Protein AF-0000000076642422 (afdb_homodimer)

Secondary structure (DSSP, 8-state):
-HHHHHHHHHHTT----HHHHHHHHHTSTT-SSHHHHHHHHHHTT--EEEEEE-GGGGGGSPSSEEEES-TT----EEE-SHHHHHHTT-----S-S--PPEEEEEEPP-S----HHHHHHHHHHHHHHHHHHHHHHHHHHHHHHHHGGG--HHHHHHHHHHHHHHHHHHHHHHHHTT---HHHHHHHH-STTB-HHHHHTSGGGEETTTTEEHHHHHHHHHHHHHHIIIIIGGG-HHHHHHHHHHHHHHHHHHHHHHHHIIIIIS--B-HHHHHHHHHHHHHHHHHHHHHHTT-S--PPPPHHHHHHHHHHHHHHHHHHHHHHHHHHHHHHHHHHHHHHHHHHT-HHHHHHHHHTS-B---PPPTT--EEE-TT-SEEEEEEEETT-HHHHHHHHHHHHHHHHTTTTEEEEEEEE---S-------HHHHHHHHIIIIITTSTTHHHHHHHHHHHHHHH--HHHHHHHS---HHHHHHTTTHHHHHHHHHHHHHHHTT--SSSEEEETTEEPPTT--GGGHHHHHHHHHHHHHHHHHHHHHHSTT--------------/-HHHHHHHHHHTT----HHHHHHHHHTSTT-SSHHHHHHHHHHTT--EEEEEE-GGGGGGSPSSEEEES-TT----EEE-SHHHHHHTT-----S-S--PPEEEEEEPP-S----HHHHHHHHHHHHHHHHHHHHHHHHHHHHHHHHGGG--HHHHHHHHHHHHHHHHHHHHHHHHTT---HHHHHHHH-STTB-HHHHHTSGGGEETTTTEEHHHHHHHHHHHHHHIIIIIGGG-HHHHHHHHHHHHHHHHHHHHHHHHIIIIIS--B-HHHHHHHHHHHHHHHHHHHHHHTT-S--PPPPHHHHHHHHHHHHHHHHHHHHHHHHHHHHHHHHHHHHHHHHHHT-HHHHHHHHHTS-B---PPPSS--EEE-TT-SEEEEEEEETT-HHHHHHHHHHHHHHHHTTTTEEEEEEEE---S-------HHHHHHHHIIIIITTSTTHHHHHHHHHHHHHHH--HHHHHHHS---HHHHHHTTSHHHHHHHHHHHHHHHTT--SSSEEEETTEEPPTT--GGGHHHHHHHHHHHHHHHHHHHHHHSTT--------------

Sequence (1120 aa):
MEHLVSKYLKDINLPISRNYCEKLIASHPDYPSMLSIADTLQRLGIRYKTARIEKEYLNNIEYPYLLWPDENGGEPKIVRDEQDLLGNGTQAPDNTETERPAIVLKAEPTDTITDEENNRQRSQDRFLRLLTVVLVVAVGGLIFLNILPSFTWVYTSLSLTALAGTVVGYLFIAKDVGISYKPVEAFCRAGKKTNCDALLNSEAARLFGDKVSFSDATASYFLFQLLAIGFLFPLGEASFLWILAVLSVLTIPIIGYSLWYQAVEAKTWCRLCLVVDVILTIQAGFFGYLYYDSLAGTGYPTPIPIAVALLLFGAVGSAVLLLKHKVKVDNRSEQAEIVANRIKNSPEVFMHLLRRGKRVDTTPFEQELFIGNPDATIKILMAASLGCGPCKEGFEKALQLVSVYSYNVNLTIRLRTGGGGNNRDVKPGIALLGYWQQYIHGKPDASERTEHLIRDWYKLKDLEEFSRQYPVDVDMDKRNNGSSDQLEDQHAQWMEREDISATPAFFINSYQLPKQYSIEDLMGILPCLTDQIKRQEIRQKILEPNKKIVPTVTGGDNRGMEHLVSKYLKDINLPISRNYCEKLIASHPDYPSMLSIADTLQRLGIRYKTARIEKEYLNNIEYPYLLWPDENGGEPKIVRDEQDLLGNGTQAPDNTETERPAIVLKAEPTDTITDEENNRQRSQDRFLRLLTVVLVVAVGGLIFLNILPSFTWVYTSLSLTALAGTVVGYLFIAKDVGISYKPVEAFCRAGKKTNCDALLNSEAARLFGDKVSFSDATASYFLFQLLAIGFLFPLGEASFLWILAVLSVLTIPIIGYSLWYQAVEAKTWCRLCLVVDVILTIQAGFFGYLYYDSLAGTGYPTPIPIAVALLLFGAVGSAVLLLKHKVKVDNRSEQAEIVANRIKNSPEVFMHLLRRGKRVDTTPFEQELFIGNPDATIKILMAASLGCGPCKEGFEKALQLVSVYSYNVNLTIRLRTGGGGNNRDVKPGIALLGYWQQYIHGKPDASERTEHLIRDWYKLKDLEEFSRQYPVDVDMDKRNNGSSDQLEDQHAQWMEREDISATPAFFINSYQLPKQYSIEDLMGILPCLTDQIKRQEIRQKILEPNKKIVPTVTGGDNRG

Organism: NCBI:txid1194090

Solvent-accessible surface area (backbone atoms only — not comparable to full-atom values): 60459 Å² total; per-residue (Å²): 102,45,67,58,50,43,50,52,43,48,72,58,62,36,83,66,28,56,69,59,51,29,49,53,27,58,22,27,55,61,46,91,41,69,63,22,51,53,51,46,34,45,60,39,58,43,55,67,48,74,45,79,37,52,75,86,56,55,81,74,54,76,70,60,34,38,36,28,73,45,71,92,52,77,73,68,42,77,30,67,48,75,64,45,45,50,68,72,66,57,55,78,76,66,88,75,88,87,77,66,43,20,36,38,42,37,71,53,75,45,88,70,62,73,33,63,68,44,54,52,49,33,53,48,51,53,48,53,51,49,34,51,50,45,26,52,49,17,50,51,47,44,32,48,62,52,35,55,86,66,70,42,74,67,55,51,53,51,47,51,51,19,50,54,39,28,53,52,14,48,52,38,46,34,50,72,63,70,49,80,51,70,71,58,51,50,57,28,52,55,61,84,64,34,39,42,66,62,53,66,69,32,73,84,26,39,37,85,90,68,76,37,42,49,40,54,51,44,24,28,52,20,44,35,46,42,48,39,58,27,65,42,31,84,78,39,47,56,38,50,51,46,53,54,43,54,52,35,59,62,42,50,64,52,44,52,48,53,52,47,42,28,62,66,70,63,61,33,44,35,58,69,59,48,53,52,43,49,52,52,48,51,50,34,52,49,45,49,48,32,55,72,67,63,67,49,57,87,59,78,56,58,68,63,60,53,51,46,52,51,26,47,41,42,24,39,37,28,47,51,53,51,51,51,50,50,53,40,52,45,51,49,36,46,50,49,24,30,55,25,30,19,52,58,32,22,41,66,50,43,48,55,52,26,70,70,39,60,71,50,89,67,76,76,54,98,77,62,54,51,35,62,31,89,81,23,83,40,39,36,37,36,37,28,37,85,86,40,67,69,23,50,54,50,49,54,48,53,49,49,47,29,67,64,36,44,70,42,22,19,41,33,56,42,49,58,68,67,80,85,79,89,67,92,66,89,49,65,53,44,52,51,48,31,30,38,58,74,72,32,60,91,46,92,60,25,36,63,51,47,53,50,52,55,51,49,44,62,68,63,70,36,64,71,64,45,42,66,75,48,63,59,61,64,67,59,34,54,72,52,71,36,46,29,56,52,52,47,48,51,32,37,48,48,38,58,74,64,64,63,88,64,69,57,36,48,24,51,72,37,18,30,61,43,89,88,54,54,80,66,56,44,72,69,19,47,65,56,34,53,53,50,52,50,51,50,50,49,50,48,43,68,75,45,66,76,71,68,81,70,73,84,73,80,75,78,78,79,78,128,102,44,68,57,50,41,50,53,43,48,73,58,62,37,83,66,27,57,68,61,52,28,49,53,28,59,22,28,56,60,47,91,42,71,62,21,51,53,50,46,35,44,60,39,58,40,55,67,48,75,46,78,38,52,77,86,56,56,82,75,53,77,70,60,34,39,36,28,72,45,71,90,53,76,73,68,41,76,31,68,48,74,64,45,44,50,68,71,66,58,55,78,74,67,89,77,86,88,77,66,43,20,37,38,41,38,72,52,74,46,90,68,61,74,32,63,67,46,53,52,48,33,53,47,49,52,49,52,51,49,34,51,51,44,25,52,50,17,50,52,47,43,32,47,62,51,36,55,87,64,71,41,73,66,54,50,54,52,47,53,51,19,48,53,40,28,54,51,14,50,53,38,44,35,50,72,64,69,48,80,52,69,71,59,51,50,57,29,52,56,59,84,63,33,40,40,66,64,52,64,68,32,75,84,27,39,37,85,91,67,76,38,40,50,40,53,52,44,26,27,52,20,44,34,46,40,49,40,57,27,65,43,31,84,78,39,46,55,38,49,52,46,52,54,41,53,53,35,58,63,43,50,63,52,45,54,49,52,52,47,40,29,62,65,72,65,61,32,45,34,56,70,59,47,51,52,43,49,51,51,48,51,50,34,50,48,45,51,49,32,53,73,68,63,66,48,56,86,61,79,57,58,69,64,59,54,50,46,50,51,25,46,40,42,24,39,39,27,47,51,53,51,51,50,51,50,51,40,52,45,52,47,37,46,52,50,24,30,54,25,30,19,52,58,31,22,40,66,52,43,51,56,51,25,71,70,40,60,71,49,89,68,75,76,55,98,78,62,55,52,35,62,32,90,80,22,82,40,40,36,37,36,38,28,37,84,86,40,67,68,22,51,54,49,49,54,49,52,49,49,46,29,68,63,35,43,70,44,21,18,42,32,56,43,50,57,64,72,78,85,79,86,68,91,67,87,48,65,53,42,51,53,46,31,30,37,58,75,72,32,59,92,45,93,62,24,37,63,50,49,52,50,51,54,51,49,45,62,70,62,71,37,62,69,65,46,42,68,76,47,64,61,59,64,68,57,34,54,73,53,72,37,46,30,57,53,51,47,47,50,32,38,48,50,38,58,73,64,64,63,86,62,68,57,35,50,24,51,73,37,18,30,61,44,88,87,56,54,79,69,56,44,71,68,20,46,67,57,36,54,53,50,51,51,51,50,50,50,50,48,44,68,75,46,64,76,69,66,80,69,72,82,73,80,76,80,76,77,68,126

pLDDT: mean 85.29, std 14.47, range [20.08, 97.38]

Structure (mmCIF, N/CA/C/O backbone):
data_AF-0000000076642422-model_v1
#
loop_
_entity.id
_entity.type
_entity.pdbx_description
1 polymer 'Protein-disulfide isomerase'
#
loop_
_atom_site.group_PDB
_atom_site.id
_atom_site.type_symbol
_atom_site.label_atom_id
_atom_site.label_alt_id
_atom_site.label_comp_id
_atom_site.label_asym_id
_atom_site.label_entity_id
_atom_site.label_seq_id
_atom_site.pdbx_PDB_ins_code
_atom_site.Cartn_x
_atom_site.Cartn_y
_atom_site.Cartn_z
_atom_site.occupancy
_atom_site.B_iso_or_equiv
_atom_site.auth_seq_id
_atom_site.auth_comp_id
_atom_site.auth_asym_id
_atom_site.auth_atom_id
_atom_site.pdbx_PDB_model_num
ATOM 1 N N . MET A 1 1 ? -10.961 11.969 -12.695 1 85.75 1 MET A N 1
ATOM 2 C CA . MET A 1 1 ? -10.18 13.047 -13.297 1 85.75 1 MET A CA 1
ATOM 3 C C . MET A 1 1 ? -8.766 12.57 -13.625 1 85.75 1 MET A C 1
ATOM 5 O O . MET A 1 1 ? -8.289 12.75 -14.75 1 85.75 1 MET A O 1
ATOM 9 N N . GLU A 1 2 ? -8.094 11.789 -12.672 1 88.38 2 GLU A N 1
ATOM 10 C CA . GLU A 1 2 ? -6.699 11.422 -12.898 1 88.38 2 GLU A CA 1
ATOM 11 C C . GLU A 1 2 ? -6.574 10.414 -14.039 1 88.38 2 GLU A C 1
ATOM 13 O O . GLU A 1 2 ? -5.609 10.461 -14.812 1 88.38 2 GLU A O 1
ATOM 18 N N . HIS A 1 3 ? -7.574 9.594 -14.172 1 86.75 3 HIS A N 1
ATOM 19 C CA . HIS A 1 3 ? -7.535 8.625 -15.266 1 86.75 3 HIS A CA 1
ATOM 20 C C . HIS A 1 3 ? -7.727 9.305 -16.609 1 86.75 3 HIS A C 1
ATOM 22 O O . HIS A 1 3 ? -7.105 8.922 -17.609 1 86.75 3 HIS A O 1
ATOM 28 N N . LEU A 1 4 ? -8.539 10.281 -16.609 1 89.81 4 LEU A N 1
ATOM 29 C CA . LEU A 1 4 ? -8.805 11.039 -17.828 1 89.81 4 LEU A CA 1
ATOM 30 C C . LEU A 1 4 ? -7.566 11.812 -18.266 1 89.81 4 LEU A C 1
ATOM 32 O O . LEU A 1 4 ? -7.246 11.844 -19.469 1 89.81 4 LEU A O 1
ATOM 36 N N . VAL A 1 5 ? -6.91 12.367 -17.344 1 92.19 5 VAL A N 1
ATOM 37 C CA . VAL A 1 5 ? -5.723 13.164 -17.641 1 92.19 5 VAL A CA 1
ATOM 38 C C . VAL A 1 5 ? -4.605 12.25 -18.156 1 92.19 5 VAL A C 1
ATOM 40 O O . VAL A 1 5 ? -3.908 12.594 -19.109 1 92.19 5 VAL A O 1
ATOM 43 N N . SER A 1 6 ? -4.449 11.148 -17.484 1 92.62 6 SER A N 1
ATOM 44 C CA . SER A 1 6 ? -3.42 10.219 -17.922 1 92.62 6 SER A CA 1
ATOM 45 C C . SER A 1 6 ? -3.697 9.727 -19.344 1 92.62 6 SER A C 1
ATOM 47 O O . SER A 1 6 ? -2.77 9.531 -20.125 1 92.62 6 SER A O 1
ATOM 49 N N . LYS A 1 7 ? -4.922 9.492 -19.656 1 91.19 7 LYS A N 1
ATOM 50 C CA . LYS A 1 7 ? -5.305 9.094 -21.016 1 91.19 7 LYS A CA 1
ATOM 51 C C . LYS A 1 7 ? -4.984 10.188 -22.016 1 91.19 7 LYS A C 1
ATOM 53 O O . LYS A 1 7 ? -4.508 9.914 -23.125 1 91.19 7 LYS A O 1
ATOM 58 N N . TYR A 1 8 ? -5.266 11.422 -21.703 1 93.12 8 TYR A N 1
ATOM 59 C CA . TYR A 1 8 ? -4.953 12.57 -22.547 1 93.12 8 TYR A CA 1
ATOM 60 C C . TYR A 1 8 ? -3.459 12.656 -22.828 1 93.12 8 TYR A C 1
ATOM 62 O O . TYR A 1 8 ? -3.047 12.844 -23.984 1 93.12 8 TYR A O 1
ATOM 70 N N . LEU A 1 9 ? -2.699 12.477 -21.797 1 93.81 9 LEU A N 1
ATOM 71 C CA . LEU A 1 9 ? -1.252 12.586 -21.938 1 93.81 9 LEU A CA 1
ATOM 72 C C . LEU A 1 9 ? -0.713 11.445 -22.812 1 93.81 9 LEU A C 1
ATOM 74 O O . LEU A 1 9 ? 0.267 11.625 -23.531 1 93.81 9 LEU A O 1
ATOM 78 N N . LYS A 1 10 ? -1.344 10.312 -22.703 1 90.5 10 LYS A N 1
ATOM 79 C CA . LYS A 1 10 ? -0.96 9.195 -23.562 1 90.5 10 LYS A CA 1
ATOM 80 C C . LYS A 1 10 ? -1.332 9.461 -25.016 1 90.5 10 LYS A C 1
ATOM 82 O O . LYS A 1 10 ? -0.602 9.07 -25.922 1 90.5 10 LYS A O 1
ATOM 87 N N . ASP A 1 11 ? -2.439 10.078 -25.219 1 91 11 ASP A N 1
ATOM 88 C CA . ASP A 1 11 ? -2.91 10.398 -26.562 1 91 11 ASP A CA 1
ATOM 89 C C . ASP A 1 11 ? -1.928 11.312 -27.281 1 91 11 ASP A C 1
ATOM 91 O O . ASP A 1 11 ? -1.809 11.266 -28.516 1 91 11 ASP A O 1
ATOM 95 N N . ILE A 1 12 ? -1.329 12.156 -26.578 1 92.81 12 ILE A N 1
ATOM 96 C CA . ILE A 1 12 ? -0.368 13.07 -27.172 1 92.81 12 ILE A CA 1
ATOM 97 C C . ILE A 1 12 ? 1.022 12.445 -27.172 1 92.81 12 ILE A C 1
ATOM 99 O O . ILE A 1 12 ? 2.02 13.117 -27.438 1 92.81 12 ILE A O 1
ATOM 103 N N . ASN A 1 13 ? 1.223 11.203 -26.812 1 91.31 13 ASN A N 1
ATOM 104 C CA . ASN A 1 13 ? 2.416 10.367 -26.891 1 91.31 13 ASN A CA 1
ATOM 105 C C . ASN A 1 13 ? 3.508 10.875 -25.953 1 91.31 13 ASN A C 1
ATOM 107 O O . ASN A 1 13 ? 4.672 10.969 -26.344 1 91.31 13 ASN A O 1
ATOM 111 N N . LEU A 1 14 ? 3.164 11.266 -24.797 1 93.56 14 LEU A N 1
ATOM 112 C CA . LEU A 1 14 ? 4.145 11.641 -23.781 1 93.56 14 LEU A CA 1
ATOM 113 C C . LEU A 1 14 ? 4.645 10.414 -23.031 1 93.56 14 LEU A C 1
ATOM 115 O O . LEU A 1 14 ? 3.859 9.516 -22.703 1 93.56 14 LEU A O 1
ATOM 119 N N . PRO A 1 15 ? 5.926 10.32 -22.844 1 93.19 15 PRO A N 1
ATOM 120 C CA . PRO A 1 15 ? 6.492 9.164 -22.141 1 93.19 15 PRO A CA 1
ATOM 121 C C . PRO A 1 15 ? 6.305 9.227 -20.641 1 93.19 15 PRO A C 1
ATOM 123 O O . PRO A 1 15 ? 7.277 9.391 -19.891 1 93.19 15 PRO A O 1
ATOM 126 N N . ILE A 1 16 ? 5.129 9 -20.172 1 93.19 16 ILE A N 1
ATOM 127 C CA . ILE A 1 16 ? 4.828 9.094 -18.75 1 93.19 16 ILE A CA 1
ATOM 128 C C . ILE A 1 16 ? 4.297 7.754 -18.25 1 93.19 16 ILE A C 1
ATOM 130 O O . ILE A 1 16 ? 3.742 6.965 -19.016 1 93.19 16 ILE A O 1
ATOM 134 N N . SER A 1 17 ? 4.66 7.527 -17.031 1 93.62 17 SER A N 1
ATOM 135 C CA . SER A 1 17 ? 4.047 6.391 -16.344 1 93.62 17 SER A CA 1
ATOM 136 C C . SER A 1 17 ? 2.629 6.719 -15.891 1 93.62 17 SER A C 1
ATOM 138 O O . SER A 1 17 ? 2.418 7.656 -15.117 1 93.62 17 SER A O 1
ATOM 140 N N . ARG A 1 18 ? 1.699 5.957 -16.328 1 91.88 18 ARG A N 1
ATOM 141 C CA . ARG A 1 18 ? 0.293 6.215 -16.047 1 91.88 18 ARG A CA 1
ATOM 142 C C . ARG A 1 18 ? 0.033 6.195 -14.539 1 91.88 18 ARG A C 1
ATOM 144 O O . ARG A 1 18 ? -0.58 7.117 -14 1 91.88 18 ARG A O 1
ATOM 151 N N . ASN A 1 19 ? 0.478 5.223 -13.844 1 90.62 19 ASN A N 1
ATOM 152 C CA . ASN A 1 19 ? 0.224 5.062 -12.414 1 90.62 19 ASN A CA 1
ATOM 153 C C . ASN A 1 19 ? 0.883 6.172 -11.602 1 90.62 19 ASN A C 1
ATOM 155 O O . ASN A 1 19 ? 0.288 6.691 -10.656 1 90.62 19 ASN A O 1
ATOM 159 N N . TYR A 1 20 ? 2.104 6.504 -11.945 1 92.44 20 TYR A N 1
ATOM 160 C CA . TYR A 1 20 ? 2.834 7.555 -11.25 1 92.44 20 TYR A CA 1
ATOM 161 C C . TYR A 1 20 ? 2.135 8.898 -11.406 1 92.44 20 TYR A C 1
ATOM 163 O O . TYR A 1 20 ? 1.948 9.625 -10.43 1 92.44 20 TYR A O 1
ATOM 171 N N . CYS A 1 21 ? 1.753 9.188 -12.594 1 94.19 21 CYS A N 1
ATOM 172 C CA . CYS A 1 21 ? 1.084 10.445 -12.891 1 94.19 21 CYS A CA 1
ATOM 173 C C . CYS A 1 21 ? -0.25 10.547 -12.164 1 94.19 21 CYS A C 1
ATOM 175 O O . CYS A 1 21 ? -0.562 11.57 -11.562 1 94.19 21 CYS A O 1
ATOM 177 N N . GLU A 1 22 ? -1.027 9.508 -12.234 1 94.19 22 GLU A N 1
ATOM 178 C CA . GLU A 1 22 ? -2.326 9.492 -11.57 1 94.19 22 GLU A CA 1
ATOM 179 C C . GLU A 1 22 ? -2.176 9.672 -10.055 1 94.19 22 GLU A C 1
ATOM 181 O O . GLU A 1 22 ? -2.961 10.383 -9.43 1 94.19 22 GLU A O 1
ATOM 186 N N . LYS A 1 23 ? -1.21 9.016 -9.523 1 92.75 23 LYS A N 1
ATOM 187 C CA . LYS A 1 23 ? -0.959 9.141 -8.086 1 92.75 23 LYS A CA 1
ATOM 188 C C . LYS A 1 23 ? -0.561 10.562 -7.715 1 92.75 23 LYS A C 1
ATOM 190 O O . LYS A 1 23 ? -0.98 11.078 -6.676 1 92.75 23 LYS A O 1
ATOM 195 N N . LEU A 1 24 ? 0.29 11.156 -8.539 1 93.75 24 LEU A N 1
ATOM 196 C CA . LEU A 1 24 ? 0.722 12.531 -8.289 1 93.75 24 LEU A CA 1
ATOM 197 C C . LEU A 1 24 ? -0.468 13.484 -8.297 1 93.75 24 LEU A C 1
ATOM 199 O O . LEU A 1 24 ? -0.585 14.344 -7.418 1 93.75 24 LEU A O 1
ATOM 203 N N . ILE A 1 25 ? -1.325 13.336 -9.266 1 94.88 25 ILE A N 1
ATOM 204 C CA . ILE A 1 25 ? -2.484 14.211 -9.398 1 94.88 25 ILE A CA 1
ATOM 205 C C . ILE A 1 25 ? -3.42 14.008 -8.211 1 94.88 25 ILE A C 1
ATOM 207 O O . ILE A 1 25 ? -3.883 14.984 -7.605 1 94.88 25 ILE A O 1
ATOM 211 N N . ALA A 1 26 ? -3.658 12.789 -7.859 1 93.88 26 ALA A N 1
ATOM 212 C CA . ALA A 1 26 ? -4.605 12.453 -6.805 1 93.88 26 ALA A CA 1
ATOM 213 C C . ALA A 1 26 ? -4.066 12.852 -5.434 1 93.88 26 ALA A C 1
ATOM 215 O O . ALA A 1 26 ? -4.836 13.07 -4.496 1 93.88 26 ALA A O 1
ATOM 216 N N . SER A 1 27 ? -2.76 13.008 -5.258 1 93.5 27 SER A N 1
ATOM 217 C CA . SER A 1 27 ? -2.135 13.32 -3.977 1 93.5 27 SER A CA 1
ATOM 218 C C . SER A 1 27 ? -1.991 14.828 -3.779 1 93.5 27 SER A C 1
ATOM 220 O O . SER A 1 27 ? -1.494 15.281 -2.746 1 93.5 27 SER A O 1
ATOM 222 N N . HIS A 1 28 ? -2.371 15.562 -4.773 1 92.94 28 HIS A N 1
ATOM 223 C CA . HIS A 1 28 ? -2.289 17.016 -4.684 1 92.94 28 HIS A CA 1
ATOM 224 C C . HIS A 1 28 ? -3.266 17.562 -3.646 1 92.94 28 HIS A C 1
ATOM 226 O O . HIS A 1 28 ? -4.395 17.078 -3.531 1 92.94 28 HIS A O 1
ATOM 232 N N . PRO A 1 29 ? -2.895 18.484 -2.863 1 90.06 29 PRO A N 1
ATOM 233 C CA . PRO A 1 29 ? -3.752 19.031 -1.808 1 90.06 29 PRO A CA 1
ATOM 234 C C . PRO A 1 29 ? -5.047 19.625 -2.352 1 90.06 29 PRO A C 1
ATOM 236 O O . PRO A 1 29 ? -6.078 19.594 -1.678 1 90.06 29 PRO A O 1
ATOM 239 N N . ASP A 1 30 ? -5.098 20.172 -3.541 1 88.75 30 ASP A N 1
ATOM 240 C CA . ASP A 1 30 ? -6.277 20.812 -4.113 1 88.75 30 ASP A CA 1
ATOM 241 C C . ASP A 1 30 ? -7.027 19.859 -5.039 1 88.75 30 ASP A C 1
ATOM 243 O O . ASP A 1 30 ? -7.859 20.281 -5.84 1 88.75 30 ASP A O 1
ATOM 247 N N . TYR A 1 31 ? -6.734 18.672 -5.023 1 90.31 31 TYR A N 1
ATOM 248 C CA . TYR A 1 31 ? -7.434 17.688 -5.832 1 90.31 31 TYR A CA 1
ATOM 249 C C . TYR A 1 31 ? -8.93 17.688 -5.523 1 90.31 31 TYR A C 1
ATOM 251 O O . TYR A 1 31 ? -9.328 17.828 -4.363 1 90.31 31 TYR A O 1
ATOM 259 N N . PRO A 1 32 ? -9.82 17.625 -6.375 1 89.44 32 PRO A N 1
ATOM 260 C CA . PRO A 1 32 ? -9.641 17.609 -7.828 1 89.44 32 PRO A CA 1
ATOM 261 C C . PRO A 1 32 ? -9.773 19 -8.445 1 89.44 32 PRO A C 1
ATOM 263 O O . PRO A 1 32 ? -10.836 19.625 -8.359 1 89.44 32 PRO A O 1
ATOM 266 N N . SER A 1 33 ? -8.758 19.594 -8.875 1 88.38 33 SER A N 1
ATOM 267 C CA . SER A 1 33 ? -8.758 20.922 -9.484 1 88.38 33 SER A CA 1
ATOM 268 C C . SER A 1 33 ? -7.812 20.984 -10.68 1 88.38 33 SER A C 1
ATOM 270 O O . SER A 1 33 ? -7.035 20.062 -10.906 1 88.38 33 SER A O 1
ATOM 272 N N . MET A 1 34 ? -7.957 22 -11.43 1 89 34 MET A N 1
ATOM 273 C CA . MET A 1 34 ? -7.062 22.234 -12.562 1 89 34 MET A CA 1
ATOM 274 C C . MET A 1 34 ? -5.633 22.469 -12.086 1 89 34 MET A C 1
ATOM 276 O O . MET A 1 34 ? -4.676 22.125 -12.773 1 89 34 MET A O 1
ATOM 280 N N . LEU A 1 35 ? -5.516 23.016 -10.93 1 88.31 35 LEU A N 1
ATOM 281 C CA . LEU A 1 35 ? -4.207 23.312 -10.359 1 88.31 35 LEU A CA 1
ATOM 282 C C . LEU A 1 35 ? -3.424 22.016 -10.117 1 88.31 35 LEU A C 1
ATOM 284 O O . LEU A 1 35 ? -2.201 21.984 -10.289 1 88.31 35 LEU A O 1
ATOM 288 N N . SER A 1 36 ? -4.148 20.984 -9.68 1 92.38 36 SER A N 1
ATOM 289 C CA . SER A 1 36 ? -3.496 19.703 -9.445 1 92.38 36 SER A CA 1
ATOM 290 C C . SER A 1 36 ? -2.885 19.156 -10.727 1 92.38 36 SER A C 1
ATOM 292 O O . SER A 1 36 ? -1.811 18.547 -10.703 1 92.38 36 SER A O 1
ATOM 294 N N . ILE A 1 37 ? -3.494 19.406 -11.844 1 93.75 37 ILE A N 1
ATOM 295 C CA . ILE A 1 37 ? -3.006 18.938 -13.133 1 93.75 37 ILE A CA 1
ATOM 296 C C . ILE A 1 37 ? -1.834 19.812 -13.586 1 93.75 37 ILE A C 1
ATOM 298 O O . ILE A 1 37 ? -0.794 19.297 -14 1 93.75 37 ILE A O 1
ATOM 302 N N . ALA A 1 38 ? -2.016 21.141 -13.484 1 91.81 38 ALA A N 1
ATOM 303 C CA . ALA A 1 38 ? -0.984 22.094 -13.906 1 91.81 38 ALA A CA 1
ATOM 304 C C . ALA A 1 38 ? 0.311 21.875 -13.125 1 91.81 38 ALA A C 1
ATOM 306 O O . ALA A 1 38 ? 1.394 21.812 -13.719 1 91.81 38 ALA A O 1
ATOM 307 N N . ASP A 1 39 ? 0.21 21.703 -11.859 1 90.5 39 ASP A N 1
ATOM 308 C CA . ASP A 1 39 ? 1.381 21.516 -11.016 1 90.5 39 ASP A CA 1
ATOM 309 C C . ASP A 1 39 ? 2.066 20.188 -11.32 1 90.5 39 ASP A C 1
ATOM 311 O O . ASP A 1 39 ? 3.293 20.078 -11.242 1 90.5 39 ASP A O 1
ATOM 315 N N . THR A 1 40 ? 1.251 19.172 -11.555 1 92.62 40 THR A N 1
ATOM 316 C CA . THR A 1 40 ? 1.818 17.891 -11.914 1 92.62 40 THR A CA 1
ATOM 317 C C . THR A 1 40 ? 2.582 17.969 -13.234 1 92.62 40 THR A C 1
ATOM 319 O O . THR A 1 40 ? 3.672 17.406 -13.359 1 92.62 40 THR A O 1
ATOM 322 N N . LEU A 1 41 ? 1.992 18.672 -14.227 1 92.62 41 LEU A N 1
ATOM 323 C CA . LEU A 1 41 ? 2.67 18.844 -15.508 1 92.62 41 LEU A CA 1
ATOM 324 C C . LEU A 1 41 ? 3.982 19.609 -15.328 1 92.62 41 LEU A C 1
ATOM 326 O O . LEU A 1 41 ? 4.992 19.266 -15.945 1 92.62 41 LEU A O 1
ATOM 330 N N . GLN A 1 42 ? 3.957 20.547 -14.477 1 87.38 42 GLN A N 1
ATOM 331 C CA . GLN A 1 42 ? 5.168 21.297 -14.18 1 87.38 42 GLN A CA 1
ATOM 332 C C . GLN A 1 42 ? 6.234 20.406 -13.547 1 87.38 42 GLN A C 1
ATOM 334 O O . GLN A 1 42 ? 7.41 20.5 -13.914 1 87.38 42 GLN A O 1
ATOM 339 N N . ARG A 1 43 ? 5.863 19.609 -12.648 1 87.81 43 ARG A N 1
ATOM 340 C CA . ARG A 1 43 ? 6.789 18.703 -11.984 1 87.81 43 ARG A CA 1
ATOM 341 C C . ARG A 1 43 ? 7.41 17.734 -12.992 1 87.81 43 ARG A C 1
ATOM 343 O O . ARG A 1 43 ? 8.578 17.375 -12.867 1 87.81 43 ARG A O 1
ATOM 350 N N . LEU A 1 44 ? 6.613 17.359 -13.922 1 89.81 44 LEU A N 1
ATOM 351 C CA . LEU A 1 44 ? 7.078 16.422 -14.93 1 89.81 44 LEU A CA 1
ATOM 352 C C . LEU A 1 44 ? 7.895 17.125 -16 1 89.81 44 LEU A C 1
ATOM 354 O O . LEU A 1 44 ? 8.492 16.469 -16.859 1 89.81 44 LEU A O 1
ATOM 358 N N . GLY A 1 45 ? 7.973 18.438 -15.93 1 85.19 45 GLY A N 1
ATOM 359 C CA . GLY A 1 45 ? 8.727 19.219 -16.891 1 85.19 45 GLY A CA 1
ATOM 360 C C . GLY A 1 45 ? 8.008 19.391 -18.219 1 85.19 45 GLY A C 1
ATOM 361 O O . GLY A 1 45 ? 8.641 19.578 -19.266 1 85.19 45 GLY A O 1
ATOM 362 N N . ILE A 1 46 ? 6.703 19.281 -18.188 1 91.31 46 ILE A N 1
ATOM 363 C CA . ILE A 1 46 ? 5.91 19.406 -19.406 1 91.31 46 ILE A CA 1
ATOM 364 C C . ILE A 1 46 ? 5.375 20.844 -19.516 1 91.31 46 ILE A C 1
ATOM 366 O O . ILE A 1 46 ? 4.746 21.359 -18.594 1 91.31 46 ILE A O 1
ATOM 370 N N . ARG A 1 47 ? 5.641 21.422 -20.641 1 90.25 47 ARG A N 1
ATOM 371 C CA . ARG A 1 47 ? 5.105 22.766 -20.875 1 90.25 47 ARG A CA 1
ATOM 372 C C . ARG A 1 47 ? 3.619 22.703 -21.219 1 90.25 47 ARG A C 1
ATOM 374 O O . ARG A 1 47 ? 3.174 21.781 -21.906 1 90.25 47 ARG A O 1
ATOM 381 N N . TYR A 1 48 ? 2.898 23.625 -20.656 1 92.56 48 TYR A N 1
ATOM 382 C CA . TYR A 1 48 ? 1.461 23.656 -20.906 1 92.56 48 TYR A CA 1
ATOM 383 C C . TYR A 1 48 ? 0.955 25.094 -21.016 1 92.56 48 TYR A C 1
ATOM 385 O O . TYR A 1 48 ? 1.648 26.031 -20.609 1 92.56 48 TYR A O 1
ATOM 393 N N . LYS A 1 49 ? -0.169 25.234 -21.672 1 92.5 49 LYS A N 1
ATOM 394 C CA . LYS A 1 49 ? -0.861 26.516 -21.781 1 92.5 49 LYS A CA 1
ATOM 395 C C . LYS A 1 49 ? -2.309 26.406 -21.312 1 92.5 49 LYS A C 1
ATOM 397 O O . LYS A 1 49 ? -2.973 25.391 -21.578 1 92.5 49 LYS A O 1
ATOM 402 N N . THR A 1 50 ? -2.627 27.328 -20.438 1 90.5 50 THR A N 1
ATOM 403 C CA . THR A 1 50 ? -4.016 27.391 -20 1 90.5 50 THR A CA 1
ATOM 404 C C . THR A 1 50 ? -4.656 28.703 -20.438 1 90.5 50 THR A C 1
ATOM 406 O O . THR A 1 50 ? -3.996 29.75 -20.469 1 90.5 50 THR A O 1
ATOM 409 N N . ALA A 1 51 ? -5.906 28.625 -20.953 1 88.56 51 ALA A N 1
ATOM 410 C CA . ALA A 1 51 ? -6.586 29.828 -21.406 1 88.56 51 ALA A CA 1
ATOM 411 C C . ALA A 1 51 ? -8.086 29.766 -21.109 1 88.56 51 ALA A C 1
ATOM 413 O O . ALA A 1 51 ? -8.68 28.688 -21.141 1 88.56 51 ALA A O 1
ATOM 414 N N . ARG A 1 52 ? -8.555 30.891 -20.719 1 88.19 52 ARG A N 1
ATOM 415 C CA . ARG A 1 52 ? -10.008 31.047 -20.641 1 88.19 52 ARG A CA 1
ATOM 416 C C . ARG A 1 52 ? -10.586 31.5 -21.969 1 88.19 52 ARG A C 1
ATOM 418 O O . ARG A 1 52 ? -10.219 32.562 -22.484 1 88.19 52 ARG A O 1
ATOM 425 N N . ILE A 1 53 ? -11.367 30.719 -22.484 1 86.5 53 ILE A N 1
ATOM 426 C CA . ILE A 1 53 ? -11.859 30.984 -23.828 1 86.5 53 ILE A CA 1
ATOM 427 C C . ILE A 1 53 ? -13.391 30.953 -23.828 1 86.5 53 ILE A C 1
ATOM 429 O O . ILE A 1 53 ? -14 30.141 -23.156 1 86.5 53 ILE A O 1
ATOM 433 N N . GLU A 1 54 ? -13.836 31.938 -24.547 1 84.06 54 GLU A N 1
ATOM 434 C CA . GLU A 1 54 ? -15.281 31.906 -24.75 1 84.06 54 GLU A CA 1
ATOM 435 C C . GLU A 1 54 ? -15.695 30.703 -25.594 1 84.06 54 GLU A C 1
ATOM 437 O O . GLU A 1 54 ? -14.969 30.297 -26.5 1 84.06 54 GLU A O 1
ATOM 442 N N . LYS A 1 55 ? -16.844 30.172 -25.359 1 81.62 55 LYS A N 1
ATOM 443 C CA . LYS A 1 55 ? -17.312 28.922 -25.953 1 81.62 55 LYS A CA 1
ATOM 444 C C . LYS A 1 55 ? -17.391 29.031 -27.469 1 81.62 55 LYS A C 1
ATOM 446 O O . LYS A 1 55 ? -17.219 28.031 -28.172 1 81.62 55 LYS A O 1
ATOM 451 N N . GLU A 1 56 ? -17.5 30.25 -27.969 1 78.75 56 GLU A N 1
ATOM 452 C CA . GLU A 1 56 ? -17.641 30.469 -29.406 1 78.75 56 GLU A CA 1
ATOM 453 C C . GLU A 1 56 ? -16.312 30.266 -30.125 1 78.75 56 GLU A C 1
ATOM 455 O O . GLU A 1 56 ? -16.281 29.922 -31.297 1 78.75 56 GLU A O 1
ATOM 460 N N . TYR A 1 57 ? -15.258 30.359 -29.406 1 83.62 57 TYR A N 1
ATOM 461 C CA . TYR A 1 57 ? -13.938 30.312 -30.031 1 83.62 57 TYR A CA 1
ATOM 462 C C . TYR A 1 57 ? -13.273 28.969 -29.797 1 83.62 57 TYR A C 1
ATOM 464 O O . TYR A 1 57 ? -12.125 28.75 -30.188 1 83.62 57 TYR A O 1
ATOM 472 N N . LEU A 1 58 ? -13.898 28.062 -29.25 1 85.19 58 LEU A N 1
ATOM 473 C CA . LEU A 1 58 ? -13.32 26.766 -28.922 1 85.19 58 LEU A CA 1
ATOM 474 C C . LEU A 1 58 ? -12.977 25.969 -30.172 1 85.19 58 LEU A C 1
ATOM 476 O O . LEU A 1 58 ? -12.055 25.156 -30.172 1 85.19 58 LEU A O 1
ATOM 480 N N . ASN A 1 59 ? -13.664 26.234 -31.203 1 82.38 59 ASN A N 1
ATOM 481 C CA . ASN A 1 59 ? -13.453 25.531 -32.438 1 82.38 59 ASN A CA 1
ATOM 482 C C . ASN A 1 59 ? -12.141 25.938 -33.125 1 82.38 59 ASN A C 1
ATOM 484 O O . ASN A 1 59 ? -11.633 25.234 -33.969 1 82.38 59 ASN A O 1
ATOM 488 N N . ASN A 1 60 ? -11.492 26.938 -32.656 1 84.62 60 ASN A N 1
ATOM 489 C CA . ASN A 1 60 ? -10.273 27.453 -33.281 1 84.62 60 ASN A CA 1
ATOM 490 C C . ASN A 1 60 ? -9.023 26.891 -32.594 1 84.62 60 ASN A C 1
ATOM 492 O O . ASN A 1 60 ? -7.906 27.125 -33.062 1 84.62 60 ASN A O 1
ATOM 496 N N . ILE A 1 61 ? -9.258 26.141 -31.656 1 88.31 61 ILE A N 1
ATOM 497 C CA . ILE A 1 61 ? -8.117 25.609 -30.938 1 88.31 61 ILE A CA 1
ATOM 498 C C . ILE A 1 61 ? -7.727 24.25 -31.5 1 88.31 61 ILE A C 1
ATOM 500 O O . ILE A 1 61 ? -8.594 23.422 -31.812 1 88.31 61 ILE A O 1
ATOM 504 N N . GLU A 1 62 ? -6.477 24.047 -31.656 1 89 62 GLU A N 1
ATOM 505 C CA . GLU A 1 62 ? -5.965 22.797 -32.188 1 89 62 GLU A CA 1
ATOM 506 C C . GLU A 1 62 ? -6.207 21.641 -31.234 1 89 62 GLU A C 1
ATOM 508 O O . GLU A 1 62 ? -5.977 21.781 -30.031 1 89 62 GLU A O 1
ATOM 513 N N . TYR A 1 63 ? -6.629 20.5 -31.766 1 88.94 63 TYR A N 1
ATOM 514 C CA . TYR A 1 63 ? -6.887 19.297 -30.984 1 88.94 63 TYR A CA 1
ATOM 515 C C . TYR A 1 63 ? -5.625 18.453 -30.844 1 88.94 63 TYR A C 1
ATOM 517 O O . TYR A 1 63 ? -4.734 18.516 -31.688 1 88.94 63 TYR A O 1
ATOM 525 N N . PRO A 1 64 ? -5.434 17.703 -29.688 1 92.44 64 PRO A N 1
ATOM 526 C CA . PRO A 1 64 ? -6.371 17.5 -28.562 1 92.44 64 PRO A CA 1
ATOM 527 C C . PRO A 1 64 ? -6.07 18.406 -27.375 1 92.44 64 PRO A C 1
ATOM 529 O O . PRO A 1 64 ? -4.949 18.906 -27.234 1 92.44 64 PRO A O 1
ATOM 532 N N . TYR A 1 65 ? -7.082 18.719 -26.562 1 92.06 65 TYR A N 1
ATOM 533 C CA . TYR A 1 65 ? -6.91 19.516 -25.359 1 92.06 65 TYR A CA 1
ATOM 534 C C . TYR A 1 65 ? -7.914 19.109 -24.281 1 92.06 65 TYR A C 1
ATOM 536 O O . TYR A 1 65 ? -8.836 18.328 -24.547 1 92.06 65 TYR A O 1
ATOM 544 N N . LEU A 1 66 ? -7.641 19.516 -23.078 1 92.12 66 LEU A N 1
ATOM 545 C CA . LEU A 1 66 ? -8.562 19.297 -21.969 1 92.12 66 LEU A CA 1
ATOM 546 C C . LEU A 1 66 ? -9.492 20.5 -21.797 1 92.12 66 LEU A C 1
ATOM 548 O O . LEU A 1 66 ? -9.047 21.641 -21.859 1 92.12 66 LEU A O 1
ATOM 552 N N . LEU A 1 67 ? -10.742 20.203 -21.594 1 89.88 67 LEU A N 1
ATOM 553 C CA . LEU A 1 67 ? -11.734 21.266 -21.531 1 89.88 67 LEU A CA 1
ATOM 554 C C . LEU A 1 67 ? -12.531 21.188 -20.234 1 89.88 67 LEU A C 1
ATOM 556 O O . LEU A 1 67 ? -13.008 20.125 -19.859 1 89.88 67 LEU A O 1
ATOM 560 N N . TRP A 1 68 ? -12.578 22.266 -19.516 1 88.5 68 TRP A N 1
ATOM 561 C CA . TRP A 1 68 ? -13.531 22.469 -18.422 1 88.5 68 TRP A CA 1
ATOM 562 C C . TRP A 1 68 ? -14.695 23.359 -18.875 1 88.5 68 TRP A C 1
ATOM 564 O O . TRP A 1 68 ? -14.531 24.562 -19.062 1 88.5 68 TRP A O 1
ATOM 574 N N . PRO A 1 69 ? -15.82 22.734 -19.016 1 81.25 69 PRO A N 1
ATOM 575 C CA . PRO A 1 69 ? -16.938 23.5 -19.578 1 81.25 69 PRO A CA 1
ATOM 576 C C . PRO A 1 69 ? -17.359 24.641 -18.672 1 81.25 69 PRO A C 1
ATOM 578 O O . PRO A 1 69 ? -17.828 25.672 -19.156 1 81.25 69 PRO A O 1
ATOM 581 N N . ASP A 1 70 ? -17.344 24.297 -17.312 1 74.31 70 ASP A N 1
ATOM 582 C CA . ASP A 1 70 ? -17.75 25.375 -16.391 1 74.31 70 ASP A CA 1
ATOM 583 C C . ASP A 1 70 ? -16.578 25.781 -15.484 1 74.31 70 ASP A C 1
ATOM 585 O O . ASP A 1 70 ? -15.812 24.922 -15.031 1 74.31 70 ASP A O 1
ATOM 589 N N . GLU A 1 71 ? -16.453 27.125 -15.469 1 63.34 71 GLU A N 1
ATOM 590 C CA . GLU A 1 71 ? -15.375 27.656 -14.648 1 63.34 71 GLU A CA 1
ATOM 591 C C . GLU A 1 71 ? -15.484 27.172 -13.203 1 63.34 71 GLU A C 1
ATOM 593 O O . GLU A 1 71 ? -14.477 27.062 -12.5 1 63.34 71 GLU A O 1
ATOM 598 N N . ASN A 1 72 ? -16.766 27.062 -12.703 1 58.53 72 ASN A N 1
ATOM 599 C CA . ASN A 1 72 ? -16.969 26.859 -11.273 1 58.53 72 ASN A CA 1
ATOM 600 C C . ASN A 1 72 ? -16.719 25.406 -10.883 1 58.53 72 ASN A C 1
ATOM 602 O O . ASN A 1 72 ? -17.094 24.984 -9.789 1 58.53 72 ASN A O 1
ATOM 606 N N . GLY A 1 73 ? -16.156 24.734 -11.836 1 62.62 73 GLY A N 1
ATOM 607 C CA . GLY A 1 73 ? -15.906 23.438 -11.234 1 62.62 73 GLY A CA 1
ATOM 608 C C . GLY A 1 73 ? -16.484 22.281 -12.031 1 62.62 73 GLY A C 1
ATOM 609 O O . GLY A 1 73 ? -17.25 22.5 -12.977 1 62.62 73 GLY A O 1
ATOM 610 N N . GLY A 1 74 ? -16.031 21.203 -12.234 1 68.69 74 GLY A N 1
ATOM 611 C CA . GLY A 1 74 ? -16.469 19.984 -12.883 1 68.69 74 GLY A CA 1
ATOM 612 C C . GLY A 1 74 ? -15.328 19.094 -13.336 1 68.69 74 GLY A C 1
ATOM 613 O O . GLY A 1 74 ? -14.164 19.391 -13.062 1 68.69 74 GLY A O 1
ATOM 614 N N . GLU A 1 75 ? -15.812 18.047 -13.789 1 80.69 75 GLU A N 1
ATOM 615 C CA . GLU A 1 75 ? -14.844 17.094 -14.305 1 80.69 75 GLU A CA 1
ATOM 616 C C . GLU A 1 75 ? -14.383 17.469 -15.711 1 80.69 75 GLU A C 1
ATOM 618 O O . GLU A 1 75 ? -15.188 17.922 -16.531 1 80.69 75 GLU A O 1
ATOM 623 N N . PRO A 1 76 ? -13.094 17.531 -15.922 1 89.06 76 PRO A N 1
ATOM 624 C CA . PRO A 1 76 ? -12.586 17.844 -17.25 1 89.06 76 PRO A CA 1
ATOM 625 C C . PRO A 1 76 ? -12.984 16.797 -18.297 1 89.06 76 PRO A C 1
ATOM 627 O O . PRO A 1 76 ? -13.312 15.664 -17.938 1 89.06 76 PRO A O 1
ATOM 630 N N . LYS A 1 77 ? -13.062 17.266 -19.562 1 88.88 77 LYS A N 1
ATOM 631 C CA . LYS A 1 77 ? -13.312 16.391 -20.688 1 88.88 77 LYS A CA 1
ATOM 632 C C . LYS A 1 77 ? -12.195 16.484 -21.719 1 88.88 77 LYS A C 1
ATOM 634 O O . LYS A 1 77 ? -11.57 17.531 -21.875 1 88.88 77 LYS A O 1
ATOM 639 N N . ILE A 1 78 ? -11.961 15.359 -22.359 1 91.62 78 ILE A N 1
ATOM 640 C CA . ILE A 1 78 ? -10.961 15.344 -23.406 1 91.62 78 ILE A CA 1
ATOM 641 C C . ILE A 1 78 ? -11.617 15.648 -24.75 1 91.62 78 ILE A C 1
ATOM 643 O O . ILE A 1 78 ? -12.594 15 -25.141 1 91.62 78 ILE A O 1
ATOM 647 N N . VAL A 1 79 ? -11.102 16.594 -25.422 1 90.69 79 VAL A N 1
ATOM 648 C CA . VAL A 1 79 ? -11.586 16.922 -26.766 1 90.69 79 VAL A CA 1
ATOM 649 C C . VAL A 1 79 ? -10.547 16.5 -27.797 1 90.69 79 VAL A C 1
ATOM 651 O O . VAL A 1 79 ? -9.484 17.125 -27.922 1 90.69 79 VAL A O 1
ATOM 654 N N . ARG A 1 80 ? -10.828 15.508 -28.594 1 89.38 80 ARG A N 1
ATOM 655 C CA . ARG A 1 80 ? -9.898 14.961 -29.578 1 89.38 80 ARG A CA 1
ATOM 656 C C . ARG A 1 80 ? -10.219 15.477 -30.984 1 89.38 80 ARG A C 1
ATOM 658 O O . ARG A 1 80 ? -9.344 15.508 -31.844 1 89.38 80 ARG A O 1
ATOM 665 N N . ASP A 1 81 ? -11.547 15.586 -31.172 1 87 81 ASP A N 1
ATOM 666 C CA . ASP A 1 81 ? -12.016 16.047 -32.469 1 87 81 ASP A CA 1
ATOM 667 C C . ASP A 1 81 ? -13.25 16.938 -32.312 1 87 81 ASP A C 1
ATOM 669 O O . ASP A 1 81 ? -13.68 17.234 -31.203 1 87 81 ASP A O 1
ATOM 673 N N . GLU A 1 82 ? -13.68 17.375 -33.5 1 82.44 82 GLU A N 1
ATOM 674 C CA . GLU A 1 82 ? -14.836 18.266 -33.531 1 82.44 82 GLU A CA 1
ATOM 675 C C . GLU A 1 82 ? -16.094 17.562 -33.031 1 82.44 82 GLU A C 1
ATOM 677 O O . GLU A 1 82 ? -16.984 18.188 -32.438 1 82.44 82 GLU A O 1
ATOM 682 N N . GLN A 1 83 ? -16.109 16.328 -33.156 1 81.12 83 GLN A N 1
ATOM 683 C CA . GLN A 1 83 ? -17.281 15.555 -32.719 1 81.12 83 GLN A CA 1
ATOM 684 C C . GLN A 1 83 ? -17.375 15.516 -31.203 1 81.12 83 GLN A C 1
ATOM 686 O O . GLN A 1 83 ? -18.469 15.562 -30.641 1 81.12 83 GLN A O 1
ATOM 691 N N . ASP A 1 84 ? -16.219 15.398 -30.562 1 83.31 84 ASP A N 1
ATOM 692 C CA . ASP A 1 84 ? -16.188 15.398 -29.094 1 83.31 84 ASP A CA 1
ATOM 693 C C . ASP A 1 84 ? -16.688 16.734 -28.547 1 83.31 84 ASP A C 1
ATOM 695 O O . ASP A 1 84 ? -17.281 16.766 -27.469 1 83.31 84 ASP A O 1
ATOM 699 N N . LEU A 1 85 ? -16.391 17.703 -29.219 1 79.12 85 LEU A N 1
ATOM 700 C CA . LEU A 1 85 ? -16.797 19.031 -28.797 1 79.12 85 LEU A CA 1
ATOM 701 C C . LEU A 1 85 ? -18.312 19.188 -28.875 1 79.12 85 LEU A C 1
ATOM 703 O O . LEU A 1 85 ? -18.922 19.781 -27.969 1 79.12 85 LEU A O 1
ATOM 707 N N . LEU A 1 86 ? -18.891 18.641 -29.859 1 71.56 86 LEU A N 1
ATOM 708 C CA . LEU A 1 86 ? -20.328 18.75 -30.078 1 71.56 86 LEU A CA 1
ATOM 709 C C . LEU A 1 86 ? -21.094 17.844 -29.109 1 71.56 86 LEU A C 1
ATOM 711 O O . LEU A 1 86 ? -22.172 18.219 -28.625 1 71.56 86 LEU A O 1
ATOM 715 N N . GLY A 1 87 ? -20.625 16.703 -28.844 1 64.75 87 GLY A N 1
ATOM 716 C CA . GLY A 1 87 ? -21.281 15.742 -27.984 1 64.75 87 GLY A CA 1
ATOM 717 C C . GLY A 1 87 ? -21.234 16.125 -26.516 1 64.75 87 GLY A C 1
ATOM 718 O O . GLY A 1 87 ? -22.094 15.727 -25.734 1 64.75 87 GLY A O 1
ATOM 719 N N . ASN A 1 88 ? -20.25 16.688 -26.156 1 59.25 88 ASN A N 1
ATOM 720 C CA . ASN A 1 88 ? -20.078 17.031 -24.75 1 59.25 88 ASN A CA 1
ATOM 721 C C . ASN A 1 88 ? -20.969 18.188 -24.328 1 59.25 88 ASN A C 1
ATOM 723 O O . ASN A 1 88 ? -20.844 18.703 -23.219 1 59.25 88 ASN A O 1
ATOM 727 N N . GLY A 1 89 ? -22.156 18.422 -25.203 1 55.44 89 GLY A N 1
ATOM 728 C CA . GLY A 1 89 ? -23.156 19.406 -24.828 1 55.44 89 GLY A CA 1
ATOM 729 C C . GLY A 1 89 ? -22.672 20.828 -24.984 1 55.44 89 GLY A C 1
ATOM 730 O O . GLY A 1 89 ? -23.203 21.734 -24.344 1 55.44 89 GLY A O 1
ATOM 731 N N . THR A 1 90 ? -21.5 20.984 -25.375 1 53.38 90 THR A N 1
ATOM 732 C CA . THR A 1 90 ? -21.109 22.375 -25.609 1 53.38 90 THR A CA 1
ATOM 733 C C . THR A 1 90 ? -21.812 22.938 -26.828 1 53.38 90 THR A C 1
ATOM 735 O O . THR A 1 90 ? -21.219 23.047 -27.906 1 53.38 90 THR A O 1
ATOM 738 N N . GLN A 1 91 ? -22.953 22.422 -27.281 1 47.31 91 GLN A N 1
ATOM 739 C CA . GLN A 1 91 ? -23.688 23.078 -28.359 1 47.31 91 GLN A CA 1
ATOM 740 C C . GLN A 1 91 ? -23.641 24.594 -28.219 1 47.31 91 GLN A C 1
ATOM 742 O O . GLN A 1 91 ? -23.516 25.109 -27.109 1 47.31 91 GLN A O 1
ATOM 747 N N . ALA A 1 92 ? -23.625 25.281 -29.484 1 43.47 92 ALA A N 1
ATOM 748 C CA . ALA A 1 92 ? -23.812 26.719 -29.656 1 43.47 92 ALA A CA 1
ATOM 749 C C . ALA A 1 92 ? -24.891 27.25 -28.719 1 43.47 92 ALA A C 1
ATOM 751 O O . ALA A 1 92 ? -25.922 26.594 -28.5 1 43.47 92 ALA A O 1
ATOM 752 N N . PRO A 1 93 ? -24.562 28.188 -27.891 1 39.88 93 PRO A N 1
ATOM 753 C CA . PRO A 1 93 ? -25.562 28.797 -27.016 1 39.88 93 PRO A CA 1
ATOM 754 C C . PRO A 1 93 ? -26.922 28.969 -27.672 1 39.88 93 PRO A C 1
ATOM 756 O O . PRO A 1 93 ? -27 29.344 -28.844 1 39.88 93 PRO A O 1
ATOM 759 N N . ASP A 1 94 ? -27.922 28.234 -27.562 1 38.72 94 ASP A N 1
ATOM 760 C CA . ASP A 1 94 ? -29.156 29.031 -27.594 1 38.72 94 ASP A CA 1
ATOM 761 C C . ASP A 1 94 ? -28.906 30.438 -27.047 1 38.72 94 ASP A C 1
ATOM 763 O O . ASP A 1 94 ? -27.938 30.672 -26.312 1 38.72 94 ASP A O 1
ATOM 767 N N . ASN A 1 95 ? -29.812 31.531 -27.359 1 38.12 95 ASN A N 1
ATOM 768 C CA . ASN A 1 95 ? -29.859 32.969 -27.062 1 38.12 95 ASN A CA 1
ATOM 769 C C . ASN A 1 95 ? -29.453 33.25 -25.625 1 38.12 95 ASN A C 1
ATOM 771 O O . ASN A 1 95 ? -29.641 34.344 -25.125 1 38.12 95 ASN A O 1
ATOM 775 N N . THR A 1 96 ? -29.969 32.438 -24.625 1 40.16 96 THR A N 1
ATOM 776 C CA . THR A 1 96 ? -30 33.125 -23.344 1 40.16 96 THR A CA 1
ATOM 777 C C . THR A 1 96 ? -28.594 33.562 -22.922 1 40.16 96 THR A C 1
ATOM 779 O O . THR A 1 96 ? -27.594 33.031 -23.406 1 40.16 96 THR A O 1
ATOM 782 N N . GLU A 1 97 ? -28.516 34.219 -21.531 1 42.78 97 GLU A N 1
ATOM 783 C CA . GLU A 1 97 ? -27.672 35.188 -20.828 1 42.78 97 GLU A CA 1
ATOM 784 C C . GLU A 1 97 ? -26.219 34.688 -20.781 1 42.78 97 GLU A C 1
ATOM 786 O O . GLU A 1 97 ? -25.359 35.25 -21.484 1 42.78 97 GLU A O 1
ATOM 791 N N . THR A 1 98 ? -25.578 34.562 -19.375 1 47.75 98 THR A N 1
ATOM 792 C CA . THR A 1 98 ? -24.266 34.781 -18.766 1 47.75 98 THR A CA 1
ATOM 793 C C . THR A 1 98 ? -23.312 33.656 -19.109 1 47.75 98 THR A C 1
ATOM 795 O O . THR A 1 98 ? -23.281 32.625 -18.438 1 47.75 98 THR A O 1
ATOM 798 N N . GLU A 1 99 ? -22.953 33.406 -20.125 1 55.62 99 GLU A N 1
ATOM 799 C CA . GLU A 1 99 ? -22.172 32.281 -20.594 1 55.62 99 GLU A CA 1
ATOM 800 C C . GLU A 1 99 ? -20.766 32.281 -20 1 55.62 99 GLU A C 1
ATOM 802 O O . GLU A 1 99 ? -19.984 33.219 -20.281 1 55.62 99 GLU A O 1
ATOM 807 N N . ARG A 1 100 ? -20.484 31.734 -18.922 1 68.38 100 ARG A N 1
ATOM 808 C CA . ARG A 1 100 ? -19.203 31.656 -18.25 1 68.38 100 ARG A CA 1
ATOM 809 C C . ARG A 1 100 ? -18.141 31.016 -19.141 1 68.38 100 ARG A C 1
ATOM 811 O O . ARG A 1 100 ? -18.453 30.109 -19.922 1 68.38 100 ARG A O 1
ATOM 818 N N . PRO A 1 101 ? -17.031 31.672 -19.312 1 82.19 101 PRO A N 1
ATOM 819 C CA . PRO A 1 101 ? -15.922 31.156 -20.125 1 82.19 101 PRO A CA 1
ATOM 820 C C . PRO A 1 101 ? -15.484 29.766 -19.719 1 82.19 101 PRO A C 1
ATOM 822 O O . PRO A 1 101 ? -15.766 29.328 -18.594 1 82.19 101 PRO A O 1
ATOM 825 N N . ALA A 1 102 ? -15.117 29.031 -20.781 1 86.69 102 ALA A N 1
ATOM 826 C CA . ALA A 1 102 ? -14.539 27.703 -20.547 1 86.69 102 ALA A CA 1
ATOM 827 C C . ALA A 1 102 ? -13.031 27.781 -20.375 1 86.69 102 ALA A C 1
ATOM 829 O O . ALA A 1 102 ? -12.406 28.797 -20.719 1 86.69 102 ALA A O 1
ATOM 830 N N . ILE A 1 103 ? -12.562 26.828 -19.688 1 90.19 103 ILE A N 1
ATOM 831 C CA . ILE A 1 103 ? -11.125 26.781 -19.484 1 90.19 103 ILE A CA 1
ATOM 832 C C . ILE A 1 103 ? -10.516 25.641 -20.297 1 90.19 103 ILE A C 1
ATOM 834 O O . ILE A 1 103 ? -11.055 24.531 -20.312 1 90.19 103 ILE A O 1
ATOM 838 N N . VAL A 1 104 ? -9.477 26 -21.047 1 91.38 104 VAL A N 1
ATOM 839 C CA . VAL A 1 104 ? -8.797 25.016 -21.875 1 91.38 104 VAL A CA 1
ATOM 840 C C . VAL A 1 104 ? -7.352 24.844 -21.406 1 91.38 104 VAL A C 1
ATOM 842 O O . VAL A 1 104 ? -6.695 25.828 -21.047 1 91.38 104 VAL A O 1
ATOM 845 N N . LEU A 1 105 ? -6.926 23.578 -21.328 1 93.19 105 LEU A N 1
ATOM 846 C CA . LEU A 1 105 ? -5.531 23.266 -21.016 1 93.19 105 LEU A CA 1
ATOM 847 C C . LEU A 1 105 ? -4.902 22.422 -22.109 1 93.19 105 LEU A C 1
ATOM 849 O O . LEU A 1 105 ? -5.426 21.359 -22.453 1 93.19 105 LEU A O 1
ATOM 853 N N . LYS A 1 106 ? -3.854 22.906 -22.656 1 94.06 106 LYS A N 1
ATOM 854 C CA . LYS A 1 106 ? -3.146 22.203 -23.719 1 94.06 106 LYS A CA 1
ATOM 855 C C . LYS A 1 106 ? -1.689 21.953 -23.344 1 94.06 106 LYS A C 1
ATOM 857 O O . LYS A 1 106 ? -0.958 22.891 -23.016 1 94.06 106 LYS A O 1
ATOM 862 N N . ALA A 1 107 ? -1.307 20.688 -23.391 1 93.88 107 ALA A N 1
ATOM 863 C CA . ALA A 1 107 ? 0.072 20.297 -23.109 1 93.88 107 ALA A CA 1
ATOM 864 C C . ALA A 1 107 ? 0.877 20.141 -24.391 1 93.88 107 ALA A C 1
ATOM 866 O O . ALA A 1 107 ? 0.356 19.672 -25.406 1 93.88 107 ALA A O 1
ATOM 867 N N . GLU A 1 108 ? 2.07 20.5 -24.281 1 92.06 108 GLU A N 1
ATOM 868 C CA . GLU A 1 108 ? 2.963 20.375 -25.438 1 92.06 108 GLU A CA 1
ATOM 869 C C . GLU A 1 108 ? 3.68 19.031 -25.438 1 92.06 108 GLU A C 1
ATOM 871 O O . GLU A 1 108 ? 4.266 18.625 -24.422 1 92.06 108 GLU A O 1
ATOM 876 N N . PRO A 1 109 ? 3.604 18.375 -26.562 1 91.19 109 PRO A N 1
ATOM 877 C CA . PRO A 1 109 ? 4.285 17.078 -26.609 1 91.19 109 PRO A CA 1
ATOM 878 C C . PRO A 1 109 ? 5.805 17.203 -26.516 1 91.19 109 PRO A C 1
ATOM 880 O O . PRO A 1 109 ? 6.383 18.156 -27.047 1 91.19 109 PRO A O 1
ATOM 883 N N . THR A 1 110 ? 6.375 16.375 -25.688 1 90.31 110 THR A N 1
ATOM 884 C CA . THR A 1 110 ? 7.824 16.312 -25.531 1 90.31 110 THR A CA 1
ATOM 885 C C . THR A 1 110 ? 8.305 14.859 -25.5 1 90.31 110 THR A C 1
ATOM 887 O O . THR A 1 110 ? 7.57 13.969 -25.047 1 90.31 110 THR A O 1
ATOM 890 N N . ASP A 1 111 ? 9.531 14.664 -25.938 1 87.94 111 ASP A N 1
ATOM 891 C CA . ASP A 1 111 ? 10.062 13.305 -25.969 1 87.94 111 ASP A CA 1
ATOM 892 C C . ASP A 1 111 ? 10.82 12.992 -24.688 1 87.94 111 ASP A C 1
ATOM 894 O O . ASP A 1 111 ? 11.062 11.82 -24.375 1 87.94 111 ASP A O 1
ATOM 898 N N . THR A 1 112 ? 11.18 14.047 -24 1 86.12 112 THR A N 1
ATOM 899 C CA . THR A 1 112 ? 11.984 13.812 -22.797 1 86.12 112 THR A CA 1
ATOM 900 C C . THR A 1 112 ? 11.328 14.438 -21.578 1 86.12 112 THR A C 1
ATOM 902 O O . THR A 1 112 ? 10.852 15.578 -21.625 1 86.12 112 THR A O 1
ATOM 905 N N . ILE A 1 113 ? 11.172 13.602 -20.594 1 86.62 113 ILE A N 1
ATOM 906 C CA . ILE A 1 113 ? 10.664 14.078 -19.312 1 86.62 113 ILE A CA 1
ATOM 907 C C . ILE A 1 113 ? 11.812 14.188 -18.312 1 86.62 113 ILE A C 1
ATOM 909 O O . ILE A 1 113 ? 12.625 13.273 -18.203 1 86.62 113 ILE A O 1
ATOM 913 N N . THR A 1 114 ? 11.938 15.242 -17.578 1 79.06 114 THR A N 1
ATOM 914 C CA . THR A 1 114 ? 13.055 15.555 -16.688 1 79.06 114 THR A CA 1
ATOM 915 C C . THR A 1 114 ? 12.906 14.828 -15.352 1 79.06 114 THR A C 1
ATOM 917 O O . THR A 1 114 ? 13.898 14.625 -14.641 1 79.06 114 THR A O 1
ATOM 920 N N . ASP A 1 115 ? 11.734 14.359 -15.055 1 84 115 ASP A N 1
ATOM 921 C CA . ASP A 1 115 ? 11.516 13.695 -13.773 1 84 115 ASP A CA 1
ATOM 922 C C . ASP A 1 115 ? 12.109 12.289 -13.781 1 84 115 ASP A C 1
ATOM 924 O O . ASP A 1 115 ? 11.625 11.406 -14.5 1 84 115 ASP A O 1
ATOM 928 N N . GLU A 1 116 ? 13.141 12.164 -12.914 1 83.56 116 GLU A N 1
ATOM 929 C CA . GLU A 1 116 ? 13.844 10.891 -12.867 1 83.56 116 GLU A CA 1
ATOM 930 C C . GLU A 1 116 ? 12.953 9.781 -12.328 1 83.56 116 GLU A C 1
ATOM 932 O O . GLU A 1 116 ? 13.062 8.625 -12.75 1 83.56 116 GLU A O 1
ATOM 937 N N . GLU A 1 117 ? 12.133 10.102 -11.422 1 87.12 117 GLU A N 1
ATOM 938 C CA . GLU A 1 117 ? 11.25 9.086 -10.852 1 87.12 117 GLU A CA 1
ATOM 939 C C . GLU A 1 117 ? 10.25 8.57 -11.891 1 87.12 117 GLU A C 1
ATOM 941 O O . GLU A 1 117 ? 9.914 7.387 -11.898 1 87.12 117 GLU A O 1
ATOM 946 N N . ASN A 1 118 ? 9.766 9.438 -12.742 1 90.81 118 ASN A N 1
ATOM 947 C CA . ASN A 1 118 ? 8.883 9.031 -13.836 1 90.81 118 ASN A CA 1
ATOM 948 C C . ASN A 1 118 ? 9.578 8.039 -14.766 1 90.81 118 ASN A C 1
ATOM 950 O O . ASN A 1 118 ? 8.992 7.031 -15.156 1 90.81 118 ASN A O 1
ATOM 954 N N . ASN A 1 119 ? 10.812 8.367 -15.094 1 89.88 119 ASN A N 1
ATOM 955 C CA . ASN A 1 119 ? 11.555 7.496 -16 1 89.88 119 ASN A CA 1
ATOM 956 C C . ASN A 1 119 ? 11.82 6.133 -15.367 1 89.88 119 ASN A C 1
ATOM 958 O O . ASN A 1 119 ? 11.734 5.105 -16.047 1 89.88 119 ASN A O 1
ATOM 962 N N . ARG A 1 120 ? 12.125 6.188 -14.18 1 88.81 120 ARG A N 1
ATOM 963 C CA . ARG A 1 120 ? 12.344 4.938 -13.461 1 88.81 120 ARG A CA 1
ATOM 964 C C . ARG A 1 120 ? 11.062 4.105 -13.406 1 88.81 120 ARG A C 1
ATOM 966 O O . ARG A 1 120 ? 11.086 2.9 -13.664 1 88.81 120 ARG A O 1
ATOM 973 N N . GLN A 1 121 ? 9.977 4.73 -13.117 1 91.25 121 GLN A N 1
ATOM 974 C CA . GLN A 1 121 ? 8.703 4.031 -13.016 1 91.25 121 GLN A CA 1
ATOM 975 C C . GLN A 1 121 ? 8.242 3.535 -14.383 1 91.25 121 GLN A C 1
ATOM 977 O O . GLN A 1 121 ? 7.637 2.465 -14.492 1 91.25 121 GLN A O 1
ATOM 982 N N . ARG A 1 122 ? 8.5 4.277 -15.391 1 92.25 122 ARG A N 1
ATOM 983 C CA . ARG A 1 122 ? 8.133 3.869 -16.734 1 92.25 122 ARG A CA 1
ATOM 984 C C . ARG A 1 122 ? 8.891 2.617 -17.156 1 92.25 122 ARG A C 1
ATOM 986 O O . ARG A 1 122 ? 8.312 1.696 -17.75 1 92.25 122 ARG A O 1
ATOM 993 N N . SER A 1 123 ? 10.188 2.643 -16.891 1 91.62 123 SER A N 1
ATOM 994 C CA . SER A 1 123 ? 11 1.469 -17.203 1 91.62 123 SER A CA 1
ATOM 995 C C . SER A 1 123 ? 10.516 0.245 -16.422 1 91.62 123 SER A C 1
ATOM 997 O O . SER A 1 123 ? 10.461 -0.858 -16.969 1 91.62 123 SER A O 1
ATOM 999 N N . GLN A 1 124 ? 10.203 0.474 -15.242 1 91.69 124 GLN A N 1
ATOM 1000 C CA . GLN A 1 124 ? 9.703 -0.614 -14.406 1 91.69 124 GLN A CA 1
ATOM 1001 C C . GLN A 1 124 ? 8.367 -1.131 -14.922 1 91.69 124 GLN A C 1
ATOM 1003 O O . GLN A 1 124 ? 8.125 -2.34 -14.938 1 91.69 124 GLN A O 1
ATOM 1008 N N . ASP A 1 125 ? 7.504 -0.23 -15.32 1 91.75 125 ASP A N 1
ATOM 1009 C CA . ASP A 1 125 ? 6.207 -0.619 -15.867 1 91.75 125 ASP A CA 1
ATOM 1010 C C . ASP A 1 125 ? 6.375 -1.465 -17.125 1 91.75 125 ASP A C 1
ATOM 1012 O O . ASP A 1 125 ? 5.648 -2.439 -17.328 1 91.75 125 ASP A O 1
ATOM 1016 N N . ARG A 1 126 ? 7.27 -1.049 -17.953 1 92.88 126 ARG A N 1
ATOM 1017 C CA . ARG A 1 126 ? 7.531 -1.799 -19.188 1 92.88 126 ARG A CA 1
ATOM 1018 C C . ARG A 1 126 ? 8.047 -3.199 -18.859 1 92.88 126 ARG A C 1
ATOM 1020 O O . ARG A 1 126 ? 7.637 -4.176 -19.5 1 92.88 126 ARG A O 1
ATOM 1027 N N . PHE A 1 127 ? 8.883 -3.238 -17.938 1 93.38 127 PHE A N 1
ATOM 1028 C CA . PHE A 1 127 ? 9.438 -4.52 -17.516 1 93.38 127 PHE A CA 1
ATOM 1029 C C . PHE A 1 127 ? 8.352 -5.418 -16.938 1 93.38 127 PHE A C 1
ATOM 1031 O O . PHE A 1 127 ? 8.281 -6.605 -17.266 1 93.38 127 PHE A O 1
ATOM 1038 N N . LEU A 1 128 ? 7.535 -4.922 -16.109 1 93.75 128 LEU A N 1
ATOM 1039 C CA . LEU A 1 128 ? 6.457 -5.695 -15.492 1 93.75 128 LEU A CA 1
ATOM 1040 C C . LEU A 1 128 ? 5.461 -6.164 -16.547 1 93.75 128 LEU A C 1
ATOM 1042 O O . LEU A 1 128 ? 4.945 -7.281 -16.469 1 93.75 128 LEU A O 1
ATOM 1046 N N . ARG A 1 129 ? 5.211 -5.355 -17.547 1 93 129 ARG A N 1
ATOM 1047 C CA . ARG A 1 129 ? 4.34 -5.75 -18.641 1 93 129 ARG A CA 1
ATOM 1048 C C . ARG A 1 129 ? 4.945 -6.906 -19.438 1 93 129 ARG A C 1
ATOM 1050 O O . ARG A 1 129 ? 4.238 -7.84 -19.828 1 93 129 ARG A O 1
ATOM 1057 N N . LEU A 1 130 ? 6.219 -6.766 -19.625 1 95.12 130 LEU A N 1
ATOM 1058 C CA . LEU A 1 130 ? 6.914 -7.852 -20.297 1 95.12 130 LEU A CA 1
ATOM 1059 C C . LEU A 1 130 ? 6.84 -9.141 -19.484 1 95.12 130 LEU A C 1
ATOM 1061 O O . LEU A 1 130 ? 6.559 -10.211 -20.031 1 95.12 130 LEU A O 1
ATOM 1065 N N . LEU A 1 131 ? 7.102 -9.023 -18.25 1 95.25 131 LEU A N 1
ATOM 1066 C CA . LEU A 1 131 ? 7.055 -10.195 -17.391 1 95.25 131 LEU A CA 1
ATOM 1067 C C . LEU A 1 131 ? 5.656 -10.805 -17.375 1 95.25 131 LEU A C 1
ATOM 1069 O O . LEU A 1 131 ? 5.508 -12.023 -17.359 1 95.25 131 LEU A O 1
ATOM 1073 N N . THR A 1 132 ? 4.637 -10.008 -17.359 1 94.94 132 THR A N 1
ATOM 1074 C CA . THR A 1 132 ? 3.262 -10.5 -17.375 1 94.94 132 THR A CA 1
ATOM 1075 C C . THR A 1 132 ? 2.959 -11.219 -18.672 1 94.94 132 THR A C 1
ATOM 1077 O O . THR A 1 132 ? 2.33 -12.281 -18.672 1 94.94 132 THR A O 1
ATOM 1080 N N . VAL A 1 133 ? 3.434 -10.68 -19.766 1 95.38 133 VAL A N 1
ATOM 1081 C CA . VAL A 1 133 ? 3.248 -11.312 -21.062 1 95.38 133 VAL A CA 1
ATOM 1082 C C . VAL A 1 133 ? 3.986 -12.648 -21.094 1 95.38 133 VAL A C 1
ATOM 1084 O O . VAL A 1 133 ? 3.445 -13.648 -21.578 1 95.38 133 VAL A O 1
ATOM 1087 N N . VAL A 1 134 ? 5.195 -12.648 -20.562 1 95.62 134 VAL A N 1
ATOM 1088 C CA . VAL A 1 134 ? 5.977 -13.875 -20.516 1 95.62 134 VAL A CA 1
ATOM 1089 C C . VAL A 1 134 ? 5.246 -14.914 -19.656 1 95.62 134 VAL A C 1
ATOM 1091 O O . VAL A 1 134 ? 5.188 -16.094 -20.031 1 95.62 134 VAL A O 1
ATOM 1094 N N . LEU A 1 135 ? 4.699 -14.516 -18.562 1 95.44 135 LEU A N 1
ATOM 1095 C CA . LEU A 1 135 ? 3.98 -15.438 -17.688 1 95.44 135 LEU A CA 1
ATOM 1096 C C . LEU A 1 135 ? 2.764 -16.016 -18.391 1 95.44 135 LEU A C 1
ATOM 1098 O O . LEU A 1 135 ? 2.557 -17.234 -18.375 1 95.44 135 LEU A O 1
ATOM 1102 N N . VAL A 1 136 ? 1.945 -15.211 -19.062 1 92.25 136 VAL A N 1
ATOM 1103 C CA . VAL A 1 136 ? 0.725 -15.648 -19.734 1 92.25 136 VAL A CA 1
ATOM 1104 C C . VAL A 1 136 ? 1.076 -16.562 -20.906 1 92.25 136 VAL A C 1
ATOM 1106 O O . VAL A 1 136 ? 0.467 -17.625 -21.078 1 92.25 136 VAL A O 1
ATOM 1109 N N . VAL A 1 137 ? 2.137 -16.219 -21.641 1 94.69 137 VAL A N 1
ATOM 1110 C CA . VAL A 1 137 ? 2.562 -17.016 -22.781 1 94.69 137 VAL A CA 1
ATOM 1111 C C . VAL A 1 137 ? 3.158 -18.328 -22.297 1 94.69 137 VAL A C 1
ATOM 1113 O O . VAL A 1 137 ? 2.92 -19.391 -22.906 1 94.69 137 VAL A O 1
ATOM 1116 N N . ALA A 1 138 ? 3.887 -18.203 -21.234 1 95 138 ALA A N 1
ATOM 1117 C CA . ALA A 1 138 ? 4.512 -19.406 -20.703 1 95 138 ALA A CA 1
ATOM 1118 C C . ALA A 1 138 ? 3.463 -20.375 -20.172 1 95 138 ALA A C 1
ATOM 1120 O O . ALA A 1 138 ? 3.508 -21.578 -20.469 1 95 138 ALA A O 1
ATOM 1121 N N . VAL A 1 139 ? 2.496 -19.906 -19.438 1 90.5 139 VAL A N 1
ATOM 1122 C CA . VAL A 1 139 ? 1.451 -20.766 -18.891 1 90.5 139 VAL A CA 1
ATOM 1123 C C . VAL A 1 139 ? 0.559 -21.281 -20.016 1 90.5 139 VAL A C 1
ATOM 1125 O O . VAL A 1 139 ? 0.226 -22.469 -20.047 1 90.5 139 VAL A O 1
ATOM 1128 N N . GLY A 1 140 ? 0.163 -20.391 -20.922 1 90.25 140 GLY A N 1
ATOM 1129 C CA . GLY A 1 140 ? -0.609 -20.812 -22.078 1 90.25 140 GLY A CA 1
ATOM 1130 C C . GLY A 1 140 ? 0.112 -21.844 -22.938 1 90.25 140 GLY A C 1
ATOM 1131 O O . GLY A 1 140 ? -0.492 -22.812 -23.406 1 90.25 140 GLY A O 1
ATOM 1132 N N . GLY A 1 141 ? 1.444 -21.594 -23.156 1 91.19 141 GLY A N 1
ATOM 1133 C CA . GLY A 1 141 ? 2.252 -22.531 -23.906 1 91.19 141 GLY A CA 1
ATOM 1134 C C . GLY A 1 141 ? 2.367 -23.891 -23.234 1 91.19 141 GLY A C 1
ATOM 1135 O O . GLY A 1 141 ? 2.348 -24.922 -23.906 1 91.19 141 GLY A O 1
ATOM 1136 N N . LEU A 1 142 ? 2.473 -23.906 -21.922 1 90.19 142 LEU A N 1
ATOM 1137 C CA . LEU A 1 142 ? 2.549 -25.156 -21.172 1 90.19 142 LEU A CA 1
ATOM 1138 C C . LEU A 1 142 ? 1.262 -25.953 -21.328 1 90.19 142 LEU A C 1
ATOM 1140 O O . LEU A 1 142 ? 1.306 -27.172 -21.547 1 90.19 142 LEU A O 1
ATOM 1144 N N . ILE A 1 143 ? 0.176 -25.281 -21.203 1 86.06 143 ILE A N 1
ATOM 1145 C CA . ILE A 1 143 ? -1.114 -25.938 -21.344 1 86.06 143 ILE A CA 1
ATOM 1146 C C . ILE A 1 143 ? -1.28 -26.469 -22.766 1 86.06 143 ILE A C 1
ATOM 1148 O O . ILE A 1 143 ? -1.669 -27.625 -22.953 1 86.06 143 ILE A O 1
ATOM 1152 N N . PHE A 1 144 ? -0.854 -25.734 -23.703 1 87.88 144 PHE A N 1
ATOM 1153 C CA . PHE A 1 144 ? -1.013 -26.078 -25.109 1 87.88 144 PHE A CA 1
ATOM 1154 C C . PHE A 1 144 ? -0.133 -27.266 -25.484 1 87.88 144 PHE A C 1
ATOM 1156 O O . PHE A 1 144 ? -0.591 -28.203 -26.125 1 87.88 144 PHE A O 1
ATOM 1163 N N . LEU A 1 145 ? 1.101 -27.281 -25.062 1 87.06 145 LEU A N 1
ATOM 1164 C CA . LEU A 1 145 ? 2.041 -28.328 -25.422 1 87.06 145 LEU A CA 1
ATOM 1165 C C . LEU A 1 145 ? 1.663 -29.641 -24.75 1 87.06 145 LEU A C 1
ATOM 1167 O O . LEU A 1 145 ? 1.917 -30.719 -25.297 1 87.06 145 LEU A O 1
ATOM 1171 N N . ASN A 1 146 ? 1.043 -29.547 -23.641 1 81.19 146 ASN A N 1
ATOM 1172 C CA . ASN A 1 146 ? 0.664 -30.766 -22.938 1 81.19 146 ASN A CA 1
ATOM 1173 C C . ASN A 1 146 ? -0.614 -31.375 -23.516 1 81.19 146 ASN A C 1
ATOM 1175 O O . ASN A 1 146 ? -0.878 -32.562 -23.328 1 81.19 146 ASN A O 1
ATOM 1179 N N . ILE A 1 147 ? -1.369 -30.547 -24.219 1 79.06 147 ILE A N 1
ATOM 1180 C CA . ILE A 1 147 ? -2.615 -31.016 -24.812 1 79.06 147 ILE A CA 1
ATOM 1181 C C . ILE A 1 147 ? -2.352 -31.547 -26.219 1 79.06 147 ILE A C 1
ATOM 1183 O O . ILE A 1 147 ? -3.117 -32.375 -26.734 1 79.06 147 ILE A O 1
ATOM 1187 N N . LEU A 1 148 ? -1.231 -31.219 -26.797 1 80.12 148 LEU A N 1
ATOM 1188 C CA . LEU A 1 148 ? -0.946 -31.469 -28.203 1 80.12 148 LEU A CA 1
ATOM 1189 C C . LEU A 1 148 ? -0.895 -32.969 -28.5 1 80.12 148 LEU A C 1
ATOM 1191 O O . LEU A 1 148 ? -1.46 -33.438 -29.484 1 80.12 148 LEU A O 1
ATOM 1195 N N . PRO A 1 149 ? -0.295 -33.781 -27.609 1 77.69 149 PRO A N 1
ATOM 1196 C CA . PRO A 1 149 ? -0.228 -35.188 -27.938 1 77.69 149 PRO A CA 1
ATOM 1197 C C . PRO A 1 149 ? -1.599 -35.875 -27.922 1 77.69 149 PRO A C 1
ATOM 1199 O O . PRO A 1 149 ? -1.796 -36.875 -28.594 1 77.69 149 PRO A O 1
ATOM 1202 N N . SER A 1 150 ? -2.494 -35.312 -27.219 1 77.81 150 SER A N 1
ATOM 1203 C CA . SER A 1 150 ? -3.828 -35.906 -27.125 1 77.81 150 SER A CA 1
ATOM 1204 C C . SER A 1 150 ? -4.891 -34.969 -27.672 1 77.81 150 SER A C 1
ATOM 1206 O O . SER A 1 150 ? -5.98 -34.844 -27.094 1 77.81 150 SER A O 1
ATOM 1208 N N . PHE A 1 151 ? -4.504 -34.375 -28.75 1 80.94 151 PHE A N 1
ATOM 1209 C CA . PHE A 1 151 ? -5.414 -33.375 -29.297 1 80.94 151 PHE A CA 1
ATOM 1210 C C . PHE A 1 151 ? -6.672 -34.031 -29.859 1 80.94 151 PHE A C 1
ATOM 1212 O O . PHE A 1 151 ? -6.594 -34.875 -30.75 1 80.94 151 PHE A O 1
ATOM 1219 N N . THR A 1 152 ? -7.797 -33.969 -29.109 1 84.5 152 THR A N 1
ATOM 1220 C CA . THR A 1 152 ? -9.125 -34.406 -29.531 1 84.5 152 THR A CA 1
ATOM 1221 C C . THR A 1 152 ? -10.133 -33.25 -29.453 1 84.5 152 THR A C 1
ATOM 1223 O O . THR A 1 152 ? -9.859 -32.219 -28.828 1 84.5 152 THR A O 1
ATOM 1226 N N . TRP A 1 153 ? -11.227 -33.406 -30.109 1 86.69 153 TRP A N 1
ATOM 1227 C CA . TRP A 1 153 ? -12.25 -32.375 -30.094 1 86.69 153 TRP A CA 1
ATOM 1228 C C . TRP A 1 153 ? -12.836 -32.188 -28.703 1 86.69 153 TRP A C 1
ATOM 1230 O O . TRP A 1 153 ? -13.281 -31.109 -28.328 1 86.69 153 TRP A O 1
ATOM 1240 N N . VAL A 1 154 ? -12.773 -33.219 -27.875 1 86 154 VAL A N 1
ATOM 1241 C CA . VAL A 1 154 ? -13.258 -33.156 -26.5 1 86 154 VAL A CA 1
ATOM 1242 C C . VAL A 1 154 ? -12.383 -32.25 -25.672 1 86 154 VAL A C 1
ATOM 1244 O O . VAL A 1 154 ? -12.891 -31.344 -24.984 1 86 154 VAL A O 1
ATOM 1247 N N . TYR A 1 155 ? -11.062 -32.344 -25.875 1 86.38 155 TYR A N 1
ATOM 1248 C CA . TYR A 1 155 ? -10.117 -31.531 -25.109 1 86.38 155 TYR A CA 1
ATOM 1249 C C . TYR A 1 155 ? -10.172 -30.062 -25.547 1 86.38 155 TYR A C 1
ATOM 1251 O O . TYR A 1 155 ? -10.086 -29.172 -24.703 1 86.38 155 TYR A O 1
ATOM 1259 N N . THR A 1 156 ? -10.383 -29.938 -26.797 1 88.44 156 THR A N 1
ATOM 1260 C CA . THR A 1 156 ? -10.422 -28.578 -27.312 1 88.44 156 THR A CA 1
ATOM 1261 C C . THR A 1 156 ? -11.672 -27.844 -26.844 1 88.44 156 THR A C 1
ATOM 1263 O O . THR A 1 156 ? -11.602 -26.672 -26.438 1 88.44 156 THR A O 1
ATOM 1266 N N . SER A 1 157 ? -12.766 -28.531 -26.859 1 91.31 157 SER A N 1
ATOM 1267 C CA . SER A 1 157 ? -14.016 -27.922 -26.438 1 91.31 157 SER A CA 1
ATOM 1268 C C . SER A 1 157 ? -13.984 -27.594 -24.953 1 91.31 157 SER A C 1
ATOM 1270 O O . SER A 1 157 ? -14.43 -26.516 -24.531 1 91.31 157 SER A O 1
ATOM 1272 N N . LEU A 1 158 ? -13.43 -28.484 -24.156 1 91.62 158 LEU A N 1
ATOM 1273 C CA . LEU A 1 158 ? -13.352 -28.281 -22.719 1 91.62 158 LEU A CA 1
ATOM 1274 C C . LEU A 1 158 ? -12.383 -27.156 -22.391 1 91.62 158 LEU A C 1
ATOM 1276 O O . LEU A 1 158 ? -12.641 -26.344 -21.484 1 91.62 158 LEU A O 1
ATOM 1280 N N . SER A 1 159 ? -11.273 -27.109 -23.141 1 91.81 159 SER A N 1
ATOM 1281 C CA . SER A 1 159 ? -10.281 -26.062 -22.906 1 91.81 159 SER A CA 1
ATOM 1282 C C . SER A 1 159 ? -10.828 -24.688 -23.266 1 91.81 159 SER A C 1
ATOM 1284 O O . SER A 1 159 ? -10.555 -23.703 -22.578 1 91.81 159 SER A O 1
ATOM 1286 N N . LEU A 1 160 ? -11.609 -24.641 -24.312 1 93.06 160 LEU A N 1
ATOM 1287 C CA . LEU A 1 160 ? -12.164 -23.359 -24.75 1 93.06 160 LEU A CA 1
ATOM 1288 C C . LEU A 1 160 ? -13.188 -22.844 -23.75 1 93.06 160 LEU A C 1
ATOM 1290 O O . LEU A 1 160 ? -13.211 -21.641 -23.453 1 93.06 160 LEU A O 1
ATOM 1294 N N . THR A 1 161 ? -14 -23.719 -23.281 1 95.5 161 THR A N 1
ATOM 1295 C CA . THR A 1 161 ? -14.992 -23.297 -22.297 1 95.5 161 THR A CA 1
ATOM 1296 C C . THR A 1 161 ? -14.328 -22.922 -20.984 1 95.5 161 THR A C 1
ATOM 1298 O O . THR A 1 161 ? -14.75 -21.953 -20.328 1 95.5 161 THR A O 1
ATOM 1301 N N . ALA A 1 162 ? -13.336 -23.672 -20.578 1 95.81 162 ALA A N 1
ATOM 1302 C CA . ALA A 1 162 ? -12.617 -23.375 -19.359 1 95.81 162 ALA A CA 1
ATOM 1303 C C . ALA A 1 162 ? -11.891 -22.031 -19.469 1 95.81 162 ALA A C 1
ATOM 1305 O O . ALA A 1 162 ? -11.844 -21.266 -18.5 1 95.81 162 ALA A O 1
ATOM 1306 N N . LEU A 1 163 ? -11.367 -21.766 -20.641 1 94.81 163 LEU A N 1
ATOM 1307 C CA . LEU A 1 163 ? -10.68 -20.5 -20.875 1 94.81 163 LEU A CA 1
ATOM 1308 C C . LEU A 1 163 ? -11.656 -19.344 -20.828 1 94.81 163 LEU A C 1
ATOM 1310 O O . LEU A 1 163 ? -11.359 -18.297 -20.234 1 94.81 163 LEU A O 1
ATOM 1314 N N . ALA A 1 164 ? -12.773 -19.516 -21.453 1 96.44 164 ALA A N 1
ATOM 1315 C CA . ALA A 1 164 ? -13.805 -18.484 -21.422 1 96.44 164 ALA A CA 1
ATOM 1316 C C . ALA A 1 164 ? -14.258 -18.203 -20 1 96.44 164 ALA A C 1
ATOM 1318 O O . ALA A 1 164 ? -14.414 -17.047 -19.609 1 96.44 164 ALA A O 1
ATOM 1319 N N . GLY A 1 165 ? -14.484 -19.219 -19.266 1 96.44 165 GLY A N 1
ATOM 1320 C CA . GLY A 1 165 ? -14.875 -19.062 -17.875 1 96.44 165 GLY A CA 1
ATOM 1321 C C . GLY A 1 165 ? -13.805 -18.391 -17.031 1 96.44 165 GLY A C 1
ATOM 1322 O O . GLY A 1 165 ? -14.125 -17.594 -16.141 1 96.44 165 GLY A O 1
ATOM 1323 N N . THR A 1 166 ? -12.562 -18.734 -17.266 1 95.88 166 THR A N 1
ATOM 1324 C CA . THR A 1 166 ? -11.461 -18.141 -16.516 1 95.88 166 THR A CA 1
ATOM 1325 C C . THR A 1 166 ? -11.383 -16.641 -16.781 1 95.88 166 THR A C 1
ATOM 1327 O O . THR A 1 166 ? -11.102 -15.852 -15.875 1 95.88 166 THR A O 1
ATOM 1330 N N . VAL A 1 167 ? -11.633 -16.219 -17.984 1 95.19 167 VAL A N 1
ATOM 1331 C CA . VAL A 1 167 ? -11.617 -14.805 -18.328 1 95.19 167 VAL A CA 1
ATOM 1332 C C . VAL A 1 167 ? -12.734 -14.078 -17.594 1 95.19 167 VAL A C 1
ATOM 1334 O O . VAL A 1 167 ? -12.516 -13.008 -17.031 1 95.19 167 VAL A O 1
ATOM 1337 N N . VAL A 1 168 ? -13.883 -14.641 -17.562 1 95.44 168 VAL A N 1
ATOM 1338 C CA . VAL A 1 168 ? -15.008 -14.031 -16.859 1 95.44 168 VAL A CA 1
ATOM 1339 C C . VAL A 1 168 ? -14.727 -14.008 -15.359 1 95.44 168 VAL A C 1
ATOM 1341 O O . VAL A 1 168 ? -15.047 -13.031 -14.672 1 95.44 168 VAL A O 1
ATOM 1344 N N . GLY A 1 169 ? -14.172 -15.094 -14.891 1 95.44 169 GLY A N 1
ATOM 1345 C CA . GLY A 1 169 ? -13.766 -15.117 -13.492 1 95.44 169 GLY A CA 1
ATOM 1346 C C . GLY A 1 169 ? -12.797 -14.008 -13.133 1 95.44 169 GLY A C 1
ATOM 1347 O O . GLY A 1 169 ? -12.93 -13.391 -12.07 1 95.44 169 GLY A O 1
ATOM 1348 N N . TYR A 1 170 ? -11.883 -13.766 -13.992 1 94.38 170 TYR A N 1
ATOM 1349 C CA . TYR A 1 170 ? -10.93 -12.68 -13.797 1 94.38 170 TYR A CA 1
ATOM 1350 C C . TYR A 1 170 ? -11.648 -11.336 -13.75 1 94.38 170 TYR A C 1
ATOM 1352 O O . TYR A 1 170 ? -11.336 -10.484 -12.914 1 94.38 170 TYR A O 1
ATOM 1360 N N . LEU A 1 171 ? -12.578 -11.102 -14.609 1 94.12 171 LEU A N 1
ATOM 1361 C CA . LEU A 1 171 ? -13.328 -9.852 -14.656 1 94.12 171 LEU A CA 1
ATOM 1362 C C . LEU A 1 171 ? -14.148 -9.656 -13.383 1 94.12 171 LEU A C 1
ATOM 1364 O O . LEU A 1 171 ? -14.273 -8.539 -12.883 1 94.12 171 LEU A O 1
ATOM 1368 N N . PHE A 1 172 ? -14.641 -10.773 -12.859 1 93.19 172 PHE A N 1
ATOM 1369 C CA . PHE A 1 172 ? -15.383 -10.727 -11.602 1 93.19 172 PHE A CA 1
ATOM 1370 C C . PHE A 1 172 ? -14.492 -10.258 -10.469 1 93.19 172 PHE A C 1
ATOM 1372 O O . PHE A 1 172 ? -14.875 -9.383 -9.688 1 93.19 172 PHE A O 1
ATOM 1379 N N . ILE A 1 173 ? -13.328 -10.812 -10.438 1 93.69 173 ILE A N 1
ATOM 1380 C CA . ILE A 1 173 ? -12.398 -10.461 -9.367 1 93.69 173 ILE A CA 1
ATOM 1381 C C . ILE A 1 173 ? -11.961 -9.008 -9.516 1 93.69 173 ILE A C 1
ATOM 1383 O O . ILE A 1 173 ? -11.875 -8.273 -8.531 1 93.69 173 ILE A O 1
ATOM 1387 N N . ALA A 1 174 ? -11.727 -8.617 -10.75 1 92.25 174 ALA A N 1
ATOM 1388 C CA . ALA A 1 174 ? -11.336 -7.234 -11.023 1 92.25 174 ALA A CA 1
ATOM 1389 C C . ALA A 1 174 ? -12.414 -6.258 -10.539 1 92.25 174 ALA A C 1
ATOM 1391 O O . ALA A 1 174 ? -12.102 -5.262 -9.883 1 92.25 174 ALA A O 1
ATOM 1392 N N . LYS A 1 175 ? -13.578 -6.539 -10.805 1 89.81 175 LYS A N 1
ATOM 1393 C CA . LYS A 1 175 ? -14.688 -5.684 -10.375 1 89.81 175 LYS A CA 1
ATOM 1394 C C . LYS A 1 175 ? -14.82 -5.68 -8.859 1 89.81 175 LYS A C 1
ATOM 1396 O O . LYS A 1 175 ? -15.141 -4.648 -8.258 1 89.81 175 LYS A O 1
ATOM 1401 N N . ASP A 1 176 ? -14.602 -6.797 -8.297 1 89.25 176 ASP A N 1
ATOM 1402 C CA . ASP A 1 176 ? -14.719 -6.938 -6.848 1 89.25 176 ASP A CA 1
ATOM 1403 C C . ASP A 1 176 ? -13.664 -6.098 -6.129 1 89.25 176 ASP A C 1
ATOM 1405 O O . ASP A 1 176 ? -13.898 -5.621 -5.016 1 89.25 176 ASP A O 1
ATOM 1409 N N . VAL A 1 177 ? -12.484 -5.969 -6.703 1 90.19 177 VAL A N 1
ATOM 1410 C CA . VAL A 1 177 ? -11.398 -5.242 -6.051 1 90.19 177 VAL A CA 1
ATOM 1411 C C . VAL A 1 177 ? -11.445 -3.771 -6.457 1 90.19 177 VAL A C 1
ATOM 1413 O O . VAL A 1 177 ? -10.609 -2.977 -6.02 1 90.19 177 VAL A O 1
ATOM 1416 N N . GLY A 1 178 ? -12.336 -3.363 -7.301 1 86.38 178 GLY A N 1
ATOM 1417 C CA . GLY A 1 178 ? -12.562 -1.963 -7.625 1 86.38 178 GLY A CA 1
ATOM 1418 C C . GLY A 1 178 ? -11.914 -1.544 -8.93 1 86.38 178 GLY A C 1
ATOM 1419 O O . GLY A 1 178 ? -11.766 -0.351 -9.203 1 86.38 178 GLY A O 1
ATOM 1420 N N . ILE A 1 179 ? -11.438 -2.455 -9.711 1 84.69 179 ILE A N 1
ATOM 1421 C CA . ILE A 1 179 ? -10.875 -2.15 -11.023 1 84.69 179 ILE A CA 1
ATOM 1422 C C . ILE A 1 179 ? -11.953 -2.281 -12.094 1 84.69 179 ILE A C 1
ATOM 1424 O O . ILE A 1 179 ? -12.594 -3.332 -12.219 1 84.69 179 ILE A O 1
ATOM 1428 N N . SER A 1 180 ? -12.227 -1.242 -12.734 1 82.69 180 SER A N 1
ATOM 1429 C CA . SER A 1 180 ? -13.273 -1.262 -13.758 1 82.69 180 SER A CA 1
ATOM 1430 C C . SER A 1 180 ? -12.695 -1 -15.141 1 82.69 180 SER A C 1
ATOM 1432 O O . SER A 1 180 ? -11.805 -0.165 -15.305 1 82.69 180 SER A O 1
ATOM 1434 N N . TYR A 1 181 ? -13.164 -1.838 -16.016 1 85.12 181 TYR A N 1
ATOM 1435 C CA . TYR A 1 181 ? -12.836 -1.648 -17.422 1 85.12 181 TYR A CA 1
ATOM 1436 C C . TYR A 1 181 ? -14.008 -1.048 -18.188 1 85.12 181 TYR A C 1
ATOM 1438 O O . TYR A 1 181 ? -15.156 -1.478 -18.016 1 85.12 181 TYR A O 1
ATOM 1446 N N . LYS A 1 182 ? -13.781 -0.137 -19 1 83.25 182 LYS A N 1
ATOM 1447 C CA . LYS A 1 182 ? -14.82 0.613 -19.703 1 83.25 182 LYS A CA 1
ATOM 1448 C C . LYS A 1 182 ? -15.719 -0.316 -20.516 1 83.25 182 LYS A C 1
ATOM 1450 O O . LYS A 1 182 ? -16.938 -0.25 -20.406 1 83.25 182 LYS A O 1
ATOM 1455 N N . PRO A 1 183 ? -15.102 -1.248 -21.266 1 87.12 183 PRO A N 1
ATOM 1456 C CA . PRO A 1 183 ? -15.969 -2.127 -22.062 1 87.12 183 PRO A CA 1
ATOM 1457 C C . PRO A 1 183 ? -16.828 -3.033 -21.188 1 87.12 183 PRO A C 1
ATOM 1459 O O . PRO A 1 183 ? -17.969 -3.35 -21.562 1 87.12 183 PRO A O 1
ATOM 1462 N N . VAL A 1 184 ? -16.375 -3.395 -20.109 1 88.38 184 VAL A N 1
ATOM 1463 C CA . VAL A 1 184 ? -17.109 -4.277 -19.219 1 88.38 184 VAL A CA 1
ATOM 1464 C C . VAL A 1 184 ? -18.25 -3.512 -18.547 1 88.38 184 VAL A C 1
ATOM 1466 O O . VAL A 1 184 ? -19.359 -4.035 -18.406 1 88.38 184 VAL A O 1
ATOM 1469 N N . GLU A 1 185 ? -17.984 -2.287 -18.219 1 86.81 185 GLU A N 1
ATOM 1470 C CA . GLU A 1 185 ? -19.031 -1.459 -17.625 1 86.81 185 GLU A CA 1
ATOM 1471 C C . GLU A 1 185 ? -20.141 -1.161 -18.625 1 86.81 185 GLU A C 1
ATOM 1473 O O . GLU A 1 185 ? -21.328 -1.158 -18.266 1 86.81 185 GLU A O 1
ATOM 1478 N N . ALA A 1 186 ? -19.719 -0.922 -19.875 1 86.31 186 ALA A N 1
ATOM 1479 C CA . ALA A 1 186 ? -20.719 -0.695 -20.922 1 86.31 186 ALA A CA 1
ATOM 1480 C C . ALA A 1 186 ? -21.578 -1.934 -21.141 1 86.31 186 ALA A C 1
ATOM 1482 O O . ALA A 1 186 ? -22.781 -1.824 -21.344 1 86.31 186 ALA A O 1
ATOM 1483 N N . PHE A 1 187 ? -20.938 -3.08 -21.062 1 88.62 187 PHE A N 1
ATOM 1484 C CA . PHE A 1 187 ? -21.641 -4.352 -21.219 1 88.62 187 PHE A CA 1
ATOM 1485 C C . PHE A 1 187 ? -22.609 -4.582 -20.062 1 88.62 187 PHE A C 1
ATOM 1487 O O . PHE A 1 187 ? -23.734 -5.043 -20.266 1 88.62 187 PHE A O 1
ATOM 1494 N N . CYS A 1 188 ? -22.25 -4.152 -18.859 1 86.31 188 CYS A N 1
ATOM 1495 C CA . CYS A 1 188 ? -23.047 -4.371 -17.656 1 86.31 188 CYS A CA 1
ATOM 1496 C C . CYS A 1 188 ? -24.188 -3.373 -17.562 1 86.31 188 CYS A C 1
ATOM 1498 O O . CYS A 1 188 ? -25.219 -3.648 -16.938 1 86.31 188 CYS A O 1
ATOM 1500 N N . ARG A 1 189 ? -24.016 -2.26 -18.172 1 83 189 ARG A N 1
ATOM 1501 C CA . ARG A 1 189 ? -25.031 -1.218 -18.094 1 83 189 ARG A CA 1
ATOM 1502 C C . ARG A 1 189 ? -25.938 -1.229 -19.328 1 83 189 ARG A C 1
ATOM 1504 O O . ARG A 1 189 ? -26.938 -0.52 -19.375 1 83 189 ARG A O 1
ATOM 1511 N N . ALA A 1 190 ? -25.484 -2.092 -20.188 1 82.12 190 ALA A N 1
ATOM 1512 C CA . ALA A 1 190 ? -26.25 -2.145 -21.422 1 82.12 190 ALA A CA 1
ATOM 1513 C C . ALA A 1 190 ? -27.609 -2.805 -21.203 1 82.12 190 ALA A C 1
ATOM 1515 O O . ALA A 1 190 ? -27.688 -3.963 -20.781 1 82.12 190 ALA A O 1
ATOM 1516 N N . GLY A 1 191 ? -28.609 -2.094 -21.219 1 75.31 191 GLY A N 1
ATOM 1517 C CA . GLY A 1 191 ? -29.938 -2.654 -21.078 1 75.31 191 GLY A CA 1
ATOM 1518 C C . GLY A 1 191 ? -30.766 -1.999 -19.984 1 75.31 191 GLY A C 1
ATOM 1519 O O . GLY A 1 191 ? -30.219 -1.257 -19.156 1 75.31 191 GLY A O 1
ATOM 1520 N N . LYS A 1 192 ? -32 -2.295 -20.062 1 78 192 LYS A N 1
ATOM 1521 C CA . LYS A 1 192 ? -32.938 -1.821 -19.047 1 78 192 LYS A CA 1
ATOM 1522 C C . LYS A 1 192 ? -32.906 -2.723 -17.812 1 78 192 LYS A C 1
ATOM 1524 O O . LYS A 1 192 ? -32.719 -3.936 -17.922 1 78 192 LYS A O 1
ATOM 1529 N N . LYS A 1 193 ? -32.781 -2.359 -16.531 1 82.62 193 LYS A N 1
ATOM 1530 C CA . LYS A 1 193 ? -32.812 -3.074 -15.266 1 82.62 193 LYS A CA 1
ATOM 1531 C C . LYS A 1 193 ? -31.578 -3.936 -15.078 1 82.62 193 LYS A C 1
ATOM 1533 O O . LYS A 1 193 ? -31.672 -5.09 -14.648 1 82.62 193 LYS A O 1
ATOM 1538 N N . THR A 1 194 ? -30.5 -3.689 -15.797 1 85.12 194 THR A N 1
ATOM 1539 C CA . THR A 1 194 ? -29.25 -4.418 -15.648 1 85.12 194 THR A CA 1
ATOM 1540 C C . THR A 1 194 ? -28.328 -3.723 -14.648 1 85.12 194 THR A C 1
ATOM 1542 O O . THR A 1 194 ? -28.266 -2.492 -14.602 1 85.12 194 THR A O 1
ATOM 1545 N N . ASN A 1 195 ? -27.812 -4.555 -13.711 1 83.69 195 ASN A N 1
ATOM 1546 C CA . ASN A 1 195 ? -26.875 -4.023 -12.727 1 83.69 195 ASN A CA 1
ATOM 1547 C C . ASN A 1 195 ? -25.938 -5.109 -12.203 1 83.69 195 ASN A C 1
ATOM 1549 O O . ASN A 1 195 ? -26.266 -5.809 -11.242 1 83.69 195 ASN A O 1
ATOM 1553 N N . CYS A 1 196 ? -24.781 -5.176 -12.734 1 82 196 CYS A N 1
ATOM 1554 C CA . CYS A 1 196 ? -23.812 -6.191 -12.344 1 82 196 CYS A CA 1
ATOM 1555 C C . CYS A 1 196 ? -23.312 -5.941 -10.93 1 82 196 CYS A C 1
ATOM 1557 O O . CYS A 1 196 ? -23.141 -6.883 -10.148 1 82 196 CYS A O 1
ATOM 1559 N N . ASP A 1 197 ? -23.141 -4.711 -10.586 1 81.5 197 ASP A N 1
ATOM 1560 C CA . ASP A 1 197 ? -22.562 -4.355 -9.289 1 81.5 197 ASP A CA 1
ATOM 1561 C C . ASP A 1 197 ? -23.531 -4.695 -8.148 1 81.5 197 ASP A C 1
ATOM 1563 O O . ASP A 1 197 ? -23.094 -5.164 -7.094 1 81.5 197 ASP A O 1
ATOM 1567 N N . ALA A 1 198 ? -24.812 -4.492 -8.375 1 78.44 198 ALA A N 1
ATOM 1568 C CA . ALA A 1 198 ? -25.812 -4.742 -7.344 1 78.44 198 ALA A CA 1
ATOM 1569 C C . ALA A 1 198 ? -25.875 -6.223 -6.98 1 78.44 198 ALA A C 1
ATOM 1571 O O . ALA A 1 198 ? -25.969 -6.578 -5.801 1 78.44 198 ALA A O 1
ATOM 1572 N N . LEU A 1 199 ? -25.719 -7.059 -7.961 1 82.06 199 LEU A N 1
ATOM 1573 C CA . LEU A 1 199 ? -25.828 -8.492 -7.73 1 82.06 199 LEU A CA 1
ATOM 1574 C C . LEU A 1 199 ? -24.516 -9.055 -7.172 1 82.06 199 LEU A C 1
ATOM 1576 O O . LEU A 1 199 ? -24.531 -9.945 -6.32 1 82.06 199 LEU A O 1
ATOM 1580 N N . LEU A 1 200 ? -23.406 -8.562 -7.605 1 81.19 200 LEU A N 1
ATOM 1581 C CA . LEU A 1 200 ? -22.109 -9.047 -7.152 1 81.19 200 LEU A CA 1
ATOM 1582 C C . LEU A 1 200 ? -21.844 -8.633 -5.707 1 81.19 200 LEU A C 1
ATOM 1584 O O . LEU A 1 200 ? -21.109 -9.305 -4.992 1 81.19 200 LEU A O 1
ATOM 1588 N N . ASN A 1 201 ? -22.469 -7.535 -5.32 1 80.06 201 ASN A N 1
ATOM 1589 C CA . ASN A 1 201 ? -22.281 -7.051 -3.957 1 80.06 201 ASN A CA 1
ATOM 1590 C C . ASN A 1 201 ? -23.438 -7.441 -3.049 1 80.06 201 ASN A C 1
ATOM 1592 O O . ASN A 1 201 ? -23.484 -7.039 -1.884 1 80.06 201 ASN A O 1
ATOM 1596 N N . SER A 1 202 ? -24.312 -8.219 -3.521 1 80.25 202 SER A N 1
ATOM 1597 C CA . SER A 1 202 ? -25.469 -8.648 -2.736 1 80.25 202 SER A CA 1
ATOM 1598 C C . SER A 1 202 ? -25.078 -9.703 -1.708 1 80.25 202 SER A C 1
ATOM 1600 O O . SER A 1 202 ? -24.016 -10.32 -1.822 1 80.25 202 SER A O 1
ATOM 1602 N N . GLU A 1 203 ? -25.875 -9.922 -0.734 1 78.69 203 GLU A N 1
ATOM 1603 C CA . GLU A 1 203 ? -25.641 -10.922 0.302 1 78.69 203 GLU A CA 1
ATOM 1604 C C . GLU A 1 203 ? -25.703 -12.336 -0.269 1 78.69 203 GLU A C 1
ATOM 1606 O O . GLU A 1 203 ? -25.016 -13.234 0.214 1 78.69 203 GLU A O 1
ATOM 1611 N N . ALA A 1 204 ? -26.438 -12.438 -1.266 1 76.94 204 ALA A N 1
ATOM 1612 C CA . ALA A 1 204 ? -26.594 -13.742 -1.897 1 76.94 204 ALA A CA 1
ATOM 1613 C C . ALA A 1 204 ? -25.312 -14.172 -2.609 1 76.94 204 ALA A C 1
ATOM 1615 O O . ALA A 1 204 ? -25.094 -15.359 -2.84 1 76.94 204 ALA A O 1
ATOM 1616 N N . ALA A 1 205 ? -24.531 -13.203 -2.924 1 81.12 205 ALA A N 1
ATOM 1617 C CA . ALA A 1 205 ? -23.297 -13.484 -3.658 1 81.12 205 ALA A CA 1
ATOM 1618 C C . ALA A 1 205 ? -22.156 -13.781 -2.703 1 81.12 205 ALA A C 1
ATOM 1620 O O . ALA A 1 205 ? -21 -13.953 -3.133 1 81.12 205 ALA A O 1
ATOM 1621 N N . ARG A 1 206 ? -22.484 -13.898 -1.449 1 85.25 206 ARG A N 1
ATOM 1622 C CA . ARG A 1 206 ? -21.469 -14.18 -0.446 1 85.25 206 ARG A CA 1
ATOM 1623 C C . ARG A 1 206 ? -21.672 -15.562 0.171 1 85.25 206 ARG A C 1
ATOM 1625 O O . ARG A 1 206 ? -22.797 -15.984 0.402 1 85.25 206 ARG A O 1
ATOM 1632 N N . LEU A 1 207 ? -20.484 -16.156 0.154 1 81.44 207 LEU A N 1
ATOM 1633 C CA . LEU A 1 207 ? -20.5 -17.516 0.701 1 81.44 207 LEU A CA 1
ATOM 1634 C C . LEU A 1 207 ? -19.703 -17.578 2.004 1 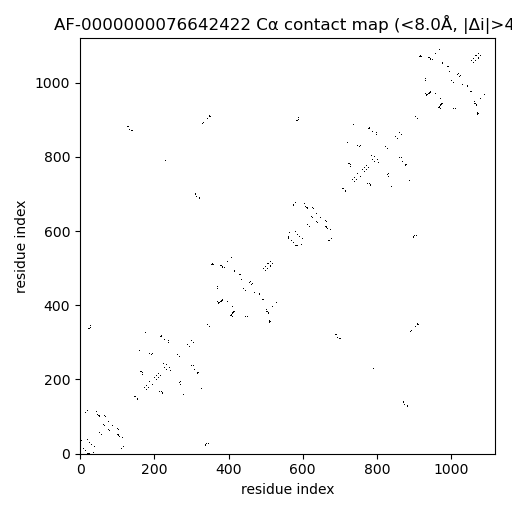81.44 207 LEU A C 1
ATOM 1636 O O . LEU A 1 207 ? -18.766 -16.797 2.209 1 81.44 207 LEU A O 1
ATOM 1640 N N . PHE A 1 208 ? -20.094 -18.484 3.014 1 79.81 208 PHE A N 1
ATOM 1641 C CA . PHE A 1 208 ? -19.375 -18.781 4.25 1 79.81 208 PHE A CA 1
ATOM 1642 C C . PHE A 1 208 ? -19.156 -17.5 5.066 1 79.81 208 PHE A C 1
ATOM 1644 O O . PHE A 1 208 ? -18.016 -17.219 5.465 1 79.81 208 PHE A O 1
ATOM 1651 N N . GLY A 1 209 ? -20.109 -16.766 5.371 1 73.69 209 GLY A N 1
ATOM 1652 C CA . GLY A 1 209 ? -20.016 -15.586 6.215 1 73.69 209 GLY A CA 1
ATOM 1653 C C . GLY A 1 209 ? -19.25 -14.445 5.574 1 73.69 209 GLY A C 1
ATOM 1654 O O . GLY A 1 209 ? -18.406 -13.82 6.215 1 73.69 209 GLY A O 1
ATOM 1655 N N . ASP A 1 210 ? -19.125 -14.281 4.332 1 80.94 210 ASP A N 1
ATOM 1656 C CA . ASP A 1 210 ? -18.578 -13.133 3.602 1 80.94 210 ASP A CA 1
ATOM 1657 C C . ASP A 1 210 ? -17.094 -13.312 3.318 1 80.94 210 ASP A C 1
ATOM 1659 O O . ASP A 1 210 ? -16.422 -12.375 2.896 1 80.94 210 ASP A O 1
ATOM 1663 N N . LYS A 1 211 ? -16.594 -14.477 3.549 1 85.5 211 LYS A N 1
ATOM 1664 C CA . LYS A 1 211 ? -15.164 -14.703 3.33 1 85.5 211 LYS A CA 1
ATOM 1665 C C . LYS A 1 211 ? -14.883 -15.117 1.887 1 85.5 211 LYS A C 1
ATOM 1667 O O . LYS A 1 211 ? -13.797 -14.867 1.361 1 85.5 211 LYS A O 1
ATOM 1672 N N . VAL A 1 212 ? -15.938 -15.758 1.308 1 92 212 VAL A N 1
ATOM 1673 C CA . VAL A 1 212 ? -15.805 -16.172 -0.084 1 92 212 VAL A CA 1
ATOM 1674 C C . VAL A 1 212 ? -16.969 -15.617 -0.904 1 92 212 VAL A C 1
ATOM 1676 O O . VAL A 1 212 ? -18.125 -15.711 -0.494 1 92 212 VAL A O 1
ATOM 1679 N N . SER A 1 213 ? -16.578 -15 -1.952 1 92.38 213 SER A N 1
ATOM 1680 C CA . SER A 1 213 ? -17.609 -14.422 -2.826 1 92.38 213 SER A CA 1
ATOM 1681 C C . SER A 1 213 ? -17.859 -15.312 -4.039 1 92.38 213 SER A C 1
ATOM 1683 O O . SER A 1 213 ? -17.094 -16.25 -4.301 1 92.38 213 SER A O 1
ATOM 1685 N N . PHE A 1 214 ? -18.969 -15.031 -4.703 1 90.62 214 PHE A N 1
ATOM 1686 C CA . PHE A 1 214 ? -19.297 -15.734 -5.934 1 90.62 214 PHE A CA 1
ATOM 1687 C C . PHE A 1 214 ? -18.219 -15.539 -6.988 1 90.62 214 PHE A C 1
ATOM 1689 O O . PHE A 1 214 ? -17.922 -16.453 -7.77 1 90.62 214 PHE A O 1
ATOM 1696 N N . SER A 1 215 ? -17.641 -14.359 -6.984 1 92.12 215 SER A N 1
ATOM 1697 C CA . SER A 1 215 ? -16.547 -14.078 -7.906 1 92.12 215 SER A CA 1
ATOM 1698 C C . SER A 1 215 ? -15.352 -15 -7.656 1 92.12 215 SER A C 1
ATOM 1700 O O . SER A 1 215 ? -14.734 -15.5 -8.602 1 92.12 215 SER A O 1
ATOM 1702 N N . ASP A 1 216 ? -15.094 -15.32 -6.383 1 94.88 216 ASP A N 1
ATOM 1703 C CA . ASP A 1 216 ? -13.992 -16.219 -6.016 1 94.88 216 ASP A CA 1
ATOM 1704 C C . ASP A 1 216 ? -14.281 -17.641 -6.461 1 94.88 216 ASP A C 1
ATOM 1706 O O . ASP A 1 216 ? -13.383 -18.328 -6.969 1 94.88 216 ASP A O 1
ATOM 1710 N N . ALA A 1 217 ? -15.492 -18.062 -6.246 1 94.19 217 ALA A N 1
ATOM 1711 C CA . ALA A 1 217 ? -15.883 -19.422 -6.598 1 94.19 217 ALA A CA 1
ATOM 1712 C C . ALA A 1 217 ? -15.805 -19.641 -8.109 1 94.19 217 ALA A C 1
ATOM 1714 O O . ALA A 1 217 ? -15.32 -20.672 -8.57 1 94.19 217 ALA A O 1
ATOM 1715 N N . THR A 1 218 ? -16.266 -18.656 -8.828 1 94.81 218 THR A N 1
ATOM 1716 C CA . THR A 1 218 ? -16.266 -18.75 -10.289 1 94.81 218 THR A CA 1
ATOM 1717 C C . THR A 1 218 ? -14.828 -18.766 -10.828 1 94.81 218 THR A C 1
ATOM 1719 O O . THR A 1 218 ? -14.477 -19.625 -11.633 1 94.81 218 THR A O 1
ATOM 1722 N N . ALA A 1 219 ? -14.031 -17.859 -10.375 1 96.5 219 ALA A N 1
ATOM 1723 C CA . ALA A 1 219 ? -12.648 -17.781 -10.836 1 96.5 219 ALA A CA 1
ATOM 1724 C C . ALA A 1 219 ? -11.883 -19.047 -10.477 1 96.5 219 ALA A C 1
ATOM 1726 O O . ALA A 1 219 ? -11.125 -19.578 -11.297 1 96.5 219 ALA A O 1
ATOM 1727 N N . SER A 1 220 ? -12.086 -19.562 -9.266 1 96.75 220 SER A N 1
ATOM 1728 C CA . SER A 1 220 ? -11.391 -20.766 -8.812 1 96.75 220 SER A CA 1
ATOM 1729 C C . SER A 1 220 ? -11.836 -22 -9.594 1 96.75 220 SER A C 1
ATOM 1731 O O . SER A 1 220 ? -11.016 -22.828 -9.969 1 96.75 220 SER A O 1
ATOM 1733 N N . TYR A 1 221 ? -13.125 -22.109 -9.891 1 97 221 TYR A N 1
ATOM 1734 C CA . TYR A 1 221 ? -13.68 -23.266 -10.57 1 97 221 TYR A CA 1
ATOM 1735 C C . TYR A 1 221 ? -13.125 -23.375 -11.992 1 97 221 TYR A C 1
ATOM 1737 O O . TYR A 1 221 ? -12.641 -24.438 -12.391 1 97 221 TYR A O 1
ATOM 1745 N N . PHE A 1 222 ? -13.125 -22.344 -12.719 1 97.25 222 PHE A N 1
ATOM 1746 C CA . PHE A 1 222 ? -12.711 -22.391 -14.117 1 97.25 222 PHE A CA 1
ATOM 1747 C C . PHE A 1 222 ? -11.195 -22.469 -14.234 1 97.25 222 PHE A C 1
ATOM 1749 O O . PHE A 1 222 ? -10.664 -23.094 -15.141 1 97.25 222 PHE A O 1
ATOM 1756 N N . LEU A 1 223 ? -10.492 -21.797 -13.312 1 96 223 LEU A N 1
ATOM 1757 C CA . LEU A 1 223 ? -9.039 -21.906 -13.32 1 96 223 LEU A CA 1
ATOM 1758 C C . LEU A 1 223 ? -8.602 -23.328 -12.969 1 96 223 LEU A C 1
ATOM 1760 O O . LEU A 1 223 ? -7.637 -23.828 -13.539 1 96 223 LEU A O 1
ATOM 1764 N N . PHE A 1 224 ? -9.328 -23.922 -11.984 1 96.19 224 PHE A N 1
ATOM 1765 C CA . PHE A 1 224 ? -9.086 -25.328 -11.656 1 96.19 224 PHE A CA 1
ATOM 1766 C C . PHE A 1 224 ? -9.273 -26.219 -12.883 1 96.19 224 PHE A C 1
ATOM 1768 O O . PHE A 1 224 ? -8.438 -27.078 -13.156 1 96.19 224 PHE A O 1
ATOM 1775 N N . GLN A 1 225 ? -10.32 -25.953 -13.664 1 95.56 225 GLN A N 1
ATOM 1776 C CA . GLN A 1 225 ? -10.602 -26.734 -14.859 1 95.56 225 GLN A CA 1
ATOM 1777 C C . GLN A 1 225 ? -9.484 -26.594 -15.891 1 95.56 225 GLN A C 1
ATOM 1779 O O . GLN A 1 225 ? -9.039 -27.594 -16.469 1 95.56 225 GLN A O 1
ATOM 1784 N N . LEU A 1 226 ? -9.102 -25.391 -16.047 1 93.25 226 LEU A N 1
ATOM 1785 C CA . LEU A 1 226 ? -8.078 -25.109 -17.047 1 93.25 226 LEU A CA 1
ATOM 1786 C C . LEU A 1 226 ? -6.766 -25.797 -16.703 1 93.25 226 LEU A C 1
ATOM 1788 O O . LEU A 1 226 ? -6.129 -26.422 -17.547 1 93.25 226 LEU A O 1
ATOM 1792 N N . LEU A 1 227 ? -6.398 -25.766 -15.477 1 91.06 227 LEU A N 1
ATOM 1793 C CA . LEU A 1 227 ? -5.148 -26.375 -15.031 1 91.06 227 LEU A CA 1
ATOM 1794 C C . LEU A 1 227 ? -5.262 -27.891 -15 1 91.06 227 LEU A C 1
ATOM 1796 O O . LEU A 1 227 ? -4.289 -28.594 -15.281 1 91.06 227 LEU A O 1
ATOM 1800 N N . ALA A 1 228 ? -6.453 -28.391 -14.656 1 91.5 228 ALA A N 1
ATOM 1801 C CA . ALA A 1 228 ? -6.668 -29.844 -14.648 1 91.5 228 ALA A CA 1
ATOM 1802 C C . ALA A 1 228 ? -6.543 -30.422 -16.062 1 91.5 228 ALA A C 1
ATOM 1804 O O . ALA A 1 228 ? -5.891 -31.453 -16.25 1 91.5 228 ALA A O 1
ATOM 1805 N N . ILE A 1 229 ? -7.105 -29.734 -16.984 1 88.69 229 ILE A N 1
ATOM 1806 C CA . ILE A 1 229 ? -7.059 -30.188 -18.375 1 88.69 229 ILE A CA 1
ATOM 1807 C C . ILE A 1 229 ? -5.625 -30.125 -18.891 1 88.69 229 ILE A C 1
ATOM 1809 O O . ILE A 1 229 ? -5.16 -31.047 -19.578 1 88.69 229 ILE A O 1
ATOM 1813 N N . GLY A 1 230 ? -4.91 -29.125 -18.516 1 84.19 230 GLY A N 1
ATOM 1814 C CA . GLY A 1 230 ? -3.566 -28.906 -19.031 1 84.19 230 GLY A CA 1
ATOM 1815 C C . GLY A 1 230 ? -2.527 -29.812 -18.391 1 84.19 230 GLY A C 1
ATOM 1816 O O . GLY A 1 230 ? -1.605 -30.281 -19.047 1 84.19 230 GLY A O 1
ATOM 1817 N N . PHE A 1 231 ? -2.727 -30.141 -17.078 1 83.25 231 PHE A N 1
ATOM 1818 C CA . PHE A 1 231 ? -1.624 -30.781 -16.375 1 83.25 231 PHE A CA 1
ATOM 1819 C C . PHE A 1 231 ? -2.025 -32.156 -15.898 1 83.25 231 PHE A C 1
ATOM 1821 O O . PHE A 1 231 ? -1.179 -33.062 -15.758 1 83.25 231 PHE A O 1
ATOM 1828 N N . LEU A 1 232 ? -3.289 -32.438 -15.703 1 83.31 232 LEU A N 1
ATOM 1829 C CA . LEU A 1 232 ? -3.678 -33.688 -15.062 1 83.31 232 LEU A CA 1
ATOM 1830 C C . LEU A 1 232 ? -4.191 -34.688 -16.094 1 83.31 232 LEU A C 1
ATOM 1832 O O . LEU A 1 232 ? -4.059 -35.906 -15.906 1 83.31 232 LEU A O 1
ATOM 1836 N N . PHE A 1 233 ? -4.699 -34.281 -17.141 1 81.5 233 PHE A N 1
ATOM 1837 C CA . PHE A 1 233 ? -5.301 -35.156 -18.125 1 81.5 233 PHE A CA 1
ATOM 1838 C C . PHE A 1 233 ? -4.27 -36.156 -18.688 1 81.5 233 PHE A C 1
ATOM 1840 O O . PHE A 1 233 ? -4.543 -37.344 -18.828 1 81.5 233 PHE A O 1
ATOM 1847 N N . PRO A 1 234 ? -3.07 -35.656 -18.938 1 78.38 234 PRO A N 1
ATOM 1848 C CA . PRO A 1 234 ? -2.074 -36.594 -19.453 1 78.38 234 PRO A CA 1
ATOM 1849 C C . PRO A 1 234 ? -1.723 -37.688 -18.438 1 78.38 234 PRO A C 1
ATOM 1851 O O . PRO A 1 234 ? -1.183 -38.719 -18.828 1 78.38 234 PRO A O 1
ATOM 1854 N N . LEU A 1 235 ? -2.102 -37.531 -17.203 1 77.31 235 LEU A N 1
ATOM 1855 C CA . LEU A 1 235 ? -1.784 -38.5 -16.156 1 77.31 235 LEU A CA 1
ATOM 1856 C C . LEU A 1 235 ? -2.904 -39.531 -15.992 1 77.31 235 LEU A C 1
ATOM 1858 O O . LEU A 1 235 ? -2.688 -40.594 -15.453 1 77.31 235 LEU A O 1
ATOM 1862 N N . GLY A 1 236 ? -4.113 -39.156 -16.406 1 79.94 236 GLY A N 1
ATOM 1863 C CA . GLY A 1 236 ? -5.273 -40.031 -16.297 1 79.94 236 GLY A CA 1
ATOM 1864 C C . GLY A 1 236 ? -6.527 -39.438 -16.906 1 79.94 236 GLY A C 1
ATOM 1865 O O . GLY A 1 236 ? -7.414 -38.969 -16.172 1 79.94 236 GLY A O 1
ATOM 1866 N N . GLU A 1 237 ? -6.605 -39.531 -18.109 1 80.56 237 GLU A N 1
ATOM 1867 C CA . GLU A 1 237 ? -7.645 -38.844 -18.875 1 80.56 237 GLU A CA 1
ATOM 1868 C C . GLU A 1 237 ? -9.039 -39.281 -18.422 1 80.56 237 GLU A C 1
ATOM 1870 O O . GLU A 1 237 ? -9.891 -38.469 -18.125 1 80.56 237 GLU A O 1
ATOM 1875 N N . ALA A 1 238 ? -9.195 -40.625 -18.312 1 82.94 238 ALA A N 1
ATOM 1876 C CA . ALA A 1 238 ? -10.523 -41.156 -18.016 1 82.94 238 ALA A CA 1
ATOM 1877 C C . ALA A 1 238 ? -10.992 -40.719 -16.625 1 82.94 238 ALA A C 1
ATOM 1879 O O . ALA A 1 238 ? -12.148 -40.344 -16.438 1 82.94 238 ALA A O 1
ATOM 1880 N N . SER A 1 239 ? -10.102 -40.688 -15.672 1 87.25 239 SER A N 1
ATOM 1881 C CA . SER A 1 239 ? -10.445 -40.344 -14.297 1 87.25 239 SER A CA 1
ATOM 1882 C C . SER A 1 239 ? -10.812 -38.875 -14.172 1 87.25 239 SER A C 1
ATOM 1884 O O . SER A 1 239 ? -11.805 -38.531 -13.523 1 87.25 239 SER A O 1
ATOM 1886 N N . PHE A 1 240 ? -10.141 -38.094 -14.82 1 89 240 PHE A N 1
ATOM 1887 C CA . PHE A 1 240 ? -10.359 -36.656 -14.664 1 89 240 PHE A CA 1
ATOM 1888 C C . PHE A 1 240 ? -11.547 -36.188 -15.492 1 89 240 PHE A C 1
ATOM 1890 O O . PHE A 1 240 ? -12.234 -35.25 -15.125 1 89 240 PHE A O 1
ATOM 1897 N N . LEU A 1 241 ? -11.797 -36.875 -16.609 1 88.62 241 LEU A N 1
ATOM 1898 C CA . LEU A 1 241 ? -13.016 -36.594 -17.359 1 88.62 241 LEU A CA 1
ATOM 1899 C C . LEU A 1 241 ? -14.258 -36.875 -16.516 1 88.62 241 LEU A C 1
ATOM 1901 O O . LEU A 1 241 ? -15.234 -36.156 -16.562 1 88.62 241 LEU A O 1
ATOM 1905 N N . TRP A 1 242 ? -14.172 -37.938 -15.742 1 89.44 242 TRP A N 1
ATOM 1906 C CA . TRP A 1 242 ? -15.273 -38.312 -14.867 1 89.44 242 TRP A CA 1
ATOM 1907 C C . TRP A 1 242 ? -15.477 -37.25 -13.773 1 89.44 242 TRP A C 1
ATOM 1909 O O . TRP A 1 242 ? -16.609 -36.906 -13.445 1 89.44 242 TRP A O 1
ATOM 1919 N N . ILE A 1 243 ? -14.414 -36.812 -13.234 1 91.44 243 ILE A N 1
ATOM 1920 C CA . ILE A 1 243 ? -14.484 -35.812 -12.164 1 91.44 243 ILE A CA 1
ATOM 1921 C C . ILE A 1 243 ? -15.109 -34.531 -12.695 1 91.44 243 ILE A C 1
ATOM 1923 O O . ILE A 1 243 ? -15.984 -33.938 -12.047 1 91.44 243 ILE A O 1
ATOM 1927 N N . LEU A 1 244 ? -14.672 -34.094 -13.867 1 92.38 244 LEU A N 1
ATOM 1928 C CA . LEU A 1 244 ? -15.227 -32.875 -14.461 1 92.38 244 LEU A CA 1
ATOM 1929 C C . LEU A 1 244 ? -16.703 -33.062 -14.812 1 92.38 244 LEU A C 1
ATOM 1931 O O . LEU A 1 244 ? -17.484 -32.094 -14.711 1 92.38 244 LEU A O 1
ATOM 1935 N N . ALA A 1 245 ? -17.078 -34.281 -15.195 1 91.88 245 ALA A N 1
ATOM 1936 C CA . ALA A 1 245 ? -18.469 -34.562 -15.508 1 91.88 245 ALA A CA 1
ATOM 1937 C C . ALA A 1 245 ? -19.344 -34.469 -14.258 1 91.88 245 ALA A C 1
ATOM 1939 O O . ALA A 1 245 ? -20.422 -33.875 -14.305 1 91.88 245 ALA A O 1
ATOM 1940 N N . VAL A 1 246 ? -18.859 -34.969 -13.156 1 91 246 VAL A N 1
ATOM 1941 C CA . VAL A 1 246 ? -19.609 -34.938 -11.898 1 91 246 VAL A CA 1
ATOM 1942 C C . VAL A 1 246 ? -19.75 -33.5 -11.438 1 91 246 VAL A C 1
ATOM 1944 O O . VAL A 1 246 ? -20.812 -33.094 -10.977 1 91 246 VAL A O 1
ATOM 1947 N N . LEU A 1 247 ? -18.703 -32.75 -11.555 1 93.38 247 LEU A N 1
ATOM 1948 C CA . LEU A 1 247 ? -18.75 -31.344 -11.156 1 93.38 247 LEU A CA 1
ATOM 1949 C C . LEU A 1 247 ? -19.719 -30.562 -12.023 1 93.38 247 LEU A C 1
ATOM 1951 O O . LEU A 1 247 ? -20.406 -29.656 -11.539 1 93.38 247 LEU A O 1
ATOM 1955 N N . SER A 1 248 ? -19.766 -30.891 -13.297 1 93.75 248 SER A N 1
ATOM 1956 C CA . SER A 1 248 ? -20.672 -30.203 -14.211 1 93.75 248 SER A CA 1
ATOM 1957 C C . SER A 1 248 ? -22.141 -30.469 -13.836 1 93.75 248 SER A C 1
ATOM 1959 O O . SER A 1 248 ? -22.984 -29.578 -13.953 1 93.75 248 SER A O 1
ATOM 1961 N N . VAL A 1 249 ? -22.422 -31.656 -13.352 1 92.06 249 VAL A N 1
ATOM 1962 C CA . VAL A 1 249 ? -23.766 -32 -12.938 1 92.06 249 VAL A CA 1
ATOM 1963 C C . VAL A 1 249 ? -24.141 -31.203 -11.68 1 92.06 249 VAL A C 1
ATOM 1965 O O . VAL A 1 249 ? -25.281 -30.766 -11.539 1 92.06 249 VAL A O 1
ATOM 1968 N N . LEU A 1 250 ? -23.203 -31 -10.867 1 93.81 250 LEU A N 1
ATOM 1969 C CA . LEU A 1 250 ? -23.438 -30.281 -9.617 1 93.81 250 LEU A CA 1
ATOM 1970 C C . LEU A 1 250 ? -23.703 -28.797 -9.883 1 93.81 250 LEU A C 1
ATOM 1972 O O . LEU A 1 250 ? -24.266 -28.109 -9.023 1 93.81 250 LEU A O 1
ATOM 1976 N N . THR A 1 251 ? -23.344 -28.297 -11.039 1 94.25 251 THR A N 1
ATOM 1977 C CA . THR A 1 251 ? -23.531 -26.891 -11.344 1 94.25 251 THR A CA 1
ATOM 1978 C C . THR A 1 251 ? -24.953 -26.625 -11.836 1 94.25 251 THR A C 1
ATOM 1980 O O . THR A 1 251 ? -25.406 -25.484 -11.875 1 94.25 251 THR A O 1
ATOM 1983 N N . ILE A 1 252 ? -25.703 -27.641 -12.172 1 94.81 252 ILE A N 1
ATOM 1984 C CA . ILE A 1 252 ? -27.031 -27.484 -12.75 1 94.81 252 ILE A CA 1
ATOM 1985 C C . ILE A 1 252 ? -27.953 -26.797 -11.742 1 94.81 252 ILE A C 1
ATOM 1987 O O . ILE A 1 252 ? -28.578 -25.797 -12.055 1 94.81 252 ILE A O 1
ATOM 1991 N N . PRO A 1 253 ? -27.969 -27.281 -10.461 1 94.62 253 PRO A N 1
ATOM 1992 C CA . PRO A 1 253 ? -28.797 -26.562 -9.484 1 94.62 253 PRO A CA 1
ATOM 1993 C C . PRO A 1 253 ? -28.328 -25.125 -9.25 1 94.62 253 PRO A C 1
ATOM 1995 O O . PRO A 1 253 ? -29.141 -24.25 -8.953 1 94.62 253 PRO A O 1
ATOM 1998 N N . ILE A 1 254 ? -27.141 -24.906 -9.359 1 92.31 254 ILE A N 1
ATOM 1999 C CA . ILE A 1 254 ? -26.594 -23.578 -9.156 1 92.31 254 ILE A CA 1
ATOM 2000 C C . ILE A 1 254 ? -27.078 -22.641 -10.273 1 92.31 254 ILE A C 1
ATOM 2002 O O . ILE A 1 254 ? -27.375 -21.484 -10.031 1 92.31 254 ILE A O 1
ATOM 2006 N N . ILE A 1 255 ? -27.172 -23.156 -11.5 1 94.75 255 ILE A N 1
ATOM 2007 C CA . ILE A 1 255 ? -27.703 -22.391 -12.625 1 94.75 255 ILE A CA 1
ATOM 2008 C C . ILE A 1 255 ? -29.156 -22.031 -12.367 1 94.75 255 ILE A C 1
ATOM 2010 O O . ILE A 1 255 ? -29.547 -20.875 -12.562 1 94.75 255 ILE A O 1
ATOM 2014 N N . GLY A 1 256 ? -29.891 -23.016 -11.93 1 94 256 GLY A N 1
ATOM 2015 C CA . GLY A 1 256 ? -31.297 -22.75 -11.609 1 94 256 GLY A CA 1
ATOM 2016 C C . GLY A 1 256 ? -31.469 -21.703 -10.523 1 94 256 GLY A C 1
ATOM 2017 O O . GLY A 1 256 ? -32.312 -20.828 -10.641 1 94 256 GLY A O 1
ATOM 2018 N N . TYR A 1 257 ? -30.688 -21.797 -9.57 1 91.75 257 TYR A N 1
ATOM 2019 C CA . TYR A 1 257 ? -30.75 -20.844 -8.469 1 91.75 257 TYR A CA 1
ATOM 2020 C C . TYR A 1 257 ? -30.359 -19.438 -8.93 1 91.75 257 TYR A C 1
ATOM 2022 O O . TYR A 1 257 ? -30.984 -18.453 -8.531 1 91.75 257 TYR A O 1
ATOM 2030 N N . SER A 1 258 ? -29.344 -19.312 -9.711 1 91.5 258 SER A N 1
ATOM 2031 C CA . SER A 1 258 ? -28.891 -18.031 -10.227 1 91.5 258 SER A CA 1
ATOM 2032 C C . SER A 1 258 ? -29.984 -17.344 -11.047 1 91.5 258 SER A C 1
ATOM 2034 O O . SER A 1 258 ? -30.25 -16.156 -10.875 1 91.5 258 SER A O 1
ATOM 2036 N N . LEU A 1 259 ? -30.656 -18.141 -11.883 1 93.31 259 LEU A N 1
ATOM 2037 C CA . LEU A 1 259 ? -31.703 -17.594 -12.734 1 93.31 259 LEU A CA 1
ATOM 2038 C C . LEU A 1 259 ? -32.938 -17.203 -11.898 1 93.31 259 LEU A C 1
ATOM 2040 O O . LEU A 1 259 ? -33.531 -16.141 -12.125 1 93.31 259 LEU A O 1
ATOM 2044 N N . TRP A 1 260 ? -33.25 -18.031 -10.945 1 92.81 260 TRP A N 1
ATOM 2045 C CA . TRP A 1 260 ? -34.375 -17.734 -10.086 1 92.81 260 TRP A CA 1
ATOM 2046 C C . TRP A 1 260 ? -34.125 -16.484 -9.25 1 92.81 260 TRP A C 1
ATOM 2048 O O . TRP A 1 260 ? -35 -15.625 -9.125 1 92.81 260 TRP A O 1
ATOM 2058 N N . TYR A 1 261 ? -32.969 -16.359 -8.695 1 90.62 261 TYR A N 1
ATOM 2059 C CA . TYR A 1 261 ? -32.625 -15.227 -7.844 1 90.62 261 TYR A CA 1
ATOM 2060 C C . TYR A 1 261 ? -32.656 -13.93 -8.641 1 90.62 261 TYR A C 1
ATOM 2062 O O . TYR A 1 261 ? -33.156 -12.906 -8.172 1 90.62 261 TYR A O 1
ATOM 2070 N N . GLN A 1 262 ? -32.094 -13.93 -9.836 1 90 262 GLN A N 1
ATOM 2071 C CA . GLN A 1 262 ? -32.031 -12.734 -10.664 1 90 262 GLN A CA 1
ATOM 2072 C C . GLN A 1 262 ? -33.406 -12.328 -11.164 1 90 262 GLN A C 1
ATOM 2074 O O . GLN A 1 262 ? -33.719 -11.133 -11.234 1 90 262 GLN A O 1
ATOM 2079 N N . ALA A 1 263 ? -34.25 -13.312 -11.406 1 91.25 263 ALA A N 1
ATOM 2080 C CA . ALA A 1 263 ? -35.562 -13.039 -12.008 1 91.25 263 ALA A CA 1
ATOM 2081 C C . ALA A 1 263 ? -36.594 -12.672 -10.945 1 91.25 263 ALA A C 1
ATOM 2083 O O . ALA A 1 263 ? -37.438 -11.789 -11.164 1 91.25 263 ALA A O 1
ATOM 2084 N N . VAL A 1 264 ? -36.5 -13.297 -9.812 1 91.44 264 VAL A N 1
ATOM 2085 C CA . VAL A 1 264 ? -37.594 -13.195 -8.859 1 91.44 264 VAL A CA 1
ATOM 2086 C C . VAL A 1 264 ? -37.188 -12.336 -7.672 1 91.44 264 VAL A C 1
ATOM 2088 O O . VAL A 1 264 ? -37.906 -11.438 -7.258 1 91.44 264 VAL A O 1
ATOM 2091 N N . GLU A 1 265 ? -36.094 -12.555 -7.164 1 88.19 265 GLU A N 1
ATOM 2092 C CA . GLU A 1 265 ? -35.688 -11.867 -5.941 1 88.19 265 GLU A CA 1
ATOM 2093 C C . GLU A 1 265 ? -35.094 -10.508 -6.25 1 88.19 265 GLU A C 1
ATOM 2095 O O . GLU A 1 265 ? -35.594 -9.477 -5.789 1 88.19 265 GLU A O 1
ATOM 2100 N N . ALA A 1 266 ? -34.125 -10.453 -7.039 1 86.56 266 ALA A N 1
ATOM 2101 C CA . ALA A 1 266 ? -33.406 -9.203 -7.312 1 86.56 266 ALA A CA 1
ATOM 2102 C C . ALA A 1 266 ? -34.094 -8.406 -8.414 1 86.56 266 ALA A C 1
ATOM 2104 O O . ALA A 1 266 ? -34 -7.18 -8.461 1 86.56 266 ALA A O 1
ATOM 2105 N N . LYS A 1 267 ? -34.781 -8.953 -9.266 1 89 267 LYS A N 1
ATOM 2106 C CA . LYS A 1 267 ? -35.469 -8.32 -10.383 1 89 267 LYS A CA 1
ATOM 2107 C C . LYS A 1 267 ? -34.531 -7.469 -11.211 1 89 267 LYS A C 1
ATOM 2109 O O . LYS A 1 267 ? -34.906 -6.387 -11.672 1 89 267 LYS A O 1
ATOM 2114 N N . THR A 1 268 ? -33.312 -7.855 -11.164 1 88.69 268 THR A N 1
ATOM 2115 C CA . THR A 1 268 ? -32.25 -7.25 -11.977 1 88.69 268 THR A CA 1
ATOM 2116 C C . THR A 1 268 ? -31.344 -8.32 -12.578 1 88.69 268 THR A C 1
ATOM 2118 O O . THR A 1 268 ? -31.109 -9.367 -11.961 1 88.69 268 THR A O 1
ATOM 2121 N N . TRP A 1 269 ? -30.953 -8.094 -13.789 1 89.31 269 TRP A N 1
ATOM 2122 C CA . TRP A 1 269 ? -30.141 -9.094 -14.484 1 89.31 269 TRP A CA 1
ATOM 2123 C C . TRP A 1 269 ? -28.672 -8.695 -14.492 1 89.31 269 TRP A C 1
ATOM 2125 O O . TRP A 1 269 ? -28.344 -7.531 -14.734 1 89.31 269 TRP A O 1
ATOM 2135 N N . CYS A 1 270 ? -27.922 -9.609 -14.156 1 90.12 270 CYS A N 1
ATOM 2136 C CA . CYS A 1 270 ? -26.469 -9.461 -14.289 1 90.12 270 CYS A CA 1
ATOM 2137 C C . CYS A 1 270 ? -25.969 -10.133 -15.562 1 90.12 270 CYS A C 1
ATOM 2139 O O . CYS A 1 270 ? -25.891 -11.359 -15.641 1 90.12 270 CYS A O 1
ATOM 2141 N N . ARG A 1 271 ? -25.562 -9.391 -16.531 1 91.81 271 ARG A N 1
ATOM 2142 C CA . ARG A 1 271 ? -25.172 -9.914 -17.828 1 91.81 271 ARG A CA 1
ATOM 2143 C C . ARG A 1 271 ? -23.938 -10.805 -17.719 1 91.81 271 ARG A C 1
ATOM 2145 O O . ARG A 1 271 ? -23.812 -11.805 -18.438 1 91.81 271 ARG A O 1
ATOM 2152 N N . LEU A 1 272 ? -22.984 -10.477 -16.922 1 91.56 272 LEU A N 1
ATOM 2153 C CA . LEU A 1 272 ? -21.797 -11.305 -16.719 1 91.56 272 LEU A CA 1
ATOM 2154 C C . LEU A 1 272 ? -22.156 -12.633 -16.062 1 91.56 272 LEU A C 1
ATOM 2156 O O . LEU A 1 272 ? -21.562 -13.664 -16.375 1 91.56 272 LEU A O 1
ATOM 2160 N N . CYS A 1 273 ? -23.109 -12.547 -15.133 1 91.81 273 CYS A N 1
ATOM 2161 C CA . CYS A 1 273 ? -23.578 -13.766 -14.477 1 91.81 273 CYS A CA 1
ATOM 2162 C C . CYS A 1 273 ? -24.281 -14.68 -15.477 1 91.81 273 CYS A C 1
ATOM 2164 O O . CYS A 1 273 ? -24.156 -15.898 -15.398 1 91.81 273 CYS A O 1
ATOM 2166 N N . LEU A 1 274 ? -24.938 -14.109 -16.391 1 93.62 274 LEU A N 1
ATOM 2167 C CA . LEU A 1 274 ? -25.609 -14.891 -17.422 1 93.62 274 LEU A CA 1
ATOM 2168 C C . LEU A 1 274 ? -24.609 -15.57 -18.359 1 93.62 274 LEU A C 1
ATOM 2170 O O . LEU A 1 274 ? -24.844 -16.688 -18.828 1 93.62 274 LEU A O 1
ATOM 2174 N N . VAL A 1 275 ? -23.547 -14.859 -18.656 1 95.19 275 VAL A N 1
ATOM 2175 C CA . VAL A 1 275 ? -22.484 -15.461 -19.469 1 95.19 275 VAL A CA 1
ATOM 2176 C C . VAL A 1 275 ? -21.938 -16.703 -18.766 1 95.19 275 VAL A C 1
ATOM 2178 O O . VAL A 1 275 ? -21.688 -17.719 -19.406 1 95.19 275 VAL A O 1
ATOM 2181 N N . VAL A 1 276 ? -21.719 -16.641 -17.469 1 95.56 276 VAL A N 1
ATOM 2182 C CA . VAL A 1 276 ? -21.219 -17.781 -16.703 1 95.56 276 VAL A CA 1
ATOM 2183 C C . VAL A 1 276 ? -22.234 -18.922 -16.766 1 95.56 276 VAL A C 1
ATOM 2185 O O . VAL A 1 276 ? -21.859 -20.078 -16.953 1 95.56 276 VAL A O 1
ATOM 2188 N N . ASP A 1 277 ? -23.547 -18.578 -16.656 1 96 277 ASP A N 1
ATOM 2189 C CA . ASP A 1 277 ? -24.609 -19.578 -16.734 1 96 277 ASP A CA 1
A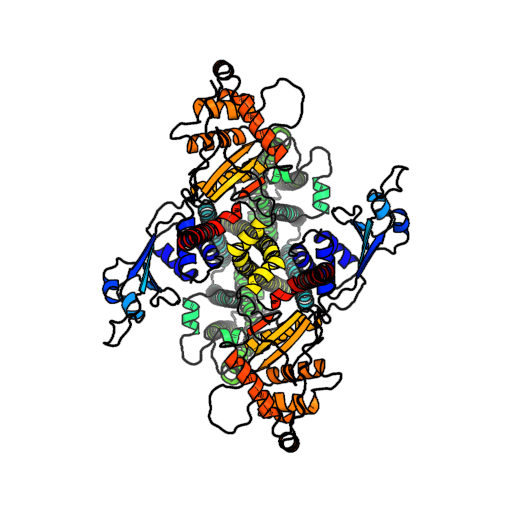TOM 2190 C C . ASP A 1 277 ? -24.609 -20.281 -18.094 1 96 277 ASP A C 1
ATOM 2192 O O . ASP A 1 277 ? -24.828 -21.484 -18.172 1 96 277 ASP A O 1
ATOM 2196 N N . VAL A 1 278 ? -24.344 -19.5 -19.078 1 96.69 278 VAL A N 1
ATOM 2197 C CA . VAL A 1 278 ? -24.328 -20.062 -20.422 1 96.69 278 VAL A CA 1
ATOM 2198 C C . VAL A 1 278 ? -23.141 -21.031 -20.562 1 96.69 278 VAL A C 1
ATOM 2200 O O . VAL A 1 278 ? -23.281 -22.125 -21.109 1 96.69 278 VAL A O 1
ATOM 2203 N N . ILE A 1 279 ? -21.984 -20.625 -20.047 1 97.25 279 ILE A N 1
ATOM 2204 C CA . ILE A 1 279 ? -20.797 -21.469 -20.125 1 97.25 279 ILE A CA 1
ATOM 2205 C C . ILE A 1 279 ? -21.031 -22.781 -19.359 1 97.25 279 ILE A C 1
ATOM 2207 O O . ILE A 1 279 ? -20.719 -23.859 -19.859 1 97.25 279 ILE A O 1
ATOM 2211 N N . LEU A 1 280 ? -21.641 -22.672 -18.188 1 96.94 280 LEU A N 1
ATOM 2212 C CA . LEU A 1 280 ? -21.906 -23.844 -17.375 1 96.94 280 LEU A CA 1
ATOM 2213 C C . LEU A 1 280 ? -22.922 -24.766 -18.047 1 96.94 280 LEU A C 1
ATOM 2215 O O . LEU A 1 280 ? -22.797 -25.984 -18 1 96.94 280 LEU A O 1
ATOM 2219 N N . THR A 1 281 ? -23.891 -24.203 -18.75 1 96.62 281 THR A N 1
ATOM 2220 C CA . THR A 1 281 ? -24.906 -24.984 -19.469 1 96.62 281 THR A CA 1
ATOM 2221 C C . THR A 1 281 ? -24.281 -25.703 -20.656 1 96.62 281 THR A C 1
ATOM 2223 O O . THR A 1 281 ? -24.609 -26.875 -20.906 1 96.62 281 THR A O 1
ATOM 2226 N N . ILE A 1 282 ? -23.406 -25 -21.312 1 96.38 282 ILE A N 1
ATOM 2227 C CA . ILE A 1 282 ? -22.719 -25.609 -22.453 1 96.38 282 ILE A CA 1
ATOM 2228 C C . ILE A 1 282 ? -21.891 -26.781 -21.969 1 96.38 282 ILE A C 1
ATOM 2230 O O . ILE A 1 282 ? -21.875 -27.844 -22.594 1 96.38 282 ILE A O 1
ATOM 2234 N N . GLN A 1 283 ? -21.234 -26.641 -20.844 1 95.56 283 GLN A N 1
ATOM 2235 C CA . GLN A 1 283 ? -20.422 -27.719 -20.297 1 95.56 283 GLN A CA 1
ATOM 2236 C C . GLN A 1 283 ? -21.281 -28.891 -19.875 1 95.56 283 GLN A C 1
ATOM 2238 O O . GLN A 1 283 ? -20.938 -30.047 -20.125 1 95.56 283 GLN A O 1
ATOM 2243 N N . ALA A 1 284 ? -22.422 -28.609 -19.234 1 94.69 284 ALA A N 1
ATOM 2244 C CA . ALA A 1 284 ? -23.344 -29.672 -18.828 1 94.69 284 ALA A CA 1
ATOM 2245 C C . ALA A 1 284 ? -23.891 -30.422 -20.031 1 94.69 284 ALA A C 1
ATOM 2247 O O . ALA A 1 284 ? -23.969 -31.656 -20.016 1 94.69 284 ALA A O 1
ATOM 2248 N N . GLY A 1 285 ? -24.266 -29.672 -21.016 1 93.62 285 GLY A N 1
ATOM 2249 C CA . GLY A 1 285 ? -24.734 -30.297 -22.234 1 93.62 285 GLY A CA 1
ATOM 2250 C C . GLY A 1 285 ? -23.672 -31.125 -22.922 1 93.62 285 GLY A C 1
ATOM 2251 O O . GLY A 1 285 ? -23.969 -32.219 -23.438 1 93.62 285 GLY A O 1
ATOM 2252 N N . PHE A 1 286 ? -22.484 -30.578 -22.891 1 93.12 286 PHE A N 1
ATOM 2253 C CA . PHE A 1 286 ? -21.359 -31.281 -23.5 1 93.12 286 PHE A CA 1
ATOM 2254 C C . PHE A 1 286 ? -21.109 -32.594 -22.797 1 93.12 286 PHE A C 1
ATOM 2256 O O . PHE A 1 286 ? -20.953 -33.625 -23.453 1 93.12 286 PHE A O 1
ATOM 2263 N N . PHE A 1 287 ? -21.109 -32.688 -21.516 1 92.06 287 PHE A N 1
ATOM 2264 C CA . PHE A 1 287 ? -20.875 -33.906 -20.766 1 92.06 287 PHE A CA 1
ATOM 2265 C C . PHE A 1 287 ? -22.062 -34.844 -20.906 1 92.06 287 PHE A C 1
ATOM 2267 O O . PHE A 1 287 ? -21.891 -36.062 -20.906 1 92.06 287 PHE A O 1
ATOM 2274 N N . GLY A 1 288 ? -23.25 -34.25 -21.031 1 90.38 288 GLY A N 1
ATOM 2275 C CA . GLY A 1 288 ? -24.406 -35.094 -21.344 1 90.38 288 GLY A CA 1
ATOM 2276 C C . GLY A 1 288 ? -24.281 -35.812 -22.672 1 90.38 288 GLY A C 1
ATOM 2277 O O . GLY A 1 288 ? -24.609 -37 -22.75 1 90.38 288 GLY A O 1
ATOM 2278 N N . TYR A 1 289 ? -23.703 -35.125 -23.578 1 91.12 289 TYR A N 1
ATOM 2279 C CA . TYR A 1 289 ? -23.484 -35.719 -24.891 1 91.12 289 TYR A CA 1
ATOM 2280 C C . TYR A 1 289 ? -22.438 -36.812 -24.828 1 91.12 289 TYR A C 1
ATOM 2282 O O . TYR A 1 289 ? -22.609 -37.875 -25.438 1 91.12 289 TYR A O 1
ATOM 2290 N N . LEU A 1 290 ? -21.359 -36.594 -24.109 1 88.31 290 LEU A N 1
ATOM 2291 C CA . LEU A 1 290 ? -20.312 -37.562 -24 1 88.31 290 LEU A CA 1
ATOM 2292 C C . LEU A 1 290 ? -20.812 -38.844 -23.297 1 88.31 290 LEU A C 1
ATOM 2294 O O . LEU A 1 290 ? -20.406 -39.938 -23.641 1 88.31 290 LEU A O 1
ATOM 2298 N N . TYR A 1 291 ? -21.703 -38.594 -22.359 1 85.62 291 TYR A N 1
ATOM 2299 C CA . TYR A 1 291 ? -22.297 -39.719 -21.656 1 85.62 291 TYR A CA 1
ATOM 2300 C C . TYR A 1 291 ? -23.203 -40.531 -22.594 1 85.62 291 TYR A C 1
ATOM 2302 O O . TYR A 1 291 ? -23.172 -41.75 -22.578 1 85.62 291 TYR A O 1
ATOM 2310 N N . TYR A 1 292 ? -23.891 -39.875 -23.375 1 85.31 292 TYR A N 1
ATOM 2311 C CA . TYR A 1 292 ? -24.812 -40.531 -24.297 1 85.31 292 TYR A CA 1
ATOM 2312 C C . TYR A 1 292 ? -24.062 -41.344 -25.344 1 85.31 292 TYR A C 1
ATOM 2314 O O . TYR A 1 292 ? -24.484 -42.438 -25.703 1 85.31 292 TYR A O 1
ATOM 2322 N N . ASP A 1 293 ? -22.922 -40.875 -25.766 1 83.25 293 ASP A N 1
ATOM 2323 C CA . ASP A 1 293 ? -22.156 -41.531 -26.812 1 83.25 293 ASP A CA 1
ATOM 2324 C C . ASP A 1 293 ? -21.156 -42.531 -26.234 1 83.25 293 ASP A C 1
ATOM 2326 O O . ASP A 1 293 ? -20.328 -43.062 -26.953 1 83.25 293 ASP A O 1
ATOM 2330 N N . SER A 1 294 ? -21.156 -42.719 -24.984 1 77.19 294 SER A N 1
ATOM 2331 C CA . SER A 1 294 ? -20.297 -43.688 -24.281 1 77.19 294 SER A CA 1
ATOM 2332 C C . SER A 1 294 ? -18.828 -43.344 -24.453 1 77.19 294 SER A C 1
ATOM 2334 O O . SER A 1 294 ? -17.984 -44.219 -24.547 1 77.19 294 SER A O 1
ATOM 2336 N N . LEU A 1 295 ? -18.594 -42.125 -24.781 1 69.06 295 LEU A N 1
ATOM 2337 C CA . LEU A 1 295 ? -17.219 -41.688 -24.938 1 69.06 295 LEU A CA 1
ATOM 2338 C C . LEU A 1 295 ? -16.594 -41.375 -23.578 1 69.06 295 LEU A C 1
ATOM 2340 O O . LEU A 1 295 ? -15.359 -41.344 -23.469 1 69.06 295 LEU A O 1
ATOM 2344 N N . ALA A 1 296 ? -17.344 -41.062 -22.641 1 63.59 296 ALA A N 1
ATOM 2345 C CA . ALA A 1 296 ? -16.812 -40.812 -21.297 1 63.59 296 ALA A CA 1
ATOM 2346 C C . ALA A 1 296 ? -16.703 -42.094 -20.5 1 63.59 296 ALA A C 1
ATOM 2348 O O . ALA A 1 296 ? -17.672 -42.875 -20.422 1 63.59 296 ALA A O 1
ATOM 2349 N N . GLY A 1 297 ? -15.594 -42.781 -20.547 1 59.28 297 GLY A N 1
ATOM 2350 C CA . GLY A 1 297 ? -15.391 -44.031 -19.844 1 59.28 297 GLY A CA 1
ATOM 2351 C C . GLY A 1 297 ? -16.125 -44.125 -18.531 1 59.28 297 GLY A C 1
ATOM 2352 O O . GLY A 1 297 ? -16.219 -43.125 -17.797 1 59.28 297 GLY A O 1
ATOM 2353 N N . THR A 1 298 ? -17.125 -45.031 -18.391 1 60.75 298 THR A N 1
ATOM 2354 C CA . THR A 1 298 ? -17.969 -45.281 -17.219 1 60.75 298 THR A CA 1
ATOM 2355 C C . THR A 1 298 ? -17.125 -45.781 -16.047 1 60.75 298 THR A C 1
ATOM 2357 O O . THR A 1 298 ? -17.656 -46.062 -14.961 1 60.75 298 THR A O 1
ATOM 2360 N N . GLY A 1 299 ? -15.797 -45.781 -16.156 1 65.06 299 GLY A N 1
ATOM 2361 C CA . GLY A 1 299 ? -15.086 -46.375 -15.031 1 65.06 299 GLY A CA 1
ATOM 2362 C C . GLY A 1 299 ? -14.844 -45.375 -13.906 1 65.06 299 GLY A C 1
ATOM 2363 O O . GLY A 1 299 ? -14.586 -44.188 -14.156 1 65.06 299 GLY A O 1
ATOM 2364 N N . TYR A 1 300 ? -15.203 -45.812 -12.727 1 74.31 300 TYR A N 1
ATOM 2365 C CA . TYR A 1 300 ? -14.977 -45 -11.539 1 74.31 300 TYR A CA 1
ATOM 2366 C C . TYR A 1 300 ? -13.484 -44.719 -11.336 1 74.31 300 TYR A C 1
ATOM 2368 O O . TYR A 1 300 ? -12.656 -45.625 -11.523 1 74.31 300 TYR A O 1
ATOM 2376 N N . PRO A 1 301 ? -13.211 -43.438 -11.148 1 79.94 301 PRO A N 1
ATOM 2377 C CA . PRO A 1 301 ? -11.797 -43.094 -10.977 1 79.94 301 PRO A CA 1
ATOM 2378 C C . PRO A 1 301 ? -11.203 -43.719 -9.703 1 79.94 301 PRO A C 1
ATOM 2380 O O . PRO A 1 301 ? -11.93 -43.969 -8.742 1 79.94 301 PRO A O 1
ATOM 2383 N N . THR A 1 302 ? -9.984 -44.062 -9.742 1 84 302 THR A N 1
ATOM 2384 C CA . THR A 1 302 ? -9.234 -44.469 -8.562 1 84 302 THR A CA 1
ATOM 2385 C C . THR A 1 3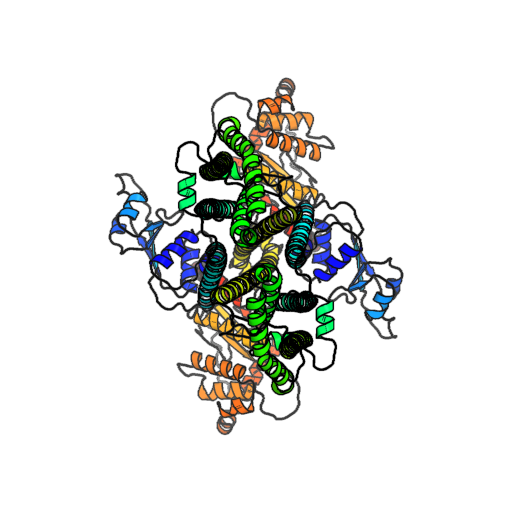02 ? -9.102 -43.344 -7.562 1 84 302 THR A C 1
ATOM 2387 O O . THR A 1 302 ? -9.312 -42.188 -7.91 1 84 302 THR A O 1
ATOM 2390 N N . PRO A 1 303 ? -8.883 -43.562 -6.352 1 88.19 303 PRO A N 1
ATOM 2391 C CA . PRO A 1 303 ? -8.867 -42.562 -5.297 1 88.19 303 PRO A CA 1
ATOM 2392 C C . PRO A 1 303 ? -7.754 -41.531 -5.496 1 88.19 303 PRO A C 1
ATOM 2394 O O . PRO A 1 303 ? -7.887 -40.375 -5.066 1 88.19 303 PRO A O 1
ATOM 2397 N N . ILE A 1 304 ? -6.73 -41.906 -6.141 1 87.62 304 ILE A N 1
ATOM 2398 C CA . ILE A 1 304 ? -5.582 -41.031 -6.262 1 87.62 304 ILE A CA 1
ATOM 2399 C C . ILE A 1 304 ? -5.945 -39.844 -7.145 1 87.62 304 ILE A C 1
ATOM 2401 O O . ILE A 1 304 ? -5.738 -38.688 -6.762 1 87.62 304 ILE A O 1
ATOM 2405 N N . PRO A 1 305 ? -6.617 -40.094 -8.281 1 89.06 305 PRO A N 1
ATOM 2406 C CA . PRO A 1 305 ? -6.996 -38.938 -9.102 1 89.06 305 PRO A CA 1
ATOM 2407 C C . PRO A 1 305 ? -7.996 -38 -8.406 1 89.06 305 PRO A C 1
ATOM 2409 O O . PRO A 1 305 ? -7.965 -36.812 -8.609 1 89.06 305 PRO A O 1
ATOM 2412 N N . ILE A 1 306 ? -8.789 -38.594 -7.602 1 91.31 306 ILE A N 1
ATOM 2413 C CA . ILE A 1 306 ? -9.742 -37.781 -6.855 1 91.31 306 ILE A CA 1
ATOM 2414 C C . ILE A 1 306 ? -9 -36.875 -5.863 1 91.31 306 ILE A C 1
ATOM 2416 O O . ILE A 1 306 ? -9.297 -35.688 -5.754 1 91.31 306 ILE A O 1
ATOM 2420 N N . ALA A 1 307 ? -8.055 -37.5 -5.191 1 92.88 307 ALA A N 1
ATOM 2421 C CA . ALA A 1 307 ? -7.254 -36.719 -4.23 1 92.88 307 ALA A CA 1
ATOM 2422 C C . ALA A 1 307 ? -6.465 -35.625 -4.922 1 92.88 307 ALA A C 1
ATOM 2424 O O . ALA A 1 307 ? -6.359 -34.5 -4.41 1 92.88 307 ALA A O 1
ATOM 2425 N N . VAL A 1 308 ? -5.953 -35.938 -6.078 1 91.44 308 VAL A N 1
ATOM 2426 C CA . VAL A 1 308 ? -5.164 -35 -6.832 1 91.44 308 VAL A CA 1
ATOM 2427 C C . VAL A 1 308 ? -6.051 -33.812 -7.27 1 91.44 308 VAL A C 1
ATOM 2429 O O . VAL A 1 308 ? -5.652 -32.656 -7.18 1 91.44 308 VAL A O 1
ATOM 2432 N N . ALA A 1 309 ? -7.254 -34.156 -7.695 1 92.94 309 ALA A N 1
ATOM 2433 C CA . ALA A 1 309 ? -8.188 -33.125 -8.133 1 92.94 309 ALA A CA 1
ATOM 2434 C C . ALA A 1 309 ? -8.594 -32.219 -6.961 1 92.94 309 ALA A C 1
ATOM 2436 O O . ALA A 1 309 ? -8.656 -30.984 -7.105 1 92.94 309 ALA A O 1
ATOM 2437 N N . LEU A 1 310 ? -8.797 -32.812 -5.836 1 94.62 310 LEU A N 1
ATOM 2438 C CA . LEU A 1 310 ? -9.18 -32.062 -4.645 1 94.62 310 LEU A CA 1
ATOM 2439 C C . LEU A 1 310 ? -8.039 -31.141 -4.199 1 94.62 310 LEU A C 1
ATOM 2441 O O . LEU A 1 310 ? -8.281 -30 -3.805 1 94.62 310 LEU A O 1
ATOM 2445 N N . LEU A 1 311 ? -6.859 -31.625 -4.219 1 95.12 311 LEU A N 1
ATOM 2446 C CA . LEU A 1 311 ? -5.699 -30.828 -3.828 1 95.12 311 LEU A CA 1
ATOM 2447 C C . LEU A 1 311 ? -5.465 -29.688 -4.809 1 95.12 311 LEU A C 1
ATOM 2449 O O . LEU A 1 311 ? -5.109 -28.578 -4.402 1 95.12 311 LEU A O 1
ATOM 2453 N N . LEU A 1 312 ? -5.695 -29.984 -6.07 1 94.88 312 LEU A N 1
ATOM 2454 C CA . LEU A 1 312 ? -5.531 -28.922 -7.059 1 94.88 312 LEU A CA 1
ATOM 2455 C C . LEU A 1 312 ? -6.582 -27.828 -6.867 1 94.88 312 LEU A C 1
ATOM 2457 O O . LEU A 1 312 ? -6.273 -26.641 -6.961 1 94.88 312 LEU A O 1
ATOM 2461 N N . PHE A 1 313 ? -7.77 -28.297 -6.629 1 95.5 313 PHE A N 1
ATOM 2462 C CA . PHE A 1 313 ? -8.836 -27.328 -6.379 1 95.5 313 PHE A CA 1
ATOM 2463 C C . PHE A 1 313 ? -8.531 -26.484 -5.145 1 95.5 313 PHE A C 1
ATOM 2465 O O . PHE A 1 313 ? -8.758 -25.281 -5.137 1 95.5 313 PHE A O 1
ATOM 2472 N N . GLY A 1 314 ? -8.07 -27.125 -4.113 1 95.25 314 GLY A N 1
ATOM 2473 C CA . GLY A 1 314 ? -7.684 -26.422 -2.904 1 95.25 314 GLY A CA 1
ATOM 2474 C C . GLY A 1 314 ? -6.539 -25.438 -3.125 1 95.25 314 GLY A C 1
ATOM 2475 O O . GLY A 1 314 ? -6.559 -24.328 -2.596 1 95.25 314 GLY A O 1
ATOM 2476 N N . ALA A 1 315 ? -5.613 -25.797 -3.889 1 95.56 31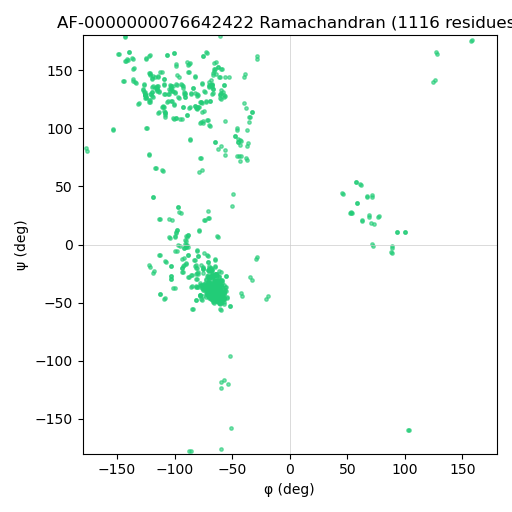5 ALA A N 1
ATOM 2477 C CA . ALA A 1 315 ? -4.465 -24.938 -4.176 1 95.56 315 ALA A CA 1
ATOM 2478 C C . ALA A 1 315 ? -4.887 -23.719 -4.973 1 95.56 315 ALA A C 1
ATOM 2480 O O . ALA A 1 315 ? -4.508 -22.594 -4.637 1 95.56 315 ALA A O 1
ATOM 2481 N N . VAL A 1 316 ? -5.711 -23.969 -5.98 1 96.19 316 VAL A N 1
ATOM 2482 C CA . VAL A 1 316 ? -6.152 -22.875 -6.836 1 96.19 316 VAL A CA 1
ATOM 2483 C C . VAL A 1 316 ? -7.07 -21.938 -6.051 1 96.19 316 VAL A C 1
ATOM 2485 O O . VAL A 1 316 ? -6.91 -20.719 -6.098 1 96.19 316 VAL A O 1
ATOM 2488 N N . GLY A 1 317 ? -8.008 -22.562 -5.363 1 96.12 317 GLY A N 1
ATOM 2489 C CA . GLY A 1 317 ? -8.93 -21.75 -4.574 1 96.12 317 GLY A CA 1
ATOM 2490 C C . GLY A 1 317 ? -8.234 -20.891 -3.533 1 96.12 317 GLY A C 1
ATOM 2491 O O . GLY A 1 317 ? -8.516 -19.703 -3.42 1 96.12 317 GLY A O 1
ATOM 2492 N N . SER A 1 318 ? -7.336 -21.469 -2.811 1 96.69 318 SER A N 1
ATOM 2493 C CA . SER A 1 318 ? -6.617 -20.734 -1.782 1 96.69 318 SER A CA 1
ATOM 2494 C C . SER A 1 318 ? -5.727 -19.656 -2.396 1 96.69 318 SER A C 1
ATOM 2496 O O . SER A 1 318 ? -5.617 -18.547 -1.865 1 96.69 318 SER A O 1
ATOM 2498 N N . ALA A 1 319 ? -5.145 -19.953 -3.482 1 95.38 319 ALA A N 1
ATOM 2499 C CA . ALA A 1 319 ? -4.285 -18.984 -4.164 1 95.38 319 ALA A CA 1
ATOM 2500 C C . ALA A 1 319 ? -5.086 -17.781 -4.648 1 95.38 319 ALA A C 1
ATOM 2502 O O . ALA A 1 319 ? -4.648 -16.641 -4.496 1 95.38 319 ALA A O 1
ATOM 2503 N N . VAL A 1 320 ? -6.242 -18.031 -5.215 1 95.94 320 VAL A N 1
ATOM 2504 C CA . VAL A 1 320 ? -7.098 -16.969 -5.73 1 95.94 320 VAL A CA 1
ATOM 2505 C C . VAL A 1 320 ? -7.551 -16.062 -4.586 1 95.94 320 VAL A C 1
ATOM 2507 O O . VAL A 1 320 ? -7.508 -14.836 -4.695 1 95.94 320 VAL A O 1
ATOM 2510 N N . LEU A 1 321 ? -7.926 -16.672 -3.504 1 96 321 LEU A N 1
ATOM 2511 C CA . LEU A 1 321 ? -8.414 -15.906 -2.359 1 96 321 LEU A CA 1
ATOM 2512 C C . LEU A 1 321 ? -7.285 -15.078 -1.741 1 96 321 LEU A C 1
ATOM 2514 O O . LEU A 1 321 ? -7.488 -13.922 -1.376 1 96 321 LEU A O 1
ATOM 2518 N N . LEU A 1 322 ? -6.133 -15.648 -1.662 1 95.5 322 LEU A N 1
ATOM 2519 C CA . LEU A 1 322 ? -4.988 -14.938 -1.103 1 95.5 322 LEU A CA 1
ATOM 2520 C C . LEU A 1 322 ? -4.586 -13.766 -1.99 1 95.5 322 LEU A C 1
ATOM 2522 O O . LEU A 1 322 ? -4.305 -12.672 -1.493 1 95.5 322 LEU A O 1
ATOM 2526 N N . LEU A 1 323 ? -4.598 -14.039 -3.27 1 93 323 LEU A N 1
ATOM 2527 C CA . LEU A 1 323 ? -4.227 -12.984 -4.207 1 93 323 LEU A CA 1
ATOM 2528 C C . LEU A 1 323 ? -5.246 -11.852 -4.188 1 93 323 LEU A C 1
ATOM 2530 O O . LEU A 1 323 ? -4.875 -10.68 -4.211 1 93 323 LEU A O 1
ATOM 2534 N N . LYS A 1 324 ? -6.484 -12.203 -4.172 1 94 324 LYS A N 1
ATOM 2535 C CA . LYS A 1 324 ? -7.547 -11.203 -4.121 1 94 324 LYS A CA 1
ATOM 2536 C C . LYS A 1 324 ? -7.422 -10.336 -2.867 1 94 324 LYS A C 1
ATOM 2538 O O . LYS A 1 324 ? -7.527 -9.109 -2.939 1 94 324 LYS A O 1
ATOM 2543 N N . HIS A 1 325 ? -7.227 -10.984 -1.747 1 92.44 325 HIS A N 1
ATOM 2544 C CA . HIS A 1 325 ? -7.094 -10.25 -0.495 1 92.44 325 HIS A CA 1
ATOM 2545 C C . HIS A 1 325 ? -5.895 -9.305 -0.536 1 92.44 325 HIS A C 1
ATOM 2547 O O . HIS A 1 325 ? -5.98 -8.172 -0.064 1 92.44 325 HIS A O 1
ATOM 2553 N N . LYS A 1 326 ? -4.828 -9.781 -1.04 1 92.38 326 LYS A N 1
ATOM 2554 C CA . LYS A 1 326 ? -3.627 -8.953 -1.139 1 92.38 326 LYS A CA 1
ATOM 2555 C C . LYS A 1 326 ? -3.875 -7.723 -2.01 1 92.38 326 LYS A C 1
ATOM 2557 O O . LYS A 1 326 ? -3.477 -6.613 -1.655 1 92.38 326 LYS A O 1
ATOM 2562 N N . VAL A 1 327 ? -4.551 -7.879 -3.111 1 91.62 327 VAL A N 1
ATOM 2563 C CA . VAL A 1 327 ? -4.844 -6.77 -4.012 1 91.62 327 VAL A CA 1
ATOM 2564 C C . VAL A 1 327 ? -5.773 -5.773 -3.322 1 91.62 327 VAL A C 1
ATOM 2566 O O . VAL A 1 327 ? -5.598 -4.562 -3.445 1 91.62 327 VAL A O 1
ATOM 2569 N N . LYS A 1 328 ? -6.695 -6.277 -2.592 1 91.31 328 LYS A N 1
ATOM 2570 C CA . LYS A 1 328 ? -7.641 -5.414 -1.884 1 91.31 328 LYS A CA 1
ATOM 2571 C C . LYS A 1 328 ? -6.93 -4.566 -0.833 1 91.31 328 LYS A C 1
ATOM 2573 O O . LYS A 1 328 ? -7.184 -3.365 -0.721 1 91.31 328 LYS A O 1
ATOM 2578 N N . VAL A 1 329 ? -6.07 -5.184 -0.095 1 89.44 329 VAL A N 1
ATOM 2579 C CA . VAL A 1 329 ? -5.34 -4.484 0.956 1 89.44 329 VAL A CA 1
ATOM 2580 C C . VAL A 1 329 ? -4.398 -3.457 0.333 1 89.44 329 VAL A C 1
ATOM 2582 O O . VAL A 1 329 ? -4.258 -2.344 0.844 1 89.44 329 VAL A O 1
ATOM 2585 N N . ASP A 1 330 ? -3.766 -3.826 -0.731 1 90.19 330 ASP A N 1
ATOM 2586 C CA . ASP A 1 330 ? -2.855 -2.924 -1.428 1 90.19 330 ASP A CA 1
ATOM 2587 C C . ASP A 1 330 ? -3.594 -1.69 -1.944 1 90.19 330 ASP A C 1
ATOM 2589 O O . ASP A 1 330 ? -3.1 -0.568 -1.821 1 90.19 330 ASP A O 1
ATOM 2593 N N . ASN A 1 331 ? -4.742 -1.917 -2.502 1 90.06 331 ASN A N 1
ATOM 2594 C CA . ASN A 1 331 ? -5.547 -0.807 -3.006 1 90.06 331 ASN A CA 1
ATOM 2595 C C . ASN A 1 331 ? -5.98 0.127 -1.879 1 90.06 331 ASN A C 1
ATOM 2597 O O . ASN A 1 331 ? -5.965 1.349 -2.039 1 90.06 331 ASN A O 1
ATOM 2601 N N . ARG A 1 332 ? -6.328 -0.433 -0.816 1 89.19 332 ARG A N 1
ATOM 2602 C CA . ARG A 1 332 ? -6.738 0.37 0.33 1 89.19 332 ARG A CA 1
ATOM 2603 C C . ARG A 1 332 ? -5.574 1.187 0.875 1 89.19 332 ARG A C 1
ATOM 2605 O O . ARG A 1 332 ? -5.734 2.361 1.213 1 89.19 332 ARG A O 1
ATOM 2612 N N . SER A 1 333 ? -4.457 0.538 1.01 1 90.31 333 SER A N 1
ATOM 2613 C CA . SER A 1 333 ? -3.279 1.229 1.52 1 90.31 333 SER A CA 1
ATOM 2614 C C . SER A 1 333 ? -2.854 2.357 0.585 1 90.31 333 SER A C 1
ATOM 2616 O O . SER A 1 333 ? -2.443 3.426 1.042 1 90.31 333 SER A O 1
ATOM 2618 N N . GLU A 1 334 ? -2.908 2.09 -0.654 1 91.12 334 GLU A N 1
ATOM 2619 C CA . GLU A 1 334 ? -2.559 3.117 -1.632 1 91.12 334 GLU A CA 1
ATOM 2620 C C . GLU A 1 334 ? -3.52 4.297 -1.561 1 91.12 334 GLU A C 1
ATOM 2622 O O . GLU A 1 334 ? -3.098 5.453 -1.621 1 91.12 334 GLU A O 1
ATOM 2627 N N . GLN A 1 335 ? -4.785 4.023 -1.451 1 91 335 GLN A N 1
ATOM 2628 C CA . GLN A 1 335 ? -5.77 5.094 -1.343 1 91 335 GLN A CA 1
ATOM 2629 C C . GLN A 1 335 ? -5.582 5.887 -0.054 1 91 335 GLN A C 1
ATOM 2631 O O . GLN A 1 335 ? -5.711 7.113 -0.049 1 91 335 GLN A O 1
ATOM 2636 N N . ALA A 1 336 ? -5.305 5.152 0.996 1 91.06 336 ALA A N 1
ATOM 2637 C CA . ALA A 1 336 ? -5.051 5.824 2.27 1 91.06 336 ALA A CA 1
ATOM 2638 C C . ALA A 1 336 ? -3.812 6.711 2.188 1 91.06 336 ALA A C 1
ATOM 2640 O O . ALA A 1 336 ? -3.781 7.801 2.762 1 91.06 336 ALA A O 1
ATOM 2641 N N . GLU A 1 337 ? -2.814 6.203 1.525 1 93 337 GLU A N 1
ATOM 2642 C CA . GLU A 1 337 ? -1.604 6.992 1.317 1 93 337 GLU A CA 1
ATOM 2643 C C . GLU A 1 337 ? -1.906 8.281 0.554 1 93 337 GLU A C 1
ATOM 2645 O O . GLU A 1 337 ? -1.405 9.344 0.905 1 93 337 GLU A O 1
ATOM 2650 N N . ILE A 1 338 ? -2.688 8.18 -0.491 1 93.44 338 ILE A N 1
ATOM 2651 C CA . ILE A 1 338 ? -3.033 9.312 -1.336 1 93.44 338 ILE A CA 1
ATOM 2652 C C . ILE A 1 338 ? -3.746 10.375 -0.504 1 93.44 338 ILE A C 1
ATOM 2654 O O . ILE A 1 338 ? -3.383 11.555 -0.546 1 93.44 338 ILE A O 1
ATOM 2658 N N . VAL A 1 339 ? -4.684 9.945 0.262 1 92 339 VAL A N 1
ATOM 2659 C CA . VAL A 1 339 ? -5.465 10.883 1.066 1 92 339 VAL A CA 1
ATOM 2660 C C . VAL A 1 339 ? -4.57 11.516 2.129 1 92 339 VAL A C 1
ATOM 2662 O O . VAL A 1 339 ? -4.645 12.727 2.365 1 92 339 VAL A O 1
ATOM 2665 N N . ALA A 1 340 ? -3.773 10.727 2.752 1 93.25 340 ALA A N 1
ATOM 2666 C CA . ALA A 1 340 ? -2.859 11.25 3.766 1 93.25 340 ALA A CA 1
ATOM 2667 C C . ALA A 1 340 ? -1.856 12.219 3.154 1 93.25 340 ALA A C 1
ATOM 2669 O O . ALA A 1 340 ? -1.487 13.219 3.779 1 93.25 340 ALA A O 1
ATOM 2670 N N . ASN A 1 341 ? -1.422 11.992 1.974 1 93.38 341 ASN A N 1
ATOM 2671 C CA . ASN A 1 341 ? -0.456 12.852 1.296 1 93.38 341 ASN A CA 1
ATOM 2672 C C . ASN A 1 341 ? -1.063 14.203 0.933 1 93.38 341 ASN A C 1
ATOM 2674 O O . ASN A 1 341 ? -0.349 15.203 0.831 1 93.38 341 ASN A O 1
ATOM 2678 N N . ARG A 1 342 ? -2.354 14.25 0.722 1 92.75 342 ARG A N 1
ATOM 2679 C CA . ARG A 1 342 ? -3.006 15.531 0.459 1 92.75 342 ARG A CA 1
ATOM 2680 C C . ARG A 1 342 ? -2.803 16.5 1.62 1 92.75 342 ARG A C 1
ATOM 2682 O O . ARG A 1 342 ? -2.631 17.703 1.41 1 92.75 342 ARG A O 1
ATOM 2689 N N . ILE A 1 343 ? -2.828 15.906 2.764 1 92.12 343 ILE A N 1
ATOM 2690 C CA . ILE A 1 343 ? -2.621 16.719 3.955 1 92.12 343 ILE A CA 1
ATOM 2691 C C . ILE A 1 343 ? -1.135 17.031 4.113 1 92.12 343 ILE A C 1
ATOM 2693 O O . ILE A 1 343 ? -0.761 18.188 4.379 1 92.12 343 ILE A O 1
ATOM 2697 N N . LYS A 1 344 ? -0.362 16.031 3.908 1 92.75 344 LYS A N 1
ATOM 2698 C CA . LYS A 1 344 ? 1.085 16.188 4.043 1 92.75 344 LYS A CA 1
ATOM 2699 C C . LYS A 1 344 ? 1.627 17.203 3.049 1 92.75 344 LYS A C 1
ATOM 2701 O O . LYS A 1 344 ? 2.523 17.984 3.381 1 92.75 344 LYS A O 1
ATOM 2706 N N . ASN A 1 345 ? 1.036 17.266 1.871 1 92.19 345 ASN A N 1
ATOM 2707 C CA . ASN A 1 345 ? 1.533 18.141 0.803 1 92.19 345 ASN A CA 1
ATOM 2708 C C . ASN A 1 345 ? 0.888 19.516 0.852 1 92.19 345 ASN A C 1
ATOM 2710 O O . ASN A 1 345 ? 1.209 20.391 0.04 1 92.19 345 ASN A O 1
ATOM 2714 N N . SER A 1 346 ? 0.04 19.719 1.777 1 91.69 346 SER A N 1
ATOM 2715 C CA . SER A 1 346 ? -0.591 21.031 1.917 1 91.69 346 SER A CA 1
ATOM 2716 C C . SER A 1 346 ? 0.412 22.078 2.383 1 91.69 346 SER A C 1
ATOM 2718 O O . SER A 1 346 ? 1.072 21.891 3.408 1 91.69 346 SER A O 1
ATOM 2720 N N . PRO A 1 347 ? 0.526 23.156 1.583 1 91.44 347 PRO A N 1
ATOM 2721 C CA . PRO A 1 347 ? 1.479 24.203 1.971 1 91.44 347 PRO A CA 1
ATOM 2722 C C . PRO A 1 347 ? 1.157 24.812 3.33 1 91.44 347 PRO A C 1
ATOM 2724 O O . PRO A 1 347 ? 2.068 25.203 4.066 1 91.44 347 PRO A O 1
ATOM 2727 N N . GLU A 1 348 ? -0.071 24.844 3.652 1 89.56 348 GLU A N 1
ATOM 2728 C CA . GLU A 1 348 ? -0.485 25.406 4.93 1 89.56 348 GLU A CA 1
ATOM 2729 C C . GLU A 1 348 ? 0.025 24.578 6.098 1 89.56 348 GLU A C 1
ATOM 2731 O O . GLU A 1 348 ? 0.533 25.109 7.082 1 89.56 348 GLU A O 1
ATOM 2736 N N . VAL A 1 349 ? -0.162 23.344 5.938 1 91.56 349 VAL A N 1
ATOM 2737 C CA . VAL A 1 349 ? 0.281 22.422 6.98 1 91.56 349 VAL A CA 1
ATOM 2738 C C . VAL A 1 349 ? 1.805 22.453 7.078 1 91.56 349 VAL A C 1
ATOM 2740 O O . VAL A 1 349 ? 2.361 22.516 8.18 1 91.56 349 VAL A O 1
ATOM 2743 N N . PHE A 1 350 ? 2.439 22.438 5.996 1 93.25 350 PHE A N 1
ATOM 2744 C CA . PHE A 1 350 ? 3.896 22.438 5.953 1 93.25 350 PHE A CA 1
ATOM 2745 C C . PHE A 1 350 ? 4.449 23.703 6.613 1 93.25 350 PHE A C 1
ATOM 2747 O O . PHE A 1 350 ? 5.352 23.625 7.449 1 93.25 350 PHE A O 1
ATOM 2754 N N . MET A 1 351 ? 3.895 24.828 6.199 1 91.5 351 MET A N 1
ATOM 2755 C CA . MET A 1 351 ? 4.371 26.094 6.738 1 91.5 351 MET A CA 1
ATOM 2756 C C . MET A 1 351 ? 4.133 26.172 8.242 1 91.5 351 MET A C 1
ATOM 2758 O O . MET A 1 351 ? 4.961 26.703 8.977 1 91.5 351 MET A O 1
ATOM 2762 N N . HIS A 1 352 ? 3.002 25.656 8.625 1 89.31 352 HIS A N 1
ATOM 2763 C CA . HIS A 1 352 ? 2.686 25.656 10.047 1 89.31 352 HIS A CA 1
ATOM 2764 C C . HIS A 1 352 ? 3.713 24.859 10.836 1 89.31 352 HIS A C 1
ATOM 2766 O O . HIS A 1 352 ? 4.195 25.312 11.875 1 89.31 352 HIS A O 1
ATOM 2772 N N . LEU A 1 353 ? 4.035 23.719 10.336 1 90.81 353 LEU A N 1
ATOM 2773 C CA . LEU A 1 353 ? 5 22.859 11.008 1 90.81 353 LEU A CA 1
ATOM 2774 C C . LEU A 1 353 ? 6.41 23.438 10.891 1 90.81 353 LEU A C 1
ATOM 2776 O O . LEU A 1 353 ? 7.211 23.328 11.828 1 90.81 353 LEU A O 1
ATOM 2780 N N . LEU A 1 354 ? 6.715 24.047 9.773 1 92.88 354 LEU A N 1
ATOM 2781 C CA . LEU A 1 354 ? 8.023 24.641 9.523 1 92.88 354 LEU A CA 1
ATOM 2782 C C . LEU A 1 354 ? 8.305 25.781 10.484 1 92.88 354 LEU A C 1
ATOM 2784 O O . LEU A 1 354 ? 9.391 25.859 11.062 1 92.88 354 LEU A O 1
ATOM 2788 N N . ARG A 1 355 ? 7.367 26.609 10.664 1 91.12 355 ARG A N 1
ATOM 2789 C CA . ARG A 1 355 ? 7.535 27.828 11.469 1 91.12 355 ARG A CA 1
ATOM 2790 C C . ARG A 1 355 ? 7.648 27.484 12.953 1 91.12 355 ARG A C 1
ATOM 2792 O O . ARG A 1 355 ? 8.133 28.297 13.742 1 91.12 355 ARG A O 1
ATOM 2799 N N . ARG A 1 356 ? 7.305 26.344 13.297 1 87.81 356 ARG A N 1
ATOM 2800 C CA . ARG A 1 356 ? 7.398 25.906 14.688 1 87.81 356 ARG A CA 1
ATOM 2801 C C . ARG A 1 356 ? 8.766 25.312 14.984 1 87.81 356 ARG A C 1
ATOM 2803 O O . ARG A 1 356 ? 9.133 25.141 16.141 1 87.81 356 ARG A O 1
ATOM 2810 N N . GLY A 1 357 ? 9.508 25.125 13.953 1 88.12 357 GLY A N 1
ATOM 2811 C CA . GLY A 1 357 ? 10.828 24.547 14.109 1 88.12 357 GLY A CA 1
ATOM 2812 C C . GLY A 1 357 ? 11.898 25.578 14.43 1 88.12 357 GLY A C 1
ATOM 2813 O O . GLY A 1 357 ? 11.602 26.75 14.609 1 88.12 357 GLY A O 1
ATOM 2814 N N . LYS A 1 358 ? 13.133 25.062 14.531 1 92.44 358 LYS A N 1
ATOM 2815 C CA . LYS A 1 358 ? 14.297 25.891 14.828 1 92.44 358 LYS A CA 1
ATOM 2816 C C . LYS A 1 358 ? 14.609 26.844 13.672 1 92.44 358 LYS A C 1
ATOM 2818 O O . LYS A 1 358 ? 14.609 26.438 12.508 1 92.44 358 LYS A O 1
ATOM 2823 N N . ARG A 1 359 ? 14.766 28.094 13.969 1 94.56 359 ARG A N 1
ATOM 2824 C CA . ARG A 1 359 ? 15.172 29.094 12.977 1 94.56 359 ARG A CA 1
ATOM 2825 C C . ARG A 1 359 ? 16.672 29.359 13.047 1 94.56 359 ARG A C 1
ATOM 2827 O O . ARG A 1 359 ? 17.25 29.422 14.141 1 94.56 359 ARG A O 1
ATOM 2834 N N . VAL A 1 360 ? 17.25 29.438 11.93 1 95.19 360 VAL A N 1
ATOM 2835 C CA . VAL A 1 360 ? 18.688 29.688 11.875 1 95.19 360 VAL A CA 1
ATOM 2836 C C . VAL A 1 360 ? 18.953 30.922 11.016 1 95.19 360 VAL A C 1
ATOM 2838 O O . VAL A 1 360 ? 18.109 31.344 10.234 1 95.19 360 VAL A O 1
ATOM 2841 N N . ASP A 1 361 ? 20.125 31.469 11.227 1 94.38 361 ASP A N 1
ATOM 2842 C CA . ASP A 1 361 ? 20.547 32.625 10.422 1 94.38 361 ASP A CA 1
ATOM 2843 C C . ASP A 1 361 ? 21.078 32.156 9.07 1 94.38 361 ASP A C 1
ATOM 2845 O O . ASP A 1 361 ? 22.094 31.469 8.992 1 94.38 361 ASP A O 1
ATOM 2849 N N . THR A 1 362 ? 20.375 32.594 8.094 1 92.88 362 THR A N 1
ATOM 2850 C CA . THR A 1 362 ? 20.781 32.188 6.758 1 92.88 362 THR A CA 1
ATOM 2851 C C . THR A 1 362 ? 21.297 33.375 5.949 1 92.88 362 THR A C 1
ATOM 2853 O O . THR A 1 362 ? 21.266 33.344 4.715 1 92.88 362 THR A O 1
ATOM 2856 N N . THR A 1 363 ? 21.703 34.375 6.57 1 92.56 363 THR A N 1
ATOM 2857 C CA . THR A 1 363 ? 22.297 35.5 5.859 1 92.56 363 THR A CA 1
ATOM 2858 C C . THR A 1 363 ? 23.5 35.031 5.035 1 92.56 363 THR A C 1
ATOM 2860 O O . THR A 1 363 ? 24.359 34.281 5.531 1 92.56 363 THR A O 1
ATOM 2863 N N . PRO A 1 364 ? 23.484 35.375 3.809 1 92.94 364 PRO A N 1
ATOM 2864 C CA . PRO A 1 364 ? 24.562 34.906 2.936 1 92.94 364 PRO A CA 1
ATOM 2865 C C . PRO A 1 364 ? 25.938 35.375 3.377 1 92.94 364 PRO A C 1
ATOM 2867 O O . PRO A 1 364 ? 26.078 36.531 3.814 1 92.94 364 PRO A O 1
ATOM 2870 N N . PHE A 1 365 ? 26.891 34.469 3.164 1 91.56 365 PHE A N 1
ATOM 2871 C CA . PHE A 1 365 ? 28.281 34.875 3.334 1 91.56 365 PHE A CA 1
ATOM 2872 C C . PHE A 1 365 ? 28.734 35.781 2.203 1 91.56 365 PHE A C 1
ATOM 2874 O O . PHE A 1 365 ? 28.016 35.969 1.223 1 91.56 365 PHE A O 1
ATOM 2881 N N . GLU A 1 366 ? 29.891 36.438 2.451 1 87.44 366 GLU A N 1
ATOM 2882 C CA . GLU A 1 366 ? 30.469 37.188 1.356 1 87.44 366 GLU A CA 1
ATOM 2883 C C . GLU A 1 366 ? 30.688 36.312 0.123 1 87.44 366 GLU A C 1
ATOM 2885 O O . GLU A 1 366 ? 30.438 36.75 -1.003 1 87.44 366 GLU A O 1
ATOM 2890 N N . GLN A 1 367 ? 31.109 35.188 0.423 1 90.5 367 GLN A N 1
ATOM 2891 C CA . GLN A 1 367 ? 31.234 34.156 -0.612 1 90.5 367 GLN A CA 1
ATOM 2892 C C . GLN A 1 367 ? 30.453 32.906 -0.243 1 90.5 367 GLN A C 1
ATOM 2894 O O . GLN A 1 367 ? 30.953 32.031 0.463 1 90.5 367 GLN A O 1
ATOM 2899 N N . GLU A 1 368 ? 29.312 32.812 -0.827 1 91.5 368 GLU A N 1
ATOM 2900 C CA . GLU A 1 368 ? 28.406 31.719 -0.472 1 91.5 368 GLU A CA 1
ATOM 2901 C C . GLU A 1 368 ? 28.359 30.656 -1.562 1 91.5 368 GLU A C 1
ATOM 2903 O O . GLU A 1 368 ? 28.234 30.984 -2.746 1 91.5 368 GLU A O 1
ATOM 2908 N N . LEU A 1 369 ? 28.531 29.5 -1.117 1 92.88 369 LEU A N 1
ATOM 2909 C CA . LEU A 1 369 ? 28.422 28.344 -2.016 1 92.88 369 LEU A CA 1
ATOM 2910 C C . LEU A 1 369 ? 26.969 28.016 -2.297 1 92.88 369 LEU A C 1
ATOM 2912 O O . LEU A 1 369 ? 26.281 27.438 -1.447 1 92.88 369 LEU A O 1
ATOM 2916 N N . PHE A 1 370 ? 26.484 28.328 -3.475 1 92.69 370 PHE A N 1
ATOM 2917 C CA . PHE A 1 370 ? 25.078 28.031 -3.756 1 92.69 370 PHE A CA 1
ATOM 2918 C C . PHE A 1 370 ? 24.906 27.547 -5.184 1 92.69 370 PHE A C 1
ATOM 2920 O O . PHE A 1 370 ? 25.797 27.719 -6.023 1 92.69 370 PHE A O 1
ATOM 2927 N N . ILE A 1 371 ? 23.875 26.906 -5.441 1 95.5 371 ILE A N 1
ATOM 2928 C CA . ILE A 1 371 ? 23.469 26.375 -6.734 1 95.5 371 ILE A CA 1
ATOM 2929 C C . ILE A 1 371 ? 22.062 26.859 -7.066 1 95.5 371 ILE A C 1
ATOM 2931 O O . ILE A 1 371 ? 21.156 26.766 -6.238 1 95.5 371 ILE A O 1
ATOM 2935 N N . GLY A 1 372 ? 21.844 27.391 -8.289 1 93 372 GLY A N 1
ATOM 2936 C CA . GLY A 1 372 ? 20.531 27.844 -8.711 1 93 372 GLY A CA 1
ATOM 2937 C C . GLY A 1 372 ? 20.391 29.359 -8.68 1 93 372 GLY A C 1
ATOM 2938 O O . GLY A 1 372 ? 21.391 30.078 -8.664 1 93 372 GLY A O 1
ATOM 2939 N N . ASN A 1 373 ? 19.125 29.875 -8.633 1 90.12 373 ASN A N 1
ATOM 2940 C CA . ASN A 1 373 ? 18.812 31.297 -8.672 1 90.12 373 ASN A CA 1
ATOM 2941 C C . ASN A 1 373 ? 18.953 31.938 -7.293 1 90.12 373 ASN A C 1
ATOM 2943 O O . ASN A 1 373 ? 18.234 31.562 -6.355 1 90.12 373 ASN A O 1
ATOM 2947 N N . PRO A 1 374 ? 19.812 32.875 -7.199 1 88.69 374 PRO A N 1
ATOM 2948 C CA . PRO A 1 374 ? 20 33.5 -5.898 1 88.69 374 PRO A CA 1
ATOM 2949 C C . PRO A 1 374 ? 18.75 34.25 -5.43 1 88.69 374 PRO A C 1
ATOM 2951 O O . PRO A 1 374 ? 18.578 34.5 -4.23 1 88.69 374 PRO A O 1
ATOM 2954 N N . ASP A 1 375 ? 17.891 34.562 -6.352 1 88.31 375 ASP A N 1
ATOM 2955 C CA . ASP A 1 375 ? 16.688 35.312 -6.008 1 88.31 375 ASP A CA 1
ATOM 2956 C C . ASP A 1 375 ? 15.461 34.438 -5.941 1 88.31 375 ASP A C 1
ATOM 2958 O O . ASP A 1 375 ? 14.328 34.906 -6.051 1 88.31 375 ASP A O 1
ATOM 2962 N N . ALA A 1 376 ? 15.75 33.219 -5.77 1 92 376 ALA A N 1
ATOM 2963 C CA . ALA A 1 376 ? 14.641 32.281 -5.719 1 92 376 ALA A CA 1
ATOM 2964 C C . ALA A 1 376 ? 13.758 32.531 -4.504 1 92 376 ALA A C 1
ATOM 2966 O O . ALA A 1 376 ? 14.219 33.031 -3.486 1 92 376 ALA A O 1
ATOM 2967 N N . THR A 1 377 ? 12.508 32.219 -4.613 1 91 377 THR A N 1
ATOM 2968 C CA . THR A 1 377 ? 11.523 32.406 -3.551 1 91 377 THR A CA 1
ATOM 2969 C C . THR A 1 377 ? 11.773 31.438 -2.4 1 91 377 THR A C 1
ATOM 2971 O O . THR A 1 377 ? 11.586 31.781 -1.233 1 91 377 THR A O 1
ATOM 2974 N N . ILE A 1 378 ? 12.188 30.281 -2.807 1 93.69 378 ILE A N 1
ATOM 2975 C CA . ILE A 1 378 ? 12.453 29.25 -1.807 1 93.69 378 ILE A CA 1
ATOM 2976 C C . ILE A 1 378 ? 13.961 29 -1.711 1 93.69 378 ILE A C 1
ATOM 2978 O O . ILE A 1 378 ? 14.594 28.609 -2.693 1 93.69 378 ILE A O 1
ATOM 2982 N N . LYS A 1 379 ? 14.5 29.234 -0.584 1 95.12 379 LYS A N 1
ATOM 2983 C CA . LYS A 1 379 ? 15.922 29.047 -0.338 1 95.12 379 LYS A CA 1
ATOM 2984 C C . LYS A 1 379 ? 16.156 27.844 0.568 1 95.12 379 LYS A C 1
ATOM 2986 O O . LYS A 1 379 ? 15.742 27.828 1.727 1 95.12 379 LYS A O 1
ATOM 2991 N N . ILE A 1 380 ? 16.797 26.844 0.005 1 96.5 380 ILE A N 1
ATOM 2992 C CA . ILE A 1 380 ? 17.141 25.641 0.761 1 96.5 380 ILE A CA 1
ATOM 2993 C C . ILE A 1 380 ? 18.609 25.688 1.185 1 96.5 380 ILE A C 1
ATOM 2995 O O . ILE A 1 380 ? 19.484 25.891 0.351 1 96.5 380 ILE A O 1
ATOM 2999 N N . LEU A 1 381 ? 18.875 25.641 2.43 1 97.38 381 LEU A N 1
ATOM 3000 C CA . LEU A 1 381 ? 20.234 25.547 2.951 1 97.38 381 LEU A CA 1
ATOM 3001 C C . LEU A 1 381 ? 20.531 24.156 3.486 1 97.38 381 LEU A C 1
ATOM 3003 O O . LEU A 1 381 ? 19.766 23.625 4.312 1 97.38 381 LEU A O 1
ATOM 3007 N N . MET A 1 382 ? 21.531 23.5 3.002 1 96.88 382 MET A N 1
ATOM 3008 C CA . MET A 1 382 ? 21.922 22.172 3.439 1 96.88 382 MET A CA 1
ATOM 3009 C C . MET A 1 382 ? 23.219 22.219 4.242 1 96.88 382 MET A C 1
ATOM 3011 O O . MET A 1 382 ? 24.25 22.688 3.738 1 96.88 382 MET A O 1
ATOM 3015 N N . ALA A 1 383 ? 23.141 21.922 5.484 1 96.06 383 ALA A N 1
ATOM 3016 C CA . ALA A 1 383 ? 24.344 21.672 6.273 1 96.06 383 ALA A CA 1
ATOM 3017 C C . ALA A 1 383 ? 24.859 20.25 6.059 1 96.06 383 ALA A C 1
ATOM 3019 O O . ALA A 1 383 ? 24.156 19.281 6.344 1 96.06 383 ALA A O 1
ATOM 3020 N N . ALA A 1 384 ? 26.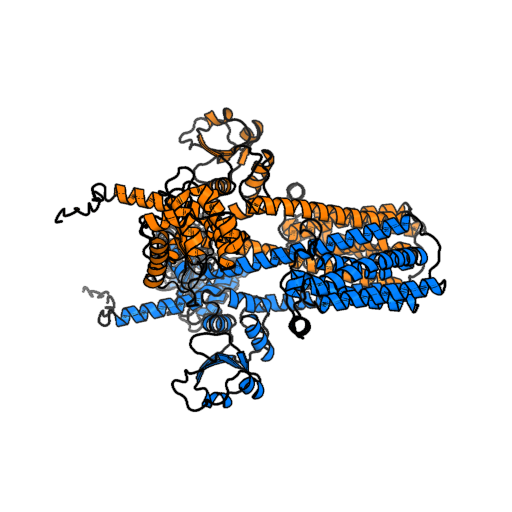016 20.125 5.555 1 94.75 384 ALA A N 1
ATOM 3021 C CA . ALA A 1 384 ? 26.484 18.797 5.145 1 94.75 384 ALA A CA 1
ATOM 3022 C C . ALA A 1 384 ? 27.938 18.578 5.566 1 94.75 384 ALA A C 1
ATOM 3024 O O . ALA A 1 384 ? 28.625 19.516 5.961 1 94.75 384 ALA A O 1
ATOM 3025 N N . SER A 1 385 ? 28.266 17.344 5.602 1 91.25 385 SER A N 1
ATOM 3026 C CA . SER A 1 385 ? 29.656 16.938 5.793 1 91.25 385 SER A CA 1
ATOM 3027 C C . SER A 1 385 ? 30.172 16.141 4.59 1 91.25 385 SER A C 1
ATOM 3029 O O . SER A 1 385 ? 29.391 15.461 3.912 1 91.25 385 SER A O 1
ATOM 3031 N N . LEU A 1 386 ? 31.391 16.312 4.27 1 89.56 386 LEU A N 1
ATOM 3032 C CA . LEU A 1 386 ? 31.953 15.719 3.061 1 89.56 386 LEU A CA 1
ATOM 3033 C C . LEU A 1 386 ? 32.188 14.227 3.248 1 89.56 386 LEU A C 1
ATOM 3035 O O . LEU A 1 386 ? 32.281 13.477 2.271 1 89.56 386 LEU A O 1
ATOM 3039 N N . GLY A 1 387 ? 32.25 13.781 4.445 1 84.44 387 GLY A N 1
ATOM 3040 C CA . GLY A 1 387 ? 32.469 12.367 4.699 1 84.44 387 GLY A CA 1
ATOM 3041 C C . GLY A 1 387 ? 31.219 11.594 4.996 1 84.44 387 GLY A C 1
ATOM 3042 O O . GLY A 1 387 ? 31.266 10.391 5.25 1 84.44 387 GLY A O 1
ATOM 3043 N N . CYS A 1 388 ? 30.094 12.148 4.812 1 84.94 388 CYS A N 1
ATOM 3044 C CA . CYS A 1 388 ? 28.828 11.57 5.273 1 84.94 388 CYS A CA 1
ATOM 3045 C C . CYS A 1 388 ? 28.078 10.938 4.117 1 84.94 388 CYS A C 1
ATOM 3047 O O . CYS A 1 388 ? 27.844 11.578 3.09 1 84.94 388 CYS A O 1
ATOM 3049 N N . GLY A 1 389 ? 27.75 9.695 4.188 1 83.75 389 GLY A N 1
ATOM 3050 C CA . GLY A 1 389 ? 26.984 8.984 3.176 1 83.75 389 GLY A CA 1
ATOM 3051 C C . GLY A 1 389 ? 25.594 9.57 2.947 1 83.75 389 GLY A C 1
ATOM 3052 O O . GLY A 1 389 ? 25.25 9.945 1.823 1 83.75 389 GLY A O 1
ATOM 3053 N N . PRO A 1 390 ? 24.797 9.68 4 1 88.62 390 PRO A N 1
ATOM 3054 C CA . PRO A 1 390 ? 23.469 10.289 3.859 1 88.62 390 PRO A CA 1
ATOM 3055 C C . PRO A 1 390 ? 23.516 11.688 3.25 1 88.62 390 PRO A C 1
ATOM 3057 O O . PRO A 1 390 ? 22.562 12.117 2.604 1 88.62 390 PRO A O 1
ATOM 3060 N N . CYS A 1 391 ? 24.609 12.391 3.426 1 92.19 391 CYS A N 1
ATOM 3061 C CA . CYS A 1 391 ? 24.75 13.727 2.859 1 92.19 391 CYS A CA 1
ATOM 3062 C C . CYS A 1 391 ? 24.812 13.672 1.338 1 92.19 391 CYS A C 1
ATOM 3064 O O . CYS A 1 391 ? 24.281 14.547 0.658 1 92.19 391 CYS A O 1
ATOM 3066 N N . LYS A 1 392 ? 25.5 12.688 0.844 1 92.75 392 LYS A N 1
ATOM 3067 C CA . LYS A 1 392 ? 25.547 12.516 -0.605 1 92.75 392 LYS A CA 1
ATOM 3068 C C . LYS A 1 392 ? 24.141 12.359 -1.18 1 92.75 392 LYS A C 1
ATOM 3070 O O . LYS A 1 392 ? 23.781 13.023 -2.156 1 92.75 392 LYS A O 1
ATOM 3075 N N . GLU A 1 393 ? 23.359 11.523 -0.54 1 91.12 393 GLU A N 1
ATOM 3076 C CA . GLU A 1 393 ? 22 11.289 -0.993 1 91.12 393 GLU A CA 1
ATOM 3077 C C . GLU A 1 393 ? 21.141 12.547 -0.86 1 91.12 393 GLU A C 1
ATOM 3079 O O . GLU A 1 393 ? 20.359 12.867 -1.751 1 91.12 393 GLU A O 1
ATOM 3084 N N . GLY A 1 394 ? 21.266 13.141 0.254 1 93.69 394 GLY A N 1
ATOM 3085 C CA . GLY A 1 394 ? 20.547 14.383 0.466 1 93.69 394 GLY A CA 1
ATOM 3086 C C . GLY A 1 394 ? 20.875 15.445 -0.56 1 93.69 394 GLY A C 1
ATOM 3087 O O . GLY A 1 394 ? 19.984 16.172 -1.027 1 93.69 394 GLY A O 1
ATOM 3088 N N . PHE A 1 395 ? 22.156 15.5 -0.89 1 94.88 395 PHE A N 1
ATOM 3089 C CA . PHE A 1 395 ? 22.609 16.469 -1.883 1 94.88 395 PHE A CA 1
ATOM 3090 C C . PHE A 1 395 ? 21.984 16.172 -3.244 1 94.88 395 PHE A C 1
ATOM 3092 O O . PHE A 1 395 ? 21.484 17.094 -3.904 1 94.88 395 PHE A O 1
ATOM 3099 N N . GLU A 1 396 ? 21.938 14.953 -3.631 1 92.19 396 GLU A N 1
ATOM 3100 C CA . GLU A 1 396 ? 21.375 14.578 -4.918 1 92.19 396 GLU A CA 1
ATOM 3101 C C . GLU A 1 396 ? 19.875 14.914 -4.977 1 92.19 396 GLU A C 1
ATOM 3103 O O . GLU A 1 396 ? 19.391 15.391 -6.004 1 92.19 396 GLU A O 1
ATOM 3108 N N . LYS A 1 397 ? 19.219 14.68 -3.941 1 92.19 397 LYS A N 1
ATOM 3109 C CA . LYS A 1 397 ? 17.797 14.961 -3.883 1 92.19 397 LYS A CA 1
ATOM 3110 C C . LYS A 1 397 ? 17.516 16.469 -3.924 1 92.19 397 LYS A C 1
ATOM 3112 O O . LYS A 1 397 ? 16.578 16.906 -4.57 1 92.19 397 LYS A O 1
ATOM 3117 N N . ALA A 1 398 ? 18.344 17.172 -3.221 1 94.75 398 ALA A N 1
ATOM 3118 C CA . ALA A 1 398 ? 18.203 18.625 -3.236 1 94.75 398 ALA A CA 1
ATOM 3119 C C . ALA A 1 398 ? 18.484 19.188 -4.629 1 94.75 398 ALA A C 1
ATOM 3121 O O . ALA A 1 398 ? 17.812 20.125 -5.07 1 94.75 398 ALA A O 1
ATOM 3122 N N . LEU A 1 399 ? 19.469 18.594 -5.27 1 93 399 LEU A N 1
ATOM 3123 C CA . LEU A 1 399 ? 19.812 19.031 -6.621 1 93 399 LEU A CA 1
ATOM 3124 C C . LEU A 1 399 ? 18.656 18.781 -7.582 1 93 399 LEU A C 1
ATOM 3126 O O . LEU A 1 399 ? 18.438 19.562 -8.508 1 93 399 LEU A O 1
ATOM 3130 N N . GLN A 1 400 ? 18 17.766 -7.383 1 89.19 400 GLN A N 1
ATOM 3131 C CA . GLN A 1 400 ? 16.844 17.469 -8.219 1 89.19 400 GLN A CA 1
ATOM 3132 C C . GLN A 1 400 ? 15.766 18.547 -8.078 1 89.19 400 GLN A C 1
ATOM 3134 O O . GLN A 1 400 ? 15.102 18.906 -9.055 1 89.19 400 GLN A O 1
ATOM 3139 N N . LEU A 1 401 ? 15.555 19 -6.902 1 91.62 401 LEU A N 1
ATOM 3140 C CA . LEU A 1 401 ? 14.594 20.062 -6.66 1 91.62 401 LEU A CA 1
ATOM 3141 C C . LEU A 1 401 ? 14.969 21.328 -7.438 1 91.62 401 LEU A C 1
ATOM 3143 O O . LEU A 1 401 ? 14.117 21.969 -8.047 1 91.62 401 LEU A O 1
ATOM 3147 N N . VAL A 1 402 ? 16.25 21.641 -7.434 1 92.25 402 VAL A N 1
ATOM 3148 C CA . VAL A 1 402 ? 16.75 22.828 -8.117 1 92.25 402 VAL A CA 1
ATOM 3149 C C . VAL A 1 402 ? 16.578 22.656 -9.625 1 92.25 402 VAL A C 1
ATOM 3151 O O . VAL A 1 402 ? 16.266 23.625 -10.328 1 92.25 402 VAL A O 1
ATOM 3154 N N . SER A 1 403 ? 16.812 21.484 -10.094 1 87.31 403 SER A N 1
ATOM 3155 C CA . SER A 1 403 ? 16.703 21.219 -11.523 1 87.31 403 SER A CA 1
ATOM 3156 C C . SER A 1 403 ? 15.266 21.312 -12.008 1 87.31 403 SER A C 1
ATOM 3158 O O . SER A 1 403 ? 15 21.859 -13.086 1 87.31 403 SER A O 1
ATOM 3160 N N . VAL A 1 404 ? 14.367 20.844 -11.234 1 83.94 404 VAL A N 1
ATOM 3161 C CA . VAL A 1 404 ? 12.961 20.812 -11.617 1 83.94 404 VAL A CA 1
ATOM 3162 C C . VAL A 1 404 ? 12.352 22.203 -11.445 1 83.94 404 VAL A C 1
ATOM 3164 O O . VAL A 1 404 ? 11.578 22.656 -12.297 1 83.94 404 VAL A O 1
ATOM 3167 N N . TYR A 1 405 ? 12.695 22.797 -10.344 1 88.62 405 TYR A N 1
ATOM 3168 C CA . TYR A 1 405 ? 12.164 24.125 -10.047 1 88.62 405 TYR A CA 1
ATOM 3169 C C . TYR A 1 405 ? 13.266 25.172 -10.125 1 88.62 405 TYR A C 1
ATOM 3171 O O . TYR A 1 405 ? 13.5 25.906 -9.156 1 88.62 405 TYR A O 1
ATOM 3179 N N . SER A 1 406 ? 13.828 25.375 -11.242 1 86.06 406 SER A N 1
ATOM 3180 C CA . SER A 1 406 ? 15.039 26.156 -11.461 1 86.06 406 SER A CA 1
ATOM 3181 C C . SER A 1 406 ? 14.82 27.625 -11.117 1 86.06 406 SER A C 1
ATOM 3183 O O . SER A 1 406 ? 15.742 28.312 -10.68 1 86.06 406 SER A O 1
ATOM 3185 N N . TYR A 1 407 ? 13.633 28.031 -11.219 1 85.38 407 TYR A N 1
ATOM 3186 C CA . TYR A 1 407 ? 13.391 29.453 -11.016 1 85.38 407 TYR A CA 1
ATOM 3187 C C . TYR A 1 407 ? 13.008 29.75 -9.57 1 85.38 407 TYR A C 1
ATOM 3189 O O . TYR A 1 407 ? 13.195 30.859 -9.078 1 85.38 407 TYR A O 1
ATOM 3197 N N . ASN A 1 408 ? 12.578 28.734 -8.93 1 90.12 408 ASN A N 1
ATOM 3198 C CA . ASN A 1 408 ? 11.938 29 -7.645 1 90.12 408 ASN A CA 1
ATOM 3199 C C . ASN A 1 408 ? 12.758 28.453 -6.48 1 90.12 408 ASN A C 1
ATOM 3201 O O . ASN A 1 408 ? 12.484 28.766 -5.324 1 90.12 408 ASN A O 1
ATOM 3205 N N . VAL A 1 409 ? 13.766 27.688 -6.816 1 93.69 409 VAL A N 1
ATOM 3206 C CA . VAL A 1 409 ? 14.477 27.047 -5.719 1 93.69 409 VAL A CA 1
ATOM 3207 C C . VAL A 1 409 ? 15.969 27.328 -5.828 1 93.69 409 VAL A C 1
ATOM 3209 O O . VAL A 1 409 ? 16.531 27.344 -6.926 1 93.69 409 VAL A O 1
ATOM 3212 N N . ASN A 1 410 ? 16.594 27.703 -4.73 1 95.31 410 ASN A N 1
ATOM 3213 C CA . ASN A 1 410 ? 18.031 27.891 -4.562 1 95.31 410 ASN A CA 1
ATOM 3214 C C . ASN A 1 410 ? 18.594 26.953 -3.49 1 95.31 410 ASN A C 1
ATOM 3216 O O . ASN A 1 410 ? 17.938 26.734 -2.465 1 95.31 410 ASN A O 1
ATOM 3220 N N . LEU A 1 411 ? 19.719 26.328 -3.768 1 97.06 411 LEU A N 1
ATOM 3221 C CA . LEU A 1 411 ? 20.359 25.438 -2.805 1 97.06 411 LEU A CA 1
ATOM 3222 C C . LEU A 1 411 ? 21.688 26.016 -2.336 1 97.06 411 LEU A C 1
ATOM 3224 O O . LEU A 1 411 ? 22.594 26.234 -3.146 1 97.06 411 LEU A O 1
ATOM 3228 N N . THR A 1 412 ? 21.75 26.359 -1.099 1 96.94 412 THR A N 1
ATOM 3229 C CA . THR A 1 412 ? 23 26.797 -0.464 1 96.94 412 THR A CA 1
ATOM 3230 C C . THR A 1 412 ? 23.578 25.672 0.391 1 96.94 412 THR A C 1
ATOM 3232 O O . THR A 1 412 ? 22.844 24.953 1.078 1 96.94 412 THR A O 1
ATOM 3235 N N . ILE A 1 413 ? 24.891 25.438 0.312 1 96.31 413 ILE A N 1
ATOM 3236 C CA . ILE A 1 413 ? 25.531 24.359 1.046 1 96.31 413 ILE A CA 1
ATOM 3237 C C . ILE A 1 413 ? 26.578 24.922 2.01 1 96.31 413 ILE A C 1
ATOM 3239 O O . ILE A 1 413 ? 27.422 25.719 1.613 1 96.31 413 ILE A O 1
ATOM 3243 N N . ARG A 1 414 ? 26.516 24.594 3.184 1 95.44 414 ARG A N 1
ATOM 3244 C CA . ARG A 1 414 ? 27.516 24.906 4.191 1 95.44 414 ARG A CA 1
ATOM 3245 C C . ARG A 1 414 ? 28.109 23.641 4.797 1 95.44 414 ARG A C 1
ATOM 3247 O O . ARG A 1 414 ? 27.375 22.719 5.156 1 95.44 414 ARG A O 1
ATOM 3254 N N . LEU A 1 415 ? 29.391 23.562 4.863 1 93.19 415 LEU A N 1
ATOM 3255 C CA . LEU A 1 415 ? 30.094 22.328 5.164 1 93.19 415 LEU A CA 1
ATOM 3256 C C . LEU A 1 415 ? 30.609 22.328 6.598 1 93.19 415 LEU A C 1
ATOM 3258 O O . LEU A 1 415 ? 31.078 23.359 7.09 1 93.19 415 LEU A O 1
ATOM 3262 N N . ARG A 1 416 ? 30.328 21.188 7.258 1 87.25 416 ARG A N 1
ATOM 3263 C CA . ARG A 1 416 ? 30.969 20.953 8.547 1 87.25 416 ARG A CA 1
ATOM 3264 C C . ARG A 1 416 ? 32.406 20.469 8.375 1 87.25 416 ARG A C 1
ATOM 3266 O O . ARG A 1 416 ? 32.656 19.453 7.727 1 87.25 416 ARG A O 1
ATOM 3273 N N . THR A 1 417 ? 33.312 21.172 8.844 1 73.94 417 THR A N 1
ATOM 3274 C CA . THR A 1 417 ? 34.719 20.844 8.602 1 73.94 417 THR A CA 1
ATOM 3275 C C . THR A 1 417 ? 35.375 20.328 9.867 1 73.94 417 THR A C 1
ATOM 3277 O O . THR A 1 417 ? 36.5 19.828 9.828 1 73.94 417 THR A O 1
ATOM 3280 N N . GLY A 1 418 ? 34.781 20.438 11.32 1 55.44 418 GLY A N 1
ATOM 3281 C CA . GLY A 1 418 ? 35.531 20.297 12.555 1 55.44 418 GLY A CA 1
ATOM 3282 C C . GLY A 1 418 ? 36 18.891 12.789 1 55.44 418 GLY A C 1
ATOM 3283 O O . GLY A 1 418 ? 36.594 18.594 13.828 1 55.44 418 GLY A O 1
ATOM 3284 N N . GLY A 1 419 ? 35.406 17.719 12.625 1 44.91 419 GLY A N 1
ATOM 3285 C CA . GLY A 1 419 ? 35.719 16.844 13.734 1 44.91 419 GLY A CA 1
ATOM 3286 C C . GLY A 1 419 ? 37.219 16.703 13.969 1 44.91 419 GLY A C 1
ATOM 3287 O O . GLY A 1 419 ? 37.812 17.453 14.75 1 44.91 419 GLY A O 1
ATOM 3288 N N . GLY A 1 420 ? 37.781 15.32 13.852 1 38.94 420 GLY A N 1
ATOM 3289 C CA . GLY A 1 420 ? 38.781 14.75 14.719 1 38.94 420 GLY A CA 1
ATOM 3290 C C . GLY A 1 420 ? 40.094 15.539 14.719 1 38.94 420 GLY A C 1
ATOM 3291 O O . GLY A 1 420 ? 40.281 16.438 15.555 1 38.94 420 GLY A O 1
ATOM 3292 N N . GLY A 1 421 ? 41.25 14.75 14.234 1 35.81 421 GLY A N 1
ATOM 3293 C CA . GLY A 1 421 ? 42.625 14.711 14.688 1 35.81 421 GLY A CA 1
ATOM 3294 C C . GLY A 1 421 ? 43.375 15.992 14.406 1 35.81 421 GLY A C 1
ATOM 3295 O O . GLY A 1 421 ? 42.969 16.797 13.57 1 35.81 421 GLY A O 1
ATOM 3296 N N . ASN A 1 422 ? 44.25 16.422 15.359 1 35.25 422 ASN A N 1
ATOM 3297 C CA . ASN A 1 422 ? 45.406 17.281 15.484 1 35.25 422 ASN A CA 1
ATOM 3298 C C . ASN A 1 422 ? 46.062 17.531 14.125 1 35.25 422 ASN A C 1
ATOM 3300 O O . ASN A 1 422 ? 47.156 18.125 14.047 1 35.25 422 ASN A O 1
ATOM 3304 N N . ASN A 1 423 ? 46.25 16.406 13.219 1 35.66 423 ASN A N 1
ATOM 3305 C CA . ASN A 1 423 ? 47.375 16.5 12.297 1 35.66 423 ASN A CA 1
ATOM 3306 C C . ASN A 1 423 ? 47.125 17.562 11.227 1 35.66 423 ASN A C 1
ATOM 3308 O O . ASN A 1 423 ? 45.969 17.781 10.812 1 35.66 423 ASN A O 1
ATOM 3312 N N . ARG A 1 424 ? 48.062 18.422 10.766 1 37.53 424 ARG A N 1
ATOM 3313 C CA . ARG A 1 424 ? 48.438 19.359 9.711 1 37.53 424 ARG A CA 1
ATOM 3314 C C . ARG A 1 424 ? 47.812 18.969 8.383 1 37.53 424 ARG A C 1
ATOM 3316 O O . ARG A 1 424 ? 48.156 19.531 7.34 1 37.53 424 ARG A O 1
ATOM 3323 N N . ASP A 1 425 ? 47.219 17.781 8.141 1 44.16 425 ASP A N 1
ATOM 3324 C CA . ASP A 1 425 ? 46.844 17.219 6.852 1 44.16 425 ASP A CA 1
ATOM 3325 C C . ASP A 1 425 ? 45.625 17.938 6.27 1 44.16 425 ASP A C 1
ATOM 3327 O O . ASP A 1 425 ? 44.719 18.344 7.008 1 44.16 425 ASP A O 1
ATOM 3331 N N . VAL A 1 426 ? 45.781 18.5 5.035 1 52.09 426 VAL A N 1
ATOM 3332 C CA . VAL A 1 426 ? 44.812 19.172 4.16 1 52.09 426 VAL A CA 1
ATOM 3333 C C . VAL A 1 426 ? 43.438 18.516 4.305 1 52.09 426 VAL A C 1
ATOM 3335 O O . VAL A 1 426 ? 43.281 17.328 4.074 1 52.09 426 VAL A O 1
ATOM 3338 N N . LYS A 1 427 ? 42.406 19.266 4.961 1 76.62 427 LYS A N 1
ATOM 3339 C CA . LYS A 1 427 ? 41 18.859 5.227 1 76.62 427 LYS A CA 1
ATOM 3340 C C . LYS A 1 427 ? 40.156 18.938 3.965 1 76.62 427 LYS A C 1
ATOM 3342 O O . LYS A 1 427 ? 40.375 19.797 3.113 1 76.62 427 LYS A O 1
ATOM 3347 N N . PRO A 1 428 ? 39.531 17.891 3.496 1 86 428 PRO A N 1
ATOM 3348 C CA . PRO A 1 428 ? 38.656 17.875 2.312 1 86 428 PRO A CA 1
ATOM 3349 C C . PRO A 1 428 ? 37.906 19.188 2.129 1 86 428 PRO A C 1
ATOM 3351 O O . PRO A 1 428 ? 37.719 19.656 0.998 1 86 428 PRO A O 1
ATOM 3354 N N . GLY A 1 429 ? 37.625 19.844 3.24 1 88.06 429 GLY A N 1
ATOM 3355 C CA . GLY A 1 429 ? 36.906 21.109 3.174 1 88.06 429 GLY A CA 1
ATOM 3356 C C . GLY A 1 429 ? 37.75 22.234 2.584 1 88.06 429 GLY A C 1
ATOM 3357 O O . GLY A 1 429 ? 37.25 23.016 1.768 1 88.06 429 GLY A O 1
ATOM 3358 N N . ILE A 1 430 ? 38.969 22.281 2.99 1 85.81 430 ILE A N 1
ATOM 3359 C CA . ILE A 1 430 ? 39.906 23.328 2.52 1 85.81 430 ILE A CA 1
ATOM 3360 C C . ILE A 1 430 ? 40.188 23.125 1.032 1 85.81 430 ILE A C 1
ATOM 3362 O O . ILE A 1 430 ? 40.219 24.094 0.267 1 85.81 430 ILE A O 1
ATOM 3366 N N . ALA A 1 431 ? 40.344 21.875 0.665 1 87.56 431 ALA A N 1
ATOM 3367 C CA . ALA A 1 431 ? 40.625 21.578 -0.739 1 87.56 431 ALA A CA 1
ATOM 3368 C C . ALA A 1 431 ? 39.438 21.953 -1.618 1 87.56 431 ALA A C 1
ATOM 3370 O O . ALA A 1 431 ? 39.594 22.578 -2.67 1 87.56 431 ALA A O 1
ATOM 3371 N N . LEU A 1 432 ? 38.281 21.547 -1.229 1 92.25 432 LEU A N 1
ATOM 3372 C CA . LEU A 1 432 ? 37.094 21.781 -2.012 1 92.25 432 LEU A CA 1
ATOM 3373 C C . LEU A 1 432 ? 36.75 23.281 -2.072 1 92.25 432 LEU A C 1
ATOM 3375 O O . LEU A 1 432 ? 36.531 23.828 -3.154 1 92.25 432 LEU A O 1
ATOM 3379 N N . LEU A 1 433 ? 36.719 23.953 -0.896 1 90.88 433 LEU A N 1
ATOM 3380 C CA . LEU A 1 433 ? 36.406 25.375 -0.831 1 90.88 433 LEU A CA 1
ATOM 3381 C C . LEU A 1 433 ? 37.5 26.203 -1.505 1 90.88 433 LEU A C 1
ATOM 3383 O O . LEU A 1 433 ? 37.188 27.25 -2.102 1 90.88 433 LEU A O 1
ATOM 3387 N N . GLY A 1 434 ? 38.656 25.75 -1.329 1 88.62 434 GLY A N 1
ATOM 3388 C CA . GLY A 1 434 ? 39.75 26.438 -1.991 1 88.62 434 GLY A CA 1
ATOM 3389 C C . GLY A 1 434 ? 39.625 26.453 -3.502 1 88.62 434 GLY A C 1
ATOM 3390 O O . GLY A 1 434 ? 39.781 27.5 -4.141 1 88.62 434 GLY A O 1
ATOM 3391 N N . TYR A 1 435 ? 39.406 25.297 -4.07 1 91.94 435 TYR A N 1
ATOM 3392 C CA . TYR A 1 435 ? 39.219 25.203 -5.516 1 91.94 435 TYR A CA 1
ATOM 3393 C C . TYR A 1 435 ? 38.031 26.031 -5.957 1 91.94 435 TYR A C 1
ATOM 3395 O O . TYR A 1 435 ? 38.062 26.719 -6.98 1 91.94 435 TYR A O 1
ATOM 3403 N N . TRP A 1 436 ? 36.969 25.906 -5.273 1 93.38 436 TRP A N 1
ATOM 3404 C CA . TRP A 1 436 ? 35.75 26.625 -5.59 1 93.38 436 TRP A CA 1
ATOM 3405 C C . TRP A 1 436 ? 35.969 28.141 -5.613 1 93.38 436 TRP A C 1
ATOM 3407 O O . TRP A 1 436 ? 35.531 28.828 -6.527 1 93.38 436 TRP A O 1
ATOM 3417 N N . GLN A 1 437 ? 36.656 28.641 -4.613 1 90.62 437 GLN A N 1
ATOM 3418 C CA . GLN A 1 437 ? 36.906 30.078 -4.488 1 90.62 437 GLN A CA 1
ATOM 3419 C C . GLN A 1 437 ? 37.812 30.562 -5.629 1 90.62 437 GLN A C 1
ATOM 3421 O O . GLN A 1 437 ? 37.594 31.656 -6.164 1 90.62 437 GLN A O 1
ATOM 3426 N N . GLN A 1 438 ? 38.719 29.812 -5.973 1 88.62 438 GLN A N 1
ATOM 3427 C CA . GLN A 1 438 ? 39.75 30.234 -6.934 1 88.62 438 GLN A CA 1
ATOM 3428 C C . GLN A 1 438 ? 39.219 30.125 -8.359 1 88.62 438 GLN A C 1
ATOM 3430 O O . GLN A 1 438 ? 39.531 30.969 -9.203 1 88.62 438 GLN A O 1
ATOM 3435 N N . TYR A 1 439 ? 38.438 29.125 -8.625 1 91.19 439 TYR A N 1
ATOM 3436 C CA . TYR A 1 439 ? 38.188 28.828 -10.031 1 91.19 439 TYR A CA 1
ATOM 3437 C C . TYR A 1 439 ? 36.719 28.891 -10.367 1 91.19 439 TYR A C 1
ATOM 3439 O O . TYR A 1 439 ? 36.344 28.984 -11.539 1 91.19 439 TYR A O 1
ATOM 3447 N N . ILE A 1 440 ? 35.844 28.812 -9.406 1 93.12 440 ILE A N 1
ATOM 3448 C CA . ILE A 1 440 ? 34.438 28.672 -9.727 1 93.12 440 ILE A CA 1
ATOM 3449 C C . ILE A 1 440 ? 33.688 29.922 -9.312 1 93.12 440 ILE A C 1
ATOM 3451 O O . ILE A 1 440 ? 32.875 30.453 -10.086 1 93.12 440 ILE A O 1
ATOM 3455 N N . HIS A 1 441 ? 34 30.422 -8.156 1 91.12 441 HIS A N 1
ATOM 3456 C CA . HIS A 1 441 ? 33.281 31.562 -7.602 1 91.12 441 HIS A CA 1
ATOM 3457 C C . HIS A 1 441 ? 33.344 32.781 -8.523 1 91.12 441 HIS A C 1
ATOM 3459 O O . HIS A 1 441 ? 34.406 33.125 -9.023 1 91.12 441 HIS A O 1
ATOM 3465 N N . GLY A 1 442 ? 32.188 33.375 -8.766 1 87.62 442 GLY A N 1
ATOM 3466 C CA . GLY A 1 442 ? 32.125 34.625 -9.531 1 87.62 442 GLY A CA 1
ATOM 3467 C C . GLY A 1 442 ? 32 34.406 -11.023 1 87.62 442 GLY A C 1
ATOM 3468 O O . GLY A 1 442 ? 31.812 35.344 -11.789 1 87.62 442 GLY A O 1
ATOM 3469 N N . LYS A 1 443 ? 32.094 33.281 -11.469 1 90.75 443 LYS A N 1
ATOM 3470 C CA . LYS A 1 443 ? 31.969 32.969 -12.891 1 90.75 443 LYS A CA 1
ATOM 3471 C C . LYS A 1 443 ? 30.516 32.75 -13.289 1 90.75 443 LYS A C 1
ATOM 3473 O O . LYS A 1 443 ? 29.672 32.438 -12.438 1 90.75 443 LYS A O 1
ATOM 3478 N N . PRO A 1 444 ? 30.172 32.938 -14.578 1 88.88 444 PRO A N 1
ATOM 3479 C CA . PRO A 1 444 ? 28.797 32.812 -15.031 1 88.88 444 PRO A CA 1
ATOM 3480 C C . PRO A 1 444 ? 28.266 31.375 -14.898 1 88.88 444 PRO A C 1
ATOM 3482 O O . PRO A 1 444 ? 27.078 31.172 -14.633 1 88.88 444 PRO A O 1
ATOM 3485 N N . ASP A 1 445 ? 29.109 30.406 -15.078 1 91.94 445 ASP A N 1
ATOM 3486 C CA . ASP A 1 445 ? 28.688 29.016 -14.977 1 91.94 445 ASP A CA 1
ATOM 3487 C C . ASP A 1 445 ? 28.984 28.438 -13.594 1 91.94 445 ASP A C 1
ATOM 3489 O O . ASP A 1 445 ? 29.234 27.234 -13.453 1 91.94 445 ASP A O 1
ATOM 3493 N N . ALA A 1 446 ? 28.922 29.266 -12.625 1 92.12 446 ALA A N 1
ATOM 3494 C CA . ALA A 1 446 ? 29.312 28.875 -11.273 1 92.12 446 ALA A CA 1
ATOM 3495 C C . ALA A 1 446 ? 28.375 27.812 -10.711 1 92.12 446 ALA A C 1
ATOM 3497 O O . ALA A 1 446 ? 28.797 26.891 -10.031 1 92.12 446 ALA A O 1
ATOM 3498 N N . SER A 1 447 ? 27.109 27.984 -10.977 1 92.19 447 SER A N 1
ATOM 3499 C CA . SER A 1 447 ? 26.109 27.062 -10.445 1 92.19 447 SER A CA 1
ATOM 3500 C C . SER A 1 447 ? 26.359 25.641 -10.938 1 92.19 447 SER A C 1
ATOM 3502 O O . SER A 1 447 ? 26.422 24.703 -10.133 1 92.19 447 SER A O 1
ATOM 3504 N N . GLU A 1 448 ? 26.562 25.469 -12.195 1 92.62 448 GLU A N 1
ATOM 3505 C CA . GLU A 1 448 ? 26.766 24.156 -12.797 1 92.62 448 GLU A CA 1
ATOM 3506 C C . GLU A 1 448 ? 28.094 23.547 -12.352 1 92.62 448 GLU A C 1
ATOM 3508 O O . GLU A 1 448 ? 28.172 22.344 -12.07 1 92.62 448 GLU A O 1
ATOM 3513 N N . ARG A 1 449 ? 29.094 24.344 -12.336 1 94.56 449 ARG A N 1
ATOM 3514 C CA . ARG A 1 449 ? 30.422 23.859 -11.961 1 94.56 449 ARG A CA 1
ATOM 3515 C C . ARG A 1 449 ? 30.469 23.484 -10.484 1 94.56 449 ARG A C 1
ATOM 3517 O O . ARG A 1 449 ? 31.172 22.547 -10.102 1 94.56 449 ARG A O 1
ATOM 3524 N N . THR A 1 450 ? 29.797 24.281 -9.695 1 95.5 450 THR A N 1
ATOM 3525 C CA . THR A 1 450 ? 29.703 23.938 -8.273 1 95.5 450 THR A CA 1
ATOM 3526 C C . THR A 1 450 ? 29.047 22.578 -8.078 1 95.5 450 THR A C 1
ATOM 3528 O O . THR A 1 450 ? 29.5 21.781 -7.262 1 95.5 450 THR A O 1
ATOM 3531 N N . GLU A 1 451 ? 27.953 22.359 -8.789 1 95.12 451 GLU A N 1
ATOM 3532 C CA . GLU A 1 451 ? 27.266 21.062 -8.75 1 95.12 451 GLU A CA 1
ATOM 3533 C C . GLU A 1 451 ? 28.219 19.922 -9.094 1 95.12 451 GLU A C 1
ATOM 3535 O O . GLU A 1 451 ? 28.281 18.922 -8.383 1 95.12 451 GLU A O 1
ATOM 3540 N N . HIS A 1 452 ? 29 20.094 -10.109 1 94.75 452 HIS A N 1
ATOM 3541 C CA . HIS A 1 452 ? 29.922 19.062 -10.562 1 94.75 452 HIS A CA 1
ATOM 3542 C C . HIS A 1 452 ? 31.031 18.828 -9.547 1 94.75 452 HIS A C 1
ATOM 3544 O O . HIS A 1 452 ? 31.438 17.688 -9.312 1 94.75 452 HIS A O 1
ATOM 3550 N N . LEU A 1 453 ? 31.484 19.906 -9.016 1 95.12 453 LEU A N 1
ATOM 3551 C CA . LEU A 1 453 ? 32.562 19.844 -8.031 1 95.12 453 LEU A CA 1
ATOM 3552 C C . LEU A 1 453 ? 32.156 19 -6.828 1 95.12 453 LEU A C 1
ATOM 3554 O O . LEU A 1 453 ? 32.875 18.109 -6.418 1 95.12 453 LEU A O 1
ATOM 3558 N N . ILE A 1 454 ? 31.016 19.281 -6.297 1 94.56 454 ILE A N 1
ATOM 3559 C CA . ILE A 1 454 ? 30.547 18.594 -5.105 1 94.56 454 ILE A CA 1
ATOM 3560 C C . ILE A 1 454 ? 30.203 17.141 -5.449 1 94.56 454 ILE A C 1
ATOM 3562 O O . ILE A 1 454 ? 30.5 16.219 -4.68 1 94.56 454 ILE A O 1
ATOM 3566 N N . ARG A 1 455 ? 29.594 16.906 -6.562 1 93.06 455 ARG A N 1
ATOM 3567 C CA . ARG A 1 455 ? 29.266 15.555 -7.016 1 93.06 455 ARG A CA 1
ATOM 3568 C C . ARG A 1 455 ? 30.531 14.703 -7.16 1 93.06 455 ARG A C 1
ATOM 3570 O O . ARG A 1 455 ? 30.531 13.523 -6.801 1 93.06 455 ARG A O 1
ATOM 3577 N N . ASP A 1 456 ? 31.531 15.336 -7.762 1 93.69 456 ASP A N 1
ATOM 3578 C CA . ASP A 1 456 ? 32.781 14.617 -7.965 1 93.69 456 ASP A CA 1
ATOM 3579 C C . ASP A 1 456 ? 33.438 14.25 -6.633 1 93.69 456 ASP A C 1
ATOM 3581 O O . ASP A 1 456 ? 34 13.18 -6.492 1 93.69 456 ASP A O 1
ATOM 3585 N N . TRP A 1 457 ? 33.375 15.148 -5.711 1 93.38 457 TRP A N 1
ATOM 3586 C CA . TRP A 1 457 ? 33.875 14.828 -4.387 1 93.38 457 TRP A CA 1
ATOM 3587 C C . TRP A 1 457 ? 33.188 13.609 -3.803 1 93.38 457 TRP A C 1
ATOM 3589 O O . TRP A 1 457 ? 33.844 12.695 -3.297 1 93.38 457 TRP A O 1
ATOM 3599 N N . TYR A 1 458 ? 31.906 13.609 -3.82 1 91 458 TYR A N 1
ATOM 3600 C CA . TYR A 1 458 ? 31.141 12.523 -3.199 1 91 458 TYR A CA 1
ATOM 3601 C C . TYR A 1 458 ? 31.344 11.219 -3.951 1 91 458 TYR A C 1
ATOM 3603 O O . TYR A 1 458 ? 31.219 10.133 -3.371 1 91 458 TYR A O 1
ATOM 3611 N N . LYS A 1 459 ? 31.672 11.328 -5.172 1 88.94 459 LYS A N 1
ATOM 3612 C CA . LYS A 1 459 ? 31.953 10.133 -5.957 1 88.94 459 LYS A CA 1
ATOM 3613 C C . LYS A 1 459 ? 33.312 9.555 -5.594 1 88.94 459 LYS A C 1
ATOM 3615 O O . LYS A 1 459 ? 33.469 8.336 -5.445 1 88.94 459 LYS A O 1
ATOM 3620 N N . LEU A 1 460 ? 34.312 10.422 -5.469 1 87.69 460 LEU A N 1
ATOM 3621 C CA . LEU A 1 460 ? 35.688 10 -5.223 1 87.69 460 LEU A CA 1
ATOM 3622 C C . LEU A 1 460 ? 35.906 9.711 -3.74 1 87.69 460 LEU A C 1
ATOM 3624 O O . LEU A 1 460 ? 36.469 8.68 -3.385 1 87.69 460 LEU A O 1
ATOM 3628 N N . LYS A 1 461 ? 35.5 10.57 -2.922 1 86.5 461 LYS A N 1
ATOM 3629 C CA . LYS A 1 461 ? 35.625 10.508 -1.467 1 86.5 461 LYS A CA 1
ATOM 3630 C C . LYS A 1 461 ? 37.062 10.258 -1.044 1 86.5 461 LYS A C 1
ATOM 3632 O O . LYS A 1 461 ? 37.312 9.516 -0.093 1 86.5 461 LYS A O 1
ATOM 3637 N N . ASP A 1 462 ? 37.969 10.656 -1.83 1 87.75 462 ASP A N 1
ATOM 3638 C CA . ASP A 1 462 ? 39.406 10.555 -1.592 1 87.75 462 ASP A CA 1
ATOM 3639 C C . ASP A 1 462 ? 40.094 11.883 -1.859 1 87.75 462 ASP A C 1
ATOM 3641 O O . ASP A 1 462 ? 40.062 12.398 -2.979 1 87.75 462 ASP A O 1
ATOM 3645 N N . LEU A 1 463 ? 40.75 12.383 -0.852 1 88.88 463 LEU A N 1
ATOM 3646 C CA . LEU A 1 463 ? 41.344 13.711 -0.905 1 88.88 463 LEU A CA 1
ATOM 3647 C C . LEU A 1 463 ? 42.469 13.758 -1.927 1 88.88 463 LEU A C 1
ATOM 3649 O O . LEU A 1 463 ? 42.625 14.75 -2.641 1 88.88 463 LEU A O 1
ATOM 3653 N N . GLU A 1 464 ? 43.281 12.68 -1.905 1 89.38 464 GLU A N 1
ATOM 3654 C CA . GLU A 1 464 ? 44.406 12.656 -2.818 1 89.38 464 GLU A CA 1
ATOM 3655 C C . GLU A 1 464 ? 43.969 12.664 -4.273 1 89.38 464 GLU A C 1
ATOM 3657 O O . GLU A 1 464 ? 44.469 13.445 -5.086 1 89.38 464 GLU A O 1
ATOM 3662 N N . GLU A 1 465 ? 43.031 11.812 -4.574 1 92 465 GLU A N 1
ATOM 3663 C CA . GLU A 1 465 ? 42.531 11.742 -5.934 1 92 465 GLU A CA 1
ATOM 3664 C C . GLU A 1 465 ? 41.781 13.031 -6.305 1 92 465 GLU A C 1
ATOM 3666 O O . GLU A 1 465 ? 41.875 13.492 -7.445 1 92 465 GLU A O 1
ATOM 3671 N N . PHE A 1 466 ? 41.094 13.531 -5.352 1 93.19 466 PHE A N 1
ATOM 3672 C CA . PHE A 1 466 ? 40.344 14.766 -5.586 1 93.19 466 PHE A CA 1
ATOM 3673 C C . PHE A 1 466 ? 41.312 15.922 -5.855 1 93.19 466 PHE A C 1
ATOM 3675 O O . PHE A 1 466 ? 41.062 16.719 -6.766 1 93.19 466 PHE A O 1
ATOM 3682 N N . SER A 1 467 ? 42.375 16.031 -5.117 1 90.38 467 SER A N 1
ATOM 3683 C CA . SER A 1 467 ? 43.344 17.125 -5.258 1 90.38 467 SER A CA 1
ATOM 3684 C C . SER A 1 467 ? 44.094 17.031 -6.582 1 90.38 467 SER A C 1
ATOM 3686 O O . SER A 1 467 ? 44.531 18.047 -7.121 1 90.38 467 SER A O 1
ATOM 3688 N N . ARG A 1 468 ? 44.156 15.844 -7.012 1 91.88 468 ARG A N 1
ATOM 3689 C CA . ARG A 1 468 ? 44.781 15.656 -8.312 1 91.88 468 ARG A CA 1
ATOM 3690 C C . ARG A 1 468 ? 43.875 16.172 -9.438 1 91.88 468 ARG A C 1
ATOM 3692 O O . ARG A 1 468 ? 44.344 16.812 -10.375 1 91.88 468 ARG A O 1
ATOM 3699 N N . GLN A 1 469 ? 42.656 15.906 -9.359 1 93.31 469 GLN A N 1
ATOM 3700 C CA . GLN A 1 469 ? 41.688 16.312 -10.375 1 93.31 469 GLN A CA 1
ATOM 3701 C C . GLN A 1 469 ? 41.375 17.812 -10.273 1 93.31 469 GLN A C 1
ATOM 3703 O O . GLN A 1 469 ? 41.125 18.469 -11.281 1 93.31 469 GLN A O 1
ATOM 3708 N N . TYR A 1 470 ? 41.344 18.25 -9.039 1 93.06 470 TYR A N 1
ATOM 3709 C CA . TYR A 1 470 ? 41.031 19.641 -8.758 1 93.06 470 TYR A CA 1
ATOM 3710 C C . TYR A 1 470 ? 42.156 20.297 -7.977 1 93.06 470 TYR A C 1
ATOM 3712 O O . TYR A 1 470 ? 42 20.594 -6.785 1 93.06 470 TYR A O 1
ATOM 3720 N N . PRO A 1 471 ? 43.188 20.625 -8.656 1 89.88 471 PRO A N 1
ATOM 3721 C CA . PRO A 1 471 ? 44.375 21.188 -7.977 1 89.88 471 PRO A CA 1
ATOM 3722 C C . PRO A 1 471 ? 44.156 22.641 -7.531 1 89.88 471 PRO A C 1
ATOM 3724 O O . PRO A 1 471 ? 43.531 23.422 -8.25 1 89.88 471 PRO A O 1
ATOM 3727 N N . VAL A 1 472 ? 44.5 22.859 -6.316 1 86.06 472 VAL A N 1
ATOM 3728 C CA . VAL A 1 472 ? 44.438 24.219 -5.777 1 86.06 472 VAL A CA 1
ATOM 3729 C C . VAL A 1 472 ? 45.812 24.859 -5.781 1 86.06 472 VAL A C 1
ATOM 3731 O O . VAL A 1 472 ? 46.812 24.188 -5.48 1 86.06 472 VAL A O 1
ATOM 3734 N N . ASP A 1 473 ? 45.844 25.984 -6.277 1 81.38 473 ASP A N 1
ATOM 3735 C CA . ASP A 1 473 ? 47.125 26.734 -6.238 1 81.38 473 ASP A CA 1
ATOM 3736 C C . ASP A 1 473 ? 47.375 27.266 -4.836 1 81.38 473 ASP A C 1
ATOM 3738 O O . ASP A 1 473 ? 46.781 28.25 -4.418 1 81.38 473 ASP A O 1
ATOM 3742 N N . VAL A 1 474 ? 48.281 26.641 -4.188 1 75.69 474 VAL A N 1
ATOM 3743 C CA . VAL A 1 474 ? 48.594 26.969 -2.803 1 75.69 474 VAL A CA 1
ATOM 3744 C C . VAL A 1 474 ? 49.156 28.391 -2.725 1 75.69 474 VAL A C 1
ATOM 3746 O O . VAL A 1 474 ? 48.906 29.109 -1.763 1 75.69 474 VAL A O 1
ATOM 3749 N N . ASP A 1 475 ? 49.906 28.734 -3.727 1 72.31 475 ASP A N 1
ATOM 3750 C CA . ASP A 1 475 ? 50.5 30.078 -3.762 1 72.31 475 ASP A CA 1
ATOM 3751 C C . ASP A 1 475 ? 49.438 31.141 -3.906 1 72.31 475 ASP A C 1
ATOM 3753 O O . ASP A 1 475 ? 49.531 32.219 -3.291 1 72.31 475 ASP A O 1
ATOM 3757 N N . MET A 1 476 ? 48.5 30.844 -4.672 1 70.5 476 MET A N 1
ATOM 3758 C CA . MET A 1 476 ? 47.375 31.766 -4.848 1 70.5 476 MET A CA 1
ATOM 3759 C C . MET A 1 476 ? 46.594 31.906 -3.559 1 70.5 476 MET A C 1
ATOM 3761 O O . MET A 1 476 ? 46.125 33 -3.229 1 70.5 476 MET A O 1
ATOM 3765 N N . ASP A 1 477 ? 46.406 30.875 -2.902 1 72.12 477 ASP A N 1
ATOM 3766 C CA . ASP A 1 477 ? 45.688 30.891 -1.645 1 72.12 477 ASP A CA 1
ATOM 3767 C C . ASP A 1 477 ? 46.406 31.75 -0.6 1 72.12 477 ASP A C 1
ATOM 3769 O O . ASP A 1 477 ? 45.75 32.469 0.153 1 72.12 477 ASP A O 1
ATOM 3773 N N . LYS A 1 478 ? 47.719 31.547 -0.583 1 66.69 478 LYS A N 1
ATOM 3774 C CA . LYS A 1 478 ? 48.531 32.344 0.352 1 66.69 478 LYS A CA 1
ATOM 3775 C C . LYS A 1 478 ? 48.469 33.812 0.026 1 66.69 478 LYS A C 1
ATOM 3777 O O . LYS A 1 478 ? 48.375 34.656 0.929 1 66.69 478 LYS A O 1
ATOM 3782 N N . ARG A 1 479 ? 48.469 34.094 -1.192 1 63.97 479 ARG A N 1
ATOM 3783 C CA . ARG A 1 479 ? 48.375 35.469 -1.64 1 63.97 479 ARG A CA 1
ATOM 3784 C C . ARG A 1 479 ? 47.031 36.094 -1.26 1 63.97 479 ARG A C 1
ATOM 3786 O O . ARG A 1 479 ? 46.938 37.312 -1.008 1 63.97 479 ARG A O 1
ATOM 3793 N N . ASN A 1 480 ? 46.094 35.25 -1.224 1 67.88 480 ASN A N 1
ATOM 3794 C CA . ASN A 1 480 ? 44.781 35.75 -0.873 1 67.88 480 ASN A CA 1
ATOM 3795 C C . ASN A 1 480 ? 44.469 35.562 0.615 1 67.88 480 ASN A C 1
ATOM 3797 O O . ASN A 1 480 ? 43.344 35.344 1.008 1 67.88 480 ASN A O 1
ATOM 3801 N N . ASN A 1 481 ? 45.625 35.562 1.42 1 61.62 481 ASN A N 1
ATOM 3802 C CA . ASN A 1 481 ? 45.625 35.562 2.879 1 61.62 481 ASN A CA 1
ATOM 3803 C C . ASN A 1 481 ? 44.875 34.344 3.422 1 61.62 481 ASN A C 1
ATOM 3805 O O . ASN A 1 481 ? 44.094 34.469 4.383 1 61.62 481 ASN A O 1
ATOM 3809 N N . GLY A 1 482 ? 45.031 33.344 2.738 1 67.56 482 GLY A N 1
ATOM 3810 C CA . GLY A 1 482 ? 44.438 32.125 3.26 1 67.56 482 GLY A CA 1
ATOM 3811 C C . GLY A 1 482 ? 42.906 32.125 3.18 1 67.56 482 GLY A C 1
ATOM 3812 O O . GLY A 1 482 ? 42.25 31.719 4.129 1 67.56 482 GLY A O 1
ATOM 3813 N N . SER A 1 483 ? 42.406 32.562 2.125 1 77.44 483 SER A N 1
ATOM 3814 C CA . SER A 1 483 ? 40.969 32.781 1.912 1 77.44 483 SER A CA 1
ATOM 3815 C C . SER A 1 483 ? 40.188 31.484 2.061 1 77.44 483 SER A C 1
ATOM 3817 O O . SER A 1 483 ? 39.062 31.469 2.594 1 77.44 483 SER A O 1
ATOM 3819 N N . SER A 1 484 ? 40.844 30.438 1.708 1 80.81 484 SER A N 1
ATOM 3820 C CA . SER A 1 484 ? 40.156 29.156 1.836 1 80.81 484 SER A CA 1
ATOM 3821 C C . SER A 1 484 ? 39.969 28.766 3.301 1 80.81 484 SER A C 1
ATOM 3823 O O . SER A 1 484 ? 38.906 28.234 3.68 1 80.81 484 SER A O 1
ATOM 3825 N N . ASP A 1 485 ? 40.969 29.078 4.062 1 81.62 485 ASP A N 1
ATOM 3826 C CA . ASP A 1 485 ? 40.906 28.812 5.496 1 81.62 485 ASP A CA 1
ATOM 3827 C C . ASP A 1 485 ? 39.844 29.688 6.16 1 81.62 485 ASP A C 1
ATOM 3829 O O . ASP A 1 485 ? 39.125 29.234 7.059 1 81.62 485 ASP A O 1
ATOM 3833 N N . GLN A 1 486 ? 39.844 30.875 5.695 1 84.56 486 GLN A N 1
ATOM 3834 C CA . GLN A 1 486 ? 38.844 31.797 6.25 1 84.56 486 GLN A CA 1
ATOM 3835 C C . GLN A 1 486 ? 37.438 31.359 5.93 1 84.56 486 GLN A C 1
ATOM 3837 O O . GLN A 1 486 ? 36.531 31.453 6.773 1 84.56 486 GLN A O 1
ATOM 3842 N N . LEU A 1 487 ? 37.25 30.953 4.734 1 88.62 487 LEU A N 1
ATOM 3843 C CA . LEU A 1 487 ? 35.938 30.484 4.316 1 88.62 487 LEU A CA 1
ATOM 3844 C C . LEU A 1 487 ? 35.531 29.234 5.094 1 88.62 487 LEU A C 1
ATOM 3846 O O . LEU A 1 487 ? 34.375 29.078 5.488 1 88.62 487 LEU A O 1
ATOM 3850 N N . GLU A 1 488 ? 36.438 28.344 5.234 1 88.12 488 GLU A N 1
ATOM 3851 C CA . GLU A 1 488 ? 36.188 27.141 6.023 1 88.12 488 GLU A CA 1
ATOM 3852 C C . GLU A 1 488 ? 35.812 27.5 7.461 1 88.12 488 GLU A C 1
ATOM 3854 O O . GLU A 1 488 ? 34.938 26.875 8.055 1 88.12 488 GLU A O 1
ATOM 3859 N N . ASP A 1 489 ? 36.562 28.438 7.98 1 87.5 489 ASP A N 1
ATOM 3860 C CA . ASP A 1 489 ? 36.281 28.891 9.344 1 87.5 489 ASP A CA 1
ATOM 3861 C C . ASP A 1 489 ? 34.906 29.5 9.461 1 87.5 489 ASP A C 1
ATOM 3863 O O . ASP A 1 489 ? 34.219 29.359 10.492 1 87.5 489 ASP A O 1
ATOM 3867 N N . GLN A 1 490 ? 34.5 30.188 8.477 1 90.62 490 GLN A N 1
ATOM 3868 C CA . GLN A 1 490 ? 33.156 30.781 8.469 1 90.62 490 GLN A CA 1
ATOM 3869 C C . GLN A 1 490 ? 32.094 29.688 8.523 1 90.62 490 GLN A C 1
ATOM 3871 O O . GLN A 1 490 ? 31.109 29.828 9.242 1 90.62 490 GLN A O 1
ATOM 3876 N N . HIS A 1 491 ? 32.281 28.672 7.742 1 92.44 491 HIS A N 1
ATOM 3877 C CA . HIS A 1 491 ? 31.359 27.547 7.754 1 92.44 491 HIS A CA 1
ATOM 3878 C C . HIS A 1 491 ? 31.297 26.906 9.133 1 92.44 491 HIS A C 1
ATOM 3880 O O . HIS A 1 491 ? 30.219 26.641 9.656 1 92.44 491 HIS A O 1
ATOM 3886 N N . ALA A 1 492 ? 32.438 26.703 9.688 1 89 492 ALA A N 1
ATOM 3887 C CA . ALA A 1 492 ? 32.562 26.047 10.984 1 89 492 ALA A CA 1
ATOM 3888 C C . ALA A 1 492 ? 31.906 26.891 12.086 1 89 492 ALA A C 1
ATOM 3890 O O . ALA A 1 492 ? 31.234 26.375 12.969 1 89 492 ALA A O 1
ATOM 3891 N N . GLN A 1 493 ? 32.125 28.125 12.031 1 90.69 493 GLN A N 1
ATOM 3892 C CA . GLN A 1 493 ? 31.578 29.047 13.031 1 90.69 493 GLN A CA 1
ATOM 3893 C C . GLN A 1 493 ? 30.062 29.078 12.953 1 90.69 493 GLN A C 1
ATOM 3895 O O . GLN A 1 493 ? 29.375 29.141 13.984 1 90.69 493 GLN A O 1
ATOM 3900 N N . TRP A 1 494 ? 29.578 29.094 11.797 1 94 494 TRP A N 1
ATOM 3901 C CA . TRP A 1 494 ? 28.125 29.094 11.633 1 94 494 TRP A CA 1
ATOM 3902 C C . TRP A 1 494 ? 27.516 27.844 12.219 1 94 494 TRP A C 1
ATOM 3904 O O . TRP A 1 494 ? 26.469 27.906 12.883 1 94 494 TRP A O 1
ATOM 3914 N N . MET A 1 495 ? 28.109 26.719 11.992 1 93.06 495 MET A N 1
ATOM 3915 C CA . MET A 1 495 ? 27.609 25.453 12.5 1 93.06 495 MET A CA 1
ATOM 3916 C C . MET A 1 495 ? 27.594 25.438 14.023 1 93.06 495 MET A C 1
ATOM 3918 O O . MET A 1 495 ? 26.672 24.891 14.633 1 93.06 495 MET A O 1
ATOM 3922 N N . GLU A 1 496 ? 28.594 25.984 14.531 1 91.25 496 GLU A N 1
ATOM 3923 C CA . GLU A 1 496 ? 28.688 26.047 15.984 1 91.25 496 GLU A CA 1
ATOM 3924 C C . GLU A 1 496 ? 27.688 27.031 16.562 1 91.25 496 GLU A C 1
ATOM 3926 O O . GLU A 1 496 ? 27.016 26.734 17.547 1 91.25 496 GLU A O 1
ATOM 3931 N N . ARG A 1 497 ? 27.594 28.125 15.961 1 92.62 497 ARG A N 1
ATOM 3932 C CA . ARG A 1 497 ? 26.703 29.172 16.438 1 92.62 497 ARG A CA 1
ATOM 3933 C C . ARG A 1 497 ? 25.25 28.703 16.422 1 92.62 497 ARG A C 1
ATOM 3935 O O . ARG A 1 497 ? 24.469 29.031 17.328 1 92.62 497 ARG A O 1
ATOM 3942 N N . GLU A 1 498 ? 24.875 28.031 15.383 1 94.5 498 GLU A N 1
ATOM 3943 C CA . GLU A 1 498 ? 23.5 27.609 15.211 1 94.5 498 GLU A CA 1
ATOM 3944 C C . GLU A 1 498 ? 23.266 26.234 15.859 1 94.5 498 GLU A C 1
ATOM 3946 O O . GLU A 1 498 ? 22.156 25.703 15.797 1 94.5 498 GLU A O 1
ATOM 3951 N N . ASP A 1 499 ? 24.188 25.656 16.406 1 92.06 499 ASP A N 1
ATOM 3952 C CA . ASP A 1 499 ? 24.094 24.406 17.156 1 92.06 499 ASP A CA 1
ATOM 3953 C C . ASP A 1 499 ? 23.594 23.266 16.266 1 92.06 499 ASP A C 1
ATOM 3955 O O . ASP A 1 499 ? 22.609 22.594 16.594 1 92.06 499 ASP A O 1
ATOM 3959 N N . ILE A 1 500 ? 24.297 23.141 15.125 1 91.88 500 ILE A N 1
ATOM 3960 C CA . ILE A 1 500 ? 23.969 22.047 14.219 1 91.88 500 ILE A CA 1
ATOM 3961 C C . ILE A 1 500 ? 24.797 20.812 14.586 1 91.88 500 ILE A C 1
ATOM 3963 O O . ILE A 1 500 ? 26.016 20.781 14.383 1 91.88 500 ILE A O 1
ATOM 3967 N N . SER A 1 501 ? 24.062 19.766 15.102 1 84.25 501 SER A N 1
ATOM 3968 C CA . SER A 1 501 ? 24.766 18.609 15.656 1 84.25 501 SER A CA 1
ATOM 3969 C C . SER A 1 501 ? 24.734 17.422 14.688 1 84.25 501 SER A C 1
ATOM 3971 O O . SER A 1 501 ? 25.547 16.5 14.805 1 84.25 501 SER A O 1
ATOM 3973 N N . ALA A 1 502 ? 23.859 17.422 13.758 1 87.44 502 ALA A N 1
ATOM 3974 C CA . ALA A 1 502 ? 23.75 16.281 12.852 1 87.44 502 ALA A CA 1
ATOM 3975 C C . ALA A 1 502 ? 23.641 16.75 11.398 1 87.44 502 ALA A C 1
ATOM 3977 O O . ALA A 1 502 ? 23.031 17.781 11.109 1 87.44 502 ALA A O 1
ATOM 3978 N N . THR A 1 503 ? 24.344 16.016 10.484 1 88.88 503 THR A N 1
ATOM 3979 C CA . THR A 1 503 ? 24.281 16.281 9.055 1 88.88 503 THR A CA 1
ATOM 3980 C C . THR A 1 503 ? 23.75 15.055 8.305 1 88.88 503 THR A C 1
ATOM 3982 O O . THR A 1 503 ? 23.953 13.922 8.734 1 88.88 503 THR A O 1
ATOM 3985 N N . PRO A 1 504 ? 23.016 15.203 7.336 1 93.38 504 PRO A N 1
ATOM 3986 C CA . PRO A 1 504 ? 22.641 16.484 6.746 1 93.38 504 PRO A CA 1
ATOM 3987 C C . PRO A 1 504 ? 21.484 17.156 7.488 1 93.38 504 PRO A C 1
ATOM 3989 O O . PRO A 1 504 ? 20.656 16.484 8.094 1 93.38 504 PRO A O 1
ATOM 3992 N N . ALA A 1 505 ? 21.516 18.391 7.562 1 95.31 505 ALA A N 1
ATOM 3993 C CA . ALA A 1 505 ? 20.406 19.203 8.078 1 95.31 505 ALA A CA 1
ATOM 3994 C C . ALA A 1 505 ? 19.922 20.188 7.027 1 95.31 505 ALA A C 1
ATOM 3996 O O . ALA A 1 505 ? 20.719 20.875 6.395 1 95.31 505 ALA A O 1
ATOM 3997 N N . PHE A 1 506 ? 18.656 20.203 6.797 1 96.88 506 PHE A N 1
ATOM 3998 C CA . PHE A 1 506 ? 18.078 21.062 5.777 1 96.88 506 PHE A CA 1
ATOM 3999 C C . PHE A 1 506 ? 17.281 22.203 6.418 1 96.88 506 PHE A C 1
ATOM 4001 O O . PHE A 1 506 ? 16.562 21.984 7.402 1 96.88 506 PHE A O 1
ATOM 4008 N N . PHE A 1 507 ? 17.438 23.312 5.898 1 96.75 507 PHE A N 1
ATOM 4009 C CA . PHE A 1 507 ? 16.688 24.5 6.324 1 96.75 507 PHE A CA 1
ATOM 4010 C C . PHE A 1 507 ? 15.992 25.141 5.141 1 96.75 507 PHE A C 1
ATOM 4012 O O . PHE A 1 507 ? 16.594 25.359 4.09 1 96.75 507 PHE A O 1
ATOM 4019 N N . ILE A 1 508 ? 14.727 25.406 5.246 1 95.81 508 ILE A N 1
ATOM 4020 C CA . ILE A 1 508 ? 13.93 26.031 4.207 1 95.81 508 ILE A CA 1
ATOM 4021 C C . ILE A 1 508 ? 13.531 27.438 4.641 1 95.81 508 ILE A C 1
ATOM 4023 O O . ILE A 1 508 ? 12.789 27.609 5.609 1 95.81 508 ILE A O 1
ATOM 4027 N N . ASN A 1 509 ? 13.961 28.406 3.914 1 93.12 509 ASN A N 1
ATOM 4028 C CA . ASN A 1 509 ? 13.719 29.797 4.262 1 93.12 509 ASN A CA 1
ATOM 4029 C C . ASN A 1 509 ? 14.008 30.062 5.738 1 93.12 509 ASN A C 1
ATOM 4031 O O . ASN A 1 509 ? 13.164 30.609 6.449 1 93.12 509 ASN A O 1
ATOM 4035 N N . SER A 1 510 ? 15.109 29.531 6.246 1 94.5 510 SER A N 1
ATOM 4036 C CA . SER A 1 510 ? 15.719 29.828 7.539 1 94.5 510 SER A CA 1
ATOM 4037 C C . SER A 1 510 ? 15.148 28.922 8.633 1 94.5 510 SER A C 1
ATOM 4039 O O . SER A 1 510 ? 15.57 29 9.789 1 94.5 510 SER A O 1
ATOM 4041 N N . TYR A 1 511 ? 14.203 28.109 8.234 1 95.5 511 TYR A N 1
ATOM 4042 C CA . TYR A 1 511 ? 13.617 27.203 9.219 1 95.5 511 TYR A CA 1
ATOM 4043 C C . TYR A 1 511 ? 14.039 25.766 8.961 1 95.5 511 TYR A C 1
ATOM 4045 O O . TYR A 1 511 ? 14.125 25.344 7.805 1 95.5 511 TYR A O 1
ATOM 4053 N N . GLN A 1 512 ? 14.258 25.094 10.031 1 95.88 512 GLN A N 1
ATOM 4054 C CA . GLN A 1 512 ? 14.672 23.703 9.906 1 95.88 512 GLN A CA 1
ATOM 4055 C C . GLN A 1 512 ? 13.539 22.812 9.398 1 95.88 512 GLN A C 1
ATOM 4057 O O . GLN A 1 512 ? 12.383 22.984 9.812 1 95.88 512 GLN A O 1
ATOM 4062 N N . LEU A 1 513 ? 13.82 21.938 8.469 1 95 513 LEU A N 1
ATOM 4063 C CA . LEU A 1 513 ? 12.852 20.984 7.938 1 95 513 LEU A CA 1
ATOM 4064 C C . LEU A 1 513 ? 12.305 20.078 9.039 1 95 513 LEU A C 1
ATOM 4066 O O . LEU A 1 513 ? 13.078 19.453 9.766 1 95 513 LEU A O 1
ATOM 4070 N N . PRO A 1 514 ? 10.969 20.062 9.133 1 91.81 514 PRO A N 1
ATOM 4071 C CA . PRO A 1 514 ? 10.391 19.203 10.172 1 91.81 514 PRO A CA 1
ATOM 4072 C C . PRO A 1 514 ? 10.781 17.734 10.016 1 91.81 514 PRO A C 1
ATOM 4074 O O . PRO A 1 514 ? 10.922 17.25 8.891 1 91.81 514 PRO A O 1
ATOM 4077 N N . LYS A 1 515 ? 10.852 16.984 11.109 1 86.94 515 LYS A N 1
ATOM 4078 C CA . LYS A 1 515 ? 11.312 15.602 11.148 1 86.94 515 LYS A CA 1
ATOM 4079 C C . LYS A 1 515 ? 10.383 14.695 10.336 1 86.94 515 LYS A C 1
ATOM 4081 O O . LYS A 1 515 ? 10.812 13.648 9.836 1 86.94 515 LYS A O 1
ATOM 4086 N N . GLN A 1 516 ? 9.172 15.109 10.203 1 87.56 516 GLN A N 1
ATOM 4087 C CA . GLN A 1 516 ? 8.172 14.289 9.523 1 87.56 516 GLN A CA 1
ATOM 4088 C C . GLN A 1 516 ? 8.312 14.406 8.008 1 87.56 516 GLN A C 1
ATOM 4090 O O . GLN A 1 516 ? 7.719 13.625 7.262 1 87.56 516 GLN A O 1
ATOM 4095 N N . TYR A 1 517 ? 9.133 15.352 7.562 1 92.25 517 TYR A N 1
ATOM 4096 C CA . TYR A 1 517 ? 9.305 15.578 6.133 1 92.25 517 TYR A CA 1
ATOM 4097 C C . TYR A 1 517 ? 10.727 15.242 5.691 1 92.25 517 TYR A C 1
ATOM 4099 O O . TYR A 1 517 ? 11.672 15.375 6.469 1 92.25 517 TYR A O 1
ATOM 4107 N N . SER A 1 518 ? 10.797 14.75 4.547 1 91.31 518 SER A N 1
ATOM 4108 C CA . SER A 1 518 ? 12.086 14.594 3.867 1 91.31 518 SER A CA 1
ATOM 4109 C C . SER A 1 518 ? 12.242 15.609 2.74 1 91.31 518 SER A C 1
ATOM 4111 O O . SER A 1 518 ? 11.266 16.234 2.32 1 91.31 518 SER A O 1
ATOM 4113 N N . ILE A 1 519 ? 13.492 15.766 2.32 1 92.88 519 ILE A N 1
ATOM 4114 C CA . ILE A 1 519 ? 13.773 16.734 1.263 1 92.88 519 ILE A CA 1
ATOM 4115 C C . ILE A 1 519 ? 13.031 16.328 -0.011 1 92.88 519 ILE A C 1
ATOM 4117 O O . ILE A 1 519 ? 12.617 17.188 -0.792 1 92.88 519 ILE A O 1
ATOM 4121 N N . GLU A 1 520 ? 12.781 15.07 -0.163 1 88.81 520 GLU A N 1
ATOM 4122 C CA . GLU A 1 520 ? 12.086 14.57 -1.342 1 88.81 520 GLU A CA 1
ATOM 4123 C C . GLU A 1 520 ? 10.617 14.977 -1.33 1 88.81 520 GLU A C 1
ATOM 4125 O O . GLU A 1 520 ? 10.008 15.148 -2.387 1 88.81 520 GLU A O 1
ATOM 4130 N N . ASP A 1 521 ? 10.07 15.164 -0.203 1 91.19 521 ASP A N 1
ATOM 4131 C CA . ASP A 1 521 ? 8.664 15.523 -0.059 1 91.19 521 ASP A CA 1
ATOM 4132 C C . ASP A 1 521 ? 8.398 16.922 -0.601 1 91.19 521 ASP A C 1
ATOM 4134 O O . ASP A 1 521 ? 7.266 17.25 -0.958 1 91.19 521 ASP A O 1
ATOM 4138 N N . LEU A 1 522 ? 9.453 17.703 -0.662 1 93 522 LEU A N 1
ATOM 4139 C CA . LEU A 1 522 ? 9.305 19.094 -1.094 1 93 522 LEU A CA 1
ATOM 4140 C C . LEU A 1 522 ? 8.93 19.156 -2.57 1 93 522 LEU A C 1
ATOM 4142 O O . LEU A 1 522 ? 8.398 20.172 -3.031 1 93 522 LEU A O 1
ATOM 4146 N N . MET A 1 523 ? 9.203 18.094 -3.266 1 88.19 523 MET A N 1
ATOM 4147 C CA . MET A 1 523 ? 8.844 18.031 -4.684 1 88.19 523 MET A CA 1
ATOM 4148 C C . MET A 1 523 ? 7.348 18.25 -4.875 1 88.19 523 MET A C 1
ATOM 4150 O O . MET A 1 523 ? 6.93 18.875 -5.852 1 88.19 523 MET A O 1
ATOM 4154 N N . GLY A 1 524 ? 6.59 17.781 -3.963 1 86.06 524 GLY A N 1
ATOM 4155 C CA . GLY A 1 524 ? 5.141 17.891 -4.082 1 86.06 524 GLY A CA 1
ATOM 4156 C C . GLY A 1 524 ? 4.574 19.125 -3.428 1 86.06 524 GLY A C 1
ATOM 4157 O O . GLY A 1 524 ? 3.461 19.562 -3.748 1 86.06 524 GLY A O 1
ATOM 4158 N N . ILE A 1 525 ? 5.316 19.797 -2.674 1 91.31 525 ILE A N 1
ATOM 4159 C CA . ILE A 1 525 ? 4.82 20.906 -1.863 1 91.31 525 ILE A CA 1
ATOM 4160 C C . ILE A 1 525 ? 5.215 22.234 -2.508 1 91.31 525 ILE A C 1
ATOM 4162 O O . ILE A 1 525 ? 4.496 23.234 -2.381 1 91.31 525 ILE A O 1
ATOM 4166 N N . LEU A 1 526 ? 6.324 22.281 -3.227 1 90.06 526 LEU A N 1
ATOM 4167 C CA . LEU A 1 526 ? 6.988 23.516 -3.639 1 90.06 526 LEU A CA 1
ATOM 4168 C C . LEU A 1 526 ? 6.09 24.328 -4.562 1 90.06 526 LEU A C 1
ATOM 4170 O O . LEU A 1 526 ? 5.992 25.547 -4.418 1 90.06 526 LEU A O 1
ATOM 4174 N N . PRO A 1 527 ? 5.371 23.688 -5.449 1 84.5 527 PRO A N 1
ATOM 4175 C CA . PRO A 1 527 ? 4.539 24.516 -6.332 1 84.5 527 PRO A CA 1
ATOM 4176 C C . PRO A 1 527 ? 3.465 25.297 -5.578 1 84.5 527 PRO A C 1
ATOM 4178 O O . PRO A 1 527 ? 3.299 26.484 -5.801 1 84.5 527 PRO A O 1
ATOM 4181 N N . CYS A 1 528 ? 2.836 24.641 -4.699 1 85.81 528 CYS A N 1
ATOM 4182 C CA . CYS A 1 528 ? 1.787 25.281 -3.922 1 85.81 528 CYS A CA 1
ATOM 4183 C C . CYS A 1 528 ? 2.381 26.25 -2.91 1 85.81 528 CYS A C 1
ATOM 4185 O O . CYS A 1 528 ? 1.796 27.297 -2.631 1 85.81 528 CYS A O 1
ATOM 4187 N N . LEU A 1 529 ? 3.535 25.953 -2.48 1 88.56 529 LEU A N 1
ATOM 4188 C CA . LEU A 1 529 ? 4.207 26.781 -1.497 1 88.56 529 LEU A CA 1
ATOM 4189 C C . LEU A 1 529 ? 4.652 28.109 -2.121 1 88.56 529 LEU A C 1
ATOM 4191 O O . LEU A 1 529 ? 4.52 29.172 -1.505 1 88.56 529 LEU A O 1
ATOM 4195 N N . THR A 1 530 ? 5.203 28.016 -3.293 1 87.44 530 THR A N 1
ATOM 4196 C CA . THR A 1 530 ? 5.652 29.219 -4 1 87.44 530 THR A CA 1
ATOM 4197 C C . THR A 1 530 ? 4.477 30.156 -4.273 1 87.44 530 THR A C 1
ATOM 4199 O O . THR A 1 530 ? 4.598 31.359 -4.121 1 87.44 530 THR A O 1
ATOM 4202 N N . ASP A 1 531 ? 3.369 29.578 -4.637 1 82.5 531 ASP A N 1
ATOM 4203 C CA . ASP A 1 531 ? 2.172 30.375 -4.906 1 82.5 531 ASP A CA 1
ATOM 4204 C C . ASP A 1 531 ? 1.667 31.047 -3.637 1 82.5 531 ASP A C 1
ATOM 4206 O O . ASP A 1 531 ? 1.235 32.219 -3.678 1 82.5 531 ASP A O 1
ATOM 4210 N N . GLN A 1 532 ? 1.719 30.359 -2.607 1 83.19 532 GLN A N 1
ATOM 4211 C CA . GLN A 1 532 ? 1.247 30.906 -1.339 1 83.19 532 GLN A CA 1
ATOM 4212 C C . GLN A 1 532 ? 2.143 32.031 -0.866 1 83.19 532 GLN A C 1
ATOM 4214 O O . GLN A 1 532 ? 1.652 33.062 -0.367 1 83.19 532 GLN A O 1
ATOM 4219 N N . ILE A 1 533 ? 3.406 31.891 -1.031 1 83.06 533 ILE A N 1
ATOM 4220 C CA . ILE A 1 533 ? 4.355 32.906 -0.604 1 83.06 533 ILE A CA 1
ATOM 4221 C C . ILE A 1 533 ? 4.195 34.156 -1.474 1 83.06 533 ILE A C 1
ATOM 4223 O O . ILE A 1 533 ? 4.191 35.281 -0.964 1 83.06 533 ILE A O 1
ATOM 4227 N N . LYS A 1 534 ? 4.023 33.938 -2.703 1 79.94 534 LYS A N 1
ATOM 4228 C CA . LYS A 1 534 ? 3.848 35.062 -3.619 1 79.94 534 LYS A CA 1
ATOM 4229 C C . LYS A 1 534 ? 2.555 35.812 -3.318 1 79.94 534 LYS A C 1
ATOM 4231 O O . LYS A 1 534 ? 2.527 37.031 -3.354 1 79.94 534 LYS A O 1
ATOM 4236 N N . ARG A 1 535 ? 1.523 35.062 -3.014 1 75.75 535 ARG A N 1
ATOM 4237 C CA . ARG A 1 535 ? 0.247 35.688 -2.678 1 75.75 535 ARG A CA 1
ATOM 4238 C C . ARG A 1 535 ? 0.357 36.5 -1.394 1 75.75 535 ARG A C 1
ATOM 4240 O O . ARG A 1 535 ? -0.227 37.594 -1.286 1 75.75 535 ARG A O 1
ATOM 4247 N N . GLN A 1 536 ? 1.076 36 -0.471 1 76.38 536 GLN A N 1
ATOM 4248 C CA . GLN A 1 536 ? 1.271 36.719 0.791 1 76.38 536 GLN A CA 1
ATOM 4249 C C . GLN A 1 536 ? 2.098 37.969 0.589 1 76.38 536 GLN A C 1
ATOM 4251 O O . GLN A 1 536 ? 1.833 39 1.22 1 76.38 536 GLN A O 1
ATOM 4256 N N . GLU A 1 537 ? 3.02 37.875 -0.318 1 73.62 537 GLU A N 1
ATOM 4257 C CA . GLU A 1 537 ? 3.836 39.062 -0.623 1 73.62 537 GLU A CA 1
ATOM 4258 C C . GLU A 1 537 ? 3.012 40.125 -1.32 1 73.62 537 GLU A C 1
ATOM 4260 O O . GLU A 1 537 ? 3.158 41.312 -1.024 1 73.62 537 GLU A O 1
ATOM 4265 N N . ILE A 1 538 ? 2.203 39.656 -2.141 1 70.44 538 ILE A N 1
ATOM 4266 C CA . ILE A 1 538 ? 1.344 40.594 -2.859 1 70.44 538 ILE A CA 1
ATOM 4267 C C . ILE A 1 538 ? 0.362 41.25 -1.887 1 70.44 538 ILE A C 1
ATOM 4269 O O . ILE A 1 538 ? 0.146 42.438 -1.934 1 70.44 538 ILE A O 1
ATOM 4273 N N . ARG A 1 539 ? -0.199 40.438 -1 1 68.44 539 ARG A N 1
ATOM 4274 C CA . ARG A 1 539 ? -1.136 40.969 -0.01 1 68.44 539 ARG A CA 1
ATOM 4275 C C . ARG A 1 539 ? -0.452 41.969 0.923 1 68.44 539 ARG A C 1
ATOM 4277 O O . ARG A 1 539 ? -1.035 43 1.28 1 68.44 539 ARG A O 1
ATOM 4284 N N . GLN A 1 540 ? 0.729 41.625 1.348 1 66.69 540 GLN A N 1
ATOM 4285 C CA . GLN A 1 540 ? 1.491 42.531 2.203 1 66.69 540 GLN A CA 1
ATOM 4286 C C . GLN A 1 540 ? 1.822 43.812 1.474 1 66.69 540 GLN A C 1
ATOM 4288 O O . GLN A 1 540 ? 1.81 44.906 2.074 1 66.69 540 GLN A O 1
ATOM 4293 N N . LYS A 1 541 ? 2.094 43.844 0.214 1 67.44 541 LYS A N 1
ATOM 4294 C CA . LYS A 1 541 ? 2.391 45.031 -0.583 1 67.44 541 LYS A CA 1
ATOM 4295 C C . LYS A 1 541 ? 1.147 45.875 -0.758 1 67.44 541 LYS A C 1
ATOM 4297 O O . LYS A 1 541 ? 1.24 47.125 -0.773 1 67.44 541 LYS A O 1
ATOM 4302 N N . ILE A 1 542 ? 0.04 45.156 -0.891 1 64.88 542 ILE A N 1
ATOM 4303 C CA . ILE A 1 542 ? -1.208 45.906 -1.056 1 64.88 542 ILE A CA 1
ATOM 4304 C C . ILE A 1 542 ? -1.598 46.562 0.268 1 64.88 542 ILE A C 1
ATOM 4306 O O . ILE A 1 542 ? -2.059 47.688 0.288 1 64.88 542 ILE A O 1
ATOM 4310 N N . LEU A 1 543 ? -1.453 45.812 1.355 1 61.69 543 LEU A N 1
ATOM 4311 C CA . LEU A 1 543 ? -1.858 46.312 2.664 1 61.69 543 LEU A CA 1
ATOM 4312 C C . LEU A 1 543 ? -0.846 47.312 3.197 1 61.69 543 LEU A C 1
ATOM 4314 O O . LEU A 1 543 ? -1.207 48.25 3.941 1 61.69 543 LEU A O 1
ATOM 4318 N N . GLU A 1 544 ? 0.431 47.188 3.027 1 55.75 544 GLU A N 1
ATOM 4319 C CA . GLU A 1 544 ? 1.445 48.156 3.426 1 55.75 544 GLU A CA 1
ATOM 4320 C C . GLU A 1 544 ? 2.189 48.719 2.213 1 55.75 544 GLU A C 1
ATOM 4322 O O . GLU A 1 544 ? 3.322 48.312 1.938 1 55.75 544 GLU A O 1
ATOM 4327 N N . PRO A 1 545 ? 1.43 49.438 1.437 1 49.31 545 PRO A N 1
ATOM 4328 C CA . PRO A 1 545 ? 2.084 49.938 0.221 1 49.31 545 PRO A CA 1
ATOM 4329 C C . PRO A 1 545 ? 3.396 50.656 0.509 1 49.31 545 PRO A C 1
ATOM 4331 O O . PRO A 1 545 ? 4.312 50.656 -0.314 1 49.31 545 PRO A O 1
ATOM 4334 N N . ASN A 1 546 ? 3.359 51.719 1.484 1 43.03 546 ASN A N 1
ATOM 4335 C CA . ASN A 1 546 ? 4.41 52.719 1.718 1 43.03 546 ASN A CA 1
ATOM 4336 C C . ASN A 1 546 ? 5.582 52.094 2.488 1 43.03 546 ASN A C 1
ATOM 4338 O O . ASN A 1 546 ? 6.422 52.844 3.016 1 43.03 546 ASN A O 1
ATOM 4342 N N . LYS A 1 547 ? 5.461 51.125 3.201 1 45.44 547 LYS A N 1
ATOM 4343 C CA . LYS A 1 547 ? 6.656 50.75 3.949 1 45.44 547 LYS A CA 1
ATOM 4344 C C . LYS A 1 547 ? 7.82 50.438 3.008 1 45.44 547 LYS A C 1
ATOM 4346 O O . LYS A 1 547 ? 7.75 49.5 2.215 1 45.44 547 LYS A O 1
ATOM 4351 N N . LYS A 1 548 ? 8.523 51.531 2.607 1 42 548 LYS A N 1
ATOM 4352 C CA . LYS A 1 548 ? 9.859 51.625 2.025 1 42 548 LYS A CA 1
ATOM 4353 C C . LYS A 1 548 ? 10.797 50.594 2.648 1 42 548 LYS A C 1
ATOM 4355 O O . LYS A 1 548 ? 11.016 50.594 3.861 1 42 548 LYS A O 1
ATOM 4360 N N . ILE A 1 549 ? 10.875 49.438 2.254 1 38.28 549 ILE A N 1
ATOM 4361 C CA . ILE A 1 549 ? 12.008 48.656 2.688 1 38.28 549 ILE A CA 1
ATOM 4362 C C . ILE A 1 549 ? 13.289 49.5 2.631 1 38.28 549 ILE A C 1
ATOM 4364 O O . ILE A 1 549 ? 13.734 49.875 1.549 1 38.28 549 ILE A O 1
ATOM 4368 N N . VAL A 1 550 ? 13.461 50.438 3.639 1 31.5 550 VAL A N 1
ATOM 4369 C CA . VAL A 1 550 ? 14.719 51.156 3.787 1 31.5 550 VAL A CA 1
ATOM 4370 C C . VAL A 1 550 ? 15.891 50.188 3.693 1 31.5 550 VAL A C 1
ATOM 4372 O O . VAL A 1 550 ? 15.961 49.219 4.441 1 31.5 550 VAL A O 1
ATOM 4375 N N . PRO A 1 551 ? 16.547 50.094 2.586 1 31.61 551 PRO A N 1
ATOM 4376 C CA . PRO A 1 551 ? 17.828 49.406 2.553 1 31.61 551 PRO A CA 1
ATOM 4377 C C . PRO A 1 551 ? 18.766 49.844 3.676 1 31.61 551 PRO A C 1
ATOM 4379 O O . PRO A 1 551 ? 18.875 51.031 3.969 1 31.61 551 PRO A O 1
ATOM 4382 N N . THR A 1 552 ? 18.812 49.156 4.871 1 28.23 552 THR A N 1
ATOM 4383 C CA . THR A 1 552 ? 19.812 49.469 5.887 1 28.23 552 THR A CA 1
ATOM 4384 C C . THR A 1 552 ? 21.156 49.812 5.238 1 28.23 552 THR A C 1
ATOM 4386 O O . THR A 1 552 ? 21.781 48.969 4.613 1 28.23 552 THR A O 1
ATOM 4389 N N . VAL A 1 553 ? 21.344 51 4.629 1 27.17 553 VAL A N 1
ATOM 4390 C CA . VAL A 1 553 ? 22.609 51.594 4.223 1 27.17 553 VAL A CA 1
ATOM 4391 C C . VAL A 1 553 ? 23.531 51.688 5.434 1 27.17 553 VAL A C 1
ATOM 4393 O O . VAL A 1 553 ? 23.219 52.406 6.398 1 27.17 553 VAL A O 1
ATOM 4396 N N . THR A 1 554 ? 24.219 50.594 5.953 1 26.56 554 THR A N 1
ATOM 4397 C CA . THR A 1 554 ? 25.375 50.719 6.848 1 26.56 554 THR A CA 1
ATOM 4398 C C . THR A 1 554 ? 26.312 51.812 6.355 1 26.56 554 THR A C 1
ATOM 4400 O O . THR A 1 554 ? 26.75 51.812 5.203 1 26.56 554 THR A O 1
ATOM 4403 N N . GLY A 1 555 ? 26.109 53.062 6.695 1 24.12 555 GLY A N 1
ATOM 4404 C CA . GLY A 1 555 ? 26.969 54.25 6.605 1 24.12 555 GLY A CA 1
ATOM 4405 C C . GLY A 1 555 ? 28.406 53.969 7.016 1 24.12 555 GLY A C 1
ATOM 4406 O O . GLY A 1 555 ? 28.656 53.375 8.086 1 24.12 555 GLY A O 1
ATOM 4407 N N . GLY A 1 556 ? 29.344 53.531 6.078 1 23.77 556 GLY A N 1
ATOM 4408 C CA . GLY A 1 556 ? 30.781 53.625 6.199 1 23.77 556 GLY A CA 1
ATOM 4409 C C . GLY A 1 556 ? 31.266 54.969 6.75 1 23.77 556 GLY A C 1
ATOM 4410 O O . GLY A 1 556 ? 31.031 56 6.137 1 23.77 556 GLY A O 1
ATOM 4411 N N . ASP A 1 557 ? 31.078 55.281 8.055 1 22.38 557 ASP A N 1
ATOM 4412 C CA . ASP A 1 557 ? 31.781 56.375 8.703 1 22.38 557 ASP A CA 1
ATOM 4413 C C . ASP A 1 557 ? 33.281 56.375 8.344 1 22.38 557 ASP A C 1
ATOM 4415 O O . ASP A 1 557 ? 33.938 55.375 8.539 1 22.38 557 ASP A O 1
ATOM 4419 N N . ASN A 1 558 ? 33.656 57.094 7.27 1 22.23 558 ASN A N 1
ATOM 4420 C CA . ASN A 1 558 ? 34.969 57.594 6.887 1 22.23 558 ASN A CA 1
ATOM 4421 C C . ASN A 1 558 ? 35.656 58.312 8.039 1 22.23 558 ASN A C 1
ATOM 4423 O O . ASN A 1 558 ? 35.438 59.5 8.242 1 22.23 558 ASN A O 1
ATOM 4427 N N . ARG A 1 559 ? 35.656 57.844 9.25 1 23.42 559 ARG A N 1
ATOM 4428 C CA . ARG A 1 559 ? 36.594 58.531 10.156 1 23.42 559 ARG A CA 1
ATOM 4429 C C . ARG A 1 559 ? 38 58.5 9.602 1 23.42 559 ARG A C 1
ATOM 4431 O O . ARG A 1 559 ? 38.531 57.438 9.258 1 23.42 559 ARG A O 1
ATOM 4438 N N . GLY A 1 560 ? 38.5 59.75 9.062 1 20.08 560 GLY A N 1
ATOM 4439 C CA . GLY A 1 560 ? 39.781 60.438 9.102 1 20.08 560 GLY A CA 1
ATOM 4440 C C . GLY A 1 560 ? 40.344 60.531 10.5 1 20.08 560 GLY A C 1
ATOM 4441 O O . GLY A 1 560 ? 39.594 60.531 11.484 1 20.08 560 GLY A O 1
ATOM 4442 N N . MET B 1 1 ? 10.516 -0.887 17.688 1 85.81 1 MET B N 1
ATOM 4443 C CA . MET B 1 1 ? 9.68 -0.703 18.875 1 85.81 1 MET B CA 1
ATOM 4444 C C . MET B 1 1 ? 8.312 -1.366 18.672 1 85.81 1 MET B C 1
ATOM 4446 O O . MET B 1 1 ? 7.875 -2.139 19.531 1 85.81 1 MET B O 1
ATOM 4450 N N . GLU B 1 2 ? 7.672 -1.212 17.453 1 88.38 2 GLU B N 1
ATOM 4451 C CA . GLU B 1 2 ? 6.316 -1.73 17.281 1 88.38 2 GLU B CA 1
ATOM 4452 C C . GLU B 1 2 ? 6.309 -3.256 17.266 1 88.38 2 GLU B C 1
ATOM 4454 O O . GLU B 1 2 ? 5.375 -3.883 17.766 1 88.38 2 GLU B O 1
ATOM 4459 N N . HIS B 1 3 ? 7.375 -3.816 16.75 1 86.88 3 HIS B N 1
ATOM 4460 C CA . HIS B 1 3 ? 7.449 -5.273 16.734 1 86.88 3 HIS B CA 1
ATOM 4461 C C . HIS B 1 3 ? 7.637 -5.836 18.141 1 86.88 3 HIS B C 1
ATOM 4463 O O . HIS B 1 3 ? 7.082 -6.883 18.469 1 86.88 3 HIS B O 1
ATOM 4469 N N . LEU B 1 4 ? 8.367 -5.137 18.906 1 89.88 4 LEU B N 1
ATOM 4470 C CA . LEU B 1 4 ? 8.617 -5.543 20.281 1 89.88 4 LEU B CA 1
ATOM 4471 C C . LEU B 1 4 ? 7.344 -5.473 21.109 1 89.88 4 LEU B C 1
ATOM 4473 O O . LEU B 1 4 ? 7.059 -6.375 21.906 1 89.88 4 LEU B O 1
ATOM 4477 N N . VAL B 1 5 ? 6.613 -4.453 20.906 1 92.31 5 VAL B N 1
ATOM 4478 C CA . VAL B 1 5 ? 5.383 -4.254 21.656 1 92.31 5 VAL B CA 1
ATOM 4479 C C . VAL B 1 5 ? 4.359 -5.32 21.266 1 92.31 5 VAL B C 1
ATOM 4481 O O . VAL B 1 5 ? 3.67 -5.871 22.125 1 92.31 5 VAL B O 1
ATOM 4484 N N . SER B 1 6 ? 4.262 -5.535 20 1 92.62 6 SER B N 1
ATOM 4485 C CA . SER B 1 6 ? 3.324 -6.562 19.547 1 92.62 6 SER B CA 1
ATOM 4486 C C . SER B 1 6 ? 3.691 -7.93 20.125 1 92.62 6 SER B C 1
ATOM 4488 O O . SER B 1 6 ? 2.811 -8.719 20.469 1 92.62 6 SER B O 1
ATOM 4490 N N . LYS B 1 7 ? 4.938 -8.234 20.188 1 91.06 7 LYS B N 1
ATOM 4491 C CA . LYS B 1 7 ? 5.398 -9.484 20.781 1 91.06 7 LYS B CA 1
ATOM 4492 C C . LYS B 1 7 ? 5.031 -9.547 22.266 1 91.06 7 LYS B C 1
ATOM 4494 O O . LYS B 1 7 ? 4.613 -10.594 22.766 1 91.06 7 LYS B O 1
ATOM 4499 N N . TYR B 1 8 ? 5.211 -8.484 22.984 1 93 8 TYR B N 1
ATOM 4500 C CA . TYR B 1 8 ? 4.844 -8.391 24.406 1 93 8 TYR B CA 1
ATOM 4501 C C . TYR B 1 8 ? 3.357 -8.664 24.594 1 93 8 TYR B C 1
ATOM 4503 O O . TYR B 1 8 ? 2.973 -9.438 25.469 1 93 8 TYR B O 1
ATOM 4511 N N . LEU B 1 9 ? 2.574 -8.055 23.766 1 93.81 9 LEU B N 1
ATOM 4512 C CA . LEU B 1 9 ? 1.131 -8.211 23.891 1 93.81 9 LEU B CA 1
ATOM 4513 C C . LEU B 1 9 ? 0.71 -9.641 23.578 1 93.81 9 LEU B C 1
ATOM 4515 O O . LEU B 1 9 ? -0.253 -10.148 24.156 1 93.81 9 LEU B O 1
ATOM 4519 N N . LYS B 1 10 ? 1.424 -10.25 22.672 1 90.44 10 LYS B N 1
ATOM 4520 C CA . LYS B 1 10 ? 1.157 -11.656 22.375 1 90.44 10 LYS B CA 1
ATOM 4521 C C . LYS B 1 10 ? 1.559 -12.555 23.547 1 90.44 10 LYS B C 1
ATOM 4523 O O . LYS B 1 10 ? 0.893 -13.547 23.828 1 90.44 10 LYS B O 1
ATOM 4528 N N . ASP B 1 11 ? 2.627 -12.219 24.188 1 91 11 ASP B N 1
ATOM 4529 C CA . ASP B 1 11 ? 3.117 -12.984 25.328 1 91 11 ASP B CA 1
ATOM 4530 C C . ASP B 1 11 ? 2.094 -13.008 26.453 1 91 11 ASP B C 1
ATOM 4532 O O . ASP B 1 11 ? 2.02 -13.977 27.219 1 91 11 ASP B O 1
ATOM 4536 N N . ILE B 1 12 ? 1.401 -11.969 26.594 1 92.81 12 ILE B N 1
ATOM 4537 C CA . ILE B 1 12 ? 0.395 -11.898 27.656 1 92.81 12 ILE B CA 1
ATOM 4538 C C . ILE B 1 12 ? -0.943 -12.414 27.125 1 92.81 12 ILE B C 1
ATOM 4540 O O . ILE B 1 12 ? -1.979 -12.242 27.766 1 92.81 12 ILE B O 1
ATOM 4544 N N . ASN B 1 13 ? -1.061 -12.969 25.953 1 91.38 13 ASN B N 1
ATOM 4545 C CA . ASN B 1 13 ? -2.184 -13.656 25.328 1 91.38 13 ASN B CA 1
ATOM 4546 C C . ASN B 1 13 ? -3.342 -12.703 25.047 1 91.38 13 ASN B C 1
ATOM 4548 O O . ASN B 1 13 ? -4.496 -13.023 25.344 1 91.38 13 ASN B O 1
ATOM 4552 N N . LEU B 1 14 ? -3.076 -11.562 24.609 1 93.62 14 LEU B N 1
ATOM 4553 C CA . LEU B 1 14 ? -4.117 -10.625 24.203 1 93.62 14 LEU B CA 1
ATOM 4554 C C . LEU B 1 14 ? -4.551 -10.898 22.766 1 93.62 14 LEU B C 1
ATOM 4556 O O . LEU B 1 14 ? -3.713 -11.18 21.906 1 93.62 14 LEU B O 1
ATOM 4560 N N . PRO B 1 15 ? -5.824 -10.906 22.531 1 93.12 15 PRO B N 1
ATOM 4561 C CA . PRO B 1 15 ? -6.324 -11.188 21.188 1 93.12 15 PRO B CA 1
ATOM 4562 C C . PRO B 1 15 ? -6.195 -9.992 20.25 1 93.12 15 PRO B C 1
ATOM 4564 O O . PRO B 1 15 ? -7.207 -9.406 19.844 1 93.12 15 PRO B O 1
ATOM 4567 N N . ILE B 1 16 ? -5.02 -9.703 19.812 1 93.12 16 ILE B N 1
ATOM 4568 C CA . ILE B 1 16 ? -4.773 -8.547 18.953 1 93.12 16 ILE B CA 1
ATOM 4569 C C . ILE B 1 16 ? -4.168 -9 17.641 1 93.12 16 ILE B C 1
ATOM 4571 O O . ILE B 1 16 ? -3.529 -10.055 17.562 1 93.12 16 ILE B O 1
ATOM 4575 N N . SER B 1 17 ? -4.551 -8.258 16.656 1 93.62 17 SER B N 1
ATOM 4576 C CA . SER B 1 17 ? -3.879 -8.438 15.375 1 93.62 17 SER B CA 1
ATOM 4577 C C . SER B 1 17 ? -2.504 -7.777 15.375 1 93.62 17 SER B C 1
ATOM 4579 O O . SER B 1 17 ? -2.395 -6.566 15.578 1 93.62 17 SER B O 1
ATOM 4581 N N . ARG B 1 18 ? -1.504 -8.531 15.117 1 91.88 18 ARG B N 1
ATOM 4582 C CA . ARG B 1 18 ? -0.132 -8.039 15.172 1 91.88 18 ARG B CA 1
ATOM 4583 C C . ARG B 1 18 ? 0.078 -6.898 14.18 1 91.88 18 ARG B C 1
ATOM 4585 O O . ARG B 1 18 ? 0.598 -5.844 14.547 1 91.88 18 ARG B O 1
ATOM 4592 N N . ASN B 1 19 ? -0.319 -7.047 12.977 1 90.56 19 ASN B N 1
ATOM 4593 C CA . ASN B 1 19 ? -0.103 -6.055 11.93 1 90.56 19 ASN B CA 1
ATOM 4594 C C . ASN B 1 19 ? -0.873 -4.766 12.211 1 90.56 19 ASN B C 1
ATOM 4596 O O . ASN B 1 19 ? -0.353 -3.67 12 1 90.56 19 ASN B O 1
ATOM 4600 N N . TYR B 1 20 ? -2.105 -4.906 12.641 1 92.44 20 TYR B N 1
ATOM 4601 C CA . TYR B 1 20 ? -2.938 -3.75 12.953 1 92.44 20 TYR B CA 1
ATOM 4602 C C . TYR B 1 20 ? -2.338 -2.938 14.094 1 92.44 20 TYR B C 1
ATOM 4604 O O . TYR B 1 20 ? -2.238 -1.711 14 1 92.44 20 TYR B O 1
ATOM 4612 N N . CYS B 1 21 ? -1.939 -3.613 15.102 1 94.31 21 CYS B N 1
ATOM 4613 C CA . CYS B 1 21 ? -1.36 -2.963 16.266 1 94.31 21 CYS B CA 1
ATOM 4614 C C . CYS B 1 21 ? -0.063 -2.248 15.906 1 94.31 21 CYS B C 1
ATOM 4616 O O . CYS B 1 21 ? 0.148 -1.099 16.297 1 94.31 21 CYS B O 1
ATOM 4618 N N . GLU B 1 22 ? 0.798 -2.924 15.195 1 94.19 22 GLU B N 1
ATOM 4619 C CA . GLU B 1 22 ? 2.07 -2.332 14.797 1 94.19 22 GLU B CA 1
ATOM 4620 C C . GLU B 1 22 ? 1.855 -1.091 13.938 1 94.19 22 GLU B C 1
ATOM 4622 O O . GLU B 1 22 ? 2.559 -0.091 14.094 1 94.19 22 GLU B O 1
ATOM 4627 N N . LYS B 1 23 ? 0.916 -1.185 13.055 1 92.81 23 LYS B N 1
ATOM 4628 C CA . LYS B 1 23 ? 0.607 -0.047 12.195 1 92.81 23 LYS B CA 1
ATOM 4629 C C . LYS B 1 23 ? 0.086 1.134 13.008 1 92.81 23 LYS B C 1
ATOM 4631 O O . LYS B 1 23 ? 0.427 2.285 12.734 1 92.81 23 LYS B O 1
ATOM 4636 N N . LEU B 1 24 ? -0.774 0.841 13.969 1 93.75 24 LEU B N 1
ATOM 4637 C CA . LEU B 1 24 ? -1.318 1.891 14.828 1 93.75 24 LEU B CA 1
ATOM 4638 C C . LEU B 1 24 ? -0.206 2.602 15.586 1 93.75 24 LEU B C 1
ATOM 4640 O O . LEU B 1 24 ? -0.187 3.832 15.664 1 93.75 24 LEU B O 1
ATOM 4644 N N . ILE B 1 25 ? 0.691 1.832 16.141 1 94.94 25 ILE B N 1
ATOM 4645 C CA . ILE B 1 25 ? 1.784 2.393 16.922 1 94.94 25 ILE B CA 1
ATOM 4646 C C . ILE B 1 25 ? 2.689 3.232 16.031 1 94.94 25 ILE B C 1
ATOM 4648 O O . ILE B 1 25 ? 3.055 4.355 16.391 1 94.94 25 ILE B O 1
ATOM 4652 N N . ALA B 1 26 ? 3.008 2.725 14.891 1 93.94 26 ALA B N 1
ATOM 4653 C CA . ALA B 1 26 ? 3.943 3.375 13.977 1 93.94 26 ALA B CA 1
ATOM 4654 C C . ALA B 1 26 ? 3.324 4.625 13.359 1 93.94 26 ALA B C 1
ATOM 4656 O O . ALA B 1 26 ? 4.043 5.531 12.922 1 93.94 26 ALA B O 1
ATOM 4657 N N . SER B 1 27 ? 1.998 4.758 13.32 1 93.56 27 SER B N 1
ATOM 4658 C CA . SER B 1 27 ? 1.306 5.879 12.688 1 93.56 27 SER B CA 1
ATOM 4659 C C . SER B 1 27 ? 1.044 7 13.688 1 93.56 27 SER B C 1
ATOM 4661 O O . SER B 1 27 ? 0.478 8.039 13.336 1 93.56 27 SER B O 1
ATOM 4663 N N . HIS B 1 28 ? 1.404 6.766 14.922 1 92.94 28 HIS B N 1
ATOM 4664 C CA . HIS B 1 28 ? 1.211 7.773 15.953 1 92.94 28 HIS B CA 1
ATOM 4665 C C . HIS B 1 28 ? 2.107 8.984 15.719 1 92.94 28 HIS B C 1
ATOM 4667 O O . HIS B 1 28 ? 3.262 8.836 15.312 1 92.94 28 HIS B O 1
ATOM 4673 N N . PRO B 1 29 ? 1.634 10.141 15.883 1 90.06 29 PRO B N 1
ATOM 4674 C CA . PRO B 1 29 ? 2.408 11.359 15.633 1 90.06 29 PRO B CA 1
ATOM 4675 C C . PRO B 1 29 ? 3.674 11.438 16.484 1 90.06 29 PRO B C 1
ATOM 4677 O O . PRO B 1 29 ? 4.68 12.008 16.047 1 90.06 29 PRO B O 1
ATOM 4680 N N . ASP B 1 30 ? 3.736 10.898 17.672 1 88.75 30 ASP B N 1
ATOM 4681 C CA . ASP B 1 30 ? 4.887 10.977 18.578 1 88.75 30 ASP B CA 1
ATOM 4682 C C . ASP B 1 30 ? 5.738 9.711 18.484 1 88.75 30 ASP B C 1
ATOM 4684 O O . ASP B 1 30 ? 6.559 9.445 19.359 1 88.75 30 ASP B O 1
ATOM 4688 N N . TYR B 1 31 ? 5.531 8.945 17.578 1 90.25 31 TYR B N 1
ATOM 4689 C CA . TYR B 1 31 ? 6.336 7.738 17.375 1 90.25 31 TYR B CA 1
ATOM 4690 C C . TYR B 1 31 ? 7.812 8.086 17.234 1 90.25 31 TYR B C 1
ATOM 4692 O O . TYR B 1 31 ? 8.164 9.078 16.594 1 90.25 31 TYR B O 1
ATOM 4700 N N . PRO B 1 32 ? 8.727 7.461 17.766 1 89.38 32 PRO B N 1
ATOM 4701 C CA . PRO B 1 32 ? 8.594 6.348 18.719 1 89.38 32 PRO B CA 1
ATOM 4702 C C . PRO B 1 32 ? 8.641 6.801 20.172 1 89.38 32 PRO B C 1
ATOM 4704 O O . PRO B 1 32 ? 9.656 7.344 20.609 1 89.38 32 PRO B O 1
ATOM 4707 N N . SER B 1 33 ? 7.602 6.781 20.859 1 88.44 33 SER B N 1
ATOM 4708 C CA . SER B 1 33 ? 7.52 7.191 22.266 1 88.44 33 SER B CA 1
ATOM 4709 C C . SER B 1 33 ? 6.617 6.258 23.062 1 88.44 33 SER B C 1
ATOM 4711 O O . SER B 1 33 ? 5.922 5.418 22.484 1 88.44 33 SER B O 1
ATOM 4713 N N . MET B 1 34 ? 6.711 6.352 24.328 1 88.94 34 MET B N 1
ATOM 4714 C CA . MET B 1 34 ? 5.844 5.586 25.219 1 88.94 34 MET B CA 1
ATOM 4715 C C . MET B 1 34 ? 4.387 5.992 25.031 1 88.94 34 MET B C 1
ATOM 4717 O O . MET B 1 34 ? 3.482 5.168 25.188 1 88.94 34 MET B O 1
ATOM 4721 N N . LEU B 1 35 ? 4.188 7.211 24.688 1 88.44 35 LEU B N 1
ATOM 4722 C CA . LEU B 1 35 ? 2.838 7.73 24.484 1 88.44 35 LEU B CA 1
ATOM 4723 C C . LEU B 1 35 ? 2.148 7.016 23.328 1 88.44 35 LEU B C 1
ATOM 4725 O O . LEU B 1 35 ? 0.94 6.773 23.375 1 88.44 35 LEU B O 1
ATOM 4729 N N . SER B 1 36 ? 2.934 6.734 22.281 1 92.38 36 SER B N 1
ATOM 4730 C CA . SER B 1 36 ? 2.373 6.023 21.141 1 92.38 36 SER B CA 1
ATOM 4731 C C . SER B 1 36 ? 1.851 4.652 21.547 1 92.38 36 SER B C 1
ATOM 4733 O O . SER B 1 36 ? 0.822 4.199 21.047 1 92.38 36 SER B O 1
ATOM 4735 N N . ILE B 1 37 ? 2.49 4.023 22.484 1 93.81 37 ILE B N 1
ATOM 4736 C CA . ILE B 1 37 ? 2.082 2.707 22.969 1 93.81 37 ILE B CA 1
ATOM 4737 C C . ILE B 1 37 ? 0.863 2.846 23.875 1 93.81 37 ILE B C 1
ATOM 4739 O O . ILE B 1 37 ? -0.12 2.115 23.719 1 93.81 37 ILE B O 1
ATOM 4743 N N . ALA B 1 38 ? 0.937 3.809 24.828 1 91.88 38 ALA B N 1
ATOM 4744 C CA . ALA B 1 38 ? -0.15 4.027 25.781 1 91.88 38 ALA B CA 1
ATOM 4745 C C . ALA B 1 38 ? -1.449 4.371 25.047 1 91.88 38 ALA B C 1
ATOM 4747 O O . ALA B 1 38 ? -2.504 3.809 25.359 1 91.88 38 ALA B O 1
ATOM 4748 N N . ASP B 1 39 ? -1.372 5.23 24.109 1 90.62 39 ASP B N 1
ATOM 4749 C CA . ASP B 1 39 ? -2.553 5.652 23.359 1 90.62 39 ASP B CA 1
ATOM 4750 C C . ASP B 1 39 ? -3.125 4.5 22.531 1 90.62 39 ASP B C 1
ATOM 4752 O O . ASP B 1 39 ? -4.34 4.398 22.359 1 90.62 39 ASP B O 1
ATOM 4756 N N . THR B 1 40 ? -2.232 3.729 21.953 1 92.62 40 THR B N 1
ATOM 4757 C CA . THR B 1 40 ? -2.684 2.57 21.188 1 92.62 40 THR B CA 1
ATOM 4758 C C . THR B 1 40 ? -3.406 1.575 22.094 1 92.62 40 THR B C 1
ATOM 4760 O O . THR B 1 40 ? -4.445 1.028 21.719 1 92.62 40 THR B O 1
ATOM 4763 N N . LEU B 1 41 ? -2.834 1.312 23.297 1 92.69 41 LEU B N 1
ATOM 4764 C CA . LEU B 1 41 ? -3.479 0.414 24.25 1 92.69 41 LEU B CA 1
ATOM 4765 C C . LEU B 1 41 ? -4.852 0.944 24.656 1 92.69 41 LEU B C 1
ATOM 4767 O O . LEU B 1 41 ? -5.809 0.176 24.766 1 92.69 41 LEU B O 1
ATOM 4771 N N . GLN B 1 42 ? -4.93 2.211 24.812 1 87.44 42 GLN B N 1
ATOM 4772 C CA . GLN B 1 42 ? -6.207 2.834 25.156 1 87.44 42 GLN B CA 1
ATOM 4773 C C . GLN B 1 42 ? -7.227 2.648 24.031 1 87.44 42 GLN B C 1
ATOM 4775 O O . GLN B 1 42 ? -8.391 2.336 24.281 1 87.44 42 GLN B O 1
ATOM 4780 N N . ARG B 1 43 ? -6.82 2.836 22.844 1 87.94 43 ARG B N 1
ATOM 4781 C CA . ARG B 1 43 ? -7.695 2.662 21.688 1 87.94 43 ARG B CA 1
ATOM 4782 C C . ARG B 1 43 ? -8.203 1.229 21.594 1 87.94 43 ARG B C 1
ATOM 4784 O O . ARG B 1 43 ? -9.352 0.994 21.203 1 87.94 43 ARG B O 1
ATOM 4791 N N . LEU B 1 44 ? -7.344 0.344 21.953 1 89.88 44 LEU B N 1
ATOM 4792 C CA . LEU B 1 44 ? -7.699 -1.068 21.891 1 89.88 44 LEU B CA 1
ATOM 4793 C C . LEU B 1 44 ? -8.531 -1.482 23.094 1 89.88 44 LEU B C 1
ATOM 4795 O O . LEU B 1 44 ? -9.047 -2.6 23.141 1 89.88 44 LEU B O 1
ATOM 4799 N N . GLY B 1 45 ? -8.711 -0.571 24.031 1 85.31 45 GLY B N 1
ATOM 4800 C CA . GLY B 1 45 ? -9.484 -0.853 25.234 1 85.31 45 GLY B CA 1
ATOM 4801 C C . GLY B 1 45 ? -8.734 -1.684 26.25 1 85.31 45 GLY B C 1
ATOM 4802 O O . GLY B 1 45 ? -9.344 -2.396 27.047 1 85.31 45 GLY B O 1
ATOM 4803 N N . ILE B 1 46 ? -7.434 -1.636 26.188 1 91.38 46 ILE B N 1
ATOM 4804 C CA . ILE B 1 46 ? -6.605 -2.406 27.109 1 91.38 46 ILE B CA 1
ATOM 4805 C C . ILE B 1 46 ? -6.184 -1.525 28.281 1 91.38 46 ILE B C 1
ATOM 4807 O O . ILE B 1 46 ? -5.621 -0.446 28.094 1 91.38 46 ILE B O 1
ATOM 4811 N N . ARG B 1 47 ? -6.449 -1.994 29.453 1 90.38 47 ARG B N 1
ATOM 4812 C CA . ARG B 1 47 ? -6.012 -1.264 30.641 1 90.38 47 ARG B CA 1
ATOM 4813 C C . ARG B 1 47 ? -4.516 -1.448 30.875 1 90.38 47 ARG B C 1
ATOM 4815 O O . ARG B 1 47 ? -3.977 -2.533 30.641 1 90.38 47 ARG B O 1
ATOM 4822 N N . TYR B 1 48 ? -3.898 -0.373 31.219 1 92.56 48 TYR B N 1
ATOM 4823 C CA . TYR B 1 48 ? -2.461 -0.432 31.469 1 92.56 48 TYR B CA 1
ATOM 4824 C C . TYR B 1 48 ? -2.064 0.468 32.625 1 92.56 48 TYR B C 1
ATOM 4826 O O . TYR B 1 48 ? -2.846 1.323 33.062 1 92.56 48 TYR B O 1
ATOM 4834 N N . LYS B 1 49 ? -0.925 0.165 33.219 1 92.5 49 LYS B N 1
ATOM 4835 C CA . LYS B 1 49 ? -0.33 0.977 34.281 1 92.5 49 LYS B CA 1
ATOM 4836 C C . LYS B 1 49 ? 1.105 1.364 33.938 1 92.5 49 LYS B C 1
ATOM 4838 O O . LYS B 1 49 ? 1.854 0.559 33.375 1 92.5 49 LYS B O 1
ATOM 4843 N N . THR B 1 50 ? 1.314 2.645 34.062 1 90.38 50 THR B N 1
ATOM 4844 C CA . THR B 1 50 ? 2.676 3.131 33.875 1 90.38 50 THR B CA 1
ATOM 4845 C C . THR B 1 50 ? 3.23 3.699 35.156 1 90.38 50 THR B C 1
ATOM 4847 O O . THR B 1 50 ? 2.494 4.309 35.938 1 90.38 50 THR B O 1
ATOM 4850 N N . ALA B 1 51 ? 4.504 3.369 35.5 1 88.5 51 ALA B N 1
ATOM 4851 C CA . ALA B 1 51 ? 5.102 3.873 36.719 1 88.5 51 ALA B CA 1
ATOM 4852 C C . ALA B 1 51 ? 6.59 4.156 36.531 1 88.5 51 ALA B C 1
ATOM 4854 O O . ALA B 1 51 ? 7.262 3.48 35.75 1 88.5 51 ALA B O 1
ATOM 4855 N N . ARG B 1 52 ? 6.961 5.211 37.125 1 88.19 52 ARG B N 1
ATOM 4856 C CA . ARG B 1 52 ? 8.391 5.484 37.25 1 88.19 52 ARG B CA 1
ATOM 4857 C C . ARG B 1 52 ? 8.977 4.812 38.5 1 88.19 52 ARG B C 1
ATOM 4859 O O . ARG B 1 52 ? 8.547 5.09 39.625 1 88.19 52 ARG B O 1
ATOM 4866 N N . ILE B 1 53 ? 9.844 3.98 38.25 1 86.44 53 ILE B N 1
ATOM 4867 C CA . ILE B 1 53 ? 10.359 3.182 39.344 1 86.44 53 ILE B CA 1
ATOM 4868 C C . ILE B 1 53 ? 11.883 3.275 39.406 1 86.44 53 ILE B C 1
ATOM 4870 O O . ILE B 1 53 ? 12.531 3.307 38.344 1 86.44 53 ILE B O 1
ATOM 4874 N N . GLU B 1 54 ? 12.273 3.395 40.625 1 83.94 54 GLU B N 1
ATOM 4875 C CA . GLU B 1 54 ? 13.719 3.34 40.812 1 83.94 54 GLU B CA 1
ATOM 4876 C C . GLU B 1 54 ? 14.266 1.953 40.469 1 83.94 54 GLU B C 1
ATOM 4878 O O . GLU B 1 54 ? 13.602 0.944 40.688 1 83.94 54 GLU B O 1
ATOM 4883 N N . LYS B 1 55 ? 15.43 1.881 39.938 1 81.56 55 LYS B N 1
ATOM 4884 C CA . LYS B 1 55 ? 16.031 0.662 39.406 1 81.56 55 LYS B CA 1
ATOM 4885 C C . LYS B 1 55 ? 16.156 -0.412 40.469 1 81.56 55 LYS B C 1
ATOM 4887 O O . LYS B 1 55 ? 16.078 -1.606 40.188 1 81.56 55 LYS B O 1
ATOM 4892 N N . GLU B 1 56 ? 16.188 0.018 41.719 1 78.56 56 GLU B N 1
ATOM 4893 C CA . GLU B 1 56 ? 16.359 -0.914 42.812 1 78.56 56 GLU B CA 1
ATOM 4894 C C . GLU B 1 56 ? 15.078 -1.694 43.094 1 78.56 56 GLU B C 1
ATOM 4896 O O . GLU B 1 56 ? 15.125 -2.816 43.594 1 78.56 56 GLU B O 1
ATOM 4901 N N . TYR B 1 57 ? 14 -1.168 42.656 1 83.69 57 TYR B N 1
ATOM 4902 C CA . TYR B 1 57 ? 12.711 -1.768 42.969 1 83.69 57 TYR B CA 1
ATOM 4903 C C . TYR B 1 57 ? 12.141 -2.523 41.781 1 83.69 57 TYR B C 1
ATOM 4905 O O . TYR B 1 57 ? 11.031 -3.059 41.844 1 83.69 57 TYR B O 1
ATOM 4913 N N . LEU B 1 58 ? 12.805 -2.648 40.781 1 85 58 LEU B N 1
ATOM 4914 C CA . LEU B 1 58 ? 12.312 -3.277 39.562 1 85 58 LEU B CA 1
ATOM 4915 C C . LEU B 1 58 ? 12.086 -4.77 39.781 1 85 58 LEU B C 1
ATOM 4917 O O . LEU B 1 58 ? 11.227 -5.371 39.125 1 85 58 LEU B O 1
ATOM 4921 N N . ASN B 1 59 ? 12.797 -5.312 40.656 1 82.25 59 ASN B N 1
ATOM 4922 C CA . ASN B 1 59 ? 12.688 -6.742 40.938 1 82.25 59 ASN B CA 1
ATOM 4923 C C . ASN B 1 59 ? 11.375 -7.074 41.656 1 82.25 59 ASN B C 1
ATOM 4925 O O . ASN B 1 59 ? 10.953 -8.234 41.656 1 82.25 59 ASN B O 1
ATOM 4929 N N . ASN B 1 60 ? 10.633 -6.133 42.094 1 84.56 60 ASN B N 1
ATOM 4930 C CA . ASN B 1 60 ? 9.398 -6.352 42.844 1 84.56 60 ASN B CA 1
ATOM 4931 C C . ASN B 1 60 ? 8.18 -6.312 41.938 1 84.56 60 ASN B C 1
ATOM 4933 O O . ASN B 1 60 ? 7.062 -6.586 42.375 1 84.56 60 ASN B O 1
ATOM 4937 N N . ILE B 1 61 ? 8.422 -6.086 40.75 1 88.19 61 ILE B N 1
ATOM 4938 C CA . ILE B 1 61 ? 7.297 -5.969 39.844 1 88.19 61 ILE B CA 1
ATOM 4939 C C . ILE B 1 61 ? 7.035 -7.32 39.188 1 88.19 61 ILE B C 1
ATOM 4941 O O . ILE B 1 61 ? 7.973 -8.016 38.781 1 88.19 61 ILE B O 1
ATOM 4945 N N . GLU B 1 62 ? 5.805 -7.641 39.094 1 88.94 62 GLU B N 1
ATOM 4946 C CA . GLU B 1 62 ? 5.41 -8.906 38.469 1 88.94 62 GLU B CA 1
ATOM 4947 C C . GLU B 1 62 ? 5.699 -8.906 36.969 1 88.94 62 GLU B C 1
ATOM 4949 O O . GLU B 1 62 ? 5.414 -7.93 36.281 1 88.94 62 GLU B O 1
ATOM 4954 N N . TYR B 1 63 ? 6.227 -10.016 36.5 1 88.88 63 TYR B N 1
ATOM 4955 C CA . TYR B 1 63 ? 6.547 -10.195 35.062 1 88.88 63 TYR B CA 1
ATOM 4956 C C . TYR B 1 63 ? 5.348 -10.734 34.312 1 88.88 63 TYR B C 1
ATOM 4958 O O . TYR B 1 63 ? 4.488 -11.414 34.875 1 88.88 63 TYR B O 1
ATOM 4966 N N . PRO B 1 64 ? 5.18 -10.367 32.969 1 92.44 64 PRO B N 1
ATOM 4967 C CA . PRO B 1 64 ? 6.086 -9.586 32.125 1 92.44 64 PRO B CA 1
ATOM 4968 C C . PRO B 1 64 ? 5.676 -8.117 32.031 1 92.44 64 PRO B C 1
ATOM 4970 O O . PRO B 1 64 ? 4.516 -7.781 32.25 1 92.44 64 PRO B O 1
ATOM 4973 N N . TYR B 1 65 ? 6.625 -7.227 31.75 1 92 65 TYR B N 1
ATOM 4974 C CA . TYR B 1 65 ? 6.352 -5.809 31.547 1 92 65 TYR B CA 1
ATOM 4975 C C . TYR B 1 65 ? 7.348 -5.191 30.562 1 92 65 TYR B C 1
ATOM 4977 O O . TYR B 1 65 ? 8.328 -5.832 30.188 1 92 65 TYR B O 1
ATOM 4985 N N . LEU B 1 66 ? 7.004 -4.051 30.078 1 92.12 66 LEU B N 1
ATOM 4986 C CA . LEU B 1 66 ? 7.898 -3.279 29.219 1 92.12 66 LEU B CA 1
ATOM 4987 C C . LEU B 1 66 ? 8.727 -2.293 30.031 1 92.12 66 LEU B C 1
ATOM 4989 O O . LEU B 1 66 ? 8.195 -1.626 30.938 1 92.12 66 LEU B O 1
ATOM 4993 N N . LEU B 1 67 ? 9.977 -2.242 29.734 1 89.81 67 LEU B N 1
ATOM 4994 C CA . LEU B 1 67 ? 10.891 -1.427 30.531 1 89.81 67 LEU B CA 1
ATOM 4995 C C . LEU B 1 67 ? 11.641 -0.433 29.641 1 89.81 67 LEU B C 1
ATOM 4997 O O . LEU B 1 67 ? 12.18 -0.807 28.609 1 89.81 67 LEU B O 1
ATOM 5001 N N . TRP B 1 68 ? 11.578 0.817 29.984 1 88.31 68 TRP B N 1
ATOM 5002 C CA . TRP B 1 68 ? 12.477 1.841 29.453 1 88.31 68 TRP B CA 1
ATOM 5003 C C . TRP B 1 68 ? 13.578 2.162 30.453 1 88.31 68 TRP B C 1
ATOM 5005 O O . TRP B 1 68 ? 13.328 2.799 31.484 1 88.31 68 TRP B O 1
ATOM 5015 N N . PRO B 1 69 ? 14.75 1.728 30.125 1 80.94 69 PRO B N 1
ATOM 5016 C CA . PRO B 1 69 ? 15.82 1.897 31.094 1 80.94 69 PRO B CA 1
ATOM 5017 C C . PRO B 1 69 ? 16.125 3.363 31.391 1 80.94 69 PRO B C 1
ATOM 5019 O O . PRO B 1 69 ? 16.531 3.707 32.5 1 80.94 69 PRO B O 1
ATOM 5022 N N . ASP B 1 70 ? 16.094 4.168 30.219 1 74.25 70 ASP B N 1
ATOM 5023 C CA . ASP B 1 70 ? 16.375 5.586 30.438 1 74.25 70 ASP B CA 1
ATOM 5024 C C . ASP B 1 70 ? 15.156 6.441 30.109 1 74.25 70 ASP B C 1
ATOM 5026 O O . ASP B 1 70 ? 14.445 6.172 29.141 1 74.25 70 ASP B O 1
ATOM 5030 N N . GLU B 1 71 ? 14.938 7.34 31.125 1 63.09 71 GLU B N 1
ATOM 5031 C CA . GLU B 1 71 ? 13.789 8.219 30.953 1 63.09 71 GLU B CA 1
ATOM 5032 C C . GLU B 1 71 ? 13.875 9 29.641 1 63.09 71 GLU B C 1
ATOM 5034 O O . GLU B 1 71 ? 12.852 9.367 29.062 1 63.09 71 GLU B O 1
ATOM 5039 N N . ASN B 1 72 ? 15.148 9.391 29.281 1 58.38 72 ASN B N 1
ATOM 5040 C CA . ASN B 1 72 ? 15.305 10.352 28.188 1 58.38 72 ASN B CA 1
ATOM 5041 C C . ASN B 1 72 ? 15.156 9.68 26.828 1 58.38 72 ASN B C 1
ATOM 5043 O O . ASN B 1 72 ? 15.516 10.25 25.797 1 58.38 72 ASN B O 1
ATOM 5047 N N . GLY B 1 73 ? 14.664 8.477 26.922 1 62.44 73 GLY B N 1
ATOM 5048 C CA . GLY B 1 73 ? 14.5 8.07 25.531 1 62.44 73 GLY B CA 1
ATOM 5049 C C . GLY B 1 73 ? 15.203 6.77 25.203 1 62.44 73 GLY B C 1
ATOM 5050 O O . GLY B 1 73 ? 15.977 6.258 26.016 1 62.44 73 GLY B O 1
ATOM 5051 N N . GLY B 1 74 ? 14.836 5.863 24.516 1 68.38 74 GLY B N 1
ATOM 5052 C CA . GLY B 1 74 ? 15.398 4.609 24.031 1 68.38 74 GLY B CA 1
ATOM 5053 C C . GLY B 1 74 ? 14.344 3.604 23.625 1 68.38 74 GLY B C 1
ATOM 5054 O O . GLY B 1 74 ? 13.148 3.908 23.641 1 68.38 74 GLY B O 1
ATOM 5055 N N . GLU B 1 75 ? 14.914 2.615 23.156 1 80.62 75 GLU B N 1
ATOM 5056 C CA . GLU B 1 75 ? 14.047 1.523 22.734 1 80.62 75 GLU B CA 1
ATOM 5057 C C . GLU B 1 75 ? 13.609 0.676 23.922 1 80.62 75 GLU B C 1
ATOM 5059 O O . GLU B 1 75 ? 14.406 0.406 24.828 1 80.62 75 GLU B O 1
ATOM 5064 N N . PRO B 1 76 ? 12.336 0.471 24.062 1 88.94 76 PRO B N 1
ATOM 5065 C CA . PRO B 1 76 ? 11.852 -0.373 25.156 1 88.94 76 PRO B CA 1
ATOM 5066 C C . PRO B 1 76 ? 12.359 -1.81 25.062 1 88.94 76 PRO B C 1
ATOM 5068 O O . PRO B 1 76 ? 12.758 -2.258 23.984 1 88.94 76 PRO B O 1
ATOM 5071 N N . LYS B 1 77 ? 12.461 -2.453 26.25 1 88.88 77 LYS B N 1
ATOM 5072 C CA . LYS B 1 77 ? 12.82 -3.865 26.344 1 88.88 77 LYS B CA 1
ATOM 5073 C C . LYS B 1 77 ? 11.727 -4.664 27.047 1 88.88 77 LYS B C 1
ATOM 5075 O O . LYS B 1 77 ? 11.039 -4.141 27.938 1 88.88 77 LYS B O 1
ATOM 5080 N N . ILE B 1 78 ? 11.609 -5.883 26.609 1 91.62 78 ILE B N 1
ATOM 5081 C CA . ILE B 1 78 ? 10.648 -6.77 27.266 1 91.62 78 ILE B CA 1
ATOM 5082 C C . ILE B 1 78 ? 11.328 -7.531 28.391 1 91.62 78 ILE B C 1
ATOM 5084 O O . ILE B 1 78 ? 12.367 -8.164 28.188 1 91.62 78 ILE B O 1
ATOM 5088 N N . VAL B 1 79 ? 10.773 -7.465 29.531 1 90.62 79 VAL B N 1
ATOM 5089 C CA . VAL B 1 79 ? 11.266 -8.211 30.672 1 90.62 79 VAL B CA 1
ATOM 5090 C C . VAL B 1 79 ? 10.305 -9.352 31.016 1 90.62 79 VAL B C 1
ATOM 5092 O O . VAL B 1 79 ? 9.211 -9.117 31.531 1 90.62 79 VAL B O 1
ATOM 5095 N N . ARG B 1 80 ? 10.68 -10.578 30.781 1 89.38 80 ARG B N 1
ATOM 5096 C CA . ARG B 1 80 ? 9.828 -11.742 30.984 1 89.38 80 ARG B CA 1
ATOM 5097 C C . ARG B 1 80 ? 10.156 -12.438 32.312 1 89.38 80 ARG B C 1
ATOM 5099 O O . ARG B 1 80 ? 9.312 -13.141 32.875 1 89.38 80 ARG B O 1
ATOM 5106 N N . ASP B 1 81 ? 11.477 -12.414 32.562 1 86.94 81 ASP B N 1
ATOM 5107 C CA . ASP B 1 81 ? 11.961 -13.055 33.75 1 86.94 81 ASP B CA 1
ATOM 5108 C C . ASP B 1 81 ? 13.117 -12.273 34.375 1 86.94 81 ASP B C 1
ATOM 5110 O O . ASP B 1 81 ? 13.484 -11.203 33.875 1 86.94 81 ASP B O 1
ATOM 5114 N N . GLU B 1 82 ? 13.547 -12.844 35.5 1 82.38 82 GLU B N 1
ATOM 5115 C CA . GLU B 1 82 ? 14.633 -12.203 36.219 1 82.38 82 GLU B CA 1
ATOM 5116 C C . GLU B 1 82 ? 15.922 -12.188 35.406 1 82.38 82 GLU B C 1
ATOM 5118 O O . GLU B 1 82 ? 16.734 -11.266 35.531 1 82.38 82 GLU B O 1
ATOM 5123 N N . GLN B 1 83 ? 16.047 -13.086 34.562 1 80.88 83 GLN B N 1
ATOM 5124 C CA . GLN B 1 83 ? 17.25 -13.172 33.75 1 80.88 83 GLN B CA 1
ATOM 5125 C C . GLN B 1 83 ? 17.297 -12.047 32.719 1 80.88 83 GLN B C 1
ATOM 5127 O O . GLN B 1 83 ? 18.375 -11.516 32.406 1 80.88 83 GLN B O 1
ATOM 5132 N N . ASP B 1 84 ? 16.125 -11.727 32.156 1 83.19 84 ASP B N 1
ATOM 5133 C CA . ASP B 1 84 ? 16.047 -10.625 31.203 1 83.19 84 ASP B CA 1
ATOM 5134 C C . ASP B 1 84 ? 16.422 -9.297 31.859 1 83.19 84 ASP B C 1
ATOM 5136 O O . ASP B 1 84 ? 16.984 -8.414 31.203 1 83.19 84 ASP B O 1
ATOM 5140 N N . LEU B 1 85 ? 16.078 -9.203 33.031 1 79.12 85 LEU B N 1
ATOM 5141 C CA . LEU B 1 85 ? 16.359 -7.98 33.781 1 79.12 85 LEU B CA 1
ATOM 5142 C C . LEU B 1 85 ? 17.859 -7.816 34 1 79.12 85 LEU B C 1
ATOM 5144 O O . LEU B 1 85 ? 18.391 -6.711 33.844 1 79.12 85 LEU B O 1
ATOM 5148 N N . LEU B 1 86 ? 18.516 -8.867 34.25 1 71.31 86 LEU B N 1
ATOM 5149 C CA . LEU B 1 86 ? 19.953 -8.859 34.5 1 71.31 86 LEU B CA 1
ATOM 5150 C C . LEU B 1 86 ? 20.75 -8.656 33.219 1 71.31 86 LEU B C 1
ATOM 5152 O O . LEU B 1 86 ? 21.766 -7.969 33.219 1 71.31 86 LEU B O 1
ATOM 5156 N N . GLY B 1 87 ? 20.344 -9.234 32.156 1 64.62 87 GLY B N 1
ATOM 5157 C CA . GLY B 1 87 ? 21.047 -9.148 30.891 1 64.62 87 GLY B CA 1
ATOM 5158 C C . GLY B 1 87 ? 20.906 -7.797 30.219 1 64.62 87 GLY B C 1
ATOM 5159 O O . GLY B 1 87 ? 21.766 -7.398 29.438 1 64.62 87 GLY B O 1
ATOM 5160 N N . ASN B 1 88 ? 19.875 -7.227 30.391 1 59.31 88 ASN B N 1
ATOM 5161 C CA . ASN B 1 88 ? 19.609 -5.961 29.719 1 59.31 88 ASN B CA 1
ATOM 5162 C C . ASN B 1 88 ? 20.391 -4.812 30.344 1 59.31 88 ASN B C 1
ATOM 5164 O O . ASN B 1 88 ? 20.188 -3.648 30.016 1 59.31 88 ASN B O 1
ATOM 5168 N N . GLY B 1 89 ? 21.594 -5.211 31.125 1 55.28 89 GLY B N 1
ATOM 5169 C CA . GLY B 1 89 ? 22.5 -4.211 31.656 1 55.28 89 GLY B CA 1
ATOM 5170 C C . GLY B 1 89 ? 21.922 -3.436 32.812 1 55.28 89 GLY B C 1
ATOM 5171 O O . GLY B 1 89 ? 22.359 -2.32 33.125 1 55.28 89 GLY B O 1
ATOM 5172 N N . THR B 1 90 ? 20.766 -3.73 33.188 1 53.34 90 THR B N 1
ATOM 5173 C CA . THR B 1 90 ? 20.281 -3.043 34.375 1 53.34 90 THR B CA 1
ATOM 5174 C C . THR B 1 90 ? 21 -3.543 35.625 1 53.34 90 THR B C 1
ATOM 5176 O O . THR B 1 90 ? 20.453 -4.348 36.375 1 53.34 90 THR B O 1
ATOM 5179 N N . GLN B 1 91 ? 22.188 -4.109 35.531 1 47.25 91 GLN B N 1
ATOM 5180 C CA . GLN B 1 91 ? 22.922 -4.43 36.75 1 47.25 91 GLN B CA 1
ATOM 5181 C C . GLN B 1 91 ? 22.766 -3.328 37.812 1 47.25 91 GLN B C 1
ATOM 5183 O O . GLN B 1 91 ? 22.578 -2.16 37.438 1 47.25 91 GLN B O 1
ATOM 5188 N N . ALA B 1 92 ? 22.703 -3.805 39.156 1 43.53 92 ALA B N 1
ATOM 5189 C CA . ALA B 1 92 ? 22.812 -2.967 40.344 1 43.53 92 ALA B CA 1
ATOM 5190 C C . ALA B 1 92 ? 23.844 -1.863 40.125 1 43.53 92 ALA B C 1
ATOM 5192 O O . ALA B 1 92 ? 24.922 -2.107 39.594 1 43.53 92 ALA B O 1
ATOM 5193 N N . PRO B 1 93 ? 23.453 -0.642 40.156 1 39.81 93 PRO B N 1
ATOM 5194 C CA . PRO B 1 93 ? 24.422 0.45 40.062 1 39.81 93 PRO B CA 1
ATOM 5195 C C . PRO B 1 93 ? 25.734 0.133 40.75 1 39.81 93 PRO B C 1
ATOM 5197 O O . PRO B 1 93 ? 25.75 -0.487 41.812 1 39.81 93 PRO B O 1
ATOM 5200 N N . ASP B 1 94 ? 26.828 -0.158 40.219 1 38.88 94 ASP B N 1
ATOM 5201 C CA . ASP B 1 94 ? 27.969 0.433 40.906 1 38.88 94 ASP B CA 1
ATOM 5202 C C . ASP B 1 94 ? 27.578 1.736 41.594 1 38.88 94 ASP B C 1
ATOM 5204 O O . ASP B 1 94 ? 26.578 2.359 41.219 1 38.88 94 ASP B O 1
ATOM 5208 N N . ASN B 1 95 ? 28.406 2.318 42.656 1 37.75 95 ASN B N 1
ATOM 5209 C CA . ASN B 1 95 ? 28.328 3.484 43.531 1 37.75 95 ASN B CA 1
ATOM 5210 C C . ASN B 1 95 ? 27.844 4.719 42.75 1 37.75 95 ASN B C 1
ATOM 5212 O O . ASN B 1 95 ? 27.922 5.836 43.281 1 37.75 95 ASN B O 1
ATOM 5216 N N . THR B 1 96 ? 28.328 4.961 41.5 1 40 96 THR B N 1
ATOM 5217 C CA . THR B 1 96 ? 28.234 6.379 41.188 1 40 96 THR B CA 1
ATOM 5218 C C . THR B 1 96 ? 26.797 6.859 41.219 1 40 96 THR B C 1
ATOM 5220 O O . THR B 1 96 ? 25.859 6.055 41.094 1 40 96 THR B O 1
ATOM 5223 N N . GLU B 1 97 ? 26.594 8.352 40.906 1 42.78 97 GLU B N 1
ATOM 5224 C CA . GLU B 1 97 ? 25.641 9.422 41.188 1 42.78 97 GLU B CA 1
ATOM 5225 C C . GLU B 1 97 ? 24.234 9.047 40.719 1 42.78 97 GLU B C 1
ATOM 5227 O O . GLU B 1 97 ? 23.297 8.961 41.5 1 42.78 97 GLU B O 1
ATOM 5232 N N . THR B 1 98 ? 23.625 9.922 39.594 1 47.66 98 THR B N 1
ATOM 5233 C CA . THR B 1 98 ? 22.297 10.453 39.281 1 47.66 98 THR B CA 1
ATOM 5234 C C . THR B 1 98 ? 21.422 9.375 38.656 1 47.66 98 THR B C 1
ATOM 5236 O O . THR B 1 98 ? 21.438 9.164 37.438 1 47.66 98 THR B O 1
ATOM 5239 N N . GLU B 1 99 ? 21.109 8.422 39.156 1 55.5 99 GLU B N 1
ATOM 5240 C CA . GLU B 1 99 ? 20.406 7.254 38.625 1 55.5 99 GLU B CA 1
ATOM 5241 C C . GLU B 1 99 ? 18.984 7.613 38.188 1 55.5 99 GLU B C 1
ATOM 5243 O O . GLU B 1 99 ? 18.141 7.941 39.031 1 55.5 99 GLU B O 1
ATOM 5248 N N . ARG B 1 100 ? 18.719 8.031 37.031 1 68 100 ARG B N 1
ATOM 5249 C CA . ARG B 1 100 ? 17.406 8.398 36.5 1 68 100 ARG B CA 1
ATOM 5250 C C . ARG B 1 100 ? 16.438 7.219 36.562 1 68 100 ARG B C 1
ATOM 5252 O O . ARG B 1 100 ? 16.844 6.066 36.375 1 68 100 ARG B O 1
ATOM 5259 N N . PRO B 1 101 ? 15.281 7.449 37.094 1 82.19 101 PRO B N 1
ATOM 5260 C CA . PRO B 1 101 ? 14.25 6.414 37.219 1 82.19 101 PRO B CA 1
ATOM 5261 C C . PRO B 1 101 ? 13.906 5.777 35.875 1 82.19 101 PRO B C 1
ATOM 5263 O O . PRO B 1 101 ? 14.188 6.363 34.812 1 82.19 101 PRO B O 1
ATOM 5266 N N . ALA B 1 102 ? 13.633 4.457 36 1 86.5 102 ALA B N 1
ATOM 5267 C CA . ALA B 1 102 ? 13.156 3.729 34.844 1 86.5 102 ALA B CA 1
ATOM 5268 C C . ALA B 1 102 ? 11.641 3.807 34.719 1 86.5 102 ALA B C 1
ATOM 5270 O O . ALA B 1 102 ? 10.953 4.148 35.688 1 86.5 102 ALA B O 1
ATOM 5271 N N . ILE B 1 103 ? 11.234 3.648 33.531 1 90.06 103 ILE B N 1
ATOM 5272 C CA . ILE B 1 103 ? 9.789 3.664 33.312 1 90.06 103 ILE B CA 1
ATOM 5273 C C . ILE B 1 103 ? 9.305 2.26 32.969 1 90.06 103 ILE B C 1
ATOM 5275 O O . ILE B 1 103 ? 9.922 1.567 32.156 1 90.06 103 ILE B O 1
ATOM 5279 N N . VAL B 1 104 ? 8.273 1.854 33.688 1 91.31 104 VAL B N 1
ATOM 5280 C CA . VAL B 1 104 ? 7.695 0.531 33.469 1 91.31 104 VAL B CA 1
ATOM 5281 C C . VAL B 1 104 ? 6.25 0.669 33 1 91.31 104 VAL B C 1
ATOM 5283 O O . VAL B 1 104 ? 5.508 1.526 33.469 1 91.31 104 VAL B O 1
ATOM 5286 N N . LEU B 1 105 ? 5.926 -0.123 31.953 1 93.19 105 LEU B N 1
ATOM 5287 C CA . LEU B 1 105 ? 4.551 -0.193 31.469 1 93.19 105 LEU B CA 1
ATOM 5288 C C . LEU B 1 105 ? 4.027 -1.623 31.531 1 93.19 105 LEU B C 1
ATOM 5290 O O . LEU B 1 105 ? 4.641 -2.539 30.984 1 93.19 105 LEU B O 1
ATOM 5294 N N . LYS B 1 106 ? 2.969 -1.806 32.219 1 94.06 106 LYS B N 1
ATOM 5295 C CA . LYS B 1 106 ? 2.355 -3.123 32.375 1 94.06 106 LYS B CA 1
ATOM 5296 C C . LYS B 1 106 ? 0.909 -3.115 31.875 1 94.06 106 LYS B C 1
ATOM 5298 O O . LYS B 1 106 ? 0.097 -2.312 32.344 1 94.06 106 LYS B O 1
ATOM 5303 N N . ALA B 1 107 ? 0.617 -4.02 30.953 1 93.88 107 ALA B N 1
ATOM 5304 C CA . ALA B 1 107 ? -0.738 -4.16 30.422 1 93.88 107 ALA B CA 1
ATOM 5305 C C . ALA B 1 107 ? -1.482 -5.293 31.125 1 93.88 107 ALA B C 1
ATOM 5307 O O . ALA B 1 107 ? -0.891 -6.324 31.453 1 93.88 107 ALA B O 1
ATOM 5308 N N . GLU B 1 108 ? -2.691 -5.074 31.266 1 92.06 108 GLU B N 1
ATOM 5309 C CA . GLU B 1 108 ? -3.531 -6.09 31.891 1 92.06 108 GLU B CA 1
ATOM 5310 C C . GLU B 1 108 ? -4.145 -7.023 30.859 1 92.06 108 GLU B C 1
ATOM 5312 O O . GLU B 1 108 ? -4.734 -6.562 29.875 1 92.06 108 GLU B O 1
ATOM 5317 N N . PRO B 1 109 ? -3.984 -8.281 31.109 1 91.19 109 PRO B N 1
ATOM 5318 C CA . PRO B 1 109 ? -4.562 -9.227 30.141 1 91.19 109 PRO B CA 1
ATOM 5319 C C . PRO B 1 109 ? -6.09 -9.188 30.125 1 91.19 109 PRO B C 1
ATOM 5321 O O . PRO B 1 109 ? -6.719 -9.008 31.172 1 91.19 109 PRO B O 1
ATOM 5324 N N . THR B 1 110 ? -6.621 -9.148 28.938 1 90.25 110 THR B N 1
ATOM 5325 C CA . THR B 1 110 ? -8.062 -9.18 28.734 1 90.25 110 THR B CA 1
ATOM 5326 C C . THR B 1 110 ? -8.43 -10.125 27.609 1 90.25 110 THR B C 1
ATOM 5328 O O . THR B 1 110 ? -7.656 -10.312 26.672 1 90.25 110 THR B O 1
ATOM 5331 N N . ASP B 1 111 ? -9.625 -10.688 27.719 1 87.88 111 ASP B N 1
ATOM 5332 C CA . ASP B 1 111 ? -10.055 -11.641 26.688 1 87.88 111 ASP B CA 1
ATOM 5333 C C . ASP B 1 111 ? -10.836 -10.938 25.578 1 87.88 111 ASP B C 1
ATOM 5335 O O . ASP B 1 111 ? -11 -11.484 24.484 1 87.88 111 ASP B O 1
ATOM 5339 N N . THR B 1 112 ? -11.281 -9.75 25.922 1 86.06 112 THR B N 1
ATOM 5340 C CA . THR B 1 112 ? -12.109 -9.062 24.938 1 86.06 112 THR B CA 1
ATOM 5341 C C . THR B 1 112 ? -11.547 -7.68 24.625 1 86.06 112 THR B C 1
ATOM 5343 O O . THR B 1 112 ? -11.156 -6.945 25.531 1 86.06 112 THR B O 1
ATOM 5346 N N . ILE B 1 113 ? -11.367 -7.484 23.344 1 86.69 113 ILE B N 1
ATOM 5347 C CA . ILE B 1 113 ? -10.945 -6.168 22.875 1 86.69 113 ILE B CA 1
ATOM 5348 C C . ILE B 1 113 ? -12.141 -5.434 22.266 1 86.69 113 ILE B C 1
ATOM 5350 O O . ILE B 1 113 ? -12.883 -6.004 21.469 1 86.69 113 ILE B O 1
ATOM 5354 N N . THR B 1 114 ? -12.367 -4.203 22.562 1 78.94 114 THR B N 1
ATOM 5355 C CA . THR B 1 114 ? -13.531 -3.424 22.188 1 78.94 114 THR B CA 1
ATOM 5356 C C . THR B 1 114 ? -13.383 -2.877 20.766 1 78.94 114 THR B C 1
ATOM 5358 O O . THR B 1 114 ? -14.375 -2.557 20.109 1 78.94 114 THR B O 1
ATOM 5361 N N . ASP B 1 115 ? -12.195 -2.852 20.266 1 84 115 ASP B N 1
ATOM 5362 C CA . ASP B 1 115 ? -11.969 -2.303 18.922 1 84 115 ASP B CA 1
ATOM 5363 C C . ASP B 1 115 ? -12.453 -3.266 17.844 1 84 115 ASP B C 1
ATOM 5365 O O . ASP B 1 115 ? -11.883 -4.344 17.672 1 84 115 ASP B O 1
ATOM 5369 N N . GLU B 1 116 ? -13.492 -2.762 17.141 1 83.62 116 GLU B N 1
ATOM 5370 C CA . GLU B 1 116 ? -14.102 -3.611 16.125 1 83.62 116 GLU B CA 1
ATOM 5371 C C . GLU B 1 116 ? -13.141 -3.859 14.969 1 83.62 116 GLU B C 1
ATOM 5373 O O . GLU B 1 116 ? -13.156 -4.934 14.367 1 83.62 116 GLU B O 1
ATOM 5378 N N . GLU B 1 117 ? -12.383 -2.906 14.656 1 87.19 117 GLU B N 1
ATOM 5379 C CA . GLU B 1 117 ? -11.445 -3.066 13.547 1 87.19 117 GLU B CA 1
ATOM 5380 C C . GLU B 1 117 ? -10.375 -4.109 13.875 1 87.19 117 GLU B C 1
ATOM 5382 O O . GLU B 1 117 ? -9.953 -4.863 13 1 87.19 117 GLU B O 1
ATOM 5387 N N . ASN B 1 118 ? -9.922 -4.16 15.109 1 90.88 118 ASN B N 1
ATOM 5388 C CA . ASN B 1 118 ? -8.984 -5.188 15.547 1 90.88 118 ASN B CA 1
ATOM 5389 C C . ASN B 1 118 ? -9.57 -6.586 15.391 1 90.88 118 ASN B C 1
ATOM 5391 O O . ASN B 1 118 ? -8.891 -7.496 14.906 1 90.88 118 ASN B O 1
ATOM 5395 N N . ASN B 1 119 ? -10.812 -6.715 15.805 1 89.94 119 ASN B N 1
ATOM 5396 C CA . ASN B 1 119 ? -11.453 -8.023 15.719 1 89.94 119 ASN B CA 1
ATOM 5397 C C . ASN B 1 119 ? -11.641 -8.461 14.266 1 89.94 119 ASN B C 1
ATOM 5399 O O . ASN B 1 119 ? -11.445 -9.633 13.938 1 89.94 119 ASN B O 1
ATOM 5403 N N . ARG B 1 120 ? -11.984 -7.547 13.516 1 88.88 120 ARG B N 1
ATOM 5404 C CA . ARG B 1 120 ? -12.133 -7.84 12.094 1 88.88 120 ARG B CA 1
ATOM 5405 C C . ARG B 1 120 ? -10.797 -8.242 11.477 1 88.88 120 ARG B C 1
ATOM 5407 O O . ARG B 1 120 ? -10.727 -9.227 10.734 1 88.88 120 ARG B O 1
ATOM 5414 N N . GLN B 1 121 ? -9.773 -7.539 11.797 1 91.38 121 GLN B N 1
ATOM 5415 C CA . GLN B 1 121 ? -8.445 -7.824 11.25 1 91.38 121 GLN B CA 1
ATOM 5416 C C . GLN B 1 121 ? -7.906 -9.148 11.797 1 91.38 121 GLN B C 1
ATOM 5418 O O . GLN B 1 121 ? -7.223 -9.883 11.078 1 91.38 121 GLN B O 1
ATOM 5423 N N . ARG B 1 122 ? -8.18 -9.438 13 1 92.25 122 ARG B N 1
ATOM 5424 C CA . ARG B 1 122 ? -7.738 -10.695 13.594 1 92.25 122 ARG B CA 1
ATOM 5425 C C . ARG B 1 122 ? -8.391 -11.891 12.898 1 92.25 122 ARG B C 1
ATOM 5427 O O . ARG B 1 122 ? -7.727 -12.883 12.602 1 92.25 122 ARG B O 1
ATOM 5434 N N . SER B 1 123 ? -9.695 -11.766 12.695 1 91.69 123 SER B N 1
ATOM 5435 C CA . SER B 1 123 ? -10.406 -12.828 11.984 1 91.69 123 SER B CA 1
ATOM 5436 C C . SER B 1 123 ? -9.859 -13.008 10.57 1 91.69 123 SER B C 1
ATOM 5438 O O . SER B 1 123 ? -9.703 -14.133 10.102 1 91.69 123 SER B O 1
ATOM 5440 N N . GLN B 1 124 ? -9.609 -11.938 9.977 1 91.75 124 GLN B N 1
ATOM 5441 C CA . GLN B 1 124 ? -9.055 -11.977 8.625 1 91.75 124 GLN B CA 1
ATOM 5442 C C . GLN B 1 124 ? -7.664 -12.602 8.617 1 91.75 124 GLN B C 1
ATOM 5444 O O . GLN B 1 124 ? -7.332 -13.383 7.727 1 91.75 124 GLN B O 1
ATOM 5449 N N . ASP B 1 125 ? -6.863 -12.258 9.594 1 91.81 125 ASP B N 1
ATOM 5450 C CA . ASP B 1 125 ? -5.52 -12.828 9.703 1 91.81 125 ASP B CA 1
ATOM 5451 C C . ASP B 1 125 ? -5.582 -14.344 9.891 1 91.81 125 ASP B C 1
ATOM 5453 O O . ASP B 1 125 ? -4.773 -15.078 9.312 1 91.81 125 ASP B O 1
ATOM 5457 N N . ARG B 1 126 ? -6.469 -14.766 10.703 1 92.88 126 ARG B N 1
ATOM 5458 C CA . ARG B 1 126 ? -6.637 -16.203 10.93 1 92.88 126 ARG B CA 1
ATOM 5459 C C . ARG B 1 126 ? -7.055 -16.906 9.648 1 92.88 126 ARG B C 1
ATOM 5461 O O . ARG B 1 126 ? -6.551 -17.984 9.344 1 92.88 126 ARG B O 1
ATOM 5468 N N . PHE B 1 127 ? -7.918 -16.297 8.992 1 93.44 127 PHE B N 1
ATOM 5469 C CA . PHE B 1 127 ? -8.391 -16.859 7.734 1 93.44 127 PHE B CA 1
ATOM 5470 C C . PHE B 1 127 ? -7.262 -16.922 6.711 1 93.44 127 PHE B C 1
ATOM 5472 O O . PHE B 1 127 ? -7.094 -17.938 6.031 1 93.44 127 PHE B O 1
ATOM 5479 N N . LEU B 1 128 ? -6.512 -15.914 6.566 1 93.81 128 LEU B N 1
ATOM 5480 C CA . LEU B 1 128 ? -5.402 -15.875 5.621 1 93.81 128 LEU B CA 1
ATOM 5481 C C . LEU B 1 128 ? -4.336 -16.906 5.992 1 93.81 128 LEU B C 1
ATOM 5483 O O . LEU B 1 128 ? -3.738 -17.531 5.113 1 93.81 128 LEU B O 1
ATOM 5487 N N . ARG B 1 129 ? -4.113 -17.078 7.262 1 93.31 129 ARG B N 1
ATOM 5488 C CA . ARG B 1 129 ? -3.176 -18.094 7.715 1 93.31 129 ARG B CA 1
ATOM 5489 C C . ARG B 1 129 ? -3.664 -19.5 7.336 1 93.31 129 ARG B C 1
ATOM 5491 O O . ARG B 1 129 ? -2.875 -20.344 6.906 1 93.31 129 ARG B O 1
ATOM 5498 N N . LEU B 1 130 ? -4.941 -19.672 7.523 1 95.12 130 LEU B N 1
ATOM 5499 C CA . LEU B 1 130 ? -5.527 -20.938 7.129 1 95.12 130 LEU B CA 1
ATOM 5500 C C . LEU B 1 130 ? -5.387 -21.172 5.625 1 95.12 130 LEU B C 1
ATOM 5502 O O . LEU B 1 130 ? -5.008 -22.25 5.188 1 95.12 130 LEU B O 1
ATOM 5506 N N . LEU B 1 131 ? -5.699 -20.172 4.898 1 95.31 131 LEU B N 1
ATOM 5507 C CA . LEU B 1 131 ? -5.59 -20.266 3.447 1 95.31 131 LEU B CA 1
ATOM 5508 C C . LEU B 1 131 ? -4.152 -20.547 3.025 1 95.31 131 LEU B C 1
ATOM 5510 O O . LEU B 1 131 ? -3.914 -21.328 2.096 1 95.31 131 LEU B O 1
ATOM 5514 N N . THR B 1 132 ? -3.199 -19.953 3.646 1 94.94 132 THR B N 1
ATOM 5515 C CA . THR B 1 132 ? -1.793 -20.172 3.332 1 94.94 132 THR B CA 1
ATOM 5516 C C . THR B 1 132 ? -1.391 -21.609 3.656 1 94.94 132 THR B C 1
ATOM 5518 O O . THR B 1 132 ? -0.683 -22.25 2.877 1 94.94 132 THR B O 1
ATOM 5521 N N . VAL B 1 133 ? -1.865 -22.109 4.758 1 95.38 133 VAL B N 1
ATOM 5522 C CA . VAL B 1 133 ? -1.585 -23.5 5.137 1 95.38 133 VAL B CA 1
ATOM 5523 C C . VAL B 1 133 ? -2.217 -24.453 4.125 1 95.38 133 VAL B C 1
ATOM 5525 O O . VAL B 1 133 ? -1.585 -25.422 3.695 1 95.38 133 VAL B O 1
ATOM 5528 N N . VAL B 1 134 ? -3.441 -24.125 3.729 1 95.69 134 VAL B N 1
ATOM 5529 C CA . VAL B 1 134 ? -4.129 -24.953 2.738 1 95.69 134 VAL B CA 1
ATOM 5530 C C . VAL B 1 134 ? -3.354 -24.938 1.422 1 95.69 134 VAL B C 1
ATOM 5532 O O . VAL B 1 134 ? -3.193 -25.969 0.772 1 95.69 134 VAL B O 1
ATOM 5535 N N . LEU B 1 135 ? -2.875 -23.812 1.023 1 95.44 135 LEU B N 1
ATOM 5536 C CA . LEU B 1 135 ? -2.121 -23.688 -0.219 1 95.44 135 LEU B CA 1
ATOM 5537 C C . LEU B 1 135 ? -0.839 -24.516 -0.16 1 95.44 135 LEU B C 1
ATOM 5539 O O . LEU B 1 135 ? -0.545 -25.281 -1.081 1 95.44 135 LEU B O 1
ATOM 5543 N N . VAL B 1 136 ? -0.061 -24.422 0.919 1 92.25 136 VAL B N 1
ATOM 5544 C CA . VAL B 1 136 ? 1.211 -25.125 1.065 1 92.25 136 VAL B CA 1
ATOM 5545 C C . VAL B 1 136 ? 0.97 -26.625 1.126 1 92.25 136 VAL B C 1
ATOM 5547 O O . VAL B 1 136 ? 1.662 -27.406 0.461 1 92.25 136 VAL B O 1
ATOM 5550 N N . VAL B 1 137 ? -0.09 -27.031 1.843 1 94.69 137 VAL B N 1
ATOM 5551 C CA . VAL B 1 137 ? -0.413 -28.453 1.975 1 94.69 137 VAL B CA 1
ATOM 5552 C C . VAL B 1 137 ? -0.927 -28.984 0.642 1 94.69 137 VAL B C 1
ATOM 5554 O O . VAL B 1 137 ? -0.586 -30.109 0.244 1 94.69 137 VAL B O 1
ATOM 5557 N N . ALA B 1 138 ? -1.695 -28.156 0.021 1 94.94 138 ALA B N 1
ATOM 5558 C CA . ALA B 1 138 ? -2.248 -28.594 -1.26 1 94.94 138 ALA B CA 1
ATOM 5559 C C . ALA B 1 138 ? -1.149 -28.75 -2.309 1 94.94 138 ALA B C 1
ATOM 5561 O O . ALA B 1 138 ? -1.096 -29.75 -3.021 1 94.94 138 ALA B O 1
ATOM 5562 N N . VAL B 1 139 ? -0.251 -27.812 -2.404 1 90.38 139 VAL B N 1
ATOM 5563 C CA . VAL B 1 139 ? 0.834 -27.875 -3.377 1 90.38 139 VAL B CA 1
ATOM 5564 C C . VAL B 1 139 ? 1.801 -29 -3.004 1 90.38 139 VAL B C 1
ATOM 5566 O O . VAL B 1 139 ? 2.221 -29.781 -3.863 1 90.38 139 VAL B O 1
ATOM 5569 N N . GLY B 1 140 ? 2.17 -29.078 -1.714 1 90.19 140 GLY B N 1
ATOM 5570 C CA . GLY B 1 140 ? 3.01 -30.172 -1.247 1 90.19 140 GLY B CA 1
ATOM 5571 C C . GLY B 1 140 ? 2.396 -31.531 -1.48 1 90.19 140 GLY B C 1
ATOM 5572 O O . GLY B 1 140 ? 3.088 -32.469 -1.894 1 90.19 140 GLY B O 1
ATOM 5573 N N . GLY B 1 141 ? 1.061 -31.625 -1.196 1 91.19 141 GLY B N 1
ATOM 5574 C CA . GLY B 1 141 ? 0.354 -32.875 -1.44 1 91.19 141 GLY B CA 1
ATOM 5575 C C . GLY B 1 141 ? 0.315 -33.25 -2.906 1 91.19 141 GLY B C 1
ATOM 5576 O O . GLY B 1 141 ? 0.44 -34.438 -3.248 1 91.19 141 GLY B O 1
ATOM 5577 N N . LEU B 1 142 ? 0.162 -32.281 -3.777 1 90.12 142 LEU B N 1
ATOM 5578 C CA . LEU B 1 142 ? 0.151 -32.531 -5.215 1 90.12 142 LEU B CA 1
ATOM 5579 C C . LEU B 1 142 ? 1.499 -33.062 -5.684 1 90.12 142 LEU B C 1
ATOM 5581 O O . LEU B 1 142 ? 1.554 -34.031 -6.449 1 90.12 142 LEU B O 1
ATOM 5585 N N . ILE B 1 143 ? 2.531 -32.438 -5.211 1 86 143 ILE B N 1
ATOM 5586 C CA . ILE B 1 143 ? 3.871 -32.875 -5.586 1 86 143 ILE B CA 1
ATOM 5587 C C . ILE B 1 143 ? 4.125 -34.281 -5.051 1 86 143 ILE B C 1
ATOM 5589 O O . ILE B 1 143 ? 4.605 -35.156 -5.781 1 86 143 ILE B O 1
ATOM 5593 N N . PHE B 1 144 ? 3.678 -34.562 -3.887 1 87.81 144 PHE B N 1
ATOM 5594 C CA . PHE B 1 144 ? 3.91 -35.844 -3.225 1 87.81 144 PHE B CA 1
ATOM 5595 C C . PHE B 1 144 ? 3.135 -36.938 -3.914 1 87.81 144 PHE B C 1
ATOM 5597 O O . PHE B 1 144 ? 3.684 -38.031 -4.184 1 87.81 144 PHE B O 1
ATOM 5604 N N . LEU B 1 145 ? 1.889 -36.75 -4.234 1 87.12 145 LEU B N 1
ATOM 5605 C CA . LEU B 1 145 ? 1.043 -37.75 -4.828 1 87.12 145 LEU B CA 1
ATOM 5606 C C . LEU B 1 145 ? 1.496 -38.094 -6.25 1 87.12 145 LEU B C 1
ATOM 5608 O O . LEU B 1 145 ? 1.347 -39.219 -6.711 1 87.12 145 LEU B O 1
ATOM 5612 N N . ASN B 1 146 ? 2.068 -37.156 -6.883 1 81.19 146 ASN B N 1
ATOM 5613 C CA . ASN B 1 146 ? 2.512 -37.375 -8.25 1 81.19 146 ASN B CA 1
ATOM 5614 C C . ASN B 1 146 ? 3.852 -38.094 -8.289 1 81.19 146 ASN B C 1
ATOM 5616 O O . ASN B 1 146 ? 4.203 -38.719 -9.305 1 81.19 146 ASN B O 1
ATOM 5620 N N . ILE B 1 147 ? 4.562 -38.031 -7.176 1 79.25 147 ILE B N 1
ATOM 5621 C CA . ILE B 1 147 ? 5.863 -38.719 -7.098 1 79.25 147 ILE B CA 1
ATOM 5622 C C . ILE B 1 147 ? 5.688 -40.125 -6.582 1 79.25 147 ILE B C 1
ATOM 5624 O O . ILE B 1 147 ? 6.527 -41 -6.84 1 79.25 147 ILE B O 1
ATOM 5628 N N . LEU B 1 148 ? 4.566 -40.438 -5.992 1 80.5 148 LEU B N 1
ATOM 5629 C CA . LEU B 1 148 ? 4.352 -41.688 -5.27 1 80.5 148 LEU B CA 1
ATOM 5630 C C . LEU B 1 148 ? 4.426 -42.875 -6.215 1 80.5 148 LEU B C 1
ATOM 5632 O O . LEU B 1 148 ? 5.059 -43.906 -5.902 1 80.5 148 LEU B O 1
ATOM 5636 N N . PRO B 1 149 ? 3.861 -42.781 -7.422 1 77.81 149 PRO B N 1
ATOM 5637 C CA . PRO B 1 149 ? 3.912 -43.969 -8.281 1 77.81 149 PRO B CA 1
ATOM 5638 C C . PRO B 1 149 ? 5.328 -44.281 -8.75 1 77.81 149 PRO B C 1
ATOM 5640 O O . PRO B 1 149 ? 5.621 -45.438 -9.078 1 77.81 149 PRO B O 1
ATOM 5643 N N . SER B 1 150 ? 6.152 -43.344 -8.758 1 77.75 150 SER B N 1
ATOM 5644 C CA . SER B 1 150 ? 7.523 -43.531 -9.219 1 77.75 150 SER B CA 1
ATOM 5645 C C . SER B 1 150 ? 8.531 -43.25 -8.109 1 77.75 150 SER B C 1
ATOM 5647 O O . SER B 1 150 ? 9.594 -42.688 -8.367 1 77.75 150 SER B O 1
ATOM 5649 N N . PHE B 1 151 ? 8.133 -43.719 -6.98 1 80.94 151 PHE B N 1
ATOM 5650 C CA . PHE B 1 151 ? 8.984 -43.406 -5.84 1 80.94 151 PHE B CA 1
ATOM 5651 C C . PHE B 1 151 ? 10.305 -44.156 -5.926 1 80.94 151 PHE B C 1
ATOM 5653 O O . PHE B 1 151 ? 10.32 -45.406 -5.965 1 80.94 151 PHE B O 1
ATOM 5660 N N . THR B 1 152 ? 11.406 -43.5 -6.324 1 84.56 152 THR B N 1
ATOM 5661 C CA . THR B 1 152 ? 12.766 -44 -6.344 1 84.56 152 THR B CA 1
ATOM 5662 C C . THR B 1 152 ? 13.688 -43.125 -5.504 1 84.56 152 THR B C 1
ATOM 5664 O O . THR B 1 152 ? 13.32 -42 -5.137 1 84.56 152 THR B O 1
ATOM 5667 N N . TRP B 1 153 ? 14.82 -43.625 -5.141 1 86.88 153 TRP B N 1
ATOM 5668 C CA . TRP B 1 153 ? 15.773 -42.875 -4.34 1 86.88 153 TRP B CA 1
ATOM 5669 C C . TRP B 1 153 ? 16.297 -41.656 -5.113 1 86.88 153 TRP B C 1
ATOM 5671 O O . TRP B 1 153 ? 16.641 -40.625 -4.52 1 86.88 153 TRP B O 1
ATOM 5681 N N . VAL B 1 154 ? 16.266 -41.719 -6.418 1 86.06 154 VAL B N 1
ATOM 5682 C CA . VAL B 1 154 ? 16.703 -40.625 -7.27 1 86.06 154 VAL B CA 1
ATOM 5683 C C . VAL B 1 154 ? 15.727 -39.438 -7.137 1 86.06 154 VAL B C 1
ATOM 5685 O O . VAL B 1 154 ? 16.141 -38.312 -6.891 1 86.06 154 VAL B O 1
ATOM 5688 N N . TYR B 1 155 ? 14.414 -39.781 -7.109 1 86.38 155 TYR B N 1
ATOM 5689 C CA . TYR B 1 155 ? 13.383 -38.75 -7.031 1 86.38 155 TYR B CA 1
ATOM 5690 C C . TYR B 1 155 ? 13.359 -38.094 -5.648 1 86.38 155 TYR B C 1
ATOM 5692 O O . TYR B 1 155 ? 13.18 -36.875 -5.52 1 86.38 155 TYR B O 1
ATOM 5700 N N . THR B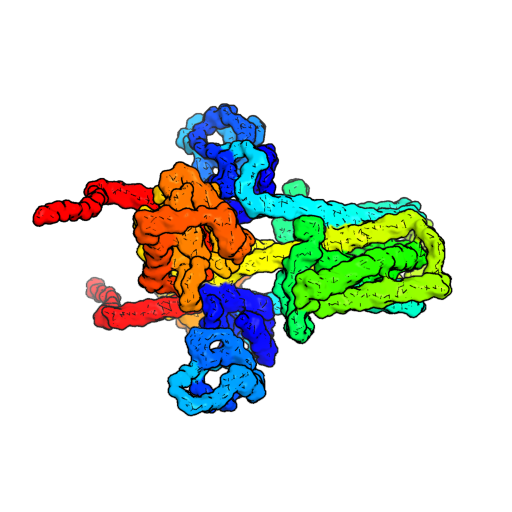 1 156 ? 13.617 -38.938 -4.723 1 88.56 156 THR B N 1
ATOM 5701 C CA . THR B 1 156 ? 13.562 -38.438 -3.352 1 88.56 156 THR B CA 1
ATOM 5702 C C . THR B 1 156 ? 14.742 -37.531 -3.072 1 88.56 156 THR B C 1
ATOM 5704 O O . THR B 1 156 ? 14.57 -36.469 -2.457 1 88.56 156 THR B O 1
ATOM 5707 N N . SER B 1 157 ? 15.891 -37.906 -3.541 1 91.44 157 SER B N 1
ATOM 5708 C CA . SER B 1 157 ? 17.078 -37.094 -3.318 1 91.44 157 SER B CA 1
ATOM 5709 C C . SER B 1 157 ? 16.969 -35.75 -4.047 1 91.44 157 SER B C 1
ATOM 5711 O O . SER B 1 157 ? 17.312 -34.719 -3.494 1 91.44 157 SER B O 1
ATOM 5713 N N . LEU B 1 158 ? 16.453 -35.781 -5.258 1 91.69 158 LEU B N 1
ATOM 5714 C CA . LEU B 1 158 ? 16.297 -34.562 -6.043 1 91.69 158 LEU B CA 1
ATOM 5715 C C . LEU B 1 158 ? 15.234 -33.656 -5.441 1 91.69 158 LEU B C 1
ATOM 5717 O O . LEU B 1 158 ? 15.406 -32.438 -5.41 1 91.69 158 LEU B O 1
ATOM 5721 N N . SER B 1 159 ? 14.156 -34.25 -4.949 1 91.81 159 SER B N 1
ATOM 5722 C CA . SER B 1 159 ? 13.078 -33.469 -4.352 1 91.81 159 SER B CA 1
ATOM 5723 C C . SER B 1 159 ? 13.531 -32.812 -3.057 1 91.81 159 SER B C 1
ATOM 5725 O O . SER B 1 159 ? 13.164 -31.672 -2.775 1 91.81 159 SER B O 1
ATOM 5727 N N . LEU B 1 160 ? 14.336 -33.531 -2.314 1 93.12 160 LEU B N 1
ATOM 5728 C CA . LEU B 1 160 ? 14.812 -33 -1.042 1 93.12 160 LEU B CA 1
ATOM 5729 C C . LEU B 1 160 ? 15.758 -31.812 -1.265 1 93.12 160 LEU B C 1
ATOM 5731 O O . LEU B 1 160 ? 15.68 -30.812 -0.558 1 93.12 160 LEU B O 1
ATOM 5735 N N . THR B 1 161 ? 16.625 -31.969 -2.209 1 95.38 161 THR B N 1
ATOM 5736 C CA . THR B 1 161 ? 17.547 -30.875 -2.5 1 95.38 161 THR B CA 1
ATOM 5737 C C . THR B 1 161 ? 16.812 -29.688 -3.1 1 95.38 161 THR B C 1
ATOM 5739 O O . THR B 1 161 ? 17.125 -28.531 -2.791 1 95.38 161 THR B O 1
ATOM 5742 N N . ALA B 1 162 ? 15.867 -29.953 -3.963 1 95.81 162 ALA B N 1
ATOM 5743 C CA . ALA B 1 162 ? 15.078 -28.875 -4.559 1 95.81 162 ALA B CA 1
ATOM 5744 C C . ALA B 1 162 ? 14.258 -28.156 -3.498 1 95.81 162 ALA B C 1
ATOM 5746 O O . ALA B 1 162 ? 14.109 -26.922 -3.551 1 95.81 162 ALA B O 1
ATOM 5747 N N . LEU B 1 163 ? 13.75 -28.906 -2.555 1 94.81 163 LEU B N 1
ATOM 5748 C CA . LEU B 1 163 ? 12.977 -28.312 -1.469 1 94.81 163 LEU B CA 1
ATOM 5749 C C . LEU B 1 163 ? 13.859 -27.438 -0.585 1 94.81 163 LEU B C 1
ATOM 5751 O O . LEU B 1 163 ? 13.469 -26.328 -0.205 1 94.81 163 LEU B O 1
ATOM 5755 N N . ALA B 1 164 ? 15 -27.953 -0.265 1 96.38 164 ALA B N 1
ATOM 5756 C CA . ALA B 1 164 ? 15.953 -27.172 0.528 1 96.38 164 ALA B CA 1
ATOM 5757 C C . ALA B 1 164 ? 16.328 -25.875 -0.183 1 96.38 164 ALA B C 1
ATOM 5759 O O . ALA B 1 164 ? 16.391 -24.812 0.438 1 96.38 164 ALA B O 1
ATOM 5760 N N . GLY B 1 165 ? 16.609 -25.969 -1.417 1 96.31 165 GLY B N 1
ATOM 5761 C CA . GLY B 1 165 ? 16.938 -24.781 -2.199 1 96.31 165 GLY B CA 1
ATOM 5762 C C . GLY B 1 165 ? 15.805 -23.781 -2.279 1 96.31 165 GLY B C 1
ATOM 5763 O O . GLY B 1 165 ? 16.031 -22.578 -2.24 1 96.31 165 GLY B O 1
ATOM 5764 N N . THR B 1 166 ? 14.594 -24.281 -2.426 1 95.81 166 THR B N 1
ATOM 5765 C CA . THR B 1 166 ? 13.422 -23.406 -2.498 1 95.81 166 THR B CA 1
ATOM 5766 C C . THR B 1 166 ? 13.234 -22.641 -1.192 1 95.81 166 THR B C 1
ATOM 5768 O O . THR B 1 166 ? 12.867 -21.469 -1.204 1 95.81 166 THR B O 1
ATOM 5771 N N . VAL B 1 167 ? 13.492 -23.25 -0.096 1 95.06 167 VAL B N 1
ATOM 5772 C CA . VAL B 1 167 ? 13.383 -22.609 1.205 1 95.06 167 VAL B CA 1
ATOM 5773 C C . VAL B 1 167 ? 14.414 -21.484 1.311 1 95.06 167 VAL B C 1
ATOM 5775 O O . VAL B 1 167 ? 14.094 -20.375 1.735 1 95.06 167 VAL B O 1
ATOM 5778 N N . VAL B 1 168 ? 15.609 -21.734 0.904 1 95.31 168 VAL B N 1
ATOM 5779 C CA . VAL B 1 168 ? 16.656 -20.719 0.944 1 95.31 168 VAL B CA 1
ATOM 5780 C C . VAL B 1 168 ? 16.312 -19.594 -0.032 1 95.31 168 VAL B C 1
ATOM 5782 O O . VAL B 1 168 ? 16.547 -18.422 0.266 1 95.31 168 VAL B O 1
ATOM 5785 N N . GLY B 1 169 ? 15.828 -20 -1.18 1 95.31 169 GLY B N 1
ATOM 5786 C CA . GLY B 1 169 ? 15.383 -19 -2.129 1 95.31 169 GLY B CA 1
ATOM 5787 C C . GLY B 1 169 ? 14.32 -18.078 -1.562 1 95.31 169 GLY B C 1
ATOM 5788 O O . GLY B 1 169 ? 14.367 -16.859 -1.784 1 95.31 169 GLY B O 1
ATOM 5789 N N . TYR B 1 170 ? 13.43 -18.625 -0.845 1 94.31 170 TYR B N 1
ATOM 5790 C CA . TYR B 1 170 ? 12.391 -17.844 -0.186 1 94.31 170 TYR B CA 1
ATOM 5791 C C . TYR B 1 170 ? 13 -16.875 0.824 1 94.31 170 TYR B C 1
ATOM 5793 O O . TYR B 1 170 ? 12.594 -15.711 0.902 1 94.31 170 TYR B O 1
ATOM 5801 N N . LEU B 1 171 ? 13.93 -17.312 1.596 1 94.06 171 LEU B N 1
ATOM 5802 C CA . LEU B 1 171 ? 14.586 -16.469 2.594 1 94.06 171 LEU B CA 1
ATOM 5803 C C . LEU B 1 171 ? 15.344 -15.32 1.928 1 94.06 171 LEU B C 1
ATOM 5805 O O . LEU B 1 171 ? 15.367 -14.203 2.447 1 94.06 171 LEU B O 1
ATOM 5809 N N . PHE B 1 172 ? 15.906 -15.625 0.762 1 93.12 172 PHE B N 1
ATOM 5810 C CA . PHE B 1 172 ? 16.594 -14.586 0.001 1 93.12 172 PHE B CA 1
ATOM 5811 C C . PHE B 1 172 ? 15.633 -13.492 -0.422 1 93.12 172 PHE B C 1
ATOM 5813 O O . PHE B 1 172 ? 15.922 -12.305 -0.26 1 93.12 172 PHE B O 1
ATOM 5820 N N . ILE B 1 173 ? 14.508 -13.922 -0.9 1 93.62 173 ILE B N 1
ATOM 5821 C CA . ILE B 1 173 ? 13.523 -12.953 -1.366 1 93.62 173 ILE B CA 1
ATOM 5822 C C . ILE B 1 173 ? 12.984 -12.156 -0.183 1 93.62 173 ILE B C 1
ATOM 5824 O O . ILE B 1 173 ? 12.805 -10.938 -0.28 1 93.62 173 ILE B O 1
ATOM 5828 N N . ALA B 1 174 ? 12.773 -12.844 0.908 1 92.12 174 ALA B N 1
ATOM 5829 C CA . ALA B 1 174 ? 12.289 -12.172 2.111 1 92.12 174 ALA B CA 1
ATOM 5830 C C . ALA B 1 174 ? 13.266 -11.094 2.568 1 92.12 174 ALA B C 1
ATOM 5832 O O . ALA B 1 174 ? 12.867 -9.969 2.877 1 92.12 174 ALA B O 1
ATOM 5833 N N . LYS B 1 175 ? 14.461 -11.391 2.574 1 89.75 175 LYS B N 1
ATOM 5834 C CA . LYS B 1 175 ? 15.484 -10.43 2.979 1 89.75 175 LYS B CA 1
ATOM 5835 C C . LYS B 1 175 ? 15.57 -9.266 1.987 1 89.75 175 LYS B C 1
ATOM 5837 O O . LYS B 1 175 ? 15.797 -8.125 2.383 1 89.75 175 LYS B O 1
ATOM 5842 N N . ASP B 1 176 ? 15.422 -9.586 0.772 1 89.19 176 ASP B N 1
ATOM 5843 C CA . ASP B 1 176 ? 15.492 -8.578 -0.281 1 89.19 176 ASP B CA 1
ATOM 5844 C C . ASP B 1 176 ? 14.359 -7.566 -0.156 1 89.19 176 ASP B C 1
ATOM 5846 O O . ASP B 1 176 ? 14.523 -6.398 -0.515 1 89.19 176 ASP B O 1
ATOM 5850 N N . VAL B 1 177 ? 13.188 -8.008 0.281 1 90.25 177 VAL B N 1
ATOM 5851 C CA . VAL B 1 177 ? 12.031 -7.117 0.364 1 90.25 177 VAL B CA 1
ATOM 5852 C C . VAL B 1 177 ? 11.984 -6.461 1.741 1 90.25 177 VAL B C 1
ATOM 5854 O O . VAL B 1 177 ? 11.078 -5.676 2.029 1 90.25 177 VAL B O 1
ATOM 5857 N N . GLY B 1 178 ? 12.875 -6.766 2.625 1 86.25 178 GLY B N 1
ATOM 5858 C CA . GLY B 1 178 ? 13.008 -6.082 3.902 1 86.25 178 GLY B CA 1
ATOM 5859 C C . GLY B 1 178 ? 12.375 -6.84 5.055 1 86.25 178 GLY B C 1
ATOM 5860 O O . GLY B 1 178 ? 12.148 -6.27 6.125 1 86.25 178 GLY B O 1
ATOM 5861 N N . ILE B 1 179 ? 11.992 -8.047 4.867 1 84.69 179 ILE B N 1
ATOM 5862 C CA . ILE B 1 179 ? 11.453 -8.875 5.938 1 84.69 179 ILE B CA 1
ATOM 5863 C C . ILE B 1 179 ? 12.57 -9.688 6.582 1 84.69 179 ILE B C 1
ATOM 5865 O O . ILE B 1 179 ? 13.281 -10.43 5.898 1 84.69 179 ILE B O 1
ATOM 5869 N N . SER B 1 180 ? 12.781 -9.477 7.789 1 82.44 180 SER B N 1
ATOM 5870 C CA . SER B 1 180 ? 13.859 -10.172 8.484 1 82.44 180 SER B CA 1
ATOM 5871 C C . SER B 1 180 ? 13.312 -11.094 9.562 1 82.44 180 SER B C 1
ATOM 5873 O O . SER B 1 180 ? 12.367 -10.742 10.273 1 82.44 180 SER B O 1
ATOM 5875 N N . TYR B 1 181 ? 13.875 -12.266 9.531 1 85 181 TYR B N 1
ATOM 5876 C CA . TYR B 1 181 ? 13.578 -13.234 10.586 1 85 181 TYR B CA 1
ATOM 5877 C C . TYR B 1 181 ? 14.727 -13.328 11.578 1 85 181 TYR B C 1
ATOM 5879 O O . TYR B 1 181 ? 15.898 -13.383 11.188 1 85 181 TYR B O 1
ATOM 5887 N N . LYS B 1 182 ? 14.43 -13.383 12.789 1 82.94 182 LYS B N 1
ATOM 5888 C CA . LYS B 1 182 ? 15.438 -13.336 13.844 1 82.94 182 LYS B CA 1
ATOM 5889 C C . LYS B 1 182 ? 16.422 -14.492 13.703 1 82.94 182 LYS B C 1
ATOM 5891 O O . LYS B 1 182 ? 17.641 -14.281 13.734 1 82.94 182 LYS B O 1
ATOM 5896 N N . PRO B 1 183 ? 15.906 -15.719 13.469 1 86.81 183 PRO B N 1
ATOM 5897 C CA . PRO B 1 183 ? 16.859 -16.828 13.352 1 86.81 183 PRO B CA 1
ATOM 5898 C C . PRO B 1 183 ? 17.766 -16.688 12.133 1 86.81 183 PRO B C 1
ATOM 5900 O O . PRO B 1 183 ? 18.938 -17.094 12.18 1 86.81 183 PRO B O 1
ATOM 5903 N N . VAL B 1 184 ? 17.312 -16.141 11.133 1 88.06 184 VAL B N 1
ATOM 5904 C CA . VAL B 1 184 ? 18.078 -15.977 9.906 1 88.06 184 VAL B CA 1
ATOM 5905 C C . VAL B 1 184 ? 19.141 -14.898 10.102 1 88.06 184 VAL B C 1
ATOM 5907 O O . VAL B 1 184 ? 20.281 -15.047 9.648 1 88.06 184 VAL B O 1
ATOM 5910 N N . GLU B 1 185 ? 18.766 -13.883 10.797 1 86.56 185 GLU B N 1
ATOM 5911 C CA . GLU B 1 185 ? 19.734 -12.812 11.078 1 86.56 185 GLU B CA 1
ATOM 5912 C C . GLU B 1 185 ? 20.844 -13.297 12 1 86.56 185 GLU B C 1
ATOM 5914 O O . GLU B 1 185 ? 22.016 -12.93 11.812 1 86.56 185 GLU B O 1
ATOM 5919 N N . ALA B 1 186 ? 20.438 -14.117 12.969 1 86 186 ALA B N 1
ATOM 5920 C CA . ALA B 1 186 ? 21.438 -14.695 13.867 1 86 186 ALA B CA 1
ATOM 5921 C C . ALA B 1 186 ? 22.406 -15.594 13.102 1 86 186 ALA B C 1
ATOM 5923 O O . ALA B 1 186 ? 23.609 -15.594 13.359 1 86 186 ALA B O 1
ATOM 5924 N N . PHE B 1 187 ? 21.875 -16.328 12.148 1 88.56 187 PHE B N 1
ATOM 5925 C CA . PHE B 1 187 ? 22.656 -17.219 11.312 1 88.56 187 PHE B CA 1
ATOM 5926 C C . PHE B 1 187 ? 23.609 -16.438 10.422 1 88.56 187 PHE B C 1
ATOM 5928 O O . PHE B 1 187 ? 24.766 -16.812 10.242 1 88.56 187 PHE B O 1
ATOM 5935 N N . CYS B 1 188 ? 23.172 -15.281 9.938 1 86 188 CYS B N 1
ATOM 5936 C CA . CYS B 1 188 ? 23.953 -14.461 9.008 1 86 188 CYS B CA 1
ATOM 5937 C C . CYS B 1 188 ? 25.016 -13.648 9.75 1 86 188 CYS B C 1
ATOM 5939 O O . CYS B 1 188 ? 26.016 -13.266 9.156 1 86 188 CYS B O 1
ATOM 5941 N N . ARG B 1 189 ? 24.812 -13.398 10.992 1 81 189 ARG B N 1
ATOM 5942 C CA . ARG B 1 189 ? 25.75 -12.57 11.75 1 81 189 ARG B CA 1
ATOM 5943 C C . ARG B 1 189 ? 26.688 -13.438 12.586 1 81 189 ARG B C 1
ATOM 5945 O O . ARG B 1 189 ? 27.625 -12.922 13.203 1 81 189 ARG B O 1
ATOM 5952 N N . ALA B 1 190 ? 26.312 -14.68 12.492 1 81.56 190 ALA B N 1
ATOM 5953 C CA . ALA B 1 190 ? 27.125 -15.586 13.297 1 81.56 190 ALA B CA 1
ATOM 5954 C C . ALA B 1 190 ? 28.516 -15.742 12.703 1 81.56 190 ALA B C 1
ATOM 5956 O O . ALA B 1 190 ? 28.672 -16.188 11.562 1 81.56 190 ALA B O 1
ATOM 5957 N N . GLY B 1 191 ? 29.469 -15.203 13.273 1 74.88 191 GLY B N 1
ATOM 5958 C CA . GLY B 1 191 ? 30.828 -15.367 12.82 1 74.88 191 GLY B CA 1
ATOM 5959 C C . GLY B 1 191 ? 31.547 -14.047 12.617 1 74.88 191 GLY B C 1
ATOM 5960 O O . GLY B 1 191 ? 30.922 -12.984 12.578 1 74.88 191 GLY B O 1
ATOM 5961 N N . LYS B 1 192 ? 32.812 -14.195 12.531 1 77.69 192 LYS B N 1
ATOM 5962 C CA . LYS B 1 192 ? 33.656 -13.039 12.242 1 77.69 192 LYS B CA 1
ATOM 5963 C C . LYS B 1 192 ? 33.656 -12.719 10.75 1 77.69 192 LYS B C 1
ATOM 5965 O O . LYS B 1 192 ? 33.562 -13.617 9.914 1 77.69 192 LYS B O 1
ATOM 5970 N N . LYS B 1 193 ? 33.438 -11.547 10.164 1 82.19 193 LYS B N 1
ATOM 5971 C CA . LYS B 1 193 ? 33.5 -11.055 8.797 1 82.19 193 LYS B CA 1
ATOM 5972 C C . LYS B 1 193 ? 32.344 -11.57 7.977 1 82.19 193 LYS B C 1
ATOM 5974 O O . LYS B 1 193 ? 32.5 -11.984 6.828 1 82.19 193 LYS B O 1
ATOM 5979 N N . THR B 1 194 ? 31.281 -12.055 8.594 1 84.94 194 THR B N 1
ATOM 5980 C CA . THR B 1 194 ? 30.078 -12.516 7.895 1 84.94 194 THR B CA 1
ATOM 5981 C C . THR B 1 194 ? 29.078 -11.375 7.734 1 84.94 194 THR B C 1
ATOM 5983 O O . THR B 1 194 ? 28.922 -10.547 8.633 1 84.94 194 THR B O 1
ATOM 5986 N N . ASN B 1 195 ? 28.609 -11.242 6.469 1 83.38 195 ASN B N 1
ATOM 5987 C CA . ASN B 1 195 ? 27.594 -10.227 6.195 1 83.38 195 ASN B CA 1
ATOM 5988 C C . ASN B 1 195 ? 26.734 -10.609 5 1 83.38 195 ASN B C 1
ATOM 5990 O O . ASN B 1 195 ? 27.094 -10.328 3.855 1 83.38 195 ASN B O 1
ATOM 5994 N N . CYS B 1 196 ? 25.594 -11.133 5.254 1 81.81 196 CYS B N 1
ATOM 5995 C CA . CYS B 1 196 ? 24.703 -11.57 4.195 1 81.81 196 CYS B CA 1
ATOM 5996 C C . CYS B 1 196 ? 24.125 -10.383 3.438 1 81.81 196 CYS B C 1
ATOM 5998 O O . CYS B 1 196 ? 24 -10.422 2.213 1 81.81 196 CYS B O 1
ATOM 6000 N N . ASP B 1 197 ? 23.859 -9.336 4.137 1 81.31 197 ASP B N 1
ATOM 6001 C CA . ASP B 1 197 ? 23.219 -8.172 3.535 1 81.31 197 ASP B CA 1
ATOM 6002 C C . ASP B 1 197 ? 24.156 -7.461 2.566 1 81.31 197 ASP B C 1
ATOM 6004 O O . ASP B 1 197 ? 23.719 -6.992 1.508 1 81.31 197 ASP B O 1
ATOM 6008 N N . ALA B 1 198 ? 25.438 -7.398 2.912 1 78.38 198 ALA B N 1
ATOM 6009 C CA . ALA B 1 198 ? 26.422 -6.703 2.076 1 78.38 198 ALA B CA 1
ATOM 6010 C C . ALA B 1 198 ? 26.562 -7.391 0.723 1 78.38 198 ALA B C 1
ATOM 6012 O O . ALA B 1 198 ? 26.656 -6.727 -0.312 1 78.38 198 ALA B O 1
ATOM 6013 N N . LEU B 1 199 ? 26.5 -8.688 0.74 1 81.62 199 LEU B N 1
ATOM 6014 C CA . LEU B 1 199 ? 26.703 -9.438 -0.493 1 81.62 199 LEU B CA 1
ATOM 6015 C C . LEU B 1 199 ? 25.422 -9.477 -1.325 1 81.62 199 LEU B C 1
ATOM 6017 O O . LEU B 1 199 ? 25.484 -9.406 -2.555 1 81.62 199 LEU B O 1
ATOM 6021 N N . LEU B 1 200 ? 24.312 -9.547 -0.71 1 80.69 200 LEU B N 1
ATOM 6022 C CA . LEU B 1 200 ? 23.031 -9.617 -1.415 1 80.69 200 LEU B CA 1
ATOM 6023 C C . LEU B 1 200 ? 22.703 -8.273 -2.059 1 80.69 200 LEU B C 1
ATOM 6025 O O . LEU B 1 200 ? 21.984 -8.227 -3.059 1 80.69 200 LEU B O 1
ATOM 6029 N N . ASN B 1 201 ? 23.219 -7.227 -1.471 1 79.69 201 ASN B N 1
ATOM 6030 C CA . ASN B 1 201 ? 22.953 -5.898 -2.004 1 79.69 201 ASN B CA 1
ATOM 6031 C C . ASN B 1 201 ? 24.109 -5.383 -2.854 1 79.69 201 ASN B C 1
ATOM 6033 O O . ASN B 1 201 ? 24.078 -4.238 -3.311 1 79.69 201 ASN B O 1
ATOM 6037 N N . SER B 1 202 ? 25.062 -6.184 -3.094 1 80 202 SER B N 1
ATOM 6038 C CA . SER B 1 202 ? 26.219 -5.789 -3.895 1 80 202 SER B CA 1
ATOM 6039 C C . SER B 1 202 ? 25.859 -5.73 -5.379 1 80 202 SER B C 1
ATOM 6041 O O . SER B 1 202 ? 24.859 -6.297 -5.805 1 80 202 SER B O 1
ATOM 6043 N N . GLU B 1 203 ? 26.641 -5.074 -6.145 1 78.75 203 GLU B N 1
ATOM 6044 C CA . GLU B 1 203 ? 26.438 -4.961 -7.586 1 78.75 203 GLU B CA 1
ATOM 6045 C C . GLU B 1 203 ? 26.625 -6.305 -8.281 1 78.75 203 GLU B C 1
ATOM 6047 O O . GLU B 1 203 ? 26 -6.582 -9.297 1 78.75 203 GLU B O 1
ATOM 6052 N N . ALA B 1 204 ? 27.406 -7.066 -7.672 1 76.88 204 ALA B N 1
ATOM 6053 C CA . ALA B 1 204 ? 27.688 -8.383 -8.242 1 76.88 204 ALA B CA 1
ATOM 6054 C C . ALA B 1 204 ? 26.469 -9.297 -8.141 1 76.88 204 ALA B C 1
ATOM 6056 O O . ALA B 1 204 ? 26.344 -10.258 -8.898 1 76.88 204 ALA B O 1
ATOM 6057 N N . ALA B 1 205 ? 25.625 -8.969 -7.238 1 81 205 ALA B N 1
ATOM 6058 C CA . ALA B 1 205 ? 24.438 -9.797 -7.012 1 81 205 ALA B CA 1
ATOM 6059 C C . ALA B 1 205 ? 23.281 -9.359 -7.898 1 81 205 ALA B C 1
ATOM 6061 O O . ALA B 1 205 ? 22.172 -9.883 -7.789 1 81 205 ALA B O 1
ATOM 6062 N N . ARG B 1 206 ? 23.594 -8.461 -8.797 1 84.94 206 ARG B N 1
ATOM 6063 C CA . ARG B 1 206 ? 22.562 -7.965 -9.695 1 84.94 206 ARG B CA 1
ATOM 6064 C C . ARG B 1 206 ? 22.828 -8.391 -11.133 1 84.94 206 ARG B C 1
ATOM 6066 O O . ARG B 1 206 ? 23.984 -8.406 -11.57 1 84.94 206 ARG B O 1
ATOM 6073 N N . LEU B 1 207 ? 21.719 -8.891 -11.617 1 81 207 LEU B N 1
ATOM 6074 C CA . LEU B 1 207 ? 21.812 -9.359 -12.992 1 81 207 LEU B CA 1
ATOM 6075 C C . LEU B 1 207 ? 21 -8.477 -13.93 1 81 207 LEU B C 1
ATOM 6077 O O . LEU B 1 207 ? 20 -7.887 -13.516 1 81 207 LEU B O 1
ATOM 6081 N N . PHE B 1 208 ? 21.406 -8.273 -15.25 1 79.25 208 PHE B N 1
ATOM 6082 C CA . PHE B 1 208 ? 20.672 -7.594 -16.312 1 79.25 208 PHE B CA 1
ATOM 6083 C C . PHE B 1 208 ? 20.328 -6.164 -15.906 1 79.25 208 PHE B C 1
ATOM 6085 O O . PHE B 1 208 ? 19.172 -5.754 -15.992 1 79.25 208 PHE B O 1
ATOM 6092 N N . GLY B 1 209 ? 21.234 -5.375 -15.516 1 73.19 209 GLY B N 1
ATOM 6093 C CA . GLY B 1 209 ? 21.016 -3.975 -15.195 1 73.19 209 GLY B CA 1
ATOM 6094 C C . GLY B 1 209 ? 20.188 -3.766 -13.938 1 73.19 209 GLY B C 1
ATOM 6095 O O . GLY B 1 209 ? 19.297 -2.922 -13.922 1 73.19 209 GLY B O 1
ATOM 6096 N N . ASP B 1 210 ? 20.078 -4.605 -13 1 80.75 210 ASP B N 1
ATOM 6097 C CA . ASP B 1 210 ? 19.484 -4.445 -11.68 1 80.75 210 ASP B CA 1
ATOM 6098 C C . ASP B 1 210 ? 18.016 -4.883 -11.68 1 80.75 210 ASP B C 1
ATOM 6100 O O . ASP B 1 210 ? 17.281 -4.633 -10.719 1 80.75 210 ASP B O 1
ATOM 6104 N N . LYS B 1 211 ? 17.594 -5.512 -12.727 1 85.31 211 LYS B N 1
ATOM 6105 C CA . LYS B 1 211 ? 16.188 -5.93 -12.797 1 85.31 211 LYS B CA 1
ATOM 6106 C C . LYS B 1 211 ? 16 -7.305 -12.172 1 85.31 211 LYS B C 1
ATOM 6108 O O . LYS B 1 211 ? 14.914 -7.617 -11.672 1 85.31 211 LYS B O 1
ATOM 6113 N N . VAL B 1 212 ? 17.109 -8.078 -12.242 1 91.81 212 VAL B N 1
ATOM 6114 C CA . VAL B 1 212 ? 17.062 -9.414 -11.648 1 91.81 212 VAL B CA 1
ATOM 6115 C C . VAL B 1 212 ? 18.203 -9.578 -10.648 1 91.81 212 VAL B C 1
ATOM 6117 O O . VAL B 1 212 ? 19.344 -9.242 -10.945 1 91.81 212 VAL B O 1
ATOM 6120 N N . SER B 1 213 ? 17.812 -9.992 -9.508 1 92.25 213 SER B N 1
ATOM 6121 C CA . SER B 1 213 ? 18.812 -10.203 -8.461 1 92.25 213 SER B CA 1
ATOM 6122 C C . SER B 1 213 ? 19.172 -11.68 -8.328 1 92.25 213 SER B C 1
ATOM 6124 O O . SER B 1 213 ? 18.484 -12.539 -8.883 1 92.25 213 SER B O 1
ATOM 6126 N N . PHE B 1 214 ? 20.266 -11.922 -7.648 1 90.44 214 PHE B N 1
ATOM 6127 C CA . PHE B 1 214 ? 20.703 -13.281 -7.363 1 90.44 214 PHE B CA 1
ATOM 6128 C C . PHE B 1 214 ? 19.641 -14.023 -6.559 1 90.44 214 PHE B C 1
ATOM 6130 O O . PHE B 1 214 ? 19.438 -15.227 -6.738 1 90.44 214 PHE B O 1
ATOM 6137 N N . SER B 1 215 ? 18.969 -13.305 -5.695 1 92.06 215 SER B N 1
ATOM 6138 C CA . SER B 1 215 ? 17.891 -13.891 -4.914 1 92.06 215 SER B CA 1
ATOM 6139 C C . SER B 1 215 ? 16.766 -14.391 -5.816 1 92.06 215 SER B C 1
ATOM 6141 O O . SER B 1 215 ? 16.219 -15.469 -5.59 1 92.06 215 SER B O 1
ATOM 6143 N N . ASP B 1 216 ? 16.5 -13.656 -6.895 1 94.88 216 ASP B N 1
ATOM 6144 C CA . ASP B 1 216 ? 15.461 -14.039 -7.844 1 94.88 216 ASP B CA 1
ATOM 6145 C C . ASP B 1 216 ? 15.859 -15.289 -8.617 1 94.88 216 ASP B C 1
ATOM 6147 O O . ASP B 1 216 ? 15.039 -16.188 -8.828 1 94.88 216 ASP B O 1
ATOM 6151 N N . ALA B 1 217 ? 17.094 -15.305 -9.031 1 94.12 217 ALA B N 1
ATOM 6152 C CA . ALA B 1 217 ? 17.594 -16.438 -9.82 1 94.12 217 ALA B CA 1
ATOM 6153 C C . ALA B 1 217 ? 17.578 -17.719 -8.992 1 94.12 217 ALA B C 1
ATOM 6155 O O . ALA B 1 217 ? 17.188 -18.781 -9.484 1 94.12 217 ALA B O 1
ATOM 6156 N N . THR B 1 218 ? 17.984 -17.594 -7.754 1 94.69 218 THR B N 1
ATOM 6157 C CA . THR B 1 218 ? 18.047 -18.75 -6.871 1 94.69 218 THR B CA 1
ATOM 6158 C C . THR B 1 218 ? 16.641 -19.281 -6.582 1 94.69 218 THR B C 1
ATOM 6160 O O . THR B 1 218 ? 16.375 -20.469 -6.707 1 94.69 218 THR B O 1
ATOM 6163 N N . ALA B 1 219 ? 15.758 -18.406 -6.238 1 96.38 219 ALA B N 1
ATOM 6164 C CA . ALA B 1 219 ? 14.383 -18.797 -5.922 1 96.38 219 ALA B CA 1
ATOM 6165 C C . ALA B 1 219 ? 13.703 -19.422 -7.137 1 96.38 219 ALA B C 1
ATOM 6167 O O . ALA B 1 219 ? 13.016 -20.438 -7.02 1 96.38 219 ALA B O 1
ATOM 6168 N N . SER B 1 220 ? 13.906 -18.828 -8.312 1 96.69 220 SER B N 1
ATOM 6169 C CA . SER B 1 220 ? 13.281 -19.328 -9.531 1 96.69 220 SER B CA 1
ATOM 6170 C C . SER B 1 220 ? 13.852 -20.688 -9.93 1 96.69 220 SER B C 1
ATOM 6172 O O . SER B 1 220 ? 13.102 -21.578 -10.344 1 96.69 220 SER B O 1
ATOM 6174 N N . TYR B 1 221 ? 15.156 -20.875 -9.781 1 96.94 221 TYR B N 1
ATOM 6175 C CA . TYR B 1 221 ? 15.812 -22.109 -10.195 1 96.94 221 TYR B CA 1
ATOM 6176 C C . TYR B 1 221 ? 15.328 -23.297 -9.375 1 96.94 221 TYR B C 1
ATOM 6178 O O . TYR B 1 221 ? 14.938 -24.328 -9.93 1 96.94 221 TYR B O 1
ATOM 6186 N N . PHE B 1 222 ? 15.266 -23.172 -8.109 1 97.19 222 PHE B N 1
ATOM 6187 C CA . PHE B 1 222 ? 14.914 -24.281 -7.25 1 97.19 222 PHE B CA 1
ATOM 6188 C C . PHE B 1 222 ? 13.406 -24.531 -7.277 1 97.19 222 PHE B C 1
ATOM 6190 O O . PHE B 1 222 ? 12.961 -25.672 -7.18 1 97.19 222 PHE B O 1
ATOM 6197 N N . LEU B 1 223 ? 12.633 -23.453 -7.391 1 95.88 223 LEU B N 1
ATOM 6198 C CA . LEU B 1 223 ? 11.195 -23.641 -7.523 1 95.88 223 LEU B CA 1
ATOM 6199 C C . LEU B 1 223 ? 10.852 -24.344 -8.836 1 95.88 223 LEU B C 1
ATOM 6201 O O . LEU B 1 223 ? 9.953 -25.172 -8.883 1 95.88 223 LEU B O 1
ATOM 6205 N N . PHE B 1 224 ? 11.594 -23.938 -9.914 1 96.12 224 PHE B N 1
ATOM 6206 C CA . PHE B 1 224 ? 11.445 -24.609 -11.195 1 96.12 224 PHE B CA 1
ATOM 6207 C C . PHE B 1 224 ? 11.734 -26.109 -11.055 1 96.12 224 PHE B C 1
ATOM 6209 O O . PHE B 1 224 ? 10.977 -26.938 -11.555 1 96.12 224 PHE B O 1
ATOM 6216 N N . GLN B 1 225 ? 12.789 -26.438 -10.297 1 95.5 225 GLN B N 1
ATOM 6217 C CA . GLN B 1 225 ? 13.172 -27.828 -10.109 1 95.5 225 GLN B CA 1
ATOM 6218 C C . GLN B 1 225 ? 12.086 -28.609 -9.367 1 95.5 225 GLN B C 1
ATOM 6220 O O . GLN B 1 225 ? 11.734 -29.719 -9.75 1 95.5 225 GLN B O 1
ATOM 6225 N N . LEU B 1 226 ? 11.609 -27.969 -8.359 1 93.19 226 LEU B N 1
ATOM 6226 C CA . LEU B 1 226 ? 10.602 -28.625 -7.531 1 93.19 226 LEU B CA 1
ATOM 6227 C C . LEU B 1 226 ? 9.336 -28.891 -8.328 1 93.19 226 LEU B C 1
ATOM 6229 O O . LEU B 1 226 ? 8.773 -30 -8.258 1 93.19 226 LEU B O 1
ATOM 6233 N N . LEU B 1 227 ? 8.93 -27.984 -9.117 1 91.06 227 LEU B N 1
ATOM 6234 C CA . LEU B 1 227 ? 7.711 -28.141 -9.906 1 91.06 227 LEU B CA 1
ATOM 6235 C C . LEU B 1 227 ? 7.938 -29.094 -11.07 1 91.06 227 LEU B C 1
ATOM 6237 O O . LEU B 1 227 ? 7.031 -29.844 -11.453 1 91.06 227 LEU B O 1
ATOM 6241 N N . ALA B 1 228 ? 9.156 -29.078 -11.641 1 91.44 228 ALA B N 1
ATOM 6242 C CA . ALA B 1 228 ? 9.484 -30 -12.727 1 91.44 228 ALA B CA 1
ATOM 6243 C C . ALA B 1 228 ? 9.445 -31.438 -12.242 1 91.44 228 ALA B C 1
ATOM 6245 O O . ALA B 1 228 ? 8.883 -32.312 -12.914 1 91.44 228 ALA B O 1
ATOM 6246 N N . ILE B 1 229 ? 9.984 -31.656 -11.094 1 88.56 229 ILE B N 1
ATOM 6247 C CA . ILE B 1 229 ? 10.023 -33 -10.539 1 88.56 229 ILE B CA 1
ATOM 6248 C C . ILE B 1 229 ? 8.602 -33.469 -10.195 1 88.56 229 ILE B C 1
ATOM 6250 O O . ILE B 1 229 ? 8.234 -34.625 -10.461 1 88.56 229 ILE B O 1
ATOM 6254 N N . GLY B 1 230 ? 7.805 -32.594 -9.727 1 84.19 230 GLY B N 1
ATOM 6255 C CA . GLY B 1 230 ? 6.465 -32.938 -9.273 1 84.19 230 GLY B CA 1
ATOM 6256 C C . GLY B 1 230 ? 5.477 -33.125 -10.406 1 84.19 230 GLY B C 1
ATOM 6257 O O . GLY B 1 230 ? 4.625 -34 -10.367 1 84.19 230 GLY B O 1
ATOM 6258 N N . PHE B 1 231 ? 5.652 -32.312 -11.5 1 83.31 231 PHE B N 1
ATOM 6259 C CA . PHE B 1 231 ? 4.578 -32.312 -12.484 1 83.31 231 PHE B CA 1
ATOM 6260 C C . PHE B 1 231 ? 5.07 -32.812 -13.836 1 83.31 231 PHE B C 1
ATOM 6262 O O . PHE B 1 231 ? 4.289 -33.344 -14.625 1 83.31 231 PHE B O 1
ATOM 6269 N N . LEU B 1 232 ? 6.344 -32.75 -14.133 1 83.5 232 LEU B N 1
ATOM 6270 C CA . LEU B 1 232 ? 6.809 -33.062 -15.477 1 83.5 232 LEU B CA 1
ATOM 6271 C C . LEU B 1 232 ? 7.426 -34.438 -15.539 1 83.5 232 LEU B C 1
ATOM 6273 O O . LEU B 1 232 ? 7.379 -35.094 -16.578 1 83.5 232 LEU B O 1
ATOM 6277 N N . PHE B 1 233 ? 7.938 -34.938 -14.523 1 81.69 233 PHE B N 1
ATOM 6278 C CA . PHE B 1 233 ? 8.633 -36.219 -14.523 1 81.69 233 PHE B CA 1
ATOM 6279 C C . PHE B 1 233 ? 7.691 -37.344 -14.93 1 81.69 233 PHE B C 1
ATOM 6281 O O . PHE B 1 233 ? 8.055 -38.188 -15.727 1 81.69 233 PHE B O 1
ATOM 6288 N N . PRO B 1 234 ? 6.465 -37.281 -14.422 1 78.31 234 PRO B N 1
ATOM 6289 C CA . PRO B 1 234 ? 5.559 -38.375 -14.828 1 78.31 234 PRO B CA 1
ATOM 6290 C C . PRO B 1 234 ? 5.254 -38.344 -16.328 1 78.31 234 PRO B C 1
ATOM 6292 O O . PRO B 1 234 ? 4.805 -39.344 -16.891 1 78.31 234 PRO B O 1
ATOM 6295 N N . LEU B 1 235 ? 5.586 -37.281 -17.016 1 77.44 235 LEU B N 1
ATOM 6296 C CA . LEU B 1 235 ? 5.305 -37.156 -18.438 1 77.44 235 LEU B CA 1
ATOM 6297 C C . LEU B 1 235 ? 6.492 -37.625 -19.281 1 77.44 235 LEU B C 1
ATOM 6299 O O . LEU B 1 235 ? 6.336 -37.938 -20.453 1 77.44 235 LEU B O 1
ATOM 6303 N N . GLY B 1 236 ? 7.676 -37.594 -18.703 1 80.25 236 GLY B N 1
ATOM 6304 C CA . GLY B 1 236 ? 8.898 -38 -19.391 1 80.25 236 GLY B CA 1
ATOM 6305 C C . GLY B 1 236 ? 10.117 -37.938 -18.5 1 80.25 236 GLY B C 1
ATOM 6306 O O . GLY B 1 236 ? 10.945 -37.031 -18.594 1 80.25 236 GLY B O 1
ATOM 6307 N N . GLU B 1 237 ? 10.258 -38.938 -17.797 1 80.88 237 GLU B N 1
ATOM 6308 C CA . GLU B 1 237 ? 11.266 -38.969 -16.734 1 80.88 237 GLU B CA 1
ATOM 6309 C C . GLU B 1 237 ? 12.672 -38.844 -17.312 1 80.88 237 GLU B C 1
ATOM 6311 O O . GLU B 1 237 ? 13.445 -38 -16.859 1 80.88 237 GLU B O 1
ATOM 6316 N N . ALA B 1 238 ? 12.93 -39.594 -18.391 1 83.06 238 ALA B N 1
ATOM 6317 C CA . ALA B 1 238 ? 14.281 -39.625 -18.938 1 83.06 238 ALA B CA 1
ATOM 6318 C C . ALA B 1 238 ? 14.672 -38.25 -19.5 1 83.06 238 ALA B C 1
ATOM 6320 O O . ALA B 1 238 ? 15.781 -37.781 -19.281 1 83.06 238 ALA B O 1
ATOM 6321 N N . SER B 1 239 ? 13.75 -37.594 -20.141 1 87.25 239 SER B N 1
ATOM 6322 C CA . SER B 1 239 ? 14.016 -36.281 -20.766 1 87.25 239 SER B CA 1
ATOM 6323 C C . SER B 1 239 ? 14.266 -35.219 -19.719 1 87.25 239 SER B C 1
ATOM 6325 O O . SER B 1 239 ? 15.203 -34.438 -19.859 1 87.25 239 SER B O 1
ATOM 6327 N N . PHE B 1 240 ? 13.555 -35.25 -18.734 1 88.94 240 PHE B N 1
ATOM 6328 C CA . PHE B 1 240 ? 13.656 -34.188 -17.75 1 88.94 240 PHE B CA 1
ATOM 6329 C C . PHE B 1 240 ? 14.836 -34.406 -16.812 1 88.94 240 PHE B C 1
ATOM 6331 O O . PHE B 1 240 ? 15.438 -33.469 -16.312 1 88.94 240 PHE B O 1
ATOM 6338 N N . LEU B 1 241 ? 15.188 -35.656 -16.578 1 88.69 241 LEU B N 1
ATOM 6339 C CA . LEU B 1 241 ? 16.406 -35.938 -15.828 1 88.69 241 LEU B CA 1
ATOM 6340 C C . LEU B 1 241 ? 17.625 -35.406 -16.562 1 88.69 241 LEU B C 1
ATOM 6342 O O . LEU B 1 241 ? 18.562 -34.906 -15.945 1 88.69 241 LEU B O 1
ATOM 6346 N N . TRP B 1 242 ? 17.594 -35.531 -17.859 1 89.5 242 TRP B N 1
ATOM 6347 C CA . TRP B 1 242 ? 18.688 -35 -18.688 1 89.5 242 TRP B CA 1
ATOM 6348 C C . TRP B 1 242 ? 18.781 -33.5 -18.594 1 89.5 242 TRP B C 1
ATOM 6350 O O . TRP B 1 242 ? 19.875 -32.938 -18.516 1 89.5 242 TRP B O 1
ATOM 6360 N N . ILE B 1 243 ? 17.656 -32.875 -18.656 1 91.44 243 ILE B N 1
ATOM 6361 C CA . ILE B 1 243 ? 17.609 -31.422 -18.609 1 91.44 243 ILE B CA 1
ATOM 6362 C C . ILE B 1 243 ? 18.156 -30.922 -17.266 1 91.44 243 ILE B C 1
ATOM 6364 O O . ILE B 1 243 ? 18.969 -29.984 -17.234 1 91.44 243 ILE B O 1
ATOM 6368 N N . LEU B 1 244 ? 17.734 -31.562 -16.172 1 92.38 244 LEU B N 1
ATOM 6369 C CA . LEU B 1 244 ? 18.219 -31.172 -14.852 1 92.38 244 LEU B CA 1
ATOM 6370 C C . LEU B 1 244 ? 19.703 -31.453 -14.711 1 92.38 244 LEU B C 1
ATOM 6372 O O . LEU B 1 244 ? 20.422 -30.703 -14.031 1 92.38 244 LEU B O 1
ATOM 6376 N N . ALA B 1 245 ? 20.188 -32.5 -15.367 1 91.88 245 ALA B N 1
ATOM 6377 C CA . ALA B 1 245 ? 21.609 -32.812 -15.344 1 91.88 245 ALA B CA 1
ATOM 6378 C C . ALA B 1 245 ? 22.438 -31.734 -16.047 1 91.88 245 ALA B C 1
ATOM 6380 O O . ALA B 1 245 ? 23.469 -31.297 -15.531 1 91.88 245 ALA B O 1
ATOM 6381 N N . VAL B 1 246 ? 21.953 -31.281 -17.188 1 90.94 246 VAL B N 1
ATOM 6382 C CA . VAL B 1 246 ? 22.641 -30.25 -17.938 1 90.94 246 VAL B CA 1
ATOM 6383 C C . VAL B 1 246 ? 22.656 -28.953 -17.141 1 90.94 246 VAL B C 1
ATOM 6385 O O . VAL B 1 246 ? 23.688 -28.25 -17.109 1 90.94 246 VAL B O 1
ATOM 6388 N N . LEU B 1 247 ? 21.578 -28.641 -16.547 1 93.38 247 LEU B N 1
ATOM 6389 C CA . LEU B 1 247 ? 21.484 -27.422 -15.75 1 93.38 247 LEU B CA 1
ATOM 6390 C C . LEU B 1 247 ? 22.422 -27.5 -14.547 1 93.38 247 LEU B C 1
ATOM 6392 O O . LEU B 1 247 ? 23.016 -26.484 -14.156 1 93.38 247 LEU B O 1
ATOM 6396 N N . SER B 1 248 ? 22.562 -28.656 -13.961 1 93.69 248 SER B N 1
ATOM 6397 C CA . SER B 1 248 ? 23.438 -28.828 -12.82 1 93.69 248 SER B CA 1
ATOM 6398 C C . SER B 1 248 ? 24.906 -28.609 -13.211 1 93.69 248 SER B C 1
ATOM 6400 O O . SER B 1 248 ? 25.688 -28.047 -12.43 1 93.69 248 SER B O 1
ATOM 6402 N N . VAL B 1 249 ? 25.25 -29 -14.406 1 91.94 249 VAL B N 1
ATOM 6403 C CA . VAL B 1 249 ? 26.625 -28.812 -14.891 1 91.94 249 VAL B CA 1
ATOM 6404 C C . VAL B 1 249 ? 26.891 -27.328 -15.109 1 91.94 249 VAL B C 1
ATOM 6406 O O . VAL B 1 249 ? 27.984 -26.844 -14.828 1 91.94 249 VAL B O 1
ATOM 6409 N N . LEU B 1 250 ? 25.906 -26.641 -15.523 1 93.69 250 LEU B N 1
ATOM 6410 C CA . LEU B 1 250 ? 26.031 -25.203 -15.797 1 93.69 250 LEU B CA 1
ATOM 6411 C C . LEU B 1 250 ? 26.203 -24.422 -14.5 1 93.69 250 LEU B C 1
ATOM 6413 O O . LEU B 1 250 ? 26.672 -23.281 -14.508 1 93.69 250 LEU B O 1
ATOM 6417 N N . THR B 1 251 ? 25.828 -25 -13.375 1 94.19 251 THR B N 1
ATOM 6418 C CA . THR B 1 251 ? 25.922 -24.297 -12.094 1 94.19 251 THR B CA 1
ATOM 6419 C C . THR B 1 251 ? 27.344 -24.391 -11.531 1 94.19 251 THR B C 1
ATOM 6421 O O . THR B 1 251 ? 27.703 -23.641 -10.625 1 94.19 251 THR B O 1
ATOM 6424 N N . ILE B 1 252 ? 28.188 -25.25 -12.062 1 94.75 252 ILE B N 1
ATOM 6425 C CA . ILE B 1 252 ? 29.516 -25.484 -11.523 1 94.75 252 ILE B CA 1
ATOM 6426 C C . ILE B 1 252 ? 30.344 -24.203 -11.633 1 94.75 252 ILE B C 1
ATOM 6428 O O . ILE B 1 252 ? 30.922 -23.734 -10.648 1 94.75 252 ILE B O 1
ATOM 6432 N N . PRO B 1 253 ? 30.359 -23.547 -12.828 1 94.5 253 PRO B N 1
ATOM 6433 C CA . PRO B 1 253 ? 31.094 -22.281 -12.891 1 94.5 253 PRO B CA 1
ATOM 6434 C C . PRO B 1 253 ? 30.516 -21.203 -11.977 1 94.5 253 PRO B C 1
ATOM 6436 O O . PRO B 1 253 ? 31.25 -20.344 -11.484 1 94.5 253 PRO B O 1
ATOM 6439 N N . ILE B 1 254 ? 29.297 -21.234 -11.781 1 92.12 254 ILE B N 1
ATOM 6440 C CA . ILE B 1 254 ? 28.656 -20.266 -10.914 1 92.12 254 ILE B CA 1
ATOM 6441 C C . ILE B 1 254 ? 29.109 -20.469 -9.469 1 92.12 254 ILE B C 1
ATOM 6443 O O . ILE B 1 254 ? 29.312 -19.5 -8.734 1 92.12 254 ILE B O 1
ATOM 6447 N N . ILE B 1 255 ? 29.281 -21.719 -9.055 1 94.69 255 ILE B N 1
ATOM 6448 C CA . ILE B 1 255 ? 29.797 -22.031 -7.719 1 94.69 255 ILE B CA 1
ATOM 6449 C C . ILE B 1 255 ? 31.203 -21.484 -7.555 1 94.69 255 ILE B C 1
ATOM 6451 O O . ILE B 1 255 ? 31.516 -20.859 -6.547 1 94.69 255 ILE B O 1
ATOM 6455 N N . GLY B 1 256 ? 32 -21.734 -8.57 1 93.88 256 GLY B N 1
ATOM 6456 C CA . GLY B 1 256 ? 33.375 -21.219 -8.531 1 93.88 256 GLY B CA 1
ATOM 6457 C C . GLY B 1 256 ? 33.438 -19.703 -8.445 1 93.88 256 GLY B C 1
ATOM 6458 O O . GLY B 1 256 ? 34.219 -19.156 -7.672 1 93.88 256 GLY B O 1
ATOM 6459 N N . TYR B 1 257 ? 32.594 -19.094 -9.164 1 91.5 257 TYR B N 1
ATOM 6460 C CA . TYR B 1 257 ? 32.562 -17.641 -9.164 1 91.5 257 TYR B CA 1
ATOM 6461 C C . TYR B 1 257 ? 32.094 -17.109 -7.816 1 91.5 257 TYR B C 1
ATOM 6463 O O . TYR B 1 257 ? 32.625 -16.109 -7.312 1 91.5 257 TYR B O 1
ATOM 6471 N N . SER B 1 258 ? 31.109 -17.703 -7.246 1 91.25 258 SER B N 1
ATOM 6472 C CA . SER B 1 258 ? 30.578 -17.281 -5.953 1 91.25 258 SER B CA 1
ATOM 6473 C C . SER B 1 258 ? 31.641 -17.391 -4.863 1 91.25 258 SER B C 1
ATOM 6475 O O . SER B 1 258 ? 31.812 -16.453 -4.07 1 91.25 258 SER B O 1
ATOM 6477 N N . LEU B 1 259 ? 32.406 -18.484 -4.898 1 93.25 259 LEU B N 1
ATOM 6478 C CA . LEU B 1 259 ? 33.438 -18.688 -3.889 1 93.25 259 LEU B CA 1
ATOM 6479 C C . LEU B 1 259 ? 34.594 -17.719 -4.09 1 93.25 259 LEU B C 1
ATOM 6481 O O . LEU B 1 259 ? 35.094 -17.156 -3.123 1 93.25 259 LEU B O 1
ATOM 6485 N N . TRP B 1 260 ? 34.938 -17.516 -5.328 1 92.75 260 TRP B N 1
ATOM 6486 C CA . TRP B 1 260 ? 36 -16.594 -5.633 1 92.75 260 TRP B CA 1
ATOM 6487 C C . TRP B 1 260 ? 35.656 -15.156 -5.246 1 92.75 260 TRP B C 1
ATOM 6489 O O . TRP B 1 260 ? 36.438 -14.445 -4.641 1 92.75 260 TRP B O 1
ATOM 6499 N N . TYR B 1 261 ? 34.469 -14.742 -5.559 1 90.44 261 TYR B N 1
ATOM 6500 C CA . TYR B 1 261 ? 34 -13.383 -5.262 1 90.44 261 TYR B CA 1
ATOM 6501 C C . TYR B 1 261 ? 33.938 -13.148 -3.76 1 90.44 261 TYR B C 1
ATOM 6503 O O . TYR B 1 261 ? 34.375 -12.086 -3.277 1 90.44 261 TYR B O 1
ATOM 6511 N N . GLN B 1 262 ? 33.469 -14.102 -3.006 1 89.75 262 GLN B N 1
ATOM 6512 C CA . GLN B 1 262 ? 33.312 -13.953 -1.561 1 89.75 262 GLN B CA 1
ATOM 6513 C C . GLN B 1 262 ? 34.688 -13.961 -0.878 1 89.75 262 GLN B C 1
ATOM 6515 O O . GLN B 1 262 ? 34.906 -13.219 0.075 1 89.75 262 GLN B O 1
ATOM 6520 N N . ALA B 1 263 ? 35.594 -14.719 -1.425 1 91.12 263 ALA B N 1
ATOM 6521 C CA . ALA B 1 263 ? 36.906 -14.898 -0.782 1 91.12 263 ALA B CA 1
ATOM 6522 C C . ALA B 1 263 ? 37.875 -13.781 -1.161 1 91.12 263 ALA B C 1
ATOM 6524 O O . ALA B 1 263 ? 38.625 -13.305 -0.323 1 91.12 263 ALA B O 1
ATOM 6525 N N . VAL B 1 264 ? 37.781 -13.336 -2.385 1 91.25 264 VAL B N 1
ATOM 6526 C CA . VAL B 1 264 ? 38.844 -12.469 -2.887 1 91.25 264 VAL B CA 1
ATOM 6527 C C . VAL B 1 264 ? 38.312 -11.039 -3.031 1 91.25 264 VAL B C 1
ATOM 6529 O O . VAL B 1 264 ? 38.969 -10.086 -2.598 1 91.25 264 VAL B O 1
ATOM 6532 N N . GLU B 1 265 ? 37.25 -10.883 -3.57 1 88 265 GLU B N 1
ATOM 6533 C CA . GLU B 1 265 ? 36.75 -9.547 -3.863 1 88 265 GLU B CA 1
ATOM 6534 C C . GLU B 1 265 ? 36.031 -8.938 -2.654 1 88 265 GLU B C 1
ATOM 6536 O O . GLU B 1 265 ? 36.438 -7.883 -2.156 1 88 265 GLU B O 1
ATOM 6541 N N . ALA B 1 266 ? 35.094 -9.57 -2.137 1 86.31 266 ALA B N 1
ATOM 6542 C CA . ALA B 1 266 ? 34.312 -9.023 -1.04 1 86.31 266 ALA B CA 1
ATOM 6543 C C . ALA B 1 266 ? 34.969 -9.281 0.305 1 86.31 266 ALA B C 1
ATOM 6545 O O . ALA B 1 266 ? 34.781 -8.531 1.262 1 86.31 266 ALA B O 1
ATOM 6546 N N . LYS B 1 267 ? 35.719 -10.234 0.478 1 88.62 267 LYS B N 1
ATOM 6547 C CA . LYS B 1 267 ? 36.406 -10.617 1.709 1 88.62 267 LYS B CA 1
ATOM 6548 C C . LYS B 1 267 ? 35.406 -10.758 2.865 1 88.62 267 LYS B C 1
ATOM 6550 O O . LYS B 1 267 ? 35.719 -10.375 3.996 1 88.62 267 LYS B O 1
ATOM 6555 N N . THR B 1 268 ? 34.219 -11.07 2.494 1 88.31 268 THR B N 1
ATOM 6556 C CA . THR B 1 268 ? 33.156 -11.367 3.451 1 88.31 268 THR B CA 1
ATOM 6557 C C . THR B 1 268 ? 32.375 -12.586 3.002 1 88.31 268 THR B C 1
ATOM 6559 O O . THR B 1 268 ? 32.188 -12.812 1.802 1 88.31 268 THR B O 1
ATOM 6562 N N . TRP B 1 269 ? 32 -13.367 3.951 1 89.06 269 TRP B N 1
ATOM 6563 C CA . TRP B 1 269 ? 31.297 -14.609 3.623 1 89.06 269 TRP B CA 1
ATOM 6564 C C . TRP B 1 269 ? 29.797 -14.469 3.877 1 89.06 269 TRP B C 1
ATOM 6566 O O . TRP B 1 269 ? 29.391 -13.914 4.898 1 89.06 269 TRP B O 1
ATOM 6576 N N . CYS B 1 270 ? 29.094 -14.875 2.945 1 89.81 270 CYS B N 1
ATOM 6577 C CA . CYS B 1 270 ? 27.656 -14.984 3.092 1 89.81 270 CYS B CA 1
ATOM 6578 C C . CYS B 1 270 ? 27.25 -16.422 3.404 1 89.81 270 CYS B C 1
ATOM 6580 O O . CYS B 1 270 ? 27.266 -17.281 2.521 1 89.81 270 CYS B O 1
ATOM 6582 N N . ARG B 1 271 ? 26.828 -16.688 4.582 1 91.62 271 ARG B N 1
ATOM 6583 C CA . ARG B 1 271 ? 26.516 -18.047 5.027 1 91.62 271 ARG B CA 1
ATOM 6584 C C . ARG B 1 271 ? 25.344 -18.625 4.242 1 91.62 271 ARG B C 1
ATOM 6586 O O . ARG B 1 271 ? 25.328 -19.828 3.945 1 91.62 271 ARG B O 1
ATOM 6593 N N . LEU B 1 272 ? 24.359 -17.875 3.934 1 91.44 272 LEU B N 1
ATOM 6594 C CA . LEU B 1 272 ? 23.219 -18.359 3.143 1 91.44 272 LEU B CA 1
ATOM 6595 C C . LEU B 1 272 ? 23.656 -18.688 1.722 1 91.44 272 LEU B C 1
ATOM 6597 O O . LEU B 1 272 ? 23.156 -19.641 1.123 1 91.44 272 LEU B O 1
ATOM 6601 N N . CYS B 1 273 ? 24.562 -17.859 1.207 1 91.75 273 CYS B N 1
ATOM 6602 C CA . CYS B 1 273 ? 25.094 -18.125 -0.123 1 91.75 273 CYS B CA 1
ATOM 6603 C C . CYS B 1 273 ? 25.906 -19.422 -0.138 1 91.75 273 CYS B C 1
ATOM 6605 O O . CYS B 1 273 ? 25.859 -20.172 -1.112 1 91.75 273 CYS B O 1
ATOM 6607 N N . LEU B 1 274 ? 26.547 -19.703 0.916 1 93.56 274 LEU B N 1
ATOM 6608 C CA . LEU B 1 274 ? 27.312 -20.938 1.023 1 93.56 274 LEU B CA 1
ATOM 6609 C C . LEU B 1 274 ? 26.406 -22.156 1.084 1 93.56 274 LEU B C 1
ATOM 6611 O O . LEU B 1 274 ? 26.734 -23.219 0.562 1 93.56 274 LEU B O 1
ATOM 6615 N N . VAL B 1 275 ? 25.281 -21.984 1.77 1 95.06 275 VAL B N 1
ATOM 6616 C CA . VAL B 1 275 ? 24.312 -23.078 1.816 1 95.06 275 VAL B CA 1
ATOM 6617 C C . VAL B 1 275 ? 23.828 -23.406 0.405 1 95.06 275 VAL B C 1
ATOM 6619 O O . VAL B 1 275 ? 23.688 -24.562 0.042 1 95.06 275 VAL B O 1
ATOM 6622 N N . VAL B 1 276 ? 23.562 -22.406 -0.403 1 95.5 276 VAL B N 1
ATOM 6623 C CA . VAL B 1 276 ? 23.141 -22.609 -1.782 1 95.5 276 VAL B CA 1
ATOM 6624 C C . VAL B 1 276 ? 24.234 -23.312 -2.57 1 95.5 276 VAL B C 1
ATOM 6626 O O . VAL B 1 276 ? 23.953 -24.234 -3.34 1 95.5 276 VAL B O 1
ATOM 6629 N N . ASP B 1 277 ? 25.516 -22.906 -2.33 1 95.94 277 ASP B N 1
ATOM 6630 C CA . ASP B 1 277 ? 26.641 -23.531 -3.01 1 95.94 277 ASP B CA 1
ATOM 6631 C C . ASP B 1 277 ? 26.75 -25.016 -2.643 1 95.94 277 ASP B C 1
ATOM 6633 O O . ASP B 1 277 ? 27.062 -25.844 -3.494 1 95.94 277 ASP B O 1
ATOM 6637 N N . VAL B 1 278 ? 26.453 -25.266 -1.427 1 96.62 278 VAL B N 1
ATOM 6638 C CA . VAL B 1 278 ? 26.531 -26.656 -0.97 1 96.62 278 VAL B CA 1
ATOM 6639 C C . VAL B 1 278 ? 25.422 -27.469 -1.646 1 96.62 278 VAL B C 1
ATOM 6641 O O . VAL B 1 278 ? 25.672 -28.594 -2.102 1 96.62 278 VAL B O 1
ATOM 6644 N N . ILE B 1 279 ? 24.219 -26.922 -1.725 1 97.19 279 ILE B N 1
ATOM 6645 C CA . ILE B 1 279 ? 23.109 -27.609 -2.35 1 97.19 279 ILE B CA 1
ATOM 6646 C C . ILE B 1 279 ? 23.406 -27.875 -3.824 1 97.19 279 ILE B C 1
ATOM 6648 O O . ILE B 1 279 ? 23.203 -28.969 -4.332 1 97.19 279 ILE B O 1
ATOM 6652 N N . LEU B 1 280 ? 23.969 -26.875 -4.488 1 96.88 280 LEU B N 1
ATOM 6653 C CA . LEU B 1 280 ? 24.297 -27 -5.902 1 96.88 280 LEU B CA 1
ATOM 6654 C C . LEU B 1 280 ? 25.406 -28.031 -6.109 1 96.88 280 LEU B C 1
ATOM 6656 O O . LEU B 1 280 ? 25.359 -28.797 -7.074 1 96.88 280 LEU B O 1
ATOM 6660 N N . THR B 1 281 ? 26.359 -28.125 -5.199 1 96.56 281 THR B N 1
ATOM 6661 C CA . THR B 1 281 ? 27.453 -29.094 -5.289 1 96.56 281 THR B CA 1
ATOM 6662 C C . THR B 1 281 ? 26.938 -30.516 -5.082 1 96.56 281 THR B C 1
ATOM 6664 O O . THR B 1 281 ? 27.344 -31.438 -5.781 1 96.56 281 THR B O 1
ATOM 6667 N N . ILE B 1 282 ? 26.031 -30.609 -4.137 1 96.31 282 ILE B N 1
ATOM 6668 C CA . ILE B 1 282 ? 25.422 -31.906 -3.879 1 96.31 282 ILE B CA 1
ATOM 6669 C C . ILE B 1 282 ? 24.656 -32.375 -5.117 1 96.31 282 ILE B C 1
ATOM 6671 O O . ILE B 1 282 ? 24.766 -33.562 -5.504 1 96.31 282 ILE B O 1
ATOM 6675 N N . GLN B 1 283 ? 23.969 -31.484 -5.754 1 95.56 283 GLN B N 1
ATOM 6676 C CA . GLN B 1 283 ? 23.219 -31.844 -6.957 1 95.56 283 GLN B CA 1
ATOM 6677 C C . GLN B 1 283 ? 24.156 -32.219 -8.102 1 95.56 283 GLN B C 1
ATOM 6679 O O . GLN B 1 283 ? 23.906 -33.188 -8.828 1 95.56 283 GLN B O 1
ATOM 6684 N N . ALA B 1 284 ? 25.234 -31.469 -8.258 1 94.69 284 ALA B N 1
ATOM 6685 C CA . ALA B 1 284 ? 26.203 -31.766 -9.297 1 94.69 284 ALA B CA 1
ATOM 6686 C C . ALA B 1 284 ? 26.859 -33.125 -9.062 1 94.69 284 ALA B C 1
ATOM 6688 O O . ALA B 1 284 ? 27.031 -33.906 -9.992 1 94.69 284 ALA B O 1
ATOM 6689 N N . GLY B 1 285 ? 27.203 -33.344 -7.836 1 93.62 285 GLY B N 1
ATOM 6690 C CA . GLY B 1 285 ? 27.766 -34.656 -7.484 1 93.62 285 GLY B CA 1
ATOM 6691 C C . GLY B 1 285 ? 26.812 -35.812 -7.711 1 93.62 285 GLY B C 1
ATOM 6692 O O . GLY B 1 285 ? 27.203 -36.875 -8.18 1 93.62 285 GLY B O 1
ATOM 6693 N N . PHE B 1 286 ? 25.578 -35.5 -7.352 1 93.19 286 PHE B N 1
ATOM 6694 C CA . PHE B 1 286 ? 24.531 -36.5 -7.523 1 93.19 286 PHE B CA 1
ATOM 6695 C C . PHE B 1 286 ? 24.359 -36.844 -9 1 93.19 286 PHE B C 1
ATOM 6697 O O . PHE B 1 286 ? 24.297 -38.031 -9.359 1 93.19 286 PHE B O 1
ATOM 6704 N N . PHE B 1 287 ? 24.312 -35.938 -9.891 1 92.12 287 PHE B N 1
ATOM 6705 C CA . PHE B 1 287 ? 24.156 -36.188 -11.32 1 92.12 287 PHE B CA 1
ATOM 6706 C C . PHE B 1 287 ? 25.406 -36.812 -11.898 1 92.12 287 PHE B C 1
ATOM 6708 O O . PHE B 1 287 ? 25.328 -37.625 -12.82 1 92.12 287 PHE B O 1
ATOM 6715 N N . GLY B 1 288 ? 26.547 -36.438 -11.328 1 90.38 288 GLY B N 1
ATOM 6716 C CA . GLY B 1 288 ? 27.781 -37.125 -11.711 1 90.38 288 GLY B CA 1
ATOM 6717 C C . GLY B 1 288 ? 27.75 -38.625 -11.406 1 90.38 288 GLY B C 1
ATOM 6718 O O . GLY B 1 288 ? 28.172 -39.438 -12.227 1 90.38 288 GLY B O 1
ATOM 6719 N N . TYR B 1 289 ? 27.156 -38.875 -10.297 1 91.12 289 TYR B N 1
ATOM 6720 C CA . TYR B 1 289 ? 27.031 -40.281 -9.891 1 91.12 289 TYR B CA 1
ATOM 6721 C C . TYR B 1 289 ? 26.062 -41.031 -10.797 1 91.12 289 TYR B C 1
ATOM 6723 O O . TYR B 1 289 ? 26.328 -42.156 -11.188 1 91.12 289 TYR B O 1
ATOM 6731 N N . LEU B 1 290 ? 24.953 -40.406 -11.125 1 88.38 290 LEU B N 1
ATOM 6732 C CA . LEU B 1 290 ? 23.969 -41.062 -11.992 1 88.38 290 LEU B CA 1
ATOM 6733 C C . LEU B 1 290 ? 24.547 -41.312 -13.375 1 88.38 290 LEU B C 1
ATOM 6735 O O . LEU B 1 290 ? 24.234 -42.312 -14.008 1 88.38 290 LEU B O 1
ATOM 6739 N N . TYR B 1 291 ? 25.375 -40.375 -13.781 1 85.69 291 TYR B N 1
ATOM 6740 C CA . TYR B 1 291 ? 26.016 -40.531 -15.07 1 85.69 291 TYR B CA 1
ATOM 6741 C C . TYR B 1 291 ? 27.016 -41.688 -15.039 1 85.69 291 TYR B C 1
ATOM 6743 O O . TYR B 1 291 ? 27.078 -42.5 -15.984 1 85.69 291 TYR B O 1
ATOM 6751 N N . TYR B 1 292 ? 27.688 -41.812 -14.008 1 85.31 292 TYR B N 1
ATOM 6752 C CA . TYR B 1 292 ? 28.688 -42.844 -13.844 1 85.31 292 TYR B CA 1
ATOM 6753 C C . TYR B 1 292 ? 28.031 -44.25 -13.805 1 85.31 292 TYR B C 1
ATOM 6755 O O . TYR B 1 292 ? 28.547 -45.188 -14.398 1 85.31 292 TYR B O 1
ATOM 6763 N N . ASP B 1 293 ? 26.875 -44.344 -13.211 1 83.44 293 ASP B N 1
ATOM 6764 C CA . ASP B 1 293 ? 26.188 -45.625 -13.047 1 83.44 293 ASP B CA 1
ATOM 6765 C C . ASP B 1 293 ? 25.266 -45.906 -14.227 1 83.44 293 ASP B C 1
ATOM 6767 O O . ASP B 1 293 ? 24.5 -46.875 -14.203 1 83.44 293 ASP B O 1
ATOM 6771 N N . SER B 1 294 ? 25.219 -45.094 -15.219 1 77.25 294 SER B N 1
ATOM 6772 C CA . SER B 1 294 ? 24.422 -45.25 -16.438 1 77.25 294 SER B CA 1
ATOM 6773 C C . SER B 1 294 ? 22.938 -45.25 -16.109 1 77.25 294 SER B C 1
ATOM 6775 O O . SER B 1 294 ? 22.156 -45.969 -16.75 1 77.25 294 SER B O 1
ATOM 6777 N N . LEU B 1 295 ? 22.625 -44.719 -15 1 69.44 295 LEU B N 1
ATOM 6778 C CA . LEU B 1 295 ? 21.219 -44.656 -14.594 1 69.44 295 LEU B CA 1
ATOM 6779 C C . LEU B 1 295 ? 20.531 -43.469 -15.273 1 69.44 295 LEU B C 1
ATOM 6781 O O . LEU B 1 295 ? 19.297 -43.438 -15.375 1 69.44 295 LEU B O 1
ATOM 6785 N N . ALA B 1 296 ? 21.234 -42.5 -15.617 1 63.53 296 ALA B N 1
ATOM 6786 C CA . ALA B 1 296 ? 20.656 -41.375 -16.312 1 63.53 296 ALA B CA 1
ATOM 6787 C C . ALA B 1 296 ? 20.609 -41.594 -17.812 1 63.53 296 ALA B C 1
ATOM 6789 O O . ALA B 1 296 ? 21.625 -42 -18.422 1 63.53 296 ALA B O 1
ATOM 6790 N N . GLY B 1 297 ? 19.562 -42.156 -18.344 1 59.34 297 GLY B N 1
ATOM 6791 C CA . GLY B 1 297 ? 19.422 -42.469 -19.75 1 59.34 297 GLY B CA 1
ATOM 6792 C C . GLY B 1 297 ? 20.125 -41.469 -20.656 1 59.34 297 GLY B C 1
ATOM 6793 O O . GLY B 1 297 ? 20.109 -40.25 -20.391 1 59.34 297 GLY B O 1
ATOM 6794 N N . THR B 1 298 ? 21.188 -41.875 -21.406 1 61.12 298 THR B N 1
ATOM 6795 C CA . THR B 1 298 ? 22 -41.125 -22.344 1 61.12 298 THR B CA 1
ATOM 6796 C C . THR B 1 298 ? 21.172 -40.625 -23.516 1 61.12 298 THR B C 1
ATOM 6798 O O . THR B 1 298 ? 21.672 -39.938 -24.406 1 61.12 298 THR B O 1
ATOM 6801 N N . GLY B 1 299 ? 19.828 -40.812 -23.484 1 65.12 299 GLY B N 1
ATOM 6802 C CA . GLY B 1 299 ? 19.125 -40.406 -24.688 1 65.12 299 GLY B CA 1
ATOM 6803 C C . GLY B 1 299 ? 18.766 -38.938 -24.688 1 65.12 299 GLY B C 1
ATOM 6804 O O . GLY B 1 299 ? 18.422 -38.375 -23.656 1 65.12 299 GLY B O 1
ATOM 6805 N N . TYR B 1 300 ? 19.109 -38.281 -25.781 1 74.31 300 TYR B N 1
ATOM 6806 C CA . TYR B 1 300 ? 18.766 -36.875 -25.969 1 74.31 300 TYR B CA 1
ATOM 6807 C C . TYR B 1 300 ? 17.266 -36.688 -25.953 1 74.31 300 TYR B C 1
ATOM 6809 O O . TYR B 1 300 ? 16.516 -37.469 -26.516 1 74.31 300 TYR B O 1
ATOM 6817 N N . PRO B 1 301 ? 16.875 -35.719 -25.094 1 79.88 301 PRO B N 1
ATOM 6818 C CA . PRO B 1 301 ? 15.438 -35.5 -25 1 79.88 301 PRO B CA 1
ATOM 6819 C C . PRO B 1 301 ? 14.844 -34.969 -26.312 1 79.88 301 PRO B C 1
ATOM 6821 O O . PRO B 1 301 ? 15.555 -34.375 -27.125 1 79.88 301 PRO B O 1
ATOM 6824 N N . THR B 1 302 ? 13.664 -35.281 -26.578 1 84.06 302 THR B N 1
ATOM 6825 C CA . THR B 1 302 ? 12.898 -34.75 -27.688 1 84.06 302 THR B CA 1
ATOM 6826 C C . THR B 1 302 ? 12.648 -33.25 -27.484 1 84.06 302 THR B C 1
ATOM 6828 O O . THR B 1 302 ? 12.789 -32.75 -26.375 1 84.06 302 THR B O 1
ATOM 6831 N N . PRO B 1 303 ? 12.414 -32.5 -28.469 1 88.25 303 PRO B N 1
ATOM 6832 C CA . PRO B 1 303 ? 12.289 -31.031 -28.375 1 88.25 303 PRO B CA 1
ATOM 6833 C C . PRO B 1 303 ? 11.109 -30.594 -27.516 1 88.25 303 PRO B C 1
ATOM 6835 O O . PRO B 1 303 ? 11.141 -29.516 -26.922 1 88.25 303 PRO B O 1
ATOM 6838 N N . ILE B 1 304 ? 10.156 -31.422 -27.422 1 87.62 304 ILE B N 1
ATOM 6839 C CA . ILE B 1 304 ? 8.945 -31.016 -26.703 1 87.62 304 ILE B CA 1
ATOM 6840 C C . ILE B 1 304 ? 9.258 -30.891 -25.219 1 87.62 304 ILE B C 1
ATOM 6842 O O . ILE B 1 304 ? 8.945 -29.859 -24.594 1 87.62 304 ILE B O 1
ATOM 6846 N N . PRO B 1 305 ? 9.977 -31.859 -24.641 1 89 305 PRO B N 1
ATOM 6847 C CA . PRO B 1 305 ? 10.297 -31.703 -23.219 1 89 305 PRO B CA 1
ATOM 6848 C C . PRO B 1 305 ? 11.195 -30.5 -22.953 1 89 305 PRO B C 1
ATOM 6850 O O . PRO B 1 305 ? 11.086 -29.859 -21.891 1 89 305 PRO B O 1
ATOM 6853 N N . ILE B 1 306 ? 12.008 -30.203 -23.875 1 91.44 306 ILE B N 1
ATOM 6854 C CA . ILE B 1 306 ? 12.875 -29.031 -23.719 1 91.44 306 ILE B CA 1
ATOM 6855 C C . ILE B 1 306 ? 12.031 -27.766 -23.734 1 91.44 306 ILE B C 1
ATOM 6857 O O . ILE B 1 306 ? 12.234 -26.875 -22.891 1 91.44 306 ILE B O 1
ATOM 6861 N N . ALA B 1 307 ? 11.102 -27.719 -24.656 1 92.94 307 ALA B N 1
ATOM 6862 C CA . ALA B 1 307 ? 10.211 -26.562 -24.734 1 92.94 307 ALA B CA 1
ATOM 6863 C C . ALA B 1 307 ? 9.367 -26.422 -23.469 1 92.94 307 ALA B C 1
ATOM 6865 O O . ALA B 1 307 ? 9.164 -25.312 -22.969 1 92.94 307 ALA B O 1
ATOM 6866 N N . VAL B 1 308 ? 8.922 -27.547 -22.984 1 91.44 308 VAL B N 1
ATOM 6867 C CA . VAL B 1 308 ? 8.086 -27.547 -21.781 1 91.44 308 VAL B CA 1
ATOM 6868 C C . VAL B 1 308 ? 8.898 -27.062 -20.594 1 91.44 308 VAL B C 1
ATOM 6870 O O . VAL B 1 308 ? 8.414 -26.266 -19.781 1 91.44 308 VAL B O 1
ATOM 6873 N N . ALA B 1 309 ? 10.141 -27.5 -20.516 1 93 309 ALA B N 1
ATOM 6874 C CA . ALA B 1 309 ? 11 -27.094 -19.422 1 93 309 ALA B CA 1
ATOM 6875 C C . ALA B 1 309 ? 11.297 -25.594 -19.484 1 93 309 ALA B C 1
ATOM 6877 O O . ALA B 1 309 ? 11.273 -24.906 -18.469 1 93 309 ALA B O 1
ATOM 6878 N N . LEU B 1 310 ? 11.523 -25.109 -20.672 1 94.62 310 LEU B N 1
ATOM 6879 C CA . LEU B 1 310 ? 11.797 -23.688 -20.859 1 94.62 310 LEU B CA 1
ATOM 6880 C C . LEU B 1 310 ? 10.586 -22.844 -20.5 1 94.62 310 LEU B C 1
ATOM 6882 O O . LEU B 1 310 ? 10.719 -21.781 -19.891 1 94.62 310 LEU B O 1
ATOM 6886 N N . LEU B 1 311 ? 9.438 -23.266 -20.891 1 95.19 311 LEU B N 1
ATOM 6887 C CA . LEU B 1 311 ? 8.203 -22.547 -20.594 1 95.19 311 LEU B CA 1
ATOM 6888 C C . LEU B 1 311 ? 7.918 -22.547 -19.094 1 95.19 311 LEU B C 1
ATOM 6890 O O . LEU B 1 311 ? 7.469 -21.547 -18.531 1 95.19 311 LEU B O 1
ATOM 6894 N N . LEU B 1 312 ? 8.227 -23.688 -18.484 1 94.81 312 LEU B N 1
ATOM 6895 C CA . LEU B 1 312 ? 8.016 -23.75 -17.047 1 94.81 312 LEU B CA 1
ATOM 6896 C C . LEU B 1 312 ? 8.969 -22.812 -16.312 1 94.81 312 LEU B C 1
ATOM 6898 O O . LEU B 1 312 ? 8.578 -22.141 -15.367 1 94.81 312 LEU B O 1
ATOM 6902 N N . PHE B 1 313 ? 10.18 -22.844 -16.766 1 95.56 313 PHE B N 1
ATOM 6903 C CA . PHE B 1 313 ? 11.164 -21.953 -16.172 1 95.56 313 PHE B CA 1
ATOM 6904 C C . PHE B 1 313 ? 10.75 -20.5 -16.359 1 95.56 313 PHE B C 1
ATOM 6906 O O . PHE B 1 313 ? 10.883 -19.688 -15.445 1 95.56 313 PHE B O 1
ATOM 6913 N N . GLY B 1 314 ? 10.297 -20.172 -17.531 1 95.31 314 GLY B N 1
ATOM 6914 C CA . GLY B 1 314 ? 9.82 -18.828 -17.797 1 95.31 314 GLY B CA 1
ATOM 6915 C C . GLY B 1 314 ? 8.617 -18.438 -16.953 1 95.31 314 GLY B C 1
ATOM 6916 O O . GLY B 1 314 ? 8.531 -17.312 -16.469 1 95.31 314 GLY B O 1
ATOM 6917 N N . ALA B 1 315 ? 7.746 -19.312 -16.75 1 95.56 315 ALA B N 1
ATOM 6918 C CA . ALA B 1 315 ? 6.551 -19.062 -15.953 1 95.56 315 ALA B CA 1
ATOM 6919 C C . ALA B 1 315 ? 6.902 -18.828 -14.492 1 95.56 315 ALA B C 1
ATOM 6921 O O . ALA B 1 315 ? 6.43 -17.875 -13.875 1 95.56 315 ALA B O 1
ATOM 6922 N N . VAL B 1 316 ? 7.777 -19.703 -14.008 1 96.12 316 VAL B N 1
ATOM 6923 C CA . VAL B 1 316 ? 8.164 -19.594 -12.602 1 96.12 316 VAL B CA 1
ATOM 6924 C C . VAL B 1 316 ? 8.977 -18.328 -12.375 1 96.12 316 VAL B C 1
ATOM 6926 O O . VAL B 1 316 ? 8.727 -17.578 -11.43 1 96.12 316 VAL B O 1
ATOM 6929 N N . GLY B 1 317 ? 9.938 -18.141 -13.258 1 96.12 317 GLY B N 1
ATOM 6930 C CA . GLY B 1 317 ? 10.773 -16.953 -13.141 1 96.12 317 GLY B CA 1
ATOM 6931 C C . GLY B 1 317 ? 9.977 -15.656 -13.195 1 96.12 317 GLY B C 1
ATOM 6932 O O . GLY B 1 317 ? 10.164 -14.773 -12.359 1 96.12 317 GLY B O 1
ATOM 6933 N N . SER B 1 318 ? 9.094 -15.547 -14.133 1 96.62 318 SER B N 1
ATOM 6934 C CA . SER B 1 318 ? 8.281 -14.344 -14.273 1 96.62 318 SER B CA 1
ATOM 6935 C C . SER B 1 318 ? 7.332 -14.18 -13.094 1 96.62 318 SER B C 1
ATOM 6937 O O . SER B 1 318 ? 7.125 -13.062 -12.609 1 96.62 318 SER B O 1
ATOM 6939 N N . ALA B 1 319 ? 6.82 -15.234 -12.625 1 95.31 319 ALA B N 1
ATOM 6940 C CA . ALA B 1 319 ? 5.91 -15.18 -11.477 1 95.31 319 ALA B CA 1
ATOM 6941 C C . ALA B 1 319 ? 6.633 -14.703 -10.227 1 95.31 319 ALA B C 1
ATOM 6943 O O . ALA B 1 319 ? 6.109 -13.875 -9.477 1 95.31 319 ALA B O 1
ATOM 6944 N N . VAL B 1 320 ? 7.82 -15.211 -9.992 1 95.94 320 VAL B N 1
ATOM 6945 C CA . VAL B 1 320 ? 8.609 -14.844 -8.82 1 95.94 320 VAL B CA 1
ATOM 6946 C C . VAL B 1 320 ? 8.953 -13.359 -8.875 1 95.94 320 VAL B C 1
ATOM 6948 O O . VAL B 1 320 ? 8.82 -12.648 -7.883 1 95.94 320 VAL B O 1
ATOM 6951 N N . LEU B 1 321 ? 9.344 -12.906 -10.031 1 96 321 LEU B N 1
ATOM 6952 C CA . LEU B 1 321 ? 9.734 -11.508 -10.188 1 96 321 LEU B CA 1
ATOM 6953 C C . LEU B 1 321 ? 8.531 -10.586 -10.008 1 96 321 LEU B C 1
ATOM 6955 O O . LEU B 1 321 ? 8.633 -9.539 -9.367 1 96 321 LEU B O 1
ATOM 6959 N N . LEU B 1 322 ? 7.414 -10.984 -10.531 1 95.5 322 LEU B N 1
ATOM 6960 C CA . LEU B 1 322 ? 6.199 -10.188 -10.406 1 95.5 322 LEU B CA 1
ATOM 6961 C C . LEU B 1 322 ? 5.738 -10.117 -8.953 1 95.5 322 LEU B C 1
ATOM 6963 O O . LEU B 1 322 ? 5.359 -9.055 -8.469 1 95.5 322 LEU B O 1
ATOM 6967 N N . LEU B 1 323 ? 5.816 -11.258 -8.32 1 93 323 LEU B N 1
ATOM 6968 C CA . LEU B 1 323 ? 5.398 -11.305 -6.926 1 93 323 LEU B CA 1
ATOM 6969 C C . LEU B 1 323 ? 6.328 -10.477 -6.047 1 93 323 LEU B C 1
ATOM 6971 O O . LEU B 1 323 ? 5.871 -9.75 -5.16 1 93 323 LEU B O 1
ATOM 6975 N N . LYS B 1 324 ? 7.594 -10.594 -6.277 1 94 324 LYS B N 1
ATOM 6976 C CA . LYS B 1 324 ? 8.57 -9.82 -5.52 1 94 324 LYS B CA 1
ATOM 6977 C C . LYS B 1 324 ? 8.344 -8.32 -5.695 1 94 324 LYS B C 1
ATOM 6979 O O . LYS B 1 324 ? 8.352 -7.566 -4.719 1 94 324 LYS B O 1
ATOM 6984 N N . HIS B 1 325 ? 8.156 -7.914 -6.922 1 92.44 325 HIS B N 1
ATOM 6985 C CA . HIS B 1 325 ? 7.922 -6.5 -7.195 1 92.44 325 HIS B CA 1
ATOM 6986 C C . HIS B 1 325 ? 6.656 -6.004 -6.496 1 92.44 325 HIS B C 1
ATOM 6988 O O . HIS B 1 325 ? 6.637 -4.902 -5.945 1 92.44 325 HIS B O 1
ATOM 6994 N N . LYS B 1 326 ? 5.645 -6.781 -6.559 1 92.38 326 LYS B N 1
ATOM 6995 C CA . LYS B 1 326 ? 4.391 -6.406 -5.91 1 92.38 326 LYS B CA 1
ATOM 6996 C C . LYS B 1 326 ? 4.578 -6.246 -4.406 1 92.38 326 LYS B C 1
ATOM 6998 O O . LYS B 1 326 ? 4.08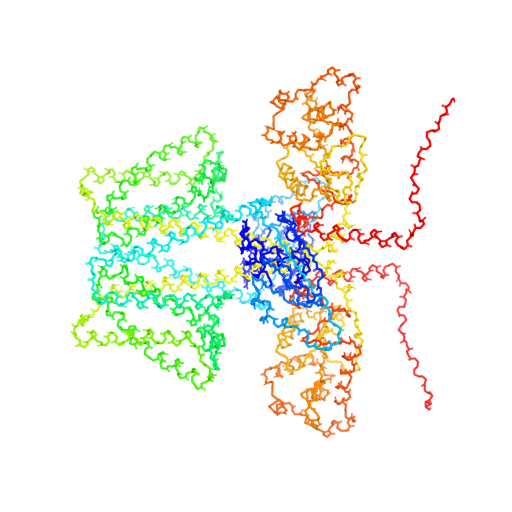2 -5.285 -3.812 1 92.38 326 LYS B O 1
ATOM 7003 N N . VAL B 1 327 ? 5.297 -7.129 -3.785 1 91.62 327 VAL B N 1
ATOM 7004 C CA . VAL B 1 327 ? 5.535 -7.059 -2.348 1 91.62 327 VAL B CA 1
ATOM 7005 C C . VAL B 1 327 ? 6.363 -5.82 -2.018 1 91.62 327 VAL B C 1
ATOM 7007 O O . VAL B 1 327 ? 6.098 -5.133 -1.027 1 91.62 327 VAL B O 1
ATOM 7010 N N . LYS B 1 328 ? 7.297 -5.52 -2.848 1 91.38 328 LYS B N 1
ATOM 7011 C CA . LYS B 1 328 ? 8.148 -4.355 -2.629 1 91.38 328 LYS B CA 1
ATOM 7012 C C . LYS B 1 328 ? 7.34 -3.062 -2.705 1 91.38 328 LYS B C 1
ATOM 7014 O O . LYS B 1 328 ? 7.496 -2.176 -1.862 1 91.38 328 LYS B O 1
ATOM 7019 N N . VAL B 1 329 ? 6.5 -2.975 -3.684 1 89.44 329 VAL B N 1
ATOM 7020 C CA . VAL B 1 329 ? 5.68 -1.782 -3.871 1 89.44 329 VAL B CA 1
ATOM 7021 C C . VAL B 1 329 ? 4.684 -1.653 -2.719 1 89.44 329 VAL B C 1
ATOM 7023 O O . VAL B 1 329 ? 4.449 -0.552 -2.217 1 89.44 329 VAL B O 1
ATOM 7026 N N . ASP B 1 330 ? 4.117 -2.74 -2.318 1 90.19 330 ASP B N 1
ATOM 7027 C CA . ASP B 1 330 ? 3.166 -2.746 -1.21 1 90.19 330 ASP B CA 1
ATOM 7028 C C . ASP B 1 330 ? 3.828 -2.275 0.082 1 90.19 330 ASP B C 1
ATOM 7030 O O . ASP B 1 330 ? 3.25 -1.484 0.831 1 90.19 330 ASP B O 1
ATOM 7034 N N . ASN B 1 331 ? 5.016 -2.756 0.317 1 90.19 331 ASN B N 1
ATOM 7035 C CA . ASN B 1 331 ? 5.746 -2.354 1.512 1 90.19 331 ASN B CA 1
ATOM 7036 C C . ASN B 1 331 ? 6.074 -0.862 1.493 1 90.19 331 ASN B C 1
ATOM 7038 O O . ASN B 1 331 ? 5.969 -0.187 2.52 1 90.19 331 ASN B O 1
ATOM 7042 N N . ARG B 1 332 ? 6.422 -0.396 0.382 1 89.06 332 ARG B N 1
ATOM 7043 C CA . ARG B 1 332 ? 6.734 1.024 0.251 1 89.06 332 ARG B CA 1
ATOM 7044 C C . ARG B 1 332 ? 5.492 1.88 0.469 1 89.06 332 ARG B C 1
ATOM 7046 O O . ARG B 1 332 ? 5.551 2.914 1.139 1 89.06 332 ARG B O 1
ATOM 7053 N N . SER B 1 333 ? 4.43 1.474 -0.141 1 90.31 333 SER B N 1
ATOM 7054 C CA . SER B 1 333 ? 3.184 2.219 0.008 1 90.31 333 SER B CA 1
ATOM 7055 C C . SER B 1 333 ? 2.707 2.215 1.456 1 90.31 333 SER B C 1
ATOM 7057 O O . SER B 1 333 ? 2.201 3.225 1.951 1 90.31 333 SER B O 1
ATOM 7059 N N . GLU B 1 334 ? 2.822 1.105 2.066 1 91.12 334 GLU B N 1
ATOM 7060 C CA . GLU B 1 334 ? 2.43 1.009 3.469 1 91.12 334 GLU B CA 1
ATOM 7061 C C . GLU B 1 334 ? 3.295 1.908 4.348 1 91.12 334 GLU B C 1
ATOM 7063 O O . GLU B 1 334 ? 2.787 2.584 5.246 1 91.12 334 GLU B O 1
ATOM 7068 N N . GLN B 1 335 ? 4.578 1.904 4.109 1 91 335 GLN B N 1
ATOM 7069 C CA . GLN B 1 335 ? 5.473 2.76 4.883 1 91 335 GLN B CA 1
ATOM 7070 C C . GLN B 1 335 ? 5.176 4.234 4.629 1 91 335 GLN B C 1
ATOM 7072 O O . GLN B 1 335 ? 5.211 5.047 5.559 1 91 335 GLN B O 1
ATOM 7077 N N . ALA B 1 336 ? 4.918 4.531 3.383 1 91.19 336 ALA B N 1
ATOM 7078 C CA . ALA B 1 336 ? 4.57 5.91 3.045 1 91.19 336 ALA B CA 1
ATOM 7079 C C . ALA B 1 336 ? 3.271 6.332 3.725 1 91.19 336 ALA B C 1
ATOM 7081 O O . ALA B 1 336 ? 3.137 7.473 4.168 1 91.19 336 ALA B O 1
ATOM 7082 N N . GLU B 1 337 ? 2.336 5.426 3.746 1 93 337 GLU B N 1
ATOM 7083 C CA . GLU B 1 337 ? 1.077 5.691 4.438 1 93 337 GLU B CA 1
ATOM 7084 C C . GLU B 1 337 ? 1.311 5.977 5.918 1 93 337 GLU B C 1
ATOM 7086 O O . GLU B 1 337 ? 0.72 6.902 6.477 1 93 337 GLU B O 1
ATOM 7091 N N . ILE B 1 338 ? 2.127 5.18 6.559 1 93.5 338 ILE B N 1
ATOM 7092 C CA . ILE B 1 338 ? 2.416 5.309 7.98 1 93.5 338 ILE B CA 1
ATOM 7093 C C . ILE B 1 338 ? 3.018 6.684 8.258 1 93.5 338 ILE B C 1
ATOM 7095 O O . ILE B 1 338 ? 2.566 7.395 9.164 1 93.5 338 ILE B O 1
ATOM 7099 N N . VAL B 1 339 ? 3.963 7.059 7.461 1 92.06 339 VAL B N 1
ATOM 7100 C CA . VAL B 1 339 ? 4.645 8.336 7.664 1 92.06 339 VAL B CA 1
ATOM 7101 C C . VAL B 1 339 ? 3.672 9.484 7.418 1 92.06 339 VAL B C 1
ATOM 7103 O O . VAL B 1 339 ? 3.646 10.453 8.18 1 92.06 339 VAL B O 1
ATOM 7106 N N . ALA B 1 340 ? 2.91 9.383 6.387 1 93.31 340 ALA B N 1
ATOM 7107 C CA . ALA B 1 340 ? 1.927 10.414 6.082 1 93.31 340 ALA B CA 1
ATOM 7108 C C . ALA B 1 340 ? 0.875 10.516 7.184 1 93.31 340 ALA B C 1
ATOM 7110 O O . ALA B 1 340 ? 0.408 11.609 7.508 1 93.31 340 ALA B O 1
ATOM 7111 N N . ASN B 1 341 ? 0.503 9.438 7.773 1 93.44 341 ASN B N 1
ATOM 7112 C CA . ASN B 1 341 ? -0.501 9.414 8.828 1 93.44 341 ASN B CA 1
ATOM 7113 C C . ASN B 1 341 ? 0.015 10.07 10.109 1 93.44 341 ASN B C 1
ATOM 7115 O O . ASN B 1 341 ? -0.769 10.594 10.906 1 93.44 341 ASN B O 1
ATOM 7119 N N . ARG B 1 342 ? 1.31 10.039 10.328 1 92.88 342 ARG B N 1
ATOM 7120 C CA . ARG B 1 342 ? 1.872 10.727 11.484 1 92.88 342 ARG B CA 1
ATOM 7121 C C . ARG B 1 342 ? 1.556 12.219 11.445 1 92.88 342 ARG B C 1
ATOM 7123 O O . ARG B 1 342 ? 1.303 12.828 12.484 1 92.88 342 ARG B O 1
ATOM 7130 N N . ILE B 1 343 ? 1.578 12.695 10.242 1 92.25 343 ILE B N 1
ATOM 7131 C CA . ILE B 1 343 ? 1.265 14.109 10.07 1 92.25 343 ILE B CA 1
ATOM 7132 C C . ILE B 1 343 ? -0.246 14.32 10.156 1 92.25 343 ILE B C 1
ATOM 7134 O O . ILE B 1 343 ? -0.716 15.242 10.828 1 92.25 343 ILE B O 1
ATOM 7138 N N . LYS B 1 344 ? -0.926 13.453 9.508 1 92.81 344 LYS B N 1
ATOM 7139 C CA . LYS B 1 344 ? -2.383 13.547 9.477 1 92.81 344 LYS B CA 1
ATOM 7140 C C . LYS B 1 344 ? -2.969 13.422 10.883 1 92.81 344 LYS B C 1
ATOM 7142 O O . LYS B 1 344 ? -3.932 14.117 11.219 1 92.81 344 LYS B O 1
ATOM 7147 N N . ASN B 1 345 ? -2.346 12.609 11.734 1 92.25 345 ASN B N 1
ATOM 7148 C CA . ASN B 1 345 ? -2.869 12.328 13.07 1 92.25 345 ASN B CA 1
ATOM 7149 C C . ASN B 1 345 ? -2.336 13.32 14.102 1 92.25 345 ASN B C 1
ATOM 7151 O O . ASN B 1 345 ? -2.693 13.25 15.273 1 92.25 345 ASN B O 1
ATOM 7155 N N . SER B 1 346 ? -1.541 14.219 13.672 1 91.69 346 SER B N 1
ATOM 7156 C CA . SER B 1 346 ? -1.02 15.227 14.586 1 91.69 346 SER B CA 1
ATOM 7157 C C . SER B 1 346 ? -2.117 16.188 15.039 1 91.69 346 SER B C 1
ATOM 7159 O O . SER B 1 346 ? -2.789 16.797 14.203 1 91.69 346 SER B O 1
ATOM 7161 N N . PRO B 1 347 ? -2.287 16.281 16.375 1 91.44 347 PRO B N 1
ATOM 7162 C CA . PRO B 1 347 ? -3.332 17.188 16.859 1 91.44 347 PRO B CA 1
ATOM 7163 C C . PRO B 1 347 ? -3.109 18.641 16.438 1 91.44 347 PRO B C 1
ATOM 7165 O O . PRO B 1 347 ? -4.074 19.375 16.219 1 91.44 347 PRO B O 1
ATOM 7168 N N . GLU B 1 348 ? -1.897 18.984 16.297 1 89.62 348 GLU B N 1
ATOM 7169 C CA . GLU B 1 348 ? -1.578 20.359 15.898 1 89.62 348 GLU B CA 1
ATOM 7170 C C . GLU B 1 348 ? -2.062 20.641 14.477 1 89.62 348 GLU B C 1
ATOM 7172 O O . GLU B 1 348 ? -2.646 21.703 14.219 1 89.62 348 GLU B O 1
ATOM 7177 N N . VAL B 1 349 ? -1.772 19.734 13.664 1 91.5 349 VAL B N 1
ATOM 7178 C CA . VAL B 1 349 ? -2.18 19.875 12.273 1 91.5 349 VAL B CA 1
ATOM 7179 C C . VAL B 1 349 ? -3.703 19.844 12.172 1 91.5 349 VAL B C 1
ATOM 7181 O O . VAL B 1 349 ? -4.301 20.672 11.477 1 91.5 349 VAL B O 1
ATOM 7184 N N . PHE B 1 350 ? -4.293 18.984 12.852 1 93.31 350 PHE B N 1
ATOM 7185 C CA . PHE B 1 350 ? -5.742 18.844 12.836 1 93.31 350 PHE B CA 1
ATOM 7186 C C . PHE B 1 350 ? -6.414 20.125 13.336 1 93.31 350 PHE B C 1
ATOM 7188 O O . PHE B 1 350 ? -7.336 20.625 12.695 1 93.31 350 PHE B O 1
ATOM 7195 N N . MET B 1 351 ? -5.938 20.578 14.477 1 91.5 351 MET B N 1
ATOM 7196 C CA . MET B 1 351 ? -6.527 21.781 15.062 1 91.5 351 MET B CA 1
ATOM 7197 C C . MET B 1 351 ? -6.348 22.984 14.141 1 91.5 351 MET B C 1
ATOM 7199 O O . MET B 1 351 ? -7.238 23.828 14.031 1 91.5 351 MET B O 1
ATOM 7203 N N . HIS B 1 352 ? -5.195 23.031 13.547 1 89.31 352 HIS B N 1
ATOM 7204 C CA . HIS B 1 352 ? -4.934 24.125 12.617 1 89.31 352 HIS B CA 1
ATOM 7205 C C . HIS B 1 352 ? -5.922 24.109 11.461 1 89.31 352 HIS B C 1
ATOM 7207 O O . HIS B 1 352 ? -6.477 25.156 11.102 1 89.31 352 HIS B O 1
ATOM 7213 N N . LEU B 1 353 ? -6.145 22.969 10.922 1 90.81 353 LEU B N 1
ATOM 7214 C CA . LEU B 1 353 ? -7.066 22.844 9.797 1 90.81 353 LEU B CA 1
ATOM 7215 C C . LEU B 1 353 ? -8.508 23.016 10.258 1 90.81 353 LEU B C 1
ATOM 7217 O O . LEU B 1 353 ? -9.328 23.594 9.531 1 90.81 353 LEU B O 1
ATOM 7221 N N . LEU B 1 354 ? -8.812 22.547 11.445 1 92.88 354 LEU B N 1
ATOM 7222 C CA . LEU B 1 354 ? -10.156 22.641 12.008 1 92.88 354 LEU B CA 1
ATOM 7223 C C . LEU B 1 354 ? -10.555 24.094 12.227 1 92.88 354 LEU B C 1
ATOM 7225 O O . LEU B 1 354 ? -11.664 24.5 11.875 1 92.88 354 LEU B O 1
ATOM 7229 N N . ARG B 1 355 ? -9.695 24.844 12.766 1 91.19 355 ARG B N 1
ATOM 7230 C CA . ARG B 1 355 ? -9.984 26.234 13.141 1 91.19 355 ARG B CA 1
ATOM 7231 C C . ARG B 1 355 ? -10.125 27.109 11.906 1 91.19 355 ARG B C 1
ATOM 7233 O O . ARG B 1 355 ? -10.688 28.203 11.984 1 91.19 355 ARG B O 1
ATOM 7240 N N . ARG B 1 356 ? -9.711 26.656 10.836 1 87.75 356 ARG B N 1
ATOM 7241 C CA . ARG B 1 356 ? -9.82 27.406 9.594 1 87.75 356 ARG B CA 1
ATOM 7242 C C . ARG B 1 356 ? -11.148 27.141 8.898 1 87.75 356 ARG B C 1
ATOM 7244 O O . ARG B 1 356 ? -11.531 27.859 7.98 1 87.75 356 ARG B O 1
ATOM 7251 N N . GLY B 1 357 ? -11.828 26.188 9.422 1 88.19 357 GLY B N 1
ATOM 7252 C CA . GLY B 1 357 ? -13.102 25.828 8.828 1 88.19 357 GLY B CA 1
ATOM 7253 C C . GLY B 1 357 ? -14.266 26.641 9.359 1 88.19 357 GLY B C 1
ATOM 7254 O O . GLY B 1 357 ? -14.062 27.578 10.141 1 88.19 357 GLY B O 1
ATOM 7255 N N . LYS B 1 358 ? -15.453 26.297 8.867 1 92.44 358 LYS B N 1
ATOM 7256 C CA . LYS B 1 358 ? -16.688 26.969 9.25 1 92.44 358 LYS B CA 1
ATOM 7257 C C . LYS B 1 358 ? -17.031 26.703 10.719 1 92.44 358 LYS B C 1
ATOM 7259 O O . LYS B 1 358 ? -16.953 25.562 11.172 1 92.44 358 LYS B O 1
ATOM 7264 N N . ARG B 1 359 ? -17.312 27.734 11.461 1 94.56 359 ARG B N 1
ATOM 7265 C CA . ARG B 1 359 ? -17.75 27.594 12.844 1 94.56 359 ARG B CA 1
ATOM 7266 C C . ARG B 1 359 ? -19.266 27.703 12.945 1 94.56 359 ARG B C 1
ATOM 7268 O O . ARG B 1 359 ? -19.875 28.531 12.258 1 94.56 359 ARG B O 1
ATOM 7275 N N . VAL B 1 360 ? -19.812 26.875 13.719 1 95.12 360 VAL B N 1
ATOM 7276 C CA . VAL B 1 360 ? -21.25 26.891 13.898 1 95.12 360 VAL B CA 1
ATOM 7277 C C . VAL B 1 360 ? -21.594 27.016 15.383 1 95.12 360 VAL B C 1
ATOM 7279 O O . VAL B 1 360 ? -20.75 26.781 16.25 1 95.12 360 VAL B O 1
ATOM 7282 N N . ASP B 1 361 ? -22.797 27.453 15.617 1 94.31 361 ASP B N 1
ATOM 7283 C CA . ASP B 1 361 ? -23.266 27.578 16.984 1 94.31 361 ASP B CA 1
ATOM 7284 C C . ASP B 1 361 ? -23.719 26.219 17.531 1 94.31 361 ASP B C 1
ATOM 7286 O O . ASP B 1 361 ? -24.688 25.625 17.031 1 94.31 361 ASP B O 1
ATOM 7290 N N . THR B 1 362 ? -23.031 25.812 18.516 1 92.69 362 THR B N 1
ATOM 7291 C CA . THR B 1 362 ? -23.344 24.516 19.062 1 92.69 362 THR B CA 1
ATOM 7292 C C . THR B 1 362 ? -23.906 24.641 20.469 1 92.69 362 THR B C 1
ATOM 7294 O O . THR B 1 362 ? -23.828 23.703 21.266 1 92.69 362 THR B O 1
ATOM 7297 N N . THR B 1 363 ? -24.422 25.734 20.812 1 92.38 363 THR B N 1
ATOM 7298 C CA . THR B 1 363 ? -25.094 25.891 22.094 1 92.38 363 THR B CA 1
ATOM 7299 C C . THR B 1 363 ? -26.203 24.859 22.25 1 92.38 363 THR B C 1
ATOM 7301 O O . THR B 1 363 ? -27.031 24.688 21.344 1 92.38 363 THR B O 1
ATOM 7304 N N . PRO B 1 364 ? -26.172 24.172 23.312 1 92.81 364 PRO B N 1
ATOM 7305 C CA . PRO B 1 364 ? -27.172 23.125 23.5 1 92.81 364 PRO B CA 1
ATOM 7306 C C . PRO B 1 364 ? -28.609 23.672 23.531 1 92.81 364 PRO B C 1
ATOM 7308 O O . PRO B 1 364 ? -28.859 24.734 24.094 1 92.81 364 PRO B O 1
ATOM 7311 N N . PHE B 1 365 ? -29.469 22.828 22.953 1 91.5 365 PHE B N 1
ATOM 7312 C CA . PHE B 1 365 ? -30.891 23.094 23.094 1 91.5 365 PHE B CA 1
ATOM 7313 C C . PHE B 1 365 ? -31.359 22.812 24.5 1 91.5 365 PHE B C 1
ATOM 7315 O O . PHE B 1 365 ? -30.609 22.266 25.312 1 91.5 365 PHE B O 1
ATOM 7322 N N . GLU B 1 366 ? -32.562 23.328 24.797 1 87.31 366 GLU B N 1
ATOM 7323 C CA . GLU B 1 366 ? -33.156 22.969 26.078 1 87.31 366 GLU B CA 1
ATOM 7324 C C . GLU B 1 366 ? -33.281 21.453 26.219 1 87.31 366 GLU B C 1
ATOM 7326 O O . GLU B 1 366 ? -33 20.906 27.297 1 87.31 366 GLU B O 1
ATOM 7331 N N . GLN B 1 367 ? -33.625 20.875 25.141 1 90.44 367 GLN B N 1
ATOM 7332 C CA . GLN B 1 367 ? -33.625 19.422 25.047 1 90.44 367 GLN B CA 1
ATOM 7333 C C . GLN B 1 367 ? -32.781 18.938 23.891 1 90.44 367 GLN B C 1
ATOM 7335 O O . GLN B 1 367 ? -33.219 18.859 22.75 1 90.44 367 GLN B O 1
ATOM 7340 N N . GLU B 1 368 ? -31.609 18.531 24.25 1 91.62 368 GLU B N 1
ATOM 7341 C CA . GLU B 1 368 ? -30.625 18.156 23.234 1 91.62 368 GLU B CA 1
ATOM 7342 C C . GLU B 1 368 ? -30.469 16.641 23.141 1 91.62 368 GLU B C 1
ATOM 7344 O O . GLU B 1 368 ? -30.328 15.977 24.156 1 91.62 368 GLU B O 1
ATOM 7349 N N . LEU B 1 369 ? -30.562 16.219 21.969 1 92.88 369 LEU B N 1
ATOM 7350 C CA . LEU B 1 369 ? -30.344 14.797 21.688 1 92.88 369 LEU B CA 1
ATOM 7351 C C . LEU B 1 369 ? -28.844 14.469 21.672 1 92.88 369 LEU B C 1
ATOM 7353 O O . LEU B 1 369 ? -28.156 14.789 20.703 1 92.88 369 LEU B O 1
ATOM 7357 N N . PHE B 1 370 ? -28.344 13.836 22.703 1 92.69 370 PHE B N 1
ATOM 7358 C CA . PHE B 1 370 ? -26.906 13.547 22.719 1 92.69 370 PHE B CA 1
ATOM 7359 C C . PHE B 1 370 ? -26.641 12.156 23.297 1 92.69 370 PHE B C 1
ATOM 7361 O O . PHE B 1 370 ? -27.516 11.57 23.953 1 92.69 370 PHE B O 1
ATOM 7368 N N . ILE B 1 371 ? -25.578 11.625 23.016 1 95.44 371 ILE B N 1
ATOM 7369 C CA . ILE B 1 371 ? -25.078 10.336 23.469 1 95.44 371 ILE B CA 1
ATOM 7370 C C . ILE B 1 371 ? -23.688 10.508 24.109 1 95.44 371 ILE B C 1
ATOM 7372 O O . ILE B 1 371 ? -22.812 11.148 23.516 1 95.44 371 ILE B O 1
ATOM 7376 N N . GLY B 1 372 ? -23.453 9.953 25.312 1 92.94 372 GLY B N 1
ATOM 7377 C CA . GLY B 1 372 ? -22.156 10.039 25.984 1 92.94 372 GLY B CA 1
ATOM 7378 C C . GLY B 1 372 ? -22.141 11.055 27.094 1 92.94 372 GLY B C 1
ATOM 7379 O O . GLY B 1 372 ? -23.188 11.461 27.609 1 92.94 372 GLY B O 1
ATOM 7380 N N . ASN B 1 373 ? -20.922 11.531 27.5 1 90.19 373 ASN B N 1
ATOM 7381 C CA . ASN B 1 373 ? -20.719 12.461 28.594 1 90.19 373 ASN B CA 1
ATOM 7382 C C . ASN B 1 373 ? -20.953 13.906 28.172 1 90.19 373 ASN B C 1
ATOM 7384 O O . ASN B 1 373 ? -20.266 14.422 27.297 1 90.19 373 ASN B O 1
ATOM 7388 N N . PRO B 1 374 ? -21.891 14.508 28.797 1 88.69 374 PRO B N 1
ATOM 7389 C CA . PRO B 1 374 ? -22.188 15.891 28.422 1 88.69 374 PRO B CA 1
ATOM 7390 C C . PRO B 1 374 ? -21.031 16.844 28.719 1 88.69 374 PRO B C 1
ATOM 7392 O O . PRO B 1 374 ? -20.922 17.906 28.109 1 88.69 374 PRO B O 1
ATOM 7395 N N . ASP B 1 375 ? -20.141 16.406 29.562 1 88.31 375 ASP B N 1
ATOM 7396 C CA . ASP B 1 375 ? -19.031 17.266 29.953 1 88.31 375 ASP B CA 1
ATOM 7397 C C . ASP B 1 375 ? -17.734 16.812 29.266 1 88.31 375 ASP B C 1
ATOM 7399 O O . ASP B 1 375 ? -16.641 17.141 29.734 1 88.31 375 ASP B O 1
ATOM 7403 N N . ALA B 1 376 ? -17.938 16.141 28.25 1 92 376 ALA B N 1
ATOM 7404 C CA . ALA B 1 376 ? -16.766 15.641 27.547 1 92 376 ALA B CA 1
ATOM 7405 C C . ALA B 1 376 ? -15.953 16.797 26.953 1 92 376 ALA B C 1
ATOM 7407 O O . ALA B 1 376 ? -16.5 17.859 26.656 1 92 376 ALA B O 1
ATOM 7408 N N . THR B 1 377 ? -14.672 16.594 26.828 1 90.94 377 THR B N 1
ATOM 7409 C CA . THR B 1 377 ? -13.758 17.609 26.312 1 90.94 377 THR B CA 1
ATOM 7410 C C . THR B 1 377 ? -13.969 17.812 24.812 1 90.94 377 THR B C 1
ATOM 7412 O O . THR B 1 377 ? -13.859 18.938 24.312 1 90.94 377 THR B O 1
ATOM 7415 N N . ILE B 1 378 ? -14.273 16.719 24.203 1 93.62 378 ILE B N 1
ATOM 7416 C CA . ILE B 1 378 ? -14.5 16.781 22.766 1 93.62 378 ILE B CA 1
ATOM 7417 C C . ILE B 1 378 ? -15.984 16.578 22.469 1 93.62 378 ILE B C 1
ATOM 7419 O O . ILE B 1 378 ? -16.547 15.539 22.797 1 93.62 378 ILE B O 1
ATOM 7423 N N . LYS B 1 379 ? -16.594 17.531 21.891 1 95.06 379 LYS B N 1
ATOM 7424 C CA . LYS B 1 379 ? -18 17.484 21.531 1 95.06 379 LYS B CA 1
ATOM 7425 C C . LYS B 1 379 ? -18.188 17.359 20.031 1 95.06 379 LYS B C 1
ATOM 7427 O O . LYS B 1 379 ? -17.812 18.266 19.266 1 95.06 379 LYS B O 1
ATOM 7432 N N . ILE B 1 380 ? -18.719 16.25 19.625 1 96.44 380 ILE B N 1
ATOM 7433 C CA . ILE B 1 380 ? -19 16 18.219 1 96.44 380 ILE B CA 1
ATOM 7434 C C . ILE B 1 380 ? -20.469 16.234 17.922 1 96.44 380 ILE B C 1
ATOM 7436 O O . ILE B 1 380 ? -21.344 15.68 18.594 1 96.44 380 ILE B O 1
ATOM 7440 N N . LEU B 1 381 ? -20.797 17.125 17.062 1 97.31 381 LEU B N 1
ATOM 7441 C CA . LEU B 1 381 ? -22.156 17.344 16.609 1 97.31 381 LEU B CA 1
ATOM 7442 C C . LEU B 1 381 ? -22.359 16.812 15.188 1 97.31 381 LEU B C 1
ATOM 7444 O O . LEU B 1 381 ? -21.594 17.156 14.281 1 97.31 381 LEU B O 1
ATOM 7448 N N . MET B 1 382 ? -23.297 15.945 14.984 1 96.88 382 MET B N 1
ATOM 7449 C CA . MET B 1 382 ? -23.609 15.375 13.68 1 96.88 382 MET B CA 1
ATOM 7450 C C . MET B 1 382 ? -24.922 15.914 13.148 1 96.88 382 MET B C 1
ATOM 7452 O O . MET B 1 382 ? -25.969 15.758 13.797 1 96.88 382 MET B O 1
ATOM 7456 N N . ALA B 1 383 ? -24.875 16.656 12.102 1 96.06 383 ALA B N 1
ATOM 7457 C CA . ALA B 1 383 ? -26.078 17 11.352 1 96.06 383 ALA B CA 1
ATOM 7458 C C . ALA B 1 383 ? -26.469 15.867 10.406 1 96.06 383 ALA B C 1
ATOM 7460 O O . ALA B 1 383 ? -25.703 15.5 9.516 1 96.06 383 ALA B O 1
ATOM 7461 N N . ALA B 1 384 ? -27.594 15.305 10.609 1 94.75 384 ALA B N 1
ATOM 7462 C CA . ALA B 1 384 ? -27.938 14.094 9.867 1 94.75 384 ALA B CA 1
ATOM 7463 C C . ALA B 1 384 ? -29.375 14.156 9.375 1 94.75 384 ALA B C 1
ATOM 7465 O O . ALA B 1 384 ? -30.156 15.008 9.805 1 94.75 384 ALA B O 1
ATOM 7466 N N . SER B 1 385 ? -29.625 13.359 8.406 1 91.31 385 SER B N 1
ATOM 7467 C CA . SER B 1 385 ? -30.969 13.125 7.922 1 91.31 385 SER B CA 1
ATOM 7468 C C . SER B 1 385 ? -31.375 11.664 8.109 1 91.31 385 SER B C 1
ATOM 7470 O O . SER B 1 385 ? -30.531 10.766 8.055 1 91.31 385 SER B O 1
ATOM 7472 N N . LEU B 1 386 ? -32.594 11.43 8.406 1 89.56 386 LEU B N 1
ATOM 7473 C CA . LEU B 1 386 ? -33.062 10.094 8.742 1 89.56 386 LEU B CA 1
ATOM 7474 C C . LEU B 1 386 ? -33.219 9.234 7.488 1 89.56 386 LEU B C 1
ATOM 7476 O O . LEU B 1 386 ? -33.188 8.008 7.566 1 89.56 386 LEU B O 1
ATOM 7480 N N . GLY B 1 387 ? -33.281 9.852 6.363 1 84.44 387 GLY B N 1
ATOM 7481 C CA . GLY B 1 387 ? -33.406 9.094 5.129 1 84.44 387 GLY B CA 1
ATOM 7482 C C . GLY B 1 387 ? -32.094 8.906 4.387 1 84.44 387 GLY B C 1
ATOM 7483 O O . GLY B 1 387 ? -32.062 8.312 3.311 1 84.44 387 GLY B O 1
ATOM 7484 N N . CYS B 1 388 ? -31.016 9.227 4.965 1 85 388 CYS B N 1
ATOM 7485 C CA . CYS B 1 388 ? -29.734 9.289 4.266 1 85 388 CYS B CA 1
ATOM 7486 C C . CYS B 1 388 ? -28.891 8.07 4.578 1 85 388 CYS B C 1
ATOM 7488 O O . CYS B 1 388 ? -28.656 7.742 5.746 1 85 388 CYS B O 1
ATOM 7490 N N . GLY B 1 389 ? -28.469 7.324 3.619 1 83.94 389 GLY B N 1
ATOM 7491 C CA . GLY B 1 389 ? -27.609 6.16 3.771 1 83.94 389 GLY B CA 1
ATOM 7492 C C . GLY B 1 389 ? -26.281 6.48 4.402 1 83.94 389 GLY B C 1
ATOM 7493 O O . GLY B 1 389 ? -25.922 5.91 5.434 1 83.94 389 GLY B O 1
ATOM 7494 N N . PRO B 1 390 ? -25.531 7.406 3.812 1 88.56 390 PRO B N 1
ATOM 7495 C CA . PRO B 1 390 ? -24.25 7.801 4.402 1 88.56 390 PRO B CA 1
ATOM 7496 C C . PRO B 1 390 ? -24.375 8.258 5.852 1 88.56 390 PRO B C 1
ATOM 7498 O O . PRO B 1 390 ? -23.438 8.125 6.633 1 88.56 390 PRO B O 1
ATOM 7501 N N . CYS B 1 391 ? -25.531 8.766 6.23 1 92.19 391 CYS B N 1
ATOM 7502 C CA . CYS B 1 391 ? -25.75 9.211 7.602 1 92.19 391 CYS B CA 1
ATOM 7503 C C . CYS B 1 391 ? -25.75 8.023 8.562 1 92.19 391 CYS B C 1
ATOM 7505 O O . CYS B 1 391 ? -25.266 8.133 9.688 1 92.19 391 CYS B O 1
ATOM 7507 N N . LYS B 1 392 ? -26.344 6.953 8.125 1 92.69 392 LYS B N 1
ATOM 7508 C CA . LYS B 1 392 ? -26.312 5.746 8.945 1 92.69 392 LYS B CA 1
ATOM 7509 C C . LYS B 1 392 ? -24.891 5.32 9.25 1 92.69 392 LYS B C 1
ATOM 7511 O O . LYS B 1 392 ? -24.547 5.043 10.406 1 92.69 392 LYS B O 1
ATOM 7516 N N . GLU B 1 393 ? -24.062 5.309 8.227 1 91.06 393 GLU B N 1
ATOM 7517 C CA . GLU B 1 393 ? -22.672 4.918 8.398 1 91.06 393 GLU B CA 1
ATOM 7518 C C . GLU B 1 393 ? -21.922 5.91 9.289 1 91.06 393 GLU B C 1
ATOM 7520 O O . GLU B 1 393 ? -21.125 5.508 10.141 1 91.06 393 GLU B O 1
ATOM 7525 N N . GLY B 1 394 ? -22.141 7.133 8.992 1 93.62 394 GLY B N 1
ATOM 7526 C CA . GLY B 1 394 ? -21.516 8.164 9.82 1 93.62 394 GLY B CA 1
ATOM 7527 C C . GLY B 1 394 ? -21.891 8.062 11.281 1 93.62 394 GLY B C 1
ATOM 7528 O O . GLY B 1 394 ? -21.047 8.242 12.164 1 93.62 394 GLY B O 1
ATOM 7529 N N . PHE B 1 395 ? -23.172 7.742 11.516 1 94.75 395 PHE B N 1
ATOM 7530 C CA . PHE B 1 395 ? -23.672 7.586 12.875 1 94.75 395 PHE B CA 1
ATOM 7531 C C . PHE B 1 395 ? -22.969 6.426 13.578 1 94.75 395 PHE B C 1
ATOM 7533 O O . PHE B 1 395 ? -22.516 6.562 14.719 1 94.75 395 PHE B O 1
ATOM 7540 N N . GLU B 1 396 ? -22.812 5.336 12.898 1 92.06 396 GLU B N 1
ATOM 7541 C CA . GLU B 1 396 ? -22.156 4.164 13.477 1 92.06 396 GLU B CA 1
ATOM 7542 C C . GLU B 1 396 ? -20.703 4.457 13.812 1 92.06 396 GLU B C 1
ATOM 7544 O O . GLU B 1 396 ? -20.203 4.035 14.867 1 92.06 396 GLU B O 1
ATOM 7549 N N . LYS B 1 397 ? -20.062 5.133 12.977 1 92.19 397 LYS B N 1
ATOM 7550 C CA . LYS B 1 397 ? -18.656 5.473 13.195 1 92.19 397 LYS B CA 1
ATOM 7551 C C . LYS B 1 397 ? -18.5 6.445 14.359 1 92.19 397 LYS B C 1
ATOM 7553 O O . LYS B 1 397 ? -17.562 6.32 15.156 1 92.19 397 LYS B O 1
ATOM 7558 N N . ALA B 1 398 ? -19.391 7.371 14.398 1 94.69 398 ALA B N 1
ATOM 7559 C CA . ALA B 1 398 ? -19.375 8.32 15.516 1 94.69 398 ALA B CA 1
ATOM 7560 C C . ALA B 1 398 ? -19.641 7.617 16.844 1 94.69 398 ALA B C 1
ATOM 7562 O O . ALA B 1 398 ? -19.031 7.949 17.859 1 94.69 398 ALA B O 1
ATOM 7563 N N . LEU B 1 399 ? -20.562 6.68 16.797 1 92.94 399 LEU B N 1
ATOM 7564 C CA . LEU B 1 399 ? -20.891 5.918 17.984 1 92.94 399 LEU B CA 1
ATOM 7565 C C . LEU B 1 399 ? -19.672 5.121 18.484 1 92.94 399 LEU B C 1
ATOM 7567 O O . LEU B 1 399 ? -19.484 4.953 19.688 1 92.94 399 LEU B O 1
ATOM 7571 N N . GLN B 1 400 ? -18.953 4.648 17.594 1 89.12 400 GLN B N 1
ATOM 7572 C CA . GLN B 1 400 ? -17.75 3.912 17.969 1 89.12 400 GLN B CA 1
ATOM 7573 C C . GLN B 1 400 ? -16.766 4.805 18.719 1 89.12 400 GLN B C 1
ATOM 7575 O O . GLN B 1 400 ? -16.094 4.355 19.641 1 89.12 400 GLN B O 1
ATOM 7580 N N . LEU B 1 401 ? -16.625 6.012 18.297 1 91.62 401 LEU B N 1
ATOM 7581 C CA . LEU B 1 401 ? -15.758 6.969 18.984 1 91.62 401 LEU B CA 1
ATOM 7582 C C . LEU B 1 401 ? -16.203 7.176 20.422 1 91.62 401 LEU B C 1
ATOM 7584 O O . LEU B 1 401 ? -15.375 7.203 21.344 1 91.62 401 LEU B O 1
ATOM 7588 N N . VAL B 1 402 ? -17.516 7.277 20.609 1 92.12 402 VAL B N 1
ATOM 7589 C CA . VAL B 1 402 ? -18.078 7.504 21.938 1 92.12 402 VAL B CA 1
ATOM 7590 C C . VAL B 1 402 ? -17.828 6.273 22.812 1 92.12 402 VAL B C 1
ATOM 7592 O O . VAL B 1 402 ? -17.562 6.395 24 1 92.12 402 VAL B O 1
ATOM 7595 N N . SER B 1 403 ? -17.953 5.133 22.219 1 87.31 403 SER B N 1
ATOM 7596 C CA . SER B 1 403 ? -17.781 3.889 22.969 1 87.31 403 SER B CA 1
ATOM 7597 C C . SER B 1 403 ? -16.328 3.697 23.406 1 87.31 403 SER B C 1
ATOM 7599 O O . SER B 1 403 ? -16.062 3.262 24.531 1 87.31 403 SER B O 1
ATOM 7601 N N . VAL B 1 404 ? -15.43 4.035 22.578 1 84 404 VAL B N 1
ATOM 7602 C CA . VAL B 1 404 ? -14.008 3.834 22.844 1 84 404 VAL B CA 1
ATOM 7603 C C . VAL B 1 404 ? -13.508 4.918 23.812 1 84 404 VAL B C 1
ATOM 7605 O O . VAL B 1 404 ? -12.742 4.633 24.734 1 84 404 VAL B O 1
ATOM 7608 N N . TYR B 1 405 ? -13.938 6.117 23.5 1 88.56 405 TYR B N 1
ATOM 7609 C CA . TYR B 1 405 ? -13.523 7.246 24.328 1 88.56 405 TYR B CA 1
ATOM 7610 C C . TYR B 1 405 ? -14.695 7.793 25.141 1 88.56 405 TYR B C 1
ATOM 7612 O O . TYR B 1 405 ? -15.016 8.977 25.047 1 88.56 405 TYR B O 1
ATOM 7620 N N . SER B 1 406 ? -15.234 7.035 26 1 86 406 SER B N 1
ATOM 7621 C CA . SER B 1 406 ? -16.5 7.289 26.688 1 86 406 SER B CA 1
ATOM 7622 C C . SER B 1 406 ? -16.406 8.523 27.578 1 86 406 SER B C 1
ATOM 7624 O O . SER B 1 406 ? -17.391 9.234 27.781 1 86 406 SER B O 1
ATOM 7626 N N . TYR B 1 407 ? -15.242 8.805 28 1 85.38 407 TYR B N 1
ATOM 7627 C CA . TYR B 1 407 ? -15.117 9.906 28.953 1 85.38 407 TYR B CA 1
ATOM 7628 C C . TYR B 1 407 ? -14.805 11.211 28.234 1 85.38 407 TYR B C 1
ATOM 7630 O O . TYR B 1 407 ? -15.102 12.297 28.734 1 85.38 407 TYR B O 1
ATOM 7638 N N . ASN B 1 408 ? -14.32 11.078 27.047 1 90.06 408 ASN B N 1
ATOM 7639 C CA . ASN B 1 408 ? -13.75 12.266 26.438 1 90.06 408 ASN B CA 1
ATOM 7640 C C . ASN B 1 408 ? -14.57 12.727 25.234 1 90.06 408 ASN B C 1
ATOM 7642 O O . ASN B 1 408 ? -14.367 13.82 24.719 1 90.06 408 ASN B O 1
ATOM 7646 N N . VAL B 1 409 ? -15.508 11.891 24.844 1 93.62 409 VAL B N 1
ATOM 7647 C CA . VAL B 1 409 ? -16.203 12.242 23.625 1 93.62 409 VAL B CA 1
ATOM 7648 C C . VAL B 1 409 ? -17.719 12.234 23.859 1 93.62 409 VAL B C 1
ATOM 7650 O O . VAL B 1 409 ? -18.234 11.367 24.562 1 93.62 409 VAL B O 1
ATOM 7653 N N . ASN B 1 410 ? -18.406 13.258 23.406 1 95.25 410 ASN B N 1
ATOM 7654 C CA . ASN B 1 410 ? -19.859 13.391 23.375 1 95.25 410 ASN B CA 1
ATOM 7655 C C . ASN B 1 410 ? -20.375 13.547 21.953 1 95.25 410 ASN B C 1
ATOM 7657 O O . ASN B 1 410 ? -19.766 14.227 21.125 1 95.25 410 ASN B O 1
ATOM 7661 N N . LEU B 1 411 ? -21.453 12.836 21.641 1 97 411 LEU B N 1
ATOM 7662 C CA . LEU B 1 411 ? -22.047 12.93 20.312 1 97 411 LEU B CA 1
ATOM 7663 C C . LEU B 1 411 ? -23.438 13.547 20.375 1 97 411 LEU B C 1
ATOM 7665 O O . LEU B 1 411 ? -24.328 13.016 21.062 1 97 411 LEU B O 1
ATOM 7669 N N . THR B 1 412 ? -23.578 14.711 19.828 1 96.88 412 THR B N 1
ATOM 7670 C CA . THR B 1 412 ? -24.875 15.375 19.688 1 96.88 412 THR B CA 1
ATOM 7671 C C . THR B 1 412 ? -25.406 15.242 18.266 1 96.88 412 THR B C 1
ATOM 7673 O O . THR B 1 412 ? -24.641 15.344 17.297 1 96.88 412 THR B O 1
ATOM 7676 N N . ILE B 1 413 ? -26.703 14.93 18.109 1 96.25 413 ILE B N 1
ATOM 7677 C CA . ILE B 1 413 ? -27.266 14.719 16.781 1 96.25 413 ILE B CA 1
ATOM 7678 C C . ILE B 1 413 ? -28.391 15.734 16.531 1 96.25 413 ILE B C 1
ATOM 7680 O O . ILE B 1 413 ? -29.281 15.891 17.375 1 96.25 413 ILE B O 1
ATOM 7684 N N . ARG B 1 414 ? -28.344 16.406 15.516 1 95.44 414 ARG B N 1
ATOM 7685 C CA . ARG B 1 414 ? -29.406 17.297 15.055 1 95.44 414 ARG B CA 1
ATOM 7686 C C . ARG B 1 414 ? -29.922 16.875 13.688 1 95.44 414 ARG B C 1
ATOM 7688 O O . ARG B 1 414 ? -29.125 16.594 12.781 1 95.44 414 ARG B O 1
ATOM 7695 N N . LEU B 1 415 ? -31.188 16.781 13.555 1 93.19 415 LEU B N 1
ATOM 7696 C CA . LEU B 1 415 ? -31.797 16.141 12.391 1 93.19 415 LEU B CA 1
ATOM 7697 C C . LEU B 1 415 ? -32.375 17.188 11.438 1 93.19 415 LEU B C 1
ATOM 7699 O O . LEU B 1 415 ? -32.938 18.188 11.875 1 93.19 415 LEU B O 1
ATOM 7703 N N . ARG B 1 416 ? -32.031 16.922 10.141 1 87.31 416 ARG B N 1
ATOM 7704 C CA . ARG B 1 416 ? -32.688 17.688 9.094 1 87.31 416 ARG B CA 1
ATOM 7705 C C . ARG B 1 416 ? -34.094 17.141 8.805 1 87.31 416 ARG B C 1
ATOM 7707 O O . ARG B 1 416 ? -34.219 15.969 8.469 1 87.31 416 ARG B O 1
ATOM 7714 N N . THR B 1 417 ? -35.062 17.875 8.992 1 73.94 417 THR B N 1
ATOM 7715 C CA . THR B 1 417 ? -36.438 17.375 8.852 1 73.94 417 THR B CA 1
ATOM 7716 C C . THR B 1 417 ? -37.094 17.922 7.59 1 73.94 417 THR B C 1
ATOM 7718 O O . THR B 1 417 ? -38.125 17.438 7.164 1 73.94 417 THR B O 1
ATOM 7721 N N . GLY B 1 418 ? -36.562 19.109 6.781 1 56.5 418 GLY B N 1
ATOM 7722 C CA . GLY B 1 418 ? -37.344 19.859 5.809 1 56.5 418 GLY B CA 1
ATOM 7723 C C . GLY B 1 418 ? -37.562 19.109 4.52 1 56.5 418 GLY B C 1
ATOM 7724 O O . GLY B 1 418 ? -37.906 19.703 3.494 1 56.5 418 GLY B O 1
ATOM 7725 N N . GLY B 1 419 ? -37.125 18.031 4.051 1 45.84 419 GLY B N 1
ATOM 7726 C CA . GLY B 1 419 ? -37.406 18.031 2.627 1 45.84 419 GLY B CA 1
ATOM 7727 C C . GLY B 1 419 ? -38.844 18.359 2.314 1 45.84 419 GLY B C 1
ATOM 7728 O O . GLY B 1 419 ? -39.656 18.531 3.227 1 45.84 419 GLY B O 1
ATOM 7729 N N . GLY B 1 420 ? -39.344 17.859 0.909 1 38.41 420 GLY B N 1
ATOM 7730 C CA . GLY B 1 420 ? -40.375 18.312 -0.008 1 38.41 420 GLY B CA 1
ATOM 7731 C C . GLY B 1 420 ? -41.719 18.469 0.652 1 38.41 420 GLY B C 1
ATOM 7732 O O . GLY B 1 420 ? -42.375 19.516 0.526 1 38.41 420 GLY B O 1
ATOM 7733 N N . GLY B 1 421 ? -42.594 17.266 0.469 1 35.88 421 GLY B N 1
ATOM 7734 C CA . GLY B 1 421 ? -44 17.344 0.115 1 35.88 421 GLY B CA 1
ATOM 7735 C C . GLY B 1 421 ? -44.844 17.938 1.216 1 35.88 421 GLY B C 1
ATOM 7736 O O . GLY B 1 421 ? -44.469 17.953 2.383 1 35.88 421 GLY B O 1
ATOM 7737 N N . ASN B 1 422 ? -45.781 18.859 0.87 1 35.22 422 ASN B N 1
ATOM 7738 C CA . ASN B 1 422 ? -47 19.438 1.401 1 35.22 422 ASN B CA 1
ATOM 7739 C C . ASN B 1 422 ? -47.625 18.547 2.465 1 35.22 422 ASN B C 1
ATOM 7741 O O . ASN B 1 422 ? -48.75 18.812 2.945 1 35.22 422 ASN B O 1
ATOM 7745 N N . ASN B 1 423 ? -47.75 17.109 2.189 1 35.72 423 ASN B N 1
ATOM 7746 C CA . ASN B 1 423 ? -48.844 16.406 2.859 1 35.72 423 ASN B CA 1
ATOM 7747 C C . ASN B 1 423 ? -48.594 16.281 4.359 1 35.72 423 ASN B C 1
ATOM 7749 O O . ASN B 1 423 ? -47.469 16.172 4.797 1 35.72 423 ASN B O 1
ATOM 7753 N N . ARG B 1 424 ? -49.562 16.484 5.305 1 37.62 424 ARG B N 1
ATOM 7754 C CA . ARG B 1 424 ? -49.938 16.281 6.707 1 37.62 424 ARG B CA 1
ATOM 7755 C C . ARG B 1 424 ? -49.281 15.039 7.281 1 37.62 424 ARG B C 1
ATOM 7757 O O . ARG B 1 424 ? -49.594 14.602 8.383 1 37.62 424 ARG B O 1
ATOM 7764 N N . ASP B 1 425 ? -48.625 14.133 6.523 1 44.12 425 ASP B N 1
ATOM 7765 C CA . ASP B 1 425 ? -48.188 12.812 6.945 1 44.12 425 ASP B CA 1
ATOM 7766 C C . ASP B 1 425 ? -47 12.922 7.898 1 44.12 425 ASP B C 1
ATOM 7768 O O . ASP B 1 425 ? -46.125 13.789 7.734 1 44.12 425 ASP B O 1
ATOM 7772 N N . VAL B 1 426 ? -47.125 12.336 9.117 1 52.47 426 VAL B N 1
ATOM 7773 C CA . VAL B 1 426 ? -46.188 12.188 10.227 1 52.47 426 VAL B CA 1
ATOM 7774 C C . VAL B 1 426 ? -44.781 11.977 9.68 1 52.47 426 VAL B C 1
ATOM 7776 O O . VAL B 1 426 ? -44.531 11.023 8.938 1 52.47 426 VAL B O 1
ATOM 7779 N N . LYS B 1 427 ? -43.812 13.031 9.844 1 76.81 427 LYS B N 1
ATOM 7780 C CA . LYS B 1 427 ? -42.438 13.062 9.391 1 76.81 427 LYS B CA 1
ATOM 7781 C C . LYS B 1 427 ? -41.531 12.234 10.312 1 76.81 427 LYS B C 1
ATOM 7783 O O . LYS B 1 427 ? -41.781 12.141 11.516 1 76.81 427 LYS B O 1
ATOM 7788 N N . PRO B 1 428 ? -40.812 11.242 9.836 1 86.06 428 PRO B N 1
ATOM 7789 C CA . PRO B 1 428 ? -39.906 10.414 10.641 1 86.06 428 PRO B CA 1
ATOM 7790 C C . PRO B 1 428 ? -39.219 11.195 11.773 1 86.06 428 PRO B C 1
ATOM 7792 O O . PRO B 1 428 ? -39.031 10.656 12.867 1 86.06 428 PRO B O 1
ATOM 7795 N N . GLY B 1 429 ? -39.062 12.477 11.539 1 88.12 429 GLY B N 1
ATOM 7796 C CA . GLY B 1 429 ? -38.438 13.305 12.555 1 88.12 429 GLY B CA 1
ATOM 7797 C C . GLY B 1 429 ? -39.312 13.531 13.766 1 88.12 429 GLY B C 1
ATOM 7798 O O . GLY B 1 429 ? -38.844 13.469 14.906 1 88.12 429 GLY B O 1
ATOM 7799 N N . ILE B 1 430 ? -40.562 13.773 13.484 1 85.75 430 ILE B N 1
ATOM 7800 C CA . ILE B 1 430 ? -41.531 14.031 14.547 1 85.75 430 ILE B CA 1
ATOM 7801 C C . ILE B 1 430 ? -41.75 12.758 15.367 1 85.75 430 ILE B C 1
ATOM 7803 O O . ILE B 1 430 ? -41.844 12.812 16.594 1 85.75 430 ILE B O 1
ATOM 7807 N N . ALA B 1 431 ? -41.844 11.664 14.656 1 87.69 431 ALA B N 1
ATOM 7808 C CA . ALA B 1 431 ? -42.031 10.391 15.344 1 87.69 431 ALA B CA 1
ATOM 7809 C C . ALA B 1 431 ? -40.844 10.062 16.25 1 87.69 431 ALA B C 1
ATOM 7811 O O . ALA B 1 431 ? -41.031 9.664 17.406 1 87.69 431 ALA B O 1
ATOM 7812 N N . LEU B 1 432 ? -39.688 10.172 15.727 1 92.25 432 LEU B N 1
ATOM 7813 C CA . LEU B 1 432 ? -38.469 9.836 16.469 1 92.25 432 LEU B CA 1
ATOM 7814 C C . LEU B 1 432 ? -38.25 10.789 17.641 1 92.25 432 LEU B C 1
ATOM 7816 O O . LEU B 1 432 ? -38.031 10.352 18.766 1 92.25 432 LEU B O 1
ATOM 7820 N N . LEU B 1 433 ? -38.312 12.117 17.375 1 90.88 433 LEU B N 1
ATOM 7821 C CA . LEU B 1 433 ? -38.094 13.117 18.406 1 90.88 433 LEU B CA 1
ATOM 7822 C C . LEU B 1 433 ? -39.219 13.07 19.453 1 90.88 433 LEU B C 1
ATOM 7824 O O . LEU B 1 433 ? -39 13.32 20.625 1 90.88 433 LEU B O 1
ATOM 7828 N N . GLY B 1 434 ? -40.375 12.82 18.953 1 88.62 434 GLY B N 1
ATOM 7829 C CA . GLY B 1 434 ? -41.469 12.688 19.875 1 88.62 434 GLY B CA 1
ATOM 7830 C C . GLY B 1 434 ? -41.312 11.562 20.875 1 88.62 434 GLY B C 1
ATOM 7831 O O . GLY B 1 434 ? -41.531 11.758 22.078 1 88.62 434 GLY B O 1
ATOM 7832 N N . TYR B 1 435 ? -41 10.398 20.375 1 91.94 435 TYR B N 1
ATOM 7833 C CA . TYR B 1 435 ? -40.75 9.266 21.281 1 91.94 435 TYR B CA 1
ATOM 7834 C C . TYR B 1 435 ? -39.594 9.57 22.219 1 91.94 435 TYR B C 1
ATOM 7836 O O . TYR B 1 435 ? -39.656 9.242 23.422 1 91.94 435 TYR B O 1
ATOM 7844 N N . TRP B 1 436 ? -38.562 10.086 21.719 1 93.44 436 TRP B N 1
ATOM 7845 C CA . TRP B 1 436 ? -37.375 10.414 22.5 1 93.44 436 TRP B CA 1
ATOM 7846 C C . TRP B 1 436 ? -37.719 11.359 23.641 1 93.44 436 TRP B C 1
ATOM 7848 O O . TRP B 1 436 ? -37.312 11.156 24.781 1 93.44 436 TRP B O 1
ATOM 7858 N N . GLN B 1 437 ? -38.469 12.398 23.359 1 90.56 437 GLN B N 1
ATOM 7859 C CA . GLN B 1 437 ? -38.844 13.406 24.344 1 90.56 437 GLN B CA 1
ATOM 7860 C C . GLN B 1 437 ? -39.719 12.797 25.438 1 90.56 437 GLN B C 1
ATOM 7862 O O . GLN B 1 437 ? -39.562 13.125 26.609 1 90.56 437 GLN B O 1
ATOM 7867 N N . GLN B 1 438 ? -40.562 11.977 25.062 1 88.56 438 GLN B N 1
ATOM 7868 C CA . GLN B 1 438 ? -41.594 11.453 25.969 1 88.56 438 GLN B CA 1
ATOM 7869 C C . GLN B 1 438 ? -41 10.344 26.859 1 88.56 438 GLN B C 1
ATOM 7871 O O . GLN B 1 438 ? -41.344 10.242 28.031 1 88.56 438 GLN B O 1
ATOM 7876 N N . TYR B 1 439 ? -40.125 9.555 26.297 1 91.19 439 TYR B N 1
ATOM 7877 C CA . TYR B 1 439 ? -39.812 8.312 27.016 1 91.19 439 TYR B CA 1
ATOM 7878 C C . TYR B 1 439 ? -38.312 8.219 27.312 1 91.19 439 TYR B C 1
ATOM 7880 O O . TYR B 1 439 ? -37.906 7.426 28.172 1 91.19 439 TYR B O 1
ATOM 7888 N N . ILE B 1 440 ? -37.5 8.961 26.656 1 93.06 440 ILE B N 1
ATOM 7889 C CA . ILE B 1 440 ? -36.062 8.734 26.797 1 93.06 440 ILE B CA 1
ATOM 7890 C C . ILE B 1 440 ? -35.406 9.922 27.5 1 93.06 440 ILE B C 1
ATOM 7892 O O . ILE B 1 440 ? -34.625 9.75 28.422 1 93.06 440 ILE B O 1
ATOM 7896 N N . HIS B 1 441 ? -35.812 11.094 27.109 1 91.06 441 HIS B N 1
ATOM 7897 C CA . HIS B 1 441 ? -35.188 12.305 27.625 1 91.06 441 HIS B CA 1
ATOM 7898 C C . HIS B 1 441 ? -35.312 12.398 29.141 1 91.06 441 HIS B C 1
ATOM 7900 O O . HIS B 1 441 ? -36.406 12.164 29.688 1 91.06 441 HIS B O 1
ATOM 7906 N N . GLY B 1 442 ? -34.188 12.719 29.797 1 87.44 442 GLY B N 1
ATOM 7907 C CA . GLY B 1 442 ? -34.219 12.961 31.234 1 87.44 442 GLY B CA 1
ATOM 7908 C C . GLY B 1 442 ? -34.031 11.695 32.062 1 87.44 442 GLY B C 1
ATOM 7909 O O . GLY B 1 442 ? -33.875 11.766 33.281 1 87.44 442 GLY B O 1
ATOM 7910 N N . LYS B 1 443 ? -34 10.609 31.484 1 90.56 443 LYS B N 1
ATOM 7911 C CA . LYS B 1 443 ? -33.812 9.352 32.219 1 90.56 443 LYS B CA 1
ATOM 7912 C C . LYS B 1 443 ? -32.344 9.016 32.344 1 90.56 443 LYS B C 1
ATOM 7914 O O . LYS B 1 443 ? -31.5 9.523 31.578 1 90.56 443 LYS B O 1
ATOM 7919 N N . PRO B 1 444 ? -31.969 8.203 33.344 1 88.81 444 PRO B N 1
ATOM 7920 C CA . PRO B 1 444 ? -30.562 7.867 33.594 1 88.81 444 PRO B CA 1
ATOM 7921 C C . PRO B 1 444 ? -29.953 7.078 32.438 1 88.81 444 PRO B C 1
ATOM 7923 O O . PRO B 1 444 ? -28.75 7.23 32.156 1 88.81 444 PRO B O 1
ATOM 7926 N N . ASP B 1 445 ? -30.703 6.25 31.797 1 91.81 445 ASP B N 1
ATOM 7927 C CA . ASP B 1 445 ? -30.172 5.445 30.688 1 91.81 445 ASP B CA 1
ATOM 7928 C C . ASP B 1 445 ? -30.484 6.094 29.344 1 91.81 445 ASP B C 1
ATOM 7930 O O . ASP B 1 445 ? -30.641 5.398 28.344 1 91.81 445 ASP B O 1
ATOM 7934 N N . ALA B 1 446 ? -30.516 7.363 29.328 1 92.06 446 ALA B N 1
ATOM 7935 C CA . ALA B 1 446 ? -30.922 8.102 28.141 1 92.06 446 ALA B CA 1
ATOM 7936 C C . ALA B 1 446 ? -29.922 7.906 27 1 92.06 446 ALA B C 1
ATOM 7938 O O . ALA B 1 446 ? -30.312 7.777 25.844 1 92.06 446 ALA B O 1
ATOM 7939 N N . SER B 1 447 ? -28.672 7.902 27.344 1 92.06 447 SER B N 1
ATOM 7940 C CA . SER B 1 447 ? -27.641 7.777 26.344 1 92.06 447 SER B CA 1
ATOM 7941 C C . SER B 1 447 ? -27.75 6.461 25.578 1 92.06 447 SER B C 1
ATOM 7943 O O . SER B 1 447 ? -27.766 6.449 24.344 1 92.06 447 SER B O 1
ATOM 7945 N N . GLU B 1 448 ? -27.891 5.379 26.266 1 92.56 448 GLU B N 1
ATOM 7946 C CA . GLU B 1 448 ? -27.984 4.051 25.672 1 92.56 448 GLU B CA 1
ATOM 7947 C C . GLU B 1 448 ? -29.266 3.889 24.875 1 92.56 448 GLU B C 1
ATOM 7949 O O . GLU B 1 448 ? -29.266 3.318 23.781 1 92.56 448 GLU B O 1
ATOM 7954 N N . ARG B 1 449 ? -30.328 4.355 25.438 1 94.56 449 ARG B N 1
ATOM 7955 C CA . ARG B 1 449 ? -31.625 4.219 24.781 1 94.56 449 ARG B CA 1
ATOM 7956 C C . ARG B 1 449 ? -31.688 5.078 23.531 1 94.56 449 ARG B C 1
ATOM 7958 O O . ARG B 1 449 ? -32.344 4.703 22.547 1 94.56 449 ARG B O 1
ATOM 7965 N N . THR B 1 450 ? -31.109 6.238 23.625 1 95.44 450 THR B N 1
ATOM 7966 C CA . THR B 1 450 ? -31.062 7.098 22.453 1 95.44 450 THR B CA 1
ATOM 7967 C C . THR B 1 450 ? -30.312 6.406 21.312 1 95.44 450 THR B C 1
ATOM 7969 O O . THR B 1 450 ? -30.734 6.461 20.156 1 95.44 450 THR B O 1
ATOM 7972 N N . GLU B 1 451 ? -29.172 5.809 21.641 1 95.06 451 GLU B N 1
ATOM 7973 C CA . GLU B 1 451 ? -28.391 5.051 20.672 1 95.06 451 GLU B CA 1
ATOM 7974 C C . GLU B 1 451 ? -29.25 3.971 20 1 95.06 451 GLU B C 1
ATOM 7976 O O . GLU B 1 451 ? -29.25 3.848 18.781 1 95.06 451 GLU B O 1
ATOM 7981 N N . HIS B 1 452 ? -29.984 3.258 20.781 1 94.69 452 HIS B N 1
ATOM 7982 C CA . HIS B 1 452 ? -30.812 2.168 20.266 1 94.69 452 HIS B CA 1
ATOM 7983 C C . HIS B 1 452 ? -31.938 2.697 19.391 1 94.69 452 HIS B C 1
ATOM 7985 O O . HIS B 1 452 ? -32.281 2.096 18.375 1 94.69 452 HIS B O 1
ATOM 7991 N N . LEU B 1 453 ? -32.5 3.777 19.828 1 95.06 453 LEU B N 1
ATOM 7992 C CA . LEU B 1 453 ? -33.594 4.387 19.109 1 95.06 453 LEU B CA 1
ATOM 7993 C C . LEU B 1 453 ? -33.156 4.777 17.703 1 95.06 453 LEU B C 1
ATOM 7995 O O . LEU B 1 453 ? -33.844 4.445 16.719 1 95.06 453 LEU B O 1
ATOM 7999 N N . ILE B 1 454 ? -32.094 5.449 17.594 1 94.5 454 ILE B N 1
ATOM 8000 C CA . ILE B 1 454 ? -31.609 5.93 16.297 1 94.5 454 ILE B CA 1
ATOM 8001 C C . ILE B 1 454 ? -31.141 4.75 15.445 1 94.5 454 ILE B C 1
ATOM 8003 O O . ILE B 1 454 ? -31.406 4.707 14.242 1 94.5 454 ILE B O 1
ATOM 8007 N N . ARG B 1 455 ? -30.484 3.805 16.016 1 93 455 ARG B N 1
ATOM 8008 C CA . ARG B 1 455 ? -30.031 2.607 15.312 1 93 455 ARG B CA 1
ATOM 8009 C C . ARG B 1 455 ? -31.219 1.844 14.727 1 93 455 ARG B C 1
ATOM 8011 O O . ARG B 1 455 ? -31.141 1.346 13.602 1 93 455 ARG B O 1
ATOM 8018 N N . ASP B 1 456 ? -32.219 1.728 15.562 1 93.69 456 ASP B N 1
ATOM 8019 C CA . ASP B 1 456 ? -33.406 1.004 15.117 1 93.69 456 ASP B CA 1
ATOM 8020 C C . ASP B 1 456 ? -34.094 1.722 13.945 1 93.69 456 ASP B C 1
ATOM 8022 O O . ASP B 1 456 ? -34.594 1.08 13.023 1 93.69 456 ASP B O 1
ATOM 8026 N N . TRP B 1 457 ? -34.125 3.018 14.031 1 93.38 457 TRP B N 1
ATOM 8027 C CA . TRP B 1 457 ? -34.656 3.766 12.898 1 93.38 457 TRP B CA 1
ATOM 8028 C C . TRP B 1 457 ? -33.906 3.463 11.617 1 93.38 457 TRP B C 1
ATOM 8030 O O . TRP B 1 457 ? -34.5 3.193 10.578 1 93.38 457 TRP B O 1
ATOM 8040 N N . TYR B 1 458 ? -32.625 3.535 11.672 1 90.88 458 TYR B N 1
ATOM 8041 C CA . TYR B 1 458 ? -31.812 3.355 10.477 1 90.88 458 TYR B CA 1
ATOM 8042 C C . TYR B 1 458 ? -31.891 1.918 9.977 1 90.88 458 TYR B C 1
ATOM 8044 O O . TYR B 1 458 ? -31.703 1.657 8.781 1 90.88 458 TYR B O 1
ATOM 8052 N N . LYS B 1 459 ? -32.156 1.051 10.844 1 88.94 459 LYS B N 1
ATOM 8053 C CA . LYS B 1 459 ? -32.344 -0.346 10.453 1 88.94 459 LYS B CA 1
ATOM 8054 C C . LYS B 1 459 ? -33.656 -0.557 9.734 1 88.94 459 LYS B C 1
ATOM 8056 O O . LYS B 1 459 ? -33.719 -1.25 8.719 1 88.94 459 LYS B O 1
ATOM 8061 N N . LEU B 1 460 ? -34.719 0.023 10.281 1 87.69 460 LEU B N 1
ATOM 8062 C CA . LEU B 1 460 ? -36.062 -0.173 9.758 1 87.69 460 LEU B CA 1
ATOM 8063 C C . LEU B 1 460 ? -36.312 0.732 8.555 1 87.69 460 LEU B C 1
ATOM 8065 O O . LEU B 1 460 ? -36.812 0.278 7.527 1 87.69 460 LEU B O 1
ATOM 8069 N N . LYS B 1 461 ? -36 1.945 8.672 1 86.56 461 LYS B N 1
ATOM 8070 C CA . LYS B 1 461 ? -36.156 2.99 7.672 1 86.56 461 LYS B CA 1
ATOM 8071 C C . LYS B 1 461 ? -37.594 3.029 7.156 1 86.56 461 LYS B C 1
ATOM 8073 O O . LYS B 1 461 ? -37.844 3.24 5.965 1 86.56 461 LYS B O 1
ATOM 8078 N N . ASP B 1 462 ? -38.5 2.635 7.953 1 87.75 462 ASP B N 1
ATOM 8079 C CA . ASP B 1 462 ? -39.938 2.631 7.668 1 87.75 462 ASP B CA 1
ATOM 8080 C C . ASP B 1 462 ? -40.719 3.242 8.82 1 87.75 462 ASP B C 1
ATOM 8082 O O . ASP B 1 462 ? -40.688 2.738 9.945 1 87.75 462 ASP B O 1
ATOM 8086 N N . LEU B 1 463 ? -41.438 4.277 8.508 1 88.94 463 LEU B N 1
ATOM 8087 C CA . LEU B 1 463 ? -42.156 5.055 9.523 1 88.94 463 LEU B CA 1
ATOM 8088 C C . LEU B 1 463 ? -43.25 4.227 10.195 1 88.94 463 LEU B C 1
ATOM 8090 O O . LEU B 1 463 ? -43.438 4.324 11.406 1 88.94 463 LEU B O 1
ATOM 8094 N N . GLU B 1 464 ? -43.938 3.469 9.336 1 89.56 464 GLU B N 1
ATOM 8095 C CA . GLU B 1 464 ? -45.031 2.676 9.875 1 89.56 464 GLU B CA 1
ATOM 8096 C C . GLU B 1 464 ? -44.531 1.623 10.859 1 89.56 464 GLU B C 1
ATOM 8098 O O . GLU B 1 464 ? -45.062 1.484 11.961 1 89.56 464 GLU B O 1
ATOM 8103 N N . GLU B 1 465 ? -43.531 0.912 10.453 1 92.06 465 GLU B N 1
ATOM 8104 C CA . GLU B 1 465 ? -42.969 -0.112 11.312 1 92.06 465 GLU B CA 1
ATOM 8105 C C . GLU B 1 465 ? -42.312 0.507 12.555 1 92.06 465 GLU B C 1
ATOM 8107 O O . GLU B 1 465 ? -42.375 -0.056 13.648 1 92.06 465 GLU B O 1
ATOM 8112 N N . PHE B 1 466 ? -41.719 1.605 12.32 1 93.31 466 PHE B N 1
ATOM 8113 C CA . PHE B 1 466 ? -41.062 2.295 13.422 1 93.31 466 PHE B CA 1
ATOM 8114 C C . PHE B 1 466 ? -42.094 2.771 14.445 1 93.31 466 PHE B C 1
ATOM 8116 O O . PHE B 1 466 ? -41.875 2.625 15.648 1 93.31 466 PHE B O 1
ATOM 8123 N N . SER B 1 467 ? -43.188 3.314 14 1 90.44 467 SER B N 1
ATOM 8124 C CA . SER B 1 467 ? -44.219 3.844 14.883 1 90.44 467 SER B CA 1
ATOM 8125 C C . SER B 1 467 ? -44.906 2.725 15.648 1 90.44 467 SER B C 1
ATOM 8127 O O . SER B 1 467 ? -45.406 2.943 16.766 1 90.44 467 SER B O 1
ATOM 8129 N N . ARG B 1 468 ? -44.875 1.629 15.047 1 91.94 468 ARG B N 1
ATOM 8130 C CA . ARG B 1 468 ? -45.438 0.47 15.734 1 91.94 468 ARG B CA 1
ATOM 8131 C C . ARG B 1 468 ? -44.531 0.035 16.891 1 91.94 468 ARG B C 1
ATOM 8133 O O . ARG B 1 468 ? -45.031 -0.292 17.969 1 91.94 468 ARG B O 1
ATOM 8140 N N . GLN B 1 469 ? -43.312 0.015 16.688 1 93.31 469 GLN B N 1
ATOM 8141 C CA . GLN B 1 469 ? -42.344 -0.406 17.688 1 93.31 469 GLN B CA 1
ATOM 8142 C C . GLN B 1 469 ? -42.156 0.672 18.75 1 93.31 469 GLN B C 1
ATOM 8144 O O . GLN B 1 469 ? -41.906 0.364 19.922 1 93.31 469 GLN B O 1
ATOM 8149 N N . TYR B 1 470 ? -42.188 1.894 18.266 1 93.12 470 TYR B N 1
ATOM 8150 C CA . TYR B 1 470 ? -42 3.043 19.156 1 93.12 470 TYR B CA 1
ATOM 8151 C C . TYR B 1 470 ? -43.188 3.973 19.094 1 93.12 470 TYR B C 1
ATOM 8153 O O . TYR B 1 470 ? -43.125 5.066 18.531 1 93.12 470 TYR B O 1
ATOM 8161 N N . PRO B 1 471 ? -44.219 3.594 19.75 1 89.81 471 PRO B N 1
ATOM 8162 C CA . PRO B 1 471 ? -45.438 4.383 19.703 1 89.81 471 PRO B CA 1
ATOM 8163 C C . PRO B 1 471 ? -45.375 5.676 20.5 1 89.81 471 PRO B C 1
ATOM 8165 O O . PRO B 1 471 ? -44.781 5.695 21.594 1 89.81 471 PRO B O 1
ATOM 8168 N N . VAL B 1 472 ? -45.781 6.711 19.859 1 85.94 472 VAL B N 1
ATOM 8169 C CA . VAL B 1 472 ? -45.844 8.008 20.531 1 85.94 472 VAL B CA 1
ATOM 8170 C C . VAL B 1 472 ? -47.25 8.312 20.969 1 85.94 472 VAL B C 1
ATOM 8172 O O . VAL B 1 472 ? -48.219 8.023 20.25 1 85.94 472 VAL B O 1
ATOM 8175 N N . ASP B 1 473 ? -47.375 8.68 22.141 1 81.25 473 ASP B N 1
ATOM 8176 C CA . ASP B 1 473 ? -48.688 9.102 22.625 1 81.25 473 ASP B CA 1
ATOM 8177 C C . ASP B 1 473 ? -49.062 10.484 22.109 1 81.25 473 ASP B C 1
ATOM 8179 O O . ASP B 1 473 ? -48.531 11.492 22.594 1 81.25 473 ASP B O 1
ATOM 8183 N N . VAL B 1 474 ? -49.938 10.484 21.172 1 75.69 474 VAL B N 1
ATOM 8184 C CA . VAL B 1 474 ? -50.312 11.727 20.516 1 75.69 474 VAL B CA 1
ATOM 8185 C C . VAL B 1 474 ? -51 12.664 21.516 1 75.69 474 VAL B C 1
ATOM 8187 O O . VAL B 1 474 ? -50.812 13.883 21.438 1 75.69 474 VAL B O 1
ATOM 8190 N N . ASP B 1 475 ? -51.719 12.078 22.422 1 72.44 475 ASP B N 1
ATOM 8191 C CA . ASP B 1 475 ? -52.406 12.875 23.438 1 72.44 475 ASP B CA 1
ATOM 8192 C C . ASP B 1 475 ? -51.406 13.555 24.359 1 72.44 475 ASP B C 1
ATOM 8194 O O . ASP B 1 475 ? -51.594 14.711 24.766 1 72.44 475 ASP B O 1
ATOM 8198 N N . MET B 1 476 ? -50.406 12.859 24.656 1 70.81 476 MET B N 1
ATOM 8199 C CA . MET B 1 476 ? -49.375 13.422 25.5 1 70.81 476 MET B CA 1
ATOM 8200 C C . MET B 1 476 ? -48.625 14.547 24.781 1 70.81 476 MET B C 1
ATOM 8202 O O . MET B 1 476 ? -48.25 15.547 25.406 1 70.81 476 MET B O 1
ATOM 8206 N N . ASP B 1 477 ? -48.406 14.375 23.578 1 72.19 477 ASP B N 1
ATOM 8207 C CA . ASP B 1 477 ? -47.719 15.391 22.797 1 72.19 477 ASP B CA 1
ATOM 8208 C C . ASP B 1 477 ? -48.562 16.672 22.719 1 72.19 477 ASP B C 1
ATOM 8210 O O . ASP B 1 477 ? -48 17.781 22.797 1 72.19 477 ASP B O 1
ATOM 8214 N N . LYS B 1 478 ? -49.875 16.453 22.516 1 66 478 LYS B N 1
ATOM 8215 C CA . LYS B 1 478 ? -50.75 17.594 22.469 1 66 478 LYS B CA 1
ATOM 8216 C C . LYS B 1 478 ? -50.781 18.328 23.812 1 66 478 LYS B C 1
ATOM 8218 O O . LYS B 1 478 ? -50.812 19.562 23.844 1 66 478 LYS B O 1
ATOM 8223 N N . ARG B 1 479 ? -50.75 17.609 24.812 1 64.12 479 ARG B N 1
ATOM 8224 C CA . ARG B 1 479 ? -50.75 18.188 26.156 1 64.12 479 ARG B CA 1
ATOM 8225 C C . ARG B 1 479 ? -49.5 18.984 26.406 1 64.12 479 ARG B C 1
ATOM 8227 O O . ARG B 1 479 ? -49.5 19.969 27.141 1 64.12 479 ARG B O 1
ATOM 8234 N N . ASN B 1 480 ? -48.5 18.531 25.781 1 68.19 480 ASN B N 1
ATOM 8235 C CA . ASN B 1 480 ? -47.219 19.219 25.953 1 68.19 480 ASN B CA 1
ATOM 8236 C C . ASN B 1 480 ? -46.969 20.25 24.859 1 68.19 480 ASN B C 1
ATOM 8238 O O . ASN B 1 480 ? -45.844 20.5 24.469 1 68.19 480 ASN B O 1
ATOM 8242 N N . ASN B 1 481 ? -48.156 20.766 24.297 1 61.5 481 ASN B N 1
ATOM 8243 C CA . ASN B 1 481 ? -48.188 21.859 23.328 1 61.5 481 ASN B CA 1
ATOM 8244 C C . ASN B 1 481 ? -47.375 21.531 22.078 1 61.5 481 ASN B C 1
ATOM 8246 O O . ASN B 1 481 ? -46.656 22.391 21.562 1 61.5 481 ASN B O 1
ATOM 8250 N N . GLY B 1 482 ? -47.438 20.344 21.766 1 67.81 482 GLY B N 1
ATOM 8251 C CA . GLY B 1 482 ? -46.781 20 20.531 1 67.81 482 GLY B CA 1
ATOM 8252 C C . GLY B 1 482 ? -45.25 20.047 20.625 1 67.81 482 GLY B C 1
ATOM 8253 O O . GLY B 1 482 ? -44.594 20.547 19.719 1 67.81 482 GLY B O 1
ATOM 8254 N N . SER B 1 483 ? -44.719 19.594 21.656 1 77.06 483 SER B N 1
ATOM 8255 C CA . SER B 1 483 ? -43.312 19.688 22.016 1 77.06 483 SER B CA 1
ATOM 8256 C C . SER B 1 483 ? -42.438 19 20.969 1 77.06 483 SER B C 1
ATOM 8258 O O . SER B 1 483 ? -41.344 19.484 20.656 1 77.06 483 SER B O 1
ATOM 8260 N N . SER B 1 484 ? -43 18 20.391 1 80.62 484 SER B N 1
ATOM 8261 C CA . SER B 1 484 ? -42.219 17.312 19.375 1 80.62 484 SER B CA 1
ATOM 8262 C C . SER B 1 484 ? -42.062 18.172 18.125 1 80.62 484 SER B C 1
ATOM 8264 O O . SER B 1 484 ? -41 18.203 17.516 1 80.62 484 SER B O 1
ATOM 8266 N N . ASP B 1 485 ? -43.125 18.875 17.828 1 81.38 485 ASP B N 1
ATOM 8267 C CA . ASP B 1 485 ? -43.094 19.781 16.688 1 81.38 485 ASP B CA 1
ATOM 8268 C C . ASP B 1 485 ? -42.125 20.938 16.953 1 81.38 485 ASP B C 1
ATOM 8270 O O . ASP B 1 485 ? -41.406 21.375 16.047 1 81.38 485 ASP B O 1
ATOM 8274 N N . GLN B 1 486 ? -42.156 21.375 18.156 1 84.44 486 GLN B N 1
ATOM 8275 C CA . GLN B 1 486 ? -41.281 22.469 18.516 1 84.44 486 GLN B CA 1
ATOM 8276 C C . GLN B 1 486 ? -39.812 22.047 18.438 1 84.44 486 GLN B C 1
ATOM 8278 O O . GLN B 1 486 ? -38.969 22.812 17.984 1 84.44 486 GLN B O 1
ATOM 8283 N N . LEU B 1 487 ? -39.594 20.891 18.922 1 88.56 487 LEU B N 1
ATOM 8284 C CA . LEU B 1 487 ? -38.219 20.375 18.875 1 88.56 487 LEU B CA 1
ATOM 8285 C C . LEU B 1 487 ? -37.75 20.172 17.438 1 88.56 487 LEU B C 1
ATOM 8287 O O . LEU B 1 487 ? -36.594 20.469 17.109 1 88.56 487 LEU B O 1
ATOM 8291 N N . GLU B 1 488 ? -38.594 19.625 16.656 1 88.06 488 GLU B N 1
ATOM 8292 C CA . GLU B 1 488 ? -38.281 19.453 15.242 1 88.06 488 GLU B CA 1
ATOM 8293 C C . GLU B 1 488 ? -38 20.797 14.578 1 88.06 488 GLU B C 1
ATOM 8295 O O . GLU B 1 488 ? -37.094 20.906 13.75 1 88.06 488 GLU B O 1
ATOM 8300 N N . ASP B 1 489 ? -38.812 21.75 14.914 1 87.44 489 ASP B N 1
ATOM 8301 C CA . ASP B 1 489 ? -38.625 23.094 14.359 1 87.44 489 ASP B CA 1
ATOM 8302 C C . ASP B 1 489 ? -37.281 23.688 14.789 1 87.44 489 ASP B C 1
ATOM 8304 O O . ASP B 1 489 ? -36.656 24.422 14.031 1 87.44 489 ASP B O 1
ATOM 8308 N N . GLN B 1 490 ? -36.938 23.438 15.984 1 90.56 490 GLN B N 1
ATOM 8309 C CA . GLN B 1 490 ? -35.625 23.906 16.469 1 90.56 490 GLN B CA 1
ATOM 8310 C C . GLN B 1 490 ? -34.469 23.328 15.656 1 90.56 490 GLN B C 1
ATOM 8312 O O . GLN B 1 490 ? -33.531 24.031 15.32 1 90.56 490 GLN B O 1
ATOM 8317 N N . HIS B 1 491 ? -34.562 22.062 15.398 1 92.44 491 HIS B N 1
ATOM 8318 C CA . HIS B 1 491 ? -33.562 21.406 14.57 1 92.44 491 HIS B CA 1
ATOM 8319 C C . HIS B 1 491 ? -33.5 22.016 13.172 1 92.44 491 HIS B C 1
ATOM 8321 O O . HIS B 1 491 ? -32.406 22.328 12.672 1 92.44 491 HIS B O 1
ATOM 8327 N N . ALA B 1 492 ? -34.656 22.219 12.625 1 89 492 ALA B N 1
ATOM 8328 C CA . ALA B 1 492 ? -34.75 22.766 11.273 1 89 492 ALA B CA 1
ATOM 8329 C C . ALA B 1 492 ? -34.219 24.188 11.211 1 89 492 ALA B C 1
ATOM 8331 O O . ALA B 1 492 ? -33.531 24.562 10.258 1 89 492 ALA B O 1
ATOM 8332 N N . GLN B 1 493 ? -34.531 24.953 12.172 1 90.69 493 GLN B N 1
ATOM 8333 C CA . GLN B 1 493 ? -34.094 26.344 12.219 1 90.69 493 GLN B CA 1
ATOM 8334 C C . GLN B 1 493 ? -32.562 26.422 12.352 1 90.69 493 GLN B C 1
ATOM 8336 O O . GLN B 1 493 ? -31.922 27.297 11.742 1 90.69 493 GLN B O 1
ATOM 8341 N N . TRP B 1 494 ? -32.031 25.594 13.133 1 93.94 494 TRP B N 1
ATOM 8342 C CA . TRP B 1 494 ? -30.594 25.594 13.297 1 93.94 494 TRP B CA 1
ATOM 8343 C C . TRP B 1 494 ? -29.906 25.25 11.977 1 93.94 494 TRP B C 1
ATOM 8345 O O . TRP B 1 494 ? -28.891 25.875 11.625 1 93.94 494 TRP B O 1
ATOM 8355 N N . MET B 1 495 ? -30.406 24.297 11.273 1 93.12 495 MET B N 1
ATOM 8356 C CA . MET B 1 495 ? -29.844 23.891 9.992 1 93.12 495 MET B CA 1
ATOM 8357 C C . MET B 1 495 ? -29.875 25.031 8.984 1 93.12 495 MET B C 1
ATOM 8359 O O . MET B 1 495 ? -28.938 25.219 8.219 1 93.12 495 MET B O 1
ATOM 8363 N N . GLU B 1 496 ? -30.938 25.688 9.023 1 91.31 496 GLU B N 1
ATOM 8364 C CA . GLU B 1 496 ? -31.094 26.812 8.117 1 91.31 496 GLU B CA 1
ATOM 8365 C C . GLU B 1 496 ? -30.188 27.984 8.516 1 91.31 496 GLU B C 1
ATOM 8367 O O . GLU B 1 496 ? -29.531 28.578 7.66 1 91.31 496 GLU B O 1
ATOM 8372 N N . ARG B 1 497 ? -30.141 28.25 9.727 1 92.56 497 ARG B N 1
ATOM 8373 C CA . ARG B 1 497 ? -29.344 29.359 10.234 1 92.56 497 ARG B CA 1
ATOM 8374 C C . ARG B 1 497 ? -27.875 29.156 9.945 1 92.56 497 ARG B C 1
ATOM 8376 O O . ARG B 1 497 ? -27.156 30.094 9.609 1 92.56 497 ARG B O 1
ATOM 8383 N N . GLU B 1 498 ? -27.422 27.953 10.133 1 94.5 498 GLU B N 1
ATOM 8384 C CA . GLU B 1 498 ? -26 27.641 9.969 1 94.5 498 GLU B CA 1
ATOM 8385 C C . GLU B 1 498 ? -25.688 27.266 8.523 1 94.5 498 GLU B C 1
ATOM 8387 O O . GLU B 1 498 ? -24.547 26.938 8.195 1 94.5 498 GLU B O 1
ATOM 8392 N N . ASP B 1 499 ? -26.594 27.219 7.68 1 92.06 499 ASP B N 1
ATOM 8393 C CA . ASP B 1 499 ? -26.422 26.969 6.254 1 92.06 499 ASP B CA 1
ATOM 8394 C C . ASP B 1 499 ? -25.812 25.594 6.004 1 92.06 499 ASP B C 1
ATOM 8396 O O . ASP B 1 499 ? -24.797 25.484 5.309 1 92.06 499 ASP B O 1
ATOM 8400 N N . ILE B 1 500 ? -26.469 24.609 6.641 1 91.94 500 ILE B N 1
ATOM 8401 C CA . ILE B 1 500 ? -26.031 23.234 6.418 1 91.94 500 ILE B CA 1
ATOM 8402 C C . ILE B 1 500 ? -26.766 22.641 5.223 1 91.94 500 ILE B C 1
ATOM 8404 O O . ILE B 1 500 ? -27.969 22.391 5.293 1 91.94 500 ILE B O 1
ATOM 8408 N N . SER B 1 501 ? -25.969 22.406 4.117 1 84.31 501 SER B N 1
ATOM 8409 C CA . SER B 1 501 ? -26.609 22.016 2.861 1 84.31 501 SER B CA 1
ATOM 8410 C C . SER B 1 501 ? -26.453 20.516 2.609 1 84.31 501 SER B C 1
ATOM 8412 O O . SER B 1 501 ? -27.203 19.938 1.817 1 84.31 501 SER B O 1
ATOM 8414 N N . ALA B 1 502 ? -25.547 19.891 3.248 1 87.44 502 ALA B N 1
ATOM 8415 C CA . ALA B 1 502 ? -25.312 18.469 2.99 1 87.44 502 ALA B CA 1
ATOM 8416 C C . ALA B 1 502 ? -25.188 17.688 4.297 1 87.44 502 ALA B C 1
ATOM 8418 O O . ALA B 1 502 ? -24.656 18.188 5.285 1 87.44 502 ALA B O 1
ATOM 8419 N N . THR B 1 503 ? -25.797 16.469 4.324 1 88.94 503 THR B N 1
ATOM 8420 C CA . THR B 1 503 ? -25.703 15.562 5.465 1 88.94 503 THR B CA 1
ATOM 8421 C C . THR B 1 503 ? -25.062 14.242 5.055 1 88.94 503 THR B C 1
ATOM 8423 O O . THR B 1 503 ? -25.188 13.805 3.908 1 88.94 503 THR B O 1
ATOM 8426 N N . PRO B 1 504 ? -24.297 13.68 5.816 1 93.44 504 PRO B N 1
ATOM 8427 C CA . PRO B 1 504 ? -23.984 14.102 7.188 1 93.44 504 PRO B CA 1
ATOM 8428 C C . PRO B 1 504 ? -22.922 15.188 7.246 1 93.44 504 PRO B C 1
ATOM 8430 O O . PRO B 1 504 ? -22.062 15.266 6.363 1 93.44 504 PRO B O 1
ATOM 8433 N N . ALA B 1 505 ? -23.047 16.047 8.133 1 95.31 505 ALA B N 1
ATOM 8434 C CA . ALA B 1 505 ? -22.016 17.047 8.445 1 95.31 505 ALA B CA 1
ATOM 8435 C C . ALA B 1 505 ? -21.562 16.938 9.898 1 95.31 505 ALA B C 1
ATOM 8437 O O . ALA B 1 505 ? -22.391 16.844 10.805 1 95.31 505 ALA B O 1
ATOM 8438 N N . PHE B 1 506 ? -20.312 16.875 10.094 1 96.88 506 PHE B N 1
ATOM 8439 C CA . PHE B 1 506 ? -19.766 16.719 11.438 1 96.88 506 PHE B CA 1
ATOM 8440 C C . PHE B 1 506 ? -19.078 18 11.898 1 96.88 506 PHE B C 1
ATOM 8442 O O . PHE B 1 506 ? -18.391 18.656 11.109 1 96.88 506 PHE B O 1
ATOM 8449 N N . PHE B 1 507 ? -19.297 18.328 13.07 1 96.75 507 PHE B N 1
ATOM 8450 C CA . PHE B 1 507 ? -18.656 19.469 13.711 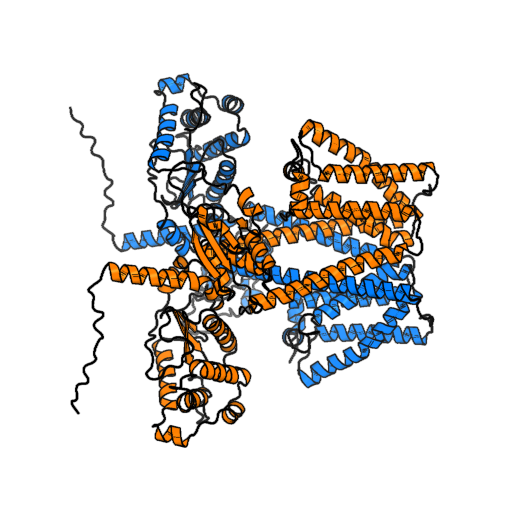1 96.75 507 PHE B CA 1
ATOM 8451 C C . PHE B 1 507 ? -17.969 19.062 15 1 96.75 507 PHE B C 1
ATOM 8453 O O . PHE B 1 507 ? -18.547 18.359 15.836 1 96.75 507 PHE B O 1
ATOM 8460 N N . ILE B 1 508 ? -16.734 19.406 15.172 1 95.81 508 ILE B N 1
ATOM 8461 C CA . ILE B 1 508 ? -15.945 19.094 16.359 1 95.81 508 ILE B CA 1
ATOM 8462 C C . ILE B 1 508 ? -15.68 20.375 17.141 1 95.81 508 ILE B C 1
ATOM 8464 O O . ILE B 1 508 ? -14.992 21.281 16.656 1 95.81 508 ILE B O 1
ATOM 8468 N N . ASN B 1 509 ? -16.141 20.422 18.328 1 93.06 509 ASN B N 1
ATOM 8469 C CA . ASN B 1 509 ? -16.031 21.625 19.156 1 93.06 509 ASN B CA 1
ATOM 8470 C C . ASN B 1 509 ? -16.391 22.875 18.375 1 93.06 509 ASN B C 1
ATOM 8472 O O . ASN B 1 509 ? -15.609 23.844 18.359 1 93.06 509 ASN B O 1
ATOM 8476 N N . SER B 1 510 ? -17.453 22.844 17.609 1 94.38 510 SER B N 1
ATOM 8477 C CA . SER B 1 510 ? -18.141 23.953 16.953 1 94.38 510 SER B CA 1
ATOM 8478 C C . SER B 1 510 ? -17.547 24.234 15.578 1 94.38 510 SER B C 1
ATOM 8480 O O . SER B 1 510 ? -18 25.125 14.867 1 94.38 510 SER B O 1
ATOM 8482 N N . TYR B 1 511 ? -16.531 23.469 15.25 1 95.44 511 TYR B N 1
ATOM 8483 C CA . TYR B 1 511 ? -15.914 23.656 13.945 1 95.44 511 TYR B CA 1
ATOM 8484 C C . TYR B 1 511 ? -16.219 22.484 13.016 1 95.44 511 TYR B C 1
ATOM 8486 O O . TYR B 1 511 ? -16.234 21.328 13.445 1 95.44 511 TYR B O 1
ATOM 8494 N N . GLN B 1 512 ? -16.422 22.828 11.789 1 95.88 512 GLN B N 1
ATOM 8495 C CA . GLN B 1 512 ? -16.719 21.797 10.812 1 95.88 512 GLN B CA 1
ATOM 8496 C C . GLN B 1 512 ? -15.5 20.938 10.523 1 95.88 512 GLN B C 1
ATOM 8498 O O . GLN B 1 512 ? -14.383 21.438 10.414 1 95.88 512 GLN B O 1
ATOM 8503 N N . LEU B 1 513 ? -15.688 19.641 10.461 1 95 513 LEU B N 1
ATOM 8504 C CA . LEU B 1 513 ? -14.625 18.688 10.141 1 95 513 LEU B CA 1
ATOM 8505 C C . LEU B 1 513 ? -14.055 18.969 8.75 1 95 513 LEU B C 1
ATOM 8507 O O . LEU B 1 513 ? -14.805 19.062 7.773 1 95 513 LEU B O 1
ATOM 8511 N N . PRO B 1 514 ? -12.719 19.125 8.711 1 91.81 514 PRO B N 1
ATOM 8512 C CA . PRO B 1 514 ? -12.117 19.391 7.398 1 91.81 514 PRO B CA 1
ATOM 8513 C C . PRO B 1 514 ? -12.391 18.281 6.387 1 91.81 514 PRO B C 1
ATOM 8515 O O . PRO B 1 514 ? -12.453 17.109 6.758 1 91.81 514 PRO B O 1
ATOM 8518 N N . LYS B 1 515 ? -12.445 18.609 5.094 1 86.94 515 LYS B N 1
ATOM 8519 C CA . LYS B 1 515 ? -12.797 17.688 4.016 1 86.94 515 LYS B CA 1
ATOM 8520 C C . LYS B 1 515 ? -11.773 16.562 3.895 1 86.94 515 LYS B C 1
ATOM 8522 O O . LYS B 1 515 ? -12.094 15.477 3.424 1 86.94 515 LYS B O 1
ATOM 8527 N N . GLN B 1 516 ? -10.586 16.844 4.34 1 87.5 516 GLN B N 1
ATOM 8528 C CA . GLN B 1 516 ? -9.508 15.867 4.207 1 87.5 516 GLN B CA 1
ATOM 8529 C C . GLN B 1 516 ? -9.602 14.789 5.289 1 87.5 516 GLN B C 1
ATOM 8531 O O . GLN B 1 516 ? -8.922 13.766 5.211 1 87.5 516 GLN B O 1
ATOM 8536 N N . TYR B 1 517 ? -10.477 15.008 6.262 1 92.19 517 TYR B N 1
ATOM 8537 C CA . TYR B 1 517 ? -10.609 14.07 7.371 1 92.19 517 TYR B CA 1
ATOM 8538 C C . TYR B 1 517 ? -11.984 13.406 7.359 1 92.19 517 TYR B C 1
ATOM 8540 O O . TYR B 1 517 ? -12.961 14.008 6.914 1 92.19 517 TYR B O 1
ATOM 8548 N N . SER B 1 518 ? -11.977 12.219 7.73 1 91.31 518 SER B N 1
ATOM 8549 C CA . SER B 1 518 ? -13.219 11.508 8.008 1 91.31 518 SER B CA 1
ATOM 8550 C C . SER B 1 518 ? -13.414 11.312 9.508 1 91.31 518 SER B C 1
ATOM 8552 O O . SER B 1 518 ? -12.477 11.477 10.289 1 91.31 518 SER B O 1
ATOM 8554 N N . ILE B 1 519 ? -14.656 11.008 9.867 1 92.81 519 ILE B N 1
ATOM 8555 C CA . ILE B 1 519 ? -14.969 10.82 11.281 1 92.81 519 ILE B CA 1
ATOM 8556 C C . ILE B 1 519 ? -14.156 9.656 11.844 1 92.81 519 ILE B C 1
ATOM 8558 O O . ILE B 1 519 ? -13.781 9.664 13.016 1 92.81 519 ILE B O 1
ATOM 8562 N N . GLU B 1 520 ? -13.812 8.734 11.008 1 88.75 520 GLU B N 1
ATOM 8563 C CA . GLU B 1 520 ? -13.039 7.57 11.422 1 88.75 520 GLU B CA 1
ATOM 8564 C C . GLU B 1 520 ? -11.602 7.961 11.773 1 88.75 520 GLU B C 1
ATOM 8566 O O . GLU B 1 520 ? -10.969 7.328 12.617 1 88.75 520 GLU B O 1
ATOM 8571 N N . ASP B 1 521 ? -11.117 8.977 11.188 1 91.19 521 ASP B N 1
ATOM 8572 C CA . ASP B 1 521 ? -9.75 9.43 11.414 1 91.19 521 ASP B CA 1
ATOM 8573 C C . ASP B 1 521 ? -9.57 9.961 12.836 1 91.19 521 ASP B C 1
ATOM 8575 O O . ASP B 1 521 ? -8.453 9.992 13.352 1 91.19 521 ASP B O 1
ATOM 8579 N N . LEU B 1 522 ? -10.664 10.336 13.422 1 93 522 LEU B N 1
ATOM 8580 C CA . LEU B 1 522 ? -10.617 10.93 14.758 1 93 522 LEU B CA 1
ATOM 8581 C C . LEU B 1 522 ? -10.195 9.891 15.797 1 93 522 LEU B C 1
ATOM 8583 O O . LEU B 1 522 ? -9.719 10.25 16.875 1 93 522 LEU B O 1
ATOM 8587 N N . MET B 1 523 ? -10.359 8.641 15.438 1 88.25 523 MET B N 1
ATOM 8588 C CA . MET B 1 523 ? -9.953 7.566 16.344 1 88.25 523 MET B CA 1
ATOM 8589 C C . MET B 1 523 ? -8.469 7.68 16.672 1 88.25 523 MET B C 1
ATOM 8591 O O . MET B 1 523 ? -8.062 7.383 17.797 1 88.25 523 MET B O 1
ATOM 8595 N N . GLY B 1 524 ? -7.715 8.133 15.766 1 86.06 524 GLY B N 1
ATOM 8596 C CA . GLY B 1 524 ? -6.277 8.219 15.961 1 86.06 524 GLY B CA 1
ATOM 8597 C C . GLY B 1 524 ? -5.828 9.562 16.484 1 86.06 524 GLY B C 1
ATOM 8598 O O . GLY B 1 524 ? -4.738 9.688 17.062 1 86.06 524 GLY B O 1
ATOM 8599 N N . ILE B 1 525 ? -6.648 10.508 16.469 1 91.56 525 ILE B N 1
ATOM 8600 C CA . ILE B 1 525 ? -6.266 11.883 16.797 1 91.56 525 ILE B CA 1
ATOM 8601 C C . ILE B 1 525 ? -6.734 12.234 18.203 1 91.56 525 ILE B C 1
ATOM 8603 O O . ILE B 1 525 ? -6.105 13.039 18.891 1 91.56 525 ILE B O 1
ATOM 8607 N N . LEU B 1 526 ? -7.816 11.641 18.672 1 90.06 526 LEU B N 1
ATOM 8608 C CA . LEU B 1 526 ? -8.555 12.078 19.844 1 90.06 526 LEU B CA 1
ATOM 8609 C C . LEU B 1 526 ? -7.691 11.984 21.094 1 90.06 526 LEU B C 1
ATOM 8611 O O . LEU B 1 526 ? -7.691 12.898 21.922 1 90.06 526 LEU B O 1
ATOM 8615 N N . PRO B 1 527 ? -6.891 10.953 21.203 1 84.44 527 PRO B N 1
ATOM 8616 C CA . PRO B 1 527 ? -6.09 10.883 22.438 1 84.44 527 PRO B CA 1
ATOM 8617 C C . PRO B 1 527 ? -5.109 12.047 22.562 1 84.44 527 PRO B C 1
ATOM 8619 O O . PRO B 1 527 ? -5.035 12.68 23.625 1 84.44 527 PRO B O 1
ATOM 8622 N N . CYS B 1 528 ? -4.465 12.328 21.531 1 85.69 528 CYS B N 1
ATOM 8623 C CA . CYS B 1 528 ? -3.5 13.422 21.547 1 85.69 528 CYS B CA 1
ATOM 8624 C C . CYS B 1 528 ? -4.203 14.773 21.594 1 85.69 528 CYS B C 1
ATOM 8626 O O . CYS B 1 528 ? -3.713 15.711 22.219 1 85.69 528 CYS B O 1
ATOM 8628 N N . LEU B 1 529 ? -5.348 14.812 21.031 1 88.69 529 LEU B N 1
ATOM 8629 C CA . LEU B 1 529 ? -6.117 16.047 21 1 88.69 529 LEU B CA 1
ATOM 8630 C C . LEU B 1 529 ? -6.645 16.406 22.391 1 88.69 529 LEU B C 1
ATOM 8632 O O . LEU B 1 529 ? -6.617 17.578 22.781 1 88.69 529 LEU B O 1
ATOM 8636 N N . THR B 1 530 ? -7.133 15.422 23.062 1 87.5 530 THR B N 1
ATOM 8637 C CA . THR B 1 530 ? -7.648 15.641 24.406 1 87.5 530 THR B CA 1
ATOM 8638 C C . THR B 1 530 ? -6.539 16.141 25.344 1 87.5 530 THR B C 1
ATOM 8640 O O . THR B 1 530 ? -6.762 17.031 26.156 1 87.5 530 THR B O 1
ATOM 8643 N N . ASP B 1 531 ? -5.375 15.57 25.188 1 82.38 531 ASP B N 1
ATOM 8644 C CA . ASP B 1 531 ? -4.234 15.977 26 1 82.38 531 ASP B CA 1
ATOM 8645 C C . ASP B 1 531 ? -3.83 17.422 25.703 1 82.38 531 ASP B C 1
ATOM 8647 O O . ASP B 1 531 ? -3.486 18.172 26.609 1 82.38 531 ASP B O 1
ATOM 8651 N N . GLN B 1 532 ? -3.865 17.734 24.5 1 83.06 532 GLN B N 1
ATOM 8652 C CA . GLN B 1 532 ? -3.482 19.078 24.094 1 83.06 532 GLN B CA 1
ATOM 8653 C C . GLN B 1 532 ? -4.48 20.125 24.609 1 83.06 532 GLN B C 1
ATOM 8655 O O . GLN B 1 532 ? -4.086 21.188 25.062 1 83.06 532 GLN B O 1
ATOM 8660 N N . ILE B 1 533 ? -5.719 19.812 24.562 1 83 533 ILE B N 1
ATOM 8661 C CA . ILE B 1 533 ? -6.758 20.719 25.016 1 83 533 ILE B CA 1
ATOM 8662 C C . ILE B 1 533 ? -6.668 20.891 26.531 1 83 533 ILE B C 1
ATOM 8664 O O . ILE B 1 533 ? -6.766 22.016 27.031 1 83 533 ILE B O 1
ATOM 8668 N N . LYS B 1 534 ? -6.441 19.828 27.172 1 79.75 534 LYS B N 1
ATOM 8669 C CA . LYS B 1 534 ? -6.324 19.875 28.625 1 79.75 534 LYS B CA 1
ATOM 8670 C C . LYS B 1 534 ? -5.105 20.703 29.047 1 79.75 534 LYS B C 1
ATOM 8672 O O . LYS B 1 534 ? -5.172 21.484 30 1 79.75 534 LYS B O 1
ATOM 8677 N N . ARG B 1 535 ? -4.035 20.531 28.312 1 75.19 535 ARG B N 1
ATOM 8678 C CA . ARG B 1 535 ? -2.822 21.281 28.609 1 75.19 535 ARG B CA 1
ATOM 8679 C C . ARG B 1 535 ? -3.041 22.781 28.391 1 75.19 535 ARG B C 1
ATOM 8681 O O . ARG B 1 535 ? -2.549 23.609 29.156 1 75.19 535 ARG B O 1
ATOM 8688 N N . GLN B 1 536 ? -3.746 23.078 27.359 1 75.94 536 GLN B N 1
ATOM 8689 C CA . GLN B 1 536 ? -4.039 24.469 27.062 1 75.94 536 GLN B CA 1
ATOM 8690 C C . GLN B 1 536 ? -4.953 25.094 28.125 1 75.94 536 GLN B C 1
ATOM 8692 O O . GLN B 1 536 ? -4.793 26.25 28.484 1 75.94 536 GLN B O 1
ATOM 8697 N N . GLU B 1 537 ? -5.848 24.266 28.609 1 73.12 537 GLU B N 1
ATOM 8698 C CA . GLU B 1 537 ? -6.742 24.734 29.656 1 73.12 537 GLU B CA 1
ATOM 8699 C C . GLU B 1 537 ? -5.984 24.984 30.953 1 73.12 537 GLU B C 1
ATOM 8701 O O . GLU B 1 537 ? -6.238 25.969 31.656 1 73.12 537 GLU B O 1
ATOM 8706 N N . ILE B 1 538 ? -5.113 24.109 31.172 1 70.12 538 ILE B N 1
ATOM 8707 C CA . ILE B 1 538 ? -4.305 24.25 32.375 1 70.12 538 ILE B CA 1
ATOM 8708 C C . ILE B 1 538 ? -3.412 25.484 32.25 1 70.12 538 ILE B C 1
ATOM 8710 O O . ILE B 1 538 ? -3.289 26.266 33.219 1 70.12 538 ILE B O 1
ATOM 8714 N N . ARG B 1 539 ? -2.824 25.688 31.094 1 68 539 ARG B N 1
ATOM 8715 C CA . ARG B 1 539 ? -1.966 26.844 30.875 1 68 539 ARG B CA 1
ATOM 8716 C C . ARG B 1 539 ? -2.758 28.141 30.984 1 68 539 ARG B C 1
ATOM 8718 O O . ARG B 1 539 ? -2.27 29.125 31.547 1 68 539 ARG B O 1
ATOM 8725 N N . GLN B 1 540 ? -3.93 28.141 30.422 1 66.62 540 GLN B N 1
ATOM 8726 C CA . GLN B 1 540 ? -4.789 29.328 30.5 1 66.62 540 GLN B CA 1
ATOM 8727 C C . GLN B 1 540 ? -5.195 29.594 31.953 1 66.62 540 GLN B C 1
ATOM 8729 O O . GLN B 1 540 ? -5.281 30.75 32.375 1 66.62 540 GLN B O 1
ATOM 8734 N N . LYS B 1 541 ? -5.426 28.641 32.781 1 67.19 541 LYS B N 1
ATOM 8735 C CA . LYS B 1 541 ? -5.789 28.797 34.188 1 67.19 541 LYS B CA 1
ATOM 8736 C C . LYS B 1 541 ? -4.613 29.328 35 1 67.19 541 LYS B C 1
ATOM 8738 O O . LYS B 1 541 ? -4.805 30.109 35.938 1 67.19 541 LYS B O 1
ATOM 8743 N N . ILE B 1 542 ? -3.451 28.828 34.562 1 64.38 542 ILE B N 1
ATOM 8744 C CA . ILE B 1 542 ? -2.26 29.281 35.281 1 64.38 542 ILE B CA 1
ATOM 8745 C C . ILE B 1 542 ? -1.97 30.734 34.906 1 64.38 542 ILE B C 1
ATOM 8747 O O . ILE B 1 542 ? -1.602 31.547 35.781 1 64.38 542 ILE B O 1
ATOM 8751 N N . LEU B 1 543 ? -2.098 31.062 33.625 1 61.59 543 LEU B N 1
ATOM 8752 C CA . LEU B 1 543 ? -1.779 32.406 33.156 1 61.59 543 LEU B CA 1
ATOM 8753 C C . LEU B 1 543 ? -2.887 33.406 33.531 1 61.59 543 LEU B C 1
ATOM 8755 O O . LEU B 1 543 ? -2.629 34.594 33.719 1 61.59 543 LEU B O 1
ATOM 8759 N N . GLU B 1 544 ? -4.145 33.062 33.5 1 55.59 544 GLU B N 1
ATOM 8760 C CA . GLU B 1 544 ? -5.25 33.906 33.906 1 55.59 544 GLU B CA 1
ATOM 8761 C C . GLU B 1 544 ? -6.004 33.312 35.094 1 55.59 544 GLU B C 1
ATOM 8763 O O . GLU B 1 544 ? -7.094 32.75 34.906 1 55.59 544 GLU B O 1
ATOM 8768 N N . PRO B 1 545 ? -5.305 33.25 36.188 1 49.34 545 PRO B N 1
ATOM 8769 C CA . PRO B 1 545 ? -5.961 32.594 37.344 1 49.34 545 PRO B CA 1
ATOM 8770 C C . PRO B 1 545 ? -7.34 33.188 37.625 1 49.34 545 PRO B C 1
ATOM 8772 O O . PRO B 1 545 ? -8.227 32.469 38.094 1 49.34 545 PRO B O 1
ATOM 8775 N N . ASN B 1 546 ? -7.426 34.594 37.781 1 43.25 546 ASN B N 1
ATOM 8776 C CA . ASN B 1 546 ? -8.57 35.344 38.312 1 43.25 546 ASN B CA 1
ATOM 8777 C C . ASN B 1 546 ? -9.703 35.438 37.312 1 43.25 546 ASN B C 1
ATOM 8779 O O . ASN B 1 546 ? -10.609 36.25 37.469 1 43.25 546 ASN B O 1
ATOM 8783 N N . LYS B 1 547 ? -9.5 35.281 36.094 1 45.44 547 LYS B N 1
ATOM 8784 C CA . LYS B 1 547 ? -10.68 35.5 35.25 1 45.44 547 LYS B CA 1
ATOM 8785 C C . LYS B 1 547 ? -11.781 34.5 35.594 1 45.44 547 LYS B C 1
ATOM 8787 O O . LYS B 1 547 ? -11.625 33.312 35.406 1 45.44 547 LYS B O 1
ATOM 8792 N N . LYS B 1 548 ? -12.531 34.844 36.656 1 41.47 548 LYS B N 1
ATOM 8793 C CA . LYS B 1 548 ? -13.852 34.344 37.031 1 41.47 548 LYS B CA 1
ATOM 8794 C C . LYS B 1 548 ? -14.719 34.094 35.781 1 41.47 548 LYS B C 1
ATOM 8796 O O . LYS B 1 548 ? -14.961 35 35 1 41.47 548 LYS B O 1
ATOM 8801 N N . ILE B 1 549 ? -14.68 33.031 35.188 1 37.91 549 ILE B N 1
ATOM 8802 C CA . ILE B 1 549 ? -15.766 32.781 34.25 1 37.91 549 ILE B CA 1
ATOM 8803 C C . ILE B 1 549 ? -17.094 33.188 34.875 1 37.91 549 ILE B C 1
ATOM 8805 O O . ILE B 1 549 ? -17.547 32.594 35.844 1 37.91 549 ILE B O 1
ATOM 8809 N N . VAL B 1 550 ? -17.375 34.531 34.938 1 32.19 550 VAL B N 1
ATOM 8810 C CA . VAL B 1 550 ? -18.688 35.031 35.344 1 32.19 550 VAL B CA 1
ATOM 8811 C C . VAL B 1 550 ? -19.781 34.25 34.625 1 32.19 550 VAL B C 1
ATOM 8813 O O . VAL B 1 550 ? -19.797 34.188 33.406 1 32.19 550 VAL B O 1
ATOM 8816 N N . PRO B 1 551 ? -20.375 33.281 35.25 1 31.58 551 PRO B N 1
ATOM 8817 C CA . PRO B 1 551 ? -21.594 32.719 34.688 1 31.58 551 PRO B CA 1
ATOM 8818 C C . PRO B 1 551 ? -22.609 33.781 34.25 1 31.58 551 PRO B C 1
ATOM 8820 O O . PRO B 1 551 ? -22.812 34.75 34.969 1 31.58 551 PRO B O 1
ATOM 8823 N N . THR B 1 552 ? -22.625 34.219 32.969 1 28.61 552 THR B N 1
ATOM 8824 C CA . THR B 1 552 ? -23.688 35.094 32.5 1 28.61 552 THR B CA 1
ATOM 8825 C C . THR B 1 552 ? -25.031 34.719 33.125 1 28.61 552 THR B C 1
ATOM 8827 O O . THR B 1 552 ? -25.562 33.656 32.875 1 28.61 552 THR B O 1
ATOM 8830 N N . VAL B 1 553 ? -25.281 35 34.438 1 26.75 553 VAL B N 1
ATOM 8831 C CA . VAL B 1 553 ? -26.594 34.938 35.062 1 26.75 553 VAL B CA 1
ATOM 8832 C C . VAL B 1 553 ? -27.578 35.844 34.312 1 26.75 553 VAL B C 1
ATOM 8834 O O . VAL B 1 553 ? -27.375 37.031 34.219 1 26.75 553 VAL B O 1
ATOM 8837 N N . THR B 1 554 ? -28.188 35.406 33.156 1 26.44 554 THR B N 1
ATOM 8838 C CA . THR B 1 554 ? -29.375 36.031 32.594 1 26.44 554 THR B CA 1
ATOM 8839 C C . THR B 1 554 ? -30.406 36.312 33.688 1 26.44 554 THR B C 1
ATOM 8841 O O . THR B 1 554 ? -30.766 35.406 34.469 1 26.44 554 THR B O 1
ATOM 8844 N N . GLY B 1 555 ? -30.375 37.438 34.344 1 24.48 555 GLY B N 1
ATOM 8845 C CA . GLY B 1 555 ? -31.375 38.062 35.219 1 24.48 555 GLY B CA 1
ATOM 8846 C C . GLY B 1 555 ? -32.781 37.969 34.656 1 24.48 555 GLY B C 1
ATOM 8847 O O . GLY B 1 555 ? -33.031 38.312 33.5 1 24.48 555 GLY B O 1
ATOM 8848 N N . GLY B 1 556 ? -33.594 36.875 34.969 1 22.67 556 GLY B N 1
ATOM 8849 C CA . GLY B 1 556 ? -35.031 36.812 34.844 1 22.67 556 GLY B CA 1
ATOM 8850 C C . GLY B 1 556 ? -35.719 38.062 35.406 1 22.67 556 GLY B C 1
ATOM 8851 O O . GLY B 1 556 ? -35.594 38.375 36.594 1 22.67 556 GLY B O 1
ATOM 8852 N N . ASP B 1 557 ? -35.719 39.25 34.688 1 22.81 557 ASP B N 1
ATOM 8853 C CA . ASP B 1 557 ? -36.688 40.312 34.906 1 22.81 557 ASP B CA 1
ATOM 8854 C C . ASP B 1 557 ? -38.094 39.75 35.031 1 22.81 557 ASP B C 1
ATOM 8856 O O . ASP B 1 557 ? -38.594 39.062 34.125 1 22.81 557 ASP B O 1
ATOM 8860 N N . ASN B 1 558 ? -38.531 39.375 36.219 1 21.27 558 ASN B N 1
ATOM 8861 C CA . ASN B 1 558 ? -39.906 39.219 36.625 1 21.27 558 ASN B CA 1
ATOM 8862 C C . ASN B 1 558 ? -40.75 40.438 36.281 1 21.27 558 ASN B C 1
ATOM 8864 O O . ASN B 1 558 ? -41.125 41.219 37.188 1 21.27 558 ASN B O 1
ATOM 8868 N N . ARG B 1 559 ? -40.5 41.156 35.188 1 23.56 559 ARG B N 1
ATOM 8869 C CA . ARG B 1 559 ? -41.625 42 34.844 1 23.56 559 ARG B CA 1
ATOM 8870 C C . ARG B 1 559 ? -42.812 41.188 34.312 1 23.56 559 ARG B C 1
ATOM 8872 O O . ARG B 1 559 ? -43.906 41.719 34.094 1 23.56 559 ARG B O 1
ATOM 8879 N N . GLY B 1 560 ? -43.344 39.969 34.438 1 20.38 560 GLY B N 1
ATOM 8880 C CA . GLY B 1 560 ? -44.781 40.062 34.125 1 20.38 560 GLY B CA 1
ATOM 8881 C C . GLY B 1 560 ? -45.562 40.75 35.219 1 20.38 560 GLY B C 1
ATOM 8882 O O . GLY B 1 560 ? -45.125 40.812 36.375 1 20.38 560 GLY B O 1
#

Nearest PDB structures (foldseek):
  1z6m-assembly1_A  TM=6.196E-01  e=7.978E-05  Enterococcus faecalis V583
  7lui-assembly1_A  TM=5.914E-01  e=8.763E-04  Vibrio cholerae O1 biovar El Tor str. N16961
  3hd5-assembly1_B  TM=4.325E-01  e=1.887E-03  Bordetella parapertussis
  5nv4-assembly1_A  TM=3.761E-01  e=9.607E-02  Thermochaetoides thermophila DSM 1495
  5mzo-assembly1_A  TM=3.693E-01  e=2.276E-01  Thermochaetoides thermophila DSM 1495

Radius of gyration: 35.65 Å; Cα contacts (8 Å, |Δi|>4): 1417; chains: 2; bounding box: 103×107×77 Å

Foldseek 3Di:
DLQQLLVQCVVLPALFDSVVSSLQLLLALPPPDPVSNVLSCLLQVWDKDKDFAALVCPQVDDDWKWKAQAPVDDDIDTDGDPVSSVVVPSPDDDPDDDRHTMMIMGIDHDHDTLDPVRVVVSVVVVVVVVVVVCVVCVVVVLLVVQCVVVDDPLLVLLLVLLVVLLVLLVQLLCVVLPHDDPVVVCQQPPDDQGDQPPVQPDPVQADDVNLDGVSLVSNLVSVLSNCCSRPVCVVPVLAVLVVLLVVLVVCVVVLVVLVCCCVPPSVGDGPSVVVSSVSSVVSNVSSVVCVVVCVRPPDHHDVVSVVVSVVSSVVSSVVSSVVSVVSNVVVVVSVVVSVVSSQVQALVNQVVLQVPFAFADDPADPFWQKAADPPAQKEKEWEAELQDPVQLVQLVLLVSLCVSVRRHYMYTYFYAQDDDDPDPDDTLQLQLLQLLVVPQTPDPCNNVVSSVSSNVSSVVVDSVVSCVVRPGDPVVCVVVVNVSVVSNVVSNVRCVVSVPDDPGWMHMPRTTRDPVDGSNSCSSRVVVNSVVSVVVVVVCCVVCVPPPPPPPPPPPPPDD/DLQQLLVQCVVLPALFDSVVSSLQLLLALPPPDPVSVVLSCLLQVWDKDKDFAFLVCPQVDDDWKWKAQAPVDDDIDTDGDPVSSVVVPSPDDDPDDDRGTMMIMGIDHDHDTLDPVRVVNSVVVVVVVVVVVCVVCVVVVLLVVQCVVVPDPLLVLLLVLLVVLLVLLVQLLCVVLPHDDPVVVCQQPPDDQGDQPCVQPDPVQADDVNLDGVSLVSNLVSVLSNVCSRPVCVVPVLAVLVVLLVVLVVCVVVLVVLVCCCVPPSVGDGPSVVVSSVSSVVSNVSSVVCVVVCVRPPDHDDVVSVVVSVVSSVVSSVVSSVVSVVSNVVVVVSVVVSVVSSQVQALVNQVVLQVPFAFADDPADPFWQKAADPPAQKEKEWEAELQDPVQLVQLVLLVSLCVSVRRHYMYTYFYAQDDDDPDPDDTLQLQLLQLLVVPQTPDPCNNVVSSVSSNVSSVVVDPVVSCVVRPGDPVVCVVVVNVSVVSNVVSNVRCVVSVPDDPTWMHMPRTTRDPVDGSNSCSSRVVVNSVVSVVVVVVCCVVCVPPPPPPPPPPPPPPD

InterPro domains:
  IPR012336 Thioredoxin-like fold [PF13462] (367-525)
  IPR012932 Vitamin K epoxide reductase [PF07884] (160-283)
  IPR036249 Thioredoxin-like superfamily [SSF52833] (363-526)
  IPR038354 VKOR domain superfamily [G3DSA:1.20.1440.130] (150-298)